Protein 1FLG (pdb70)

CATH classification: 2.140.10.10

Radius of gyration: 34.03 Å; Cα contacts (8 Å, |Δi|>4): 3591; chains: 2; bounding box: 86×88×100 Å

Sequence (1164 aa):
KDVTWEDIANDDKTTGDVLQYGMGTHAQRWSPLKQVNADNVFKLTPAWSYSFGDEKQRGQESQAIVSDGVIYVTASYSRLFALDAKTGKRLWTYNHRLPDDIRPCCDVVNRGAAIYGDKVFFGTLDASVVALNKNTGKVVWKKKFADHGAGYTMTGAPTIVKDGKTGKVLLIHGSSGDEFGVVGRLFARDPDTGEEIWMRPFVEGHMGRLNGKDSTVTGDVKAPSWPDDRNSPTGKVESWSHGGGAPWQSASFDAETNTIIVGAGNPGPWNTWARTAKGGNPHDYDSLYTSGQVGVDPSSGEVKWFYQHTPNDAWDFSGNNELVLFDYKAKDGKIVKATAHADRNGFFYVVDRSNGKLQNAFPFVDNITWASHIDLKTGRPVEREGQRPPLPEPGQKHGKAVEVSPPFLGGKNWNPMAYSQDTGLFYVPANHWKEDYWTEEVSYTKGSAYLGMGFRIKRMYDDHVGSLRAMDPVSGKVVWEHKEHLPLWAGVLATAGNLVFTGTGDGYFKAFDAKSGKELWKFQTGSGIVSPPITWEQDGEQYLGVTVGYGGAVPLWGGDMADLTRPVAQGGSFWVFKLPSWKDVTWEDIANDDKTTGDVLQYGMGTHAQRWSPLKQVNADNVFKLTPAWSYSFGDEKQRGQESQAIVSDGVIYVTASYSRLFALDAKTGKRLWTYNHRLPDDIRPCCDVVNRGAAIYGDKVFFGTLDASVVALNKNTGKVVWKKKFADHGAGYTMTGAPTIVKDGKTGKVLLIHGSSGDEFGVVGRLFARDPDTGEEIWMRPFVEGHMGRLNGKDSTVTGDVKAPSWPDDRNSPTGKVESWSHGGGAPWQSASFDAETNTIIVGAGNPGPWNTWARTAKGGNPHDYDSLYTSGQVGVDPSSGEVKWFYQHTPNDAWDFSGNNELVLFDYKAKDGKIVKATAHADRNGFFYVVDRSNGKLQNAFPFVDNITWASHIDLKTGRPVEREGQRPPLPEPGQKHGKAVEVSPPFLGGKNWNPMAYSQDTGLFYVPANHWKEDYWTEEVSYTKGSAYLGMGFRIKRMYDDHVGSLRAMDPVSGKVVWEHKEHLPLWAGVLATAGNLVFTGTGDGYFKAFDAKSGKELWKFQTGSGIVSPPITWEQDGEQYLGVTVGYGGAVPLWGGDMADLTRPVAQGGSFWVFKLPSW

Structure (mmCIF, N/CA/C/O backbone):
data_1FLG
#
_entry.id   1FLG
#
_cell.length_a   159.400
_cell.length_b   159.400
_cell.length_c   130.950
_cell.angle_alpha   90.00
_cell.angle_beta   90.00
_cell.angle_gamma   120.00
#
_symmetry.space_group_name_H-M   'H 3'
#
loop_
_entity.id
_entity.type
_entity.pdbx_description
1 polymer 'PROTEIN (QUINOPROTEIN ETHANOL DEHYDROGENASE)'
2 non-polymer 'CALCIUM ION'
3 non-polymer 'PYRROLOQUINOLINE QUINONE'
4 water water
#
loop_
_atom_site.group_PDB
_atom_site.id
_atom_site.type_symbol
_atom_site.label_atom_id
_atom_site.label_alt_id
_atom_site.label_comp_id
_atom_site.label_asym_id
_atom_site.label_entity_id
_atom_site.label_seq_id
_atom_site.pdbx_PDB_ins_code
_atom_site.Cartn_x
_atom_site.Cartn_y
_atom_site.Cartn_z
_atom_site.occupancy
_atom_site.B_iso_or_equiv
_atom_site.auth_seq_id
_atom_site.auth_comp_id
_atom_site.auth_asym_id
_atom_site.auth_atom_id
_atom_site.pdbx_PDB_model_num
ATOM 1 N N . LYS A 1 1 ? 37.199 42.322 36.119 1.00 62.63 1 LYS A N 1
ATOM 2 C CA . LYS A 1 1 ? 37.213 43.794 36.343 1.00 62.69 1 LYS A CA 1
ATOM 3 C C . LYS A 1 1 ? 35.884 44.408 35.901 1.00 61.08 1 LYS A C 1
ATOM 4 O O . LYS A 1 1 ? 35.883 45.256 34.978 1.00 62.90 1 LYS A O 1
ATOM 10 N N . ASP A 1 2 ? 34.748 44.015 36.515 1.00 54.55 2 ASP A N 1
ATOM 11 C CA . ASP A 1 2 ? 33.505 44.616 36.069 1.00 46.76 2 ASP A CA 1
ATOM 12 C C . ASP A 1 2 ? 32.988 45.704 36.934 1.00 39.28 2 ASP A C 1
ATOM 13 O O . ASP A 1 2 ? 32.082 45.620 37.760 1.00 41.74 2 ASP A O 1
ATOM 18 N N . VAL A 1 3 ? 33.263 46.936 36.642 1.00 29.79 3 VAL A N 1
ATOM 19 C CA . VAL A 1 3 ? 32.737 48.058 37.406 1.00 20.99 3 VAL A CA 1
ATOM 20 C C . VAL A 1 3 ? 33.454 48.085 38.768 1.00 16.32 3 VAL A C 1
ATOM 21 O O . VAL A 1 3 ? 33.138 47.511 39.802 1.00 14.45 3 VAL A O 1
ATOM 25 N N . THR A 1 4 ? 34.484 48.867 38.706 1.00 10.52 4 THR A N 1
ATOM 26 C CA . THR A 1 4 ? 35.466 49.107 39.721 1.00 10.14 4 THR A CA 1
ATOM 27 C C . THR A 1 4 ? 35.284 50.531 40.254 1.00 10.09 4 THR A C 1
ATOM 28 O O . THR A 1 4 ? 34.582 51.319 39.608 1.00 11.51 4 THR A O 1
ATOM 32 N N . TRP A 1 5 ? 35.908 50.860 41.365 1.00 7.80 5 TRP A N 1
ATOM 33 C CA . TRP A 1 5 ? 35.978 52.250 41.760 1.00 8.31 5 TRP A CA 1
ATOM 34 C C . TRP A 1 5 ? 36.413 53.149 40.575 1.00 8.65 5 TRP A C 1
ATOM 35 O O . TRP A 1 5 ? 35.843 54.256 40.470 1.00 8.37 5 TRP A O 1
ATOM 46 N N . GLU A 1 6 ? 37.361 52.883 39.711 1.00 10.80 6 GLU A N 1
ATOM 47 C CA . GLU A 1 6 ? 37.835 53.740 38.636 1.00 16.50 6 GLU A CA 1
ATOM 48 C C . GLU A 1 6 ? 36.804 53.915 37.515 1.00 12.58 6 GLU A C 1
ATOM 49 O O . GLU A 1 6 ? 36.489 55.072 37.191 1.00 12.41 6 GLU A O 1
ATOM 55 N N . ASP A 1 7 ? 36.009 52.892 37.202 1.00 8.41 7 ASP A N 1
ATOM 56 C CA . ASP A 1 7 ? 34.832 53.126 36.404 1.00 6.95 7 ASP A CA 1
ATOM 57 C C . ASP A 1 7 ? 33.902 54.182 37.022 1.00 8.47 7 ASP A C 1
ATOM 58 O O . ASP A 1 7 ? 33.390 54.996 36.258 1.00 7.49 7 ASP A O 1
ATOM 63 N N . ILE A 1 8 ? 33.598 54.091 38.331 1.00 8.86 8 ILE A N 1
ATOM 64 C CA . ILE A 1 8 ? 32.690 55.026 38.938 1.00 8.80 8 ILE A CA 1
ATOM 65 C C . ILE A 1 8 ? 33.284 56.394 38.992 1.00 8.50 8 ILE A C 1
ATOM 66 O O . ILE A 1 8 ? 32.732 57.415 38.648 1.00 7.31 8 ILE A O 1
ATOM 71 N N . ALA A 1 9 ? 34.486 56.524 39.533 1.00 10.88 9 ALA A N 1
ATOM 72 C CA . ALA A 1 9 ? 35.140 57.840 39.610 1.00 11.30 9 ALA A CA 1
ATOM 73 C C . ALA A 1 9 ? 35.314 58.509 38.240 1.00 10.28 9 ALA A C 1
ATOM 74 O O . ALA A 1 9 ? 35.112 59.748 38.234 1.00 7.06 9 ALA A O 1
ATOM 76 N N . ASN A 1 10 ? 35.536 57.862 37.090 1.00 8.96 10 ASN A N 1
ATOM 77 C CA . ASN A 1 10 ? 35.624 58.661 35.844 1.00 11.55 10 ASN A CA 1
ATOM 78 C C . ASN A 1 10 ? 34.348 58.723 35.010 1.00 12.66 10 ASN A C 1
ATOM 79 O O . ASN A 1 10 ? 34.343 58.887 33.747 1.00 10.63 10 ASN A O 1
ATOM 84 N N . ASP A 1 11 ? 33.239 58.448 35.735 1.00 11.45 11 ASP A N 1
ATOM 85 C CA . ASP A 1 11 ? 31.924 58.220 35.219 1.00 11.44 11 ASP A CA 1
ATOM 86 C C . ASP A 1 11 ? 31.467 59.452 34.408 1.00 11.22 11 ASP A C 1
ATOM 87 O O . ASP A 1 11 ? 31.292 59.286 33.227 1.00 7.97 11 ASP A O 1
ATOM 92 N N . ASP A 1 12 ? 31.659 60.664 34.916 1.00 13.59 12 ASP A N 1
ATOM 93 C CA . ASP A 1 12 ? 31.347 61.794 34.021 1.00 13.04 12 ASP A CA 1
ATOM 94 C C . ASP A 1 12 ? 32.075 61.698 32.684 1.00 14.48 12 ASP A C 1
ATOM 95 O O . ASP A 1 12 ? 31.444 62.163 31.736 1.00 14.28 12 ASP A O 1
ATOM 100 N N . LYS A 1 13 ? 33.270 61.198 32.465 1.00 16.15 13 LYS A N 1
ATOM 101 C CA . LYS A 1 13 ? 33.868 61.221 31.128 1.00 16.71 13 LYS A CA 1
ATOM 102 C C . LYS A 1 13 ? 33.686 60.130 30.056 1.00 12.44 13 LYS A C 1
ATOM 103 O O . LYS A 1 13 ? 34.462 60.247 29.146 1.00 12.56 13 LYS A O 1
ATOM 109 N N . THR A 1 14 ? 33.313 58.948 30.482 1.00 5.90 14 THR A N 1
ATOM 110 C CA . THR A 1 14 ? 33.239 57.734 29.728 1.00 3.33 14 THR A CA 1
ATOM 111 C C . THR A 1 14 ? 31.935 57.898 28.977 1.00 8.11 14 THR A C 1
ATOM 112 O O . THR A 1 14 ? 30.967 57.344 29.340 1.00 5.54 14 THR A O 1
ATOM 116 N N . THR A 1 15 ? 31.675 58.277 27.722 1.00 10.88 15 THR A N 1
ATOM 117 C CA . THR A 1 15 ? 30.383 58.248 27.065 1.00 10.54 15 THR A CA 1
ATOM 118 C C . THR A 1 15 ? 29.679 56.914 26.817 1.00 9.38 15 THR A C 1
ATOM 119 O O . THR A 1 15 ? 28.494 56.685 26.469 1.00 8.32 15 THR A O 1
ATOM 123 N N . GLY A 1 16 ? 30.471 55.900 27.120 1.00 9.41 16 GLY A N 1
ATOM 124 C CA . GLY A 1 16 ? 30.001 54.529 26.936 1.00 4.64 16 GLY A CA 1
ATOM 125 C C . GLY A 1 16 ? 29.050 53.973 27.978 1.00 8.87 16 GLY A C 1
ATOM 126 O O . GLY A 1 16 ? 28.284 53.006 27.729 1.00 5.20 16 GLY A O 1
ATOM 127 N N . ASP A 1 17 ? 29.185 54.289 29.278 1.00 8.77 17 ASP A N 1
ATOM 128 C CA . ASP A 1 17 ? 28.220 53.734 30.244 1.00 12.06 17 ASP A CA 1
ATOM 129 C C . ASP A 1 17 ? 27.459 54.763 31.051 1.00 9.73 17 ASP A C 1
ATOM 130 O O . ASP A 1 17 ? 27.731 55.938 30.868 1.00 8.58 17 ASP A O 1
ATOM 135 N N . VAL A 1 18 ? 26.559 54.502 31.977 1.00 10.97 18 VAL A N 1
ATOM 136 C CA . VAL A 1 18 ? 26.034 55.430 32.990 1.00 10.76 18 VAL A CA 1
ATOM 137 C C . VAL A 1 18 ? 25.985 54.671 34.337 1.00 8.95 18 VAL A C 1
ATOM 138 O O . VAL A 1 18 ? 25.196 53.737 34.422 1.00 8.02 18 VAL A O 1
ATOM 142 N N . LEU A 1 19 ? 26.774 55.016 35.340 1.00 8.17 19 LEU A N 1
ATOM 143 C CA . LEU A 1 19 ? 26.861 54.173 36.538 1.00 8.73 19 LEU A CA 1
ATOM 144 C C . LEU A 1 19 ? 26.183 54.656 37.827 1.00 9.86 19 LEU A C 1
ATOM 145 O O . LEU A 1 19 ? 26.169 54.059 38.913 1.00 6.64 19 LEU A O 1
ATOM 150 N N . GLN A 1 20 ? 25.559 55.847 37.815 1.00 6.58 20 GLN A N 1
ATOM 151 C CA . GLN A 1 20 ? 24.986 56.334 39.038 1.00 5.25 20 GLN A CA 1
ATOM 152 C C . GLN A 1 20 ? 24.092 57.527 38.765 1.00 4.20 20 GLN A C 1
ATOM 153 O O . GLN A 1 20 ? 24.162 58.244 37.764 1.00 6.78 20 GLN A O 1
ATOM 159 N N . TYR A 1 21 ? 23.248 57.797 39.757 1.00 5.92 21 TYR A N 1
ATOM 160 C CA . TYR A 1 21 ? 22.363 58.954 39.726 1.00 5.75 21 TYR A CA 1
ATOM 161 C C . TYR A 1 21 ? 23.207 60.250 39.718 1.00 8.96 21 TYR A C 1
ATOM 162 O O . TYR A 1 21 ? 24.041 60.538 40.597 1.00 3.39 21 TYR A O 1
ATOM 171 N N . GLY A 1 22 ? 23.011 61.040 38.691 1.00 4.92 22 GLY A N 1
ATOM 172 C CA . GLY A 1 22 ? 23.723 62.282 38.450 1.00 7.56 22 GLY A CA 1
ATOM 173 C C . GLY A 1 22 ? 24.788 62.175 37.383 1.00 8.45 22 GLY A C 1
ATOM 174 O O . GLY A 1 22 ? 25.621 63.063 37.280 1.00 7.89 22 GLY A O 1
ATOM 175 N N . MET A 1 23 ? 25.020 61.051 36.760 1.00 9.59 23 MET A N 1
ATOM 176 C CA . MET A 1 23 ? 26.051 60.776 35.769 1.00 10.34 23 MET A CA 1
ATOM 177 C C . MET A 1 23 ? 27.460 61.186 36.124 1.00 9.39 23 MET A C 1
ATOM 178 O O . MET A 1 23 ? 28.301 61.537 35.265 1.00 10.85 23 MET A O 1
ATOM 183 N N . GLY A 1 24 ? 27.849 61.136 37.349 1.00 5.96 24 GLY A N 1
ATOM 184 C CA . GLY A 1 24 ? 29.118 61.403 37.950 1.00 6.91 24 GLY A CA 1
ATOM 185 C C . GLY A 1 24 ? 28.956 61.633 39.445 1.00 6.87 24 GLY A C 1
ATOM 186 O O . GLY A 1 24 ? 27.858 61.845 39.998 1.00 7.42 24 GLY A O 1
ATOM 187 N N . THR A 1 25 ? 30.056 61.597 40.162 1.00 7.05 25 THR A N 1
ATOM 188 C CA . THR A 1 25 ? 30.200 61.821 41.585 1.00 6.12 25 THR A CA 1
ATOM 189 C C . THR A 1 25 ? 29.892 63.282 41.894 1.00 5.07 25 THR A C 1
ATOM 190 O O . THR A 1 25 ? 29.578 63.732 43.003 1.00 4.24 25 THR A O 1
ATOM 194 N N . HIS A 1 26 ? 30.033 64.178 40.902 1.00 6.58 26 HIS A N 1
ATOM 195 C CA . HIS A 1 26 ? 29.682 65.561 41.152 1.00 10.27 26 HIS A CA 1
ATOM 196 C C . HIS A 1 26 ? 28.215 65.868 40.776 1.00 10.01 26 HIS A C 1
ATOM 197 O O . HIS A 1 26 ? 27.764 67.034 40.872 1.00 4.61 26 HIS A O 1
ATOM 204 N N . ALA A 1 27 ? 27.437 64.916 40.277 1.00 6.82 27 ALA A N 1
ATOM 205 C CA . ALA A 1 27 ? 26.044 65.147 39.903 1.00 7.03 27 ALA A CA 1
ATOM 206 C C . ALA A 1 27 ? 25.717 66.197 38.864 1.00 5.35 27 ALA A C 1
ATOM 207 O O . ALA A 1 27 ? 24.619 66.801 38.830 1.00 5.86 27 ALA A O 1
ATOM 209 N N . GLN A 1 28 ? 26.612 66.470 37.918 1.00 7.51 28 GLN A N 1
ATOM 210 C CA . GLN A 1 28 ? 26.397 67.455 36.867 1.00 7.75 28 GLN A CA 1
ATOM 211 C C . GLN A 1 28 ? 25.378 67.186 35.769 1.00 6.19 28 GLN A C 1
ATOM 212 O O . GLN A 1 28 ? 24.850 68.217 35.375 1.00 7.34 28 GLN A O 1
ATOM 218 N N . ARG A 1 29 ? 25.028 66.025 35.347 1.00 5.24 29 ARG A N 1
ATOM 219 C CA . ARG A 1 29 ? 24.038 65.702 34.344 1.00 8.10 29 ARG A CA 1
ATOM 220 C C . ARG A 1 29 ? 24.462 66.328 33.027 1.00 7.49 29 ARG A C 1
ATOM 221 O O . ARG A 1 29 ? 23.752 66.851 32.201 1.00 5.07 29 ARG A O 1
ATOM 229 N N . TRP A 1 30 ? 25.732 66.247 32.764 1.00 7.47 30 TRP A N 1
ATOM 230 C CA . TRP A 1 30 ? 26.505 66.701 31.624 1.00 9.44 30 TRP A CA 1
ATOM 231 C C . TRP A 1 30 ? 27.206 65.565 30.889 1.00 8.50 30 TRP A C 1
ATOM 232 O O . TRP A 1 30 ? 27.841 64.676 31.475 1.00 9.25 30 TRP A O 1
ATOM 243 N N . SER A 1 31 ? 27.014 65.588 29.623 1.00 3.48 31 SER A N 1
ATOM 244 C CA . SER A 1 31 ? 27.593 64.765 28.589 1.00 7.69 31 SER A CA 1
ATOM 245 C C . SER A 1 31 ? 28.329 65.469 27.431 1.00 8.74 31 SER A C 1
ATOM 246 O O . SER A 1 31 ? 27.844 66.354 26.689 1.00 8.06 31 SER A O 1
ATOM 249 N N . PRO A 1 32 ? 29.569 65.086 27.200 1.00 8.95 32 PRO A N 1
ATOM 250 C CA . PRO A 1 32 ? 30.352 65.575 26.081 1.00 9.34 32 PRO A CA 1
ATOM 251 C C . PRO A 1 32 ? 29.924 65.009 24.743 1.00 9.09 32 PRO A C 1
ATOM 252 O O . PRO A 1 32 ? 30.456 65.497 23.774 1.00 4.63 32 PRO A O 1
ATOM 256 N N . LEU A 1 33 ? 28.993 64.064 24.559 1.00 12.92 33 LEU A N 1
ATOM 257 C CA . LEU A 1 33 ? 28.386 63.708 23.269 1.00 10.94 33 LEU A CA 1
ATOM 258 C C . LEU A 1 33 ? 27.778 64.875 22.537 1.00 9.39 33 LEU A C 1
ATOM 259 O O . LEU A 1 33 ? 27.184 65.814 23.045 1.00 7.61 33 LEU A O 1
ATOM 264 N N . LYS A 1 34 ? 27.969 64.819 21.251 1.00 12.49 34 LYS A N 1
ATOM 265 C CA . LYS A 1 34 ? 27.738 65.889 20.259 1.00 15.50 34 LYS A CA 1
ATOM 266 C C . LYS A 1 34 ? 27.204 65.293 18.954 1.00 13.16 34 LYS A C 1
ATOM 267 O O . LYS A 1 34 ? 27.002 65.965 17.946 1.00 11.05 34 LYS A O 1
ATOM 273 N N . GLN A 1 35 ? 26.916 63.976 18.979 1.00 8.40 35 GLN A N 1
ATOM 274 C CA . GLN A 1 35 ? 26.383 63.381 17.759 1.00 10.27 35 GLN A CA 1
ATOM 275 C C . GLN A 1 35 ? 25.026 64.063 17.539 1.00 9.08 35 GLN A C 1
ATOM 276 O O . GLN A 1 35 ? 24.721 64.450 16.431 1.00 8.52 35 GLN A O 1
ATOM 282 N N . VAL A 1 36 ? 24.212 64.154 18.603 1.00 9.98 36 VAL A N 1
ATOM 283 C CA . VAL A 1 36 ? 22.915 64.793 18.490 1.00 9.07 36 VAL A CA 1
ATOM 284 C C . VAL A 1 36 ? 23.207 66.253 18.870 1.00 9.48 36 VAL A C 1
ATOM 285 O O . VAL A 1 36 ? 24.018 66.433 19.823 1.00 9.74 36 VAL A O 1
ATOM 289 N N . ASN A 1 37 ? 22.803 67.192 18.029 1.00 7.20 37 ASN A N 1
ATOM 290 C CA . ASN A 1 37 ? 23.109 68.584 18.300 1.00 7.17 37 ASN A CA 1
ATOM 291 C C . ASN A 1 37 ? 22.014 69.556 17.910 1.00 7.16 37 ASN A C 1
ATOM 292 O O . ASN A 1 37 ? 21.019 69.041 17.455 1.00 6.01 37 ASN A O 1
ATOM 297 N N . ALA A 1 38 ? 22.182 70.867 18.074 1.00 8.32 38 ALA A N 1
ATOM 298 C CA . ALA A 1 38 ? 21.176 71.823 17.699 1.00 11.62 38 ALA A CA 1
ATOM 299 C C . ALA A 1 38 ? 20.859 71.879 16.198 1.00 13.51 38 ALA A C 1
ATOM 300 O O . ALA A 1 38 ? 19.740 72.344 15.925 1.00 11.05 38 ALA A O 1
ATOM 302 N N . ASP A 1 39 ? 21.703 71.450 15.283 1.00 15.75 39 ASP A N 1
ATOM 303 C CA . ASP A 1 39 ? 21.320 71.521 13.871 1.00 21.45 39 ASP A CA 1
ATOM 304 C C . ASP A 1 39 ? 20.563 70.299 13.322 1.00 20.65 39 ASP A C 1
ATOM 305 O O . ASP A 1 39 ? 19.791 70.468 12.382 1.00 17.97 39 ASP A O 1
ATOM 310 N N . ASN A 1 40 ? 20.715 69.125 13.941 1.00 19.31 40 ASN A N 1
ATOM 311 C CA . ASN A 1 40 ? 20.153 67.874 13.458 1.00 17.11 40 ASN A CA 1
ATOM 312 C C . ASN A 1 40 ? 19.099 67.316 14.412 1.00 16.64 40 ASN A C 1
ATOM 313 O O . ASN A 1 40 ? 18.289 66.461 14.073 1.00 14.77 40 ASN A O 1
ATOM 318 N N . VAL A 1 41 ? 18.943 67.909 15.598 1.00 14.78 41 VAL A N 1
ATOM 319 C CA . VAL A 1 41 ? 17.970 67.482 16.579 1.00 11.67 41 VAL A CA 1
ATOM 320 C C . VAL A 1 41 ? 16.554 67.262 16.090 1.00 12.73 41 VAL A C 1
ATOM 321 O O . VAL A 1 41 ? 15.919 66.279 16.516 1.00 15.18 41 VAL A O 1
ATOM 325 N N . PHE A 1 42 ? 15.999 67.939 15.120 1.00 9.84 42 PHE A N 1
ATOM 326 C CA . PHE A 1 42 ? 14.693 67.762 14.604 1.00 8.88 42 PHE A CA 1
ATOM 327 C C . PHE A 1 42 ? 14.520 66.414 13.923 1.00 12.18 42 PHE A C 1
ATOM 328 O O . PHE A 1 42 ? 13.323 66.126 13.644 1.00 12.26 42 PHE A O 1
ATOM 336 N N . LYS A 1 43 ? 15.536 65.553 13.743 1.00 12.28 43 LYS A N 1
ATOM 337 C CA . LYS A 1 43 ? 15.256 64.257 13.149 1.00 12.92 43 LYS A CA 1
ATOM 338 C C . LYS A 1 43 ? 15.183 63.139 14.203 1.00 12.72 43 LYS A C 1
ATOM 339 O O . LYS A 1 43 ? 15.241 61.949 13.835 1.00 10.94 43 LYS A O 1
ATOM 345 N N . LEU A 1 44 ? 15.295 63.523 15.481 1.00 12.17 44 LEU A N 1
ATOM 346 C CA . LEU A 1 44 ? 15.403 62.452 16.492 1.00 10.73 44 LEU A CA 1
ATOM 347 C C . LEU A 1 44 ? 14.094 61.680 16.493 1.00 8.36 44 LEU A C 1
ATOM 348 O O . LEU A 1 44 ? 12.984 62.151 16.337 1.00 8.32 44 LEU A O 1
ATOM 353 N N . THR A 1 45 ? 14.187 60.354 16.636 1.00 7.24 45 THR A N 1
ATOM 354 C CA . THR A 1 45 ? 13.097 59.407 16.569 1.00 7.98 45 THR A CA 1
ATOM 355 C C . THR A 1 45 ? 13.159 58.261 17.541 1.00 5.62 45 THR A C 1
ATOM 356 O O . THR A 1 45 ? 14.212 57.778 17.984 1.00 5.51 45 THR A O 1
ATOM 360 N N . PRO A 1 46 ? 12.015 57.766 17.963 1.00 8.44 46 PRO A N 1
ATOM 361 C CA . PRO A 1 46 ? 11.967 56.629 18.905 1.00 8.41 46 PRO A CA 1
ATOM 362 C C . PRO A 1 46 ? 12.686 55.413 18.354 1.00 11.37 46 PRO A C 1
ATOM 363 O O . PRO A 1 46 ? 12.497 55.146 17.131 1.00 16.17 46 PRO A O 1
ATOM 367 N N . ALA A 1 47 ? 13.422 54.665 19.138 1.00 8.73 47 ALA A N 1
ATOM 368 C CA . ALA A 1 47 ? 14.069 53.454 18.727 1.00 7.89 47 ALA A CA 1
ATOM 369 C C . ALA A 1 47 ? 13.347 52.194 19.204 1.00 7.96 47 ALA A C 1
ATOM 370 O O . ALA A 1 47 ? 13.572 51.141 18.630 1.00 7.69 47 ALA A O 1
ATOM 372 N N . TRP A 1 48 ? 12.618 52.182 20.291 1.00 6.36 48 TRP A N 1
ATOM 373 C CA . TRP A 1 48 ? 11.956 51.059 20.877 1.00 4.04 48 TRP A CA 1
ATOM 374 C C . TRP A 1 48 ? 11.321 51.584 22.195 1.00 6.45 48 TRP A C 1
ATOM 375 O O . TRP A 1 48 ? 11.698 52.632 22.660 1.00 6.26 48 TRP A O 1
ATOM 386 N N . SER A 1 49 ? 10.299 50.863 22.641 1.00 6.15 49 SER A N 1
ATOM 387 C CA . SER A 1 49 ? 9.739 51.078 23.963 1.00 5.14 49 SER A CA 1
ATOM 388 C C . SER A 1 49 ? 9.658 49.753 24.703 1.00 6.92 49 SER A C 1
ATOM 389 O O . SER A 1 49 ? 9.518 48.656 24.118 1.00 6.22 49 SER A O 1
ATOM 392 N N . TYR A 1 50 ? 9.652 49.754 26.024 1.00 6.91 50 TYR A N 1
ATOM 393 C CA . TYR A 1 50 ? 9.352 48.611 26.881 1.00 6.77 50 TYR A CA 1
ATOM 394 C C . TYR A 1 50 ? 8.209 48.931 27.851 1.00 8.74 50 TYR A C 1
ATOM 395 O O . TYR A 1 50 ? 8.270 49.926 28.628 1.00 9.02 50 TYR A O 1
ATOM 404 N N . SER A 1 51 ? 7.177 48.081 27.891 1.00 7.66 51 SER A N 1
ATOM 405 C CA . SER A 1 51 ? 6.121 48.316 28.878 1.00 8.14 51 SER A CA 1
ATOM 406 C C . SER A 1 51 ? 6.356 47.566 30.198 1.00 8.58 51 SER A C 1
ATOM 407 O O . SER A 1 51 ? 6.680 46.356 30.231 1.00 6.92 51 SER A O 1
ATOM 410 N N . PHE A 1 52 ? 6.269 48.333 31.321 1.00 5.43 52 PHE A N 1
ATOM 411 C CA . PHE A 1 52 ? 6.398 47.750 32.658 1.00 7.06 52 PHE A CA 1
ATOM 412 C C . PHE A 1 52 ? 5.216 46.831 32.996 1.00 7.99 52 PHE A C 1
ATOM 413 O O . PHE A 1 52 ? 5.377 45.842 33.721 1.00 7.99 52 PHE A O 1
ATOM 421 N N . GLY A 1 53 ? 4.001 46.973 32.451 1.00 8.71 53 GLY A N 1
ATOM 422 C CA . GLY A 1 53 ? 2.912 46.106 32.817 1.00 9.16 53 GLY A CA 1
ATOM 423 C C . GLY A 1 53 ? 2.685 45.965 34.337 1.00 12.47 53 GLY A C 1
ATOM 424 O O . GLY A 1 53 ? 2.807 46.820 35.222 1.00 5.90 53 GLY A O 1
ATOM 425 N N . ASP A 1 54 ? 2.085 44.791 34.650 1.00 13.36 54 ASP A N 1
ATOM 426 C CA . ASP A 1 54 ? 1.650 44.256 35.918 1.00 13.63 54 ASP A CA 1
ATOM 427 C C . ASP A 1 54 ? 0.395 44.957 36.419 1.00 11.03 54 ASP A C 1
ATOM 428 O O . ASP A 1 54 ? -0.021 44.728 37.549 1.00 9.15 54 ASP A O 1
ATOM 433 N N . GLU A 1 55 ? -0.182 45.894 35.679 1.00 7.85 55 GLU A N 1
ATOM 434 C CA . GLU A 1 55 ? -1.302 46.699 36.124 1.00 8.01 55 GLU A CA 1
ATOM 435 C C . GLU A 1 55 ? -0.812 47.565 37.264 1.00 7.67 55 GLU A C 1
ATOM 436 O O . GLU A 1 55 ? -1.634 48.093 38.034 1.00 10.65 55 GLU A O 1
ATOM 442 N N . LYS A 1 56 ? 0.514 47.809 37.314 1.00 9.38 56 LYS A N 1
ATOM 443 C CA . LYS A 1 56 ? 1.079 48.569 38.439 1.00 9.66 56 LYS A CA 1
ATOM 444 C C . LYS A 1 56 ? 1.636 49.842 37.811 1.00 8.77 56 LYS A C 1
ATOM 445 O O . LYS A 1 56 ? 2.634 49.719 37.125 1.00 6.73 56 LYS A O 1
ATOM 451 N N . GLN A 1 57 ? 0.965 50.992 38.012 1.00 10.11 57 GLN A N 1
ATOM 452 C CA . GLN A 1 57 ? 1.499 52.190 37.343 1.00 11.01 57 GLN A CA 1
ATOM 453 C C . GLN A 1 57 ? 1.958 53.220 38.330 1.00 11.64 57 GLN A C 1
ATOM 454 O O . GLN A 1 57 ? 2.970 52.978 39.006 1.00 10.60 57 GLN A O 1
ATOM 460 N N . ARG A 1 58 ? 1.232 54.334 38.481 1.00 13.47 58 ARG A N 1
ATOM 461 C CA . ARG A 1 58 ? 1.668 55.420 39.356 1.00 14.58 58 ARG A CA 1
ATOM 462 C C . ARG A 1 58 ? 3.027 55.981 38.909 1.00 12.03 58 ARG A C 1
ATOM 463 O O . ARG A 1 58 ? 3.328 55.847 37.718 1.00 7.73 58 ARG A O 1
ATOM 471 N N . GLY A 1 59 ? 3.636 56.878 39.681 1.00 11.66 59 GLY A N 1
ATOM 472 C CA . GLY A 1 59 ? 4.794 57.687 39.280 1.00 7.48 59 GLY A CA 1
ATOM 473 C C . GLY A 1 59 ? 6.062 56.913 38.989 1.00 7.97 59 GLY A C 1
ATOM 474 O O . GLY A 1 59 ? 6.584 56.012 39.681 1.00 4.97 59 GLY A O 1
ATOM 475 N N . GLN A 1 60 ? 6.674 57.274 37.867 1.00 5.71 60 GLN A N 1
ATOM 476 C CA . GLN A 1 60 ? 7.899 56.617 37.426 1.00 6.32 60 GLN A CA 1
ATOM 477 C C . GLN A 1 60 ? 9.018 57.647 37.325 1.00 6.18 60 GLN A C 1
ATOM 478 O O . GLN A 1 60 ? 9.299 58.410 36.417 1.00 4.83 60 GLN A O 1
ATOM 484 N N . GLU A 1 61 ? 9.824 57.628 38.359 1.00 8.55 61 GLU A N 1
ATOM 485 C CA . GLU A 1 61 ? 10.777 58.678 38.697 1.00 10.90 61 GLU A CA 1
ATOM 486 C C . GLU A 1 61 ? 12.195 58.182 38.434 1.00 8.49 61 GLU A C 1
ATOM 487 O O . GLU A 1 61 ? 13.051 59.038 38.570 1.00 9.67 61 GLU A O 1
ATOM 493 N N . SER A 1 62 ? 12.377 56.962 37.979 1.00 7.11 62 SER A N 1
ATOM 494 C CA . SER A 1 62 ? 13.729 56.455 37.936 1.00 7.67 62 SER A CA 1
ATOM 495 C C . SER A 1 62 ? 14.737 56.977 36.904 1.00 9.18 62 SER A C 1
ATOM 496 O O . SER A 1 62 ? 14.514 57.043 35.694 1.00 4.83 62 SER A O 1
ATOM 499 N N . GLN A 1 63 ? 15.952 57.118 37.428 1.00 8.08 63 GLN A N 1
ATOM 500 C CA . GLN A 1 63 ? 17.074 57.327 36.512 1.00 8.29 63 GLN A CA 1
ATOM 501 C C . GLN A 1 63 ? 17.655 55.971 36.134 1.00 6.85 63 GLN A C 1
ATOM 502 O O . GLN A 1 63 ? 18.318 55.346 36.943 1.00 6.66 63 GLN A O 1
ATOM 508 N N . ALA A 1 64 ? 17.509 55.573 34.860 1.00 7.54 64 ALA A N 1
ATOM 509 C CA . ALA A 1 64 ? 18.177 54.356 34.400 1.00 8.05 64 ALA A CA 1
ATOM 510 C C . ALA A 1 64 ? 19.697 54.361 34.591 1.00 7.35 64 ALA A C 1
ATOM 511 O O . ALA A 1 64 ? 20.334 55.401 34.484 1.00 3.60 64 ALA A O 1
ATOM 513 N N . ILE A 1 65 ? 20.377 53.211 34.621 1.00 7.57 65 ILE A N 1
ATOM 514 C CA . ILE A 1 65 ? 21.839 53.195 34.591 1.00 7.13 65 ILE A CA 1
ATOM 515 C C . ILE A 1 65 ? 22.266 52.204 33.482 1.00 7.24 65 ILE A C 1
ATOM 516 O O . ILE A 1 65 ? 21.457 51.442 32.989 1.00 6.74 65 ILE A O 1
ATOM 521 N N . VAL A 1 66 ? 23.405 52.391 32.804 1.00 7.73 66 VAL A N 1
ATOM 522 C CA . VAL A 1 66 ? 23.812 51.536 31.686 1.00 9.22 66 VAL A CA 1
ATOM 523 C C . VAL A 1 66 ? 25.235 50.998 31.812 1.00 6.35 66 VAL A C 1
ATOM 524 O O . VAL A 1 66 ? 26.176 51.725 32.130 1.00 9.81 66 VAL A O 1
ATOM 528 N N . SER A 1 67 ? 25.558 49.799 31.378 1.00 7.67 67 SER A N 1
ATOM 529 C CA . SER A 1 67 ? 26.938 49.280 31.365 1.00 6.06 67 SER A CA 1
ATOM 530 C C . SER A 1 67 ? 26.968 47.958 30.621 1.00 5.61 67 SER A C 1
ATOM 531 O O . SER A 1 67 ? 26.023 47.194 30.928 1.00 6.89 67 SER A O 1
ATOM 534 N N . ASP A 1 68 ? 28.045 47.555 29.954 1.00 5.55 68 ASP A N 1
ATOM 535 C CA . ASP A 1 68 ? 28.111 46.483 28.992 1.00 11.05 68 ASP A CA 1
ATOM 536 C C . ASP A 1 68 ? 26.856 46.584 28.080 1.00 12.65 68 ASP A C 1
ATOM 537 O O . ASP A 1 68 ? 26.472 47.736 27.562 1.00 16.32 68 ASP A O 1
ATOM 542 N N . GLY A 1 69 ? 26.182 45.441 27.795 1.00 5.98 69 GLY A N 1
ATOM 543 C CA . GLY A 1 69 ? 25.070 46.038 26.938 1.00 10.86 69 GLY A CA 1
ATOM 544 C C . GLY A 1 69 ? 23.785 46.344 27.671 1.00 7.37 69 GLY A C 1
ATOM 545 O O . GLY A 1 69 ? 22.792 45.922 27.091 1.00 7.86 69 GLY A O 1
ATOM 546 N N . VAL A 1 70 ? 23.610 46.541 28.950 1.00 7.15 70 VAL A N 1
ATOM 547 C CA . VAL A 1 70 ? 22.353 46.397 29.663 1.00 6.85 70 VAL A CA 1
ATOM 548 C C . VAL A 1 70 ? 21.871 47.629 30.407 1.00 6.18 70 VAL A C 1
ATOM 549 O O . VAL A 1 70 ? 22.707 48.312 30.980 1.00 5.34 70 VAL A O 1
ATOM 553 N N . ILE A 1 71 ? 20.620 47.936 30.292 1.00 8.08 71 ILE A N 1
ATOM 554 C CA . ILE A 1 71 ? 19.931 48.995 30.986 1.00 11.21 71 ILE A CA 1
ATOM 555 C C . ILE A 1 71 ? 19.302 48.433 32.273 1.00 8.89 71 ILE A C 1
ATOM 556 O O . ILE A 1 71 ? 18.650 47.422 32.212 1.00 6.93 71 ILE A O 1
ATOM 561 N N . TYR A 1 72 ? 19.662 48.941 33.432 1.00 8.81 72 TYR A N 1
ATOM 562 C CA . TYR A 1 72 ? 18.960 48.600 34.703 1.00 9.74 72 TYR A CA 1
ATOM 563 C C . TYR A 1 72 ? 18.023 49.758 35.081 1.00 7.59 72 TYR A C 1
ATOM 564 O O . TYR A 1 72 ? 18.545 50.867 35.295 1.00 6.70 72 TYR A O 1
ATOM 573 N N . VAL A 1 73 ? 16.707 49.623 35.087 1.00 7.17 73 VAL A N 1
ATOM 574 C CA . VAL A 1 73 ? 15.729 50.625 35.400 1.00 6.90 73 VAL A CA 1
ATOM 575 C C . VAL A 1 73 ? 14.835 50.185 36.559 1.00 3.91 73 VAL A C 1
ATOM 576 O O . VAL A 1 73 ? 14.243 49.106 36.648 1.00 5.77 73 VAL A O 1
ATOM 580 N N . THR A 1 74 ? 14.358 51.113 37.396 1.00 7.88 74 THR A N 1
ATOM 581 C CA . THR A 1 74 ? 13.567 50.818 38.601 1.00 7.31 74 THR A CA 1
ATOM 582 C C . THR A 1 74 ? 12.105 51.172 38.354 1.00 3.82 74 THR A C 1
ATOM 583 O O . THR A 1 74 ? 11.935 52.106 37.541 1.00 6.42 74 THR A O 1
ATOM 587 N N . ALA A 1 75 ? 11.117 50.487 38.900 1.00 6.75 75 ALA A N 1
ATOM 588 C CA . ALA A 1 75 ? 9.727 50.931 38.626 1.00 4.72 75 ALA A CA 1
ATOM 589 C C . ALA A 1 75 ? 8.957 51.148 39.916 1.00 5.38 75 ALA A C 1
ATOM 590 O O . ALA A 1 75 ? 9.436 50.808 40.995 1.00 6.85 75 ALA A O 1
ATOM 592 N N . SER A 1 76 ? 7.817 51.752 39.774 1.00 7.98 76 SER A N 1
ATOM 593 C CA . SER A 1 76 ? 6.896 51.980 40.895 1.00 8.46 76 SER A CA 1
ATOM 594 C C . SER A 1 76 ? 6.675 50.645 41.538 1.00 7.32 76 SER A C 1
ATOM 595 O O . SER A 1 76 ? 6.775 49.612 40.830 1.00 6.90 76 SER A O 1
ATOM 598 N N . TYR A 1 77 ? 6.224 50.666 42.757 1.00 8.69 77 TYR A N 1
ATOM 599 C CA . TYR A 1 77 ? 5.948 49.497 43.588 1.00 8.10 77 TYR A CA 1
ATOM 600 C C . TYR A 1 77 ? 7.096 48.531 43.783 1.00 10.28 77 TYR A C 1
ATOM 601 O O . TYR A 1 77 ? 6.977 47.303 43.780 1.00 9.25 77 TYR A O 1
ATOM 610 N N . SER A 1 78 ? 8.307 49.062 43.979 1.00 12.09 78 SER A N 1
ATOM 611 C CA . SER A 1 78 ? 9.534 48.281 44.221 1.00 9.52 78 SER A CA 1
ATOM 612 C C . SER A 1 78 ? 9.784 47.218 43.186 1.00 9.23 78 SER A C 1
ATOM 613 O O . SER A 1 78 ? 9.831 46.061 43.653 1.00 11.98 78 SER A O 1
ATOM 616 N N . ARG A 1 79 ? 10.231 47.458 41.972 1.00 7.75 79 ARG A N 1
ATOM 617 C CA . ARG A 1 79 ? 10.485 46.458 40.965 1.00 6.72 79 ARG A CA 1
ATOM 618 C C . ARG A 1 79 ? 11.709 46.912 40.182 1.00 8.53 79 ARG A C 1
ATOM 619 O O . ARG A 1 79 ? 11.902 48.105 40.102 1.00 6.60 79 ARG A O 1
ATOM 627 N N . LEU A 1 80 ? 12.566 45.976 39.735 1.00 10.32 80 LEU A N 1
ATOM 628 C CA . LEU A 1 80 ? 13.750 46.235 38.974 1.00 8.87 80 LEU A CA 1
ATOM 629 C C . LEU A 1 80 ? 13.746 45.406 37.690 1.00 4.95 80 LEU A C 1
ATOM 630 O O . LEU A 1 80 ? 13.626 44.162 37.618 1.00 7.05 80 LEU A O 1
ATOM 635 N N . PHE A 1 81 ? 14.085 46.086 36.605 1.00 8.16 81 PHE A N 1
ATOM 636 C CA . PHE A 1 81 ? 14.081 45.575 35.238 1.00 8.40 81 PHE A CA 1
ATOM 637 C C . PHE A 1 81 ? 15.432 45.750 34.551 1.00 8.65 81 PHE A C 1
ATOM 638 O O . PHE A 1 81 ? 16.067 46.796 34.619 1.00 5.59 81 PHE A O 1
ATOM 646 N N . ALA A 1 82 ? 15.959 44.657 33.982 1.00 8.76 82 ALA A N 1
ATOM 647 C CA . ALA A 1 82 ? 17.154 44.619 33.148 1.00 8.07 82 ALA A CA 1
ATOM 648 C C . ALA A 1 82 ? 16.810 44.196 31.695 1.00 9.31 82 ALA A C 1
ATOM 649 O O . ALA A 1 82 ? 16.082 43.302 31.199 1.00 8.89 82 ALA A O 1
ATOM 651 N N . LEU A 1 83 ? 17.093 45.156 30.849 1.00 8.94 83 LEU A N 1
ATOM 652 C CA . LEU A 1 83 ? 16.735 45.320 29.455 1.00 10.44 83 LEU A CA 1
ATOM 653 C C . LEU A 1 83 ? 17.943 45.390 28.524 1.00 7.13 83 LEU A C 1
ATOM 654 O O . LEU A 1 83 ? 18.953 45.912 28.952 1.00 6.16 83 LEU A O 1
ATOM 659 N N . ASP A 1 84 ? 17.915 44.738 27.398 1.00 8.88 84 ASP A N 1
ATOM 660 C CA . ASP A 1 84 ? 18.977 44.778 26.386 1.00 8.94 84 ASP A CA 1
ATOM 661 C C . ASP A 1 84 ? 18.998 46.159 25.736 1.00 9.59 84 ASP A C 1
ATOM 662 O O . ASP A 1 84 ? 17.964 46.671 25.298 1.00 7.13 84 ASP A O 1
ATOM 667 N N . ALA A 1 85 ? 20.097 46.863 25.812 1.00 9.51 85 ALA A N 1
ATOM 668 C CA . ALA A 1 85 ? 20.142 48.241 25.348 1.00 10.12 85 ALA A CA 1
ATOM 669 C C . ALA A 1 85 ? 19.879 48.434 23.866 1.00 11.37 85 ALA A C 1
ATOM 670 O O . ALA A 1 85 ? 19.344 49.503 23.538 1.00 8.89 85 ALA A O 1
ATOM 672 N N . LYS A 1 86 ? 20.047 47.495 22.956 1.00 16.29 86 LYS A N 1
ATOM 673 C CA . LYS A 1 86 ? 19.892 47.756 21.538 1.00 22.18 86 LYS A CA 1
ATOM 674 C C . LYS A 1 86 ? 18.466 47.455 21.091 1.00 21.55 86 LYS A C 1
ATOM 675 O O . LYS A 1 86 ? 17.757 48.047 20.339 1.00 17.64 86 LYS A O 1
ATOM 681 N N . THR A 1 87 ? 18.067 46.327 21.619 1.00 22.90 87 THR A N 1
ATOM 682 C CA . THR A 1 87 ? 16.753 45.693 21.265 1.00 23.54 87 THR A CA 1
ATOM 683 C C . THR A 1 87 ? 15.831 46.064 22.370 1.00 23.99 87 THR A C 1
ATOM 684 O O . THR A 1 87 ? 16.568 46.201 23.434 1.00 29.29 87 THR A O 1
ATOM 688 N N . GLY A 1 88 ? 14.564 46.247 22.639 1.00 18.36 88 GLY A N 1
ATOM 689 C CA . GLY A 1 88 ? 14.414 46.531 24.146 1.00 12.25 88 GLY A CA 1
ATOM 690 C C . GLY A 1 88 ? 14.168 45.204 24.889 1.00 9.95 88 GLY A C 1
ATOM 691 O O . GLY A 1 88 ? 13.284 45.143 25.749 1.00 8.01 88 GLY A O 1
ATOM 692 N N . LYS A 1 89 ? 14.664 44.018 24.628 1.00 3.98 89 LYS A N 1
ATOM 693 C CA . LYS A 1 89 ? 14.166 42.782 25.167 1.00 13.58 89 LYS A CA 1
ATOM 694 C C . LYS A 1 89 ? 14.488 42.608 26.645 1.00 11.11 89 LYS A C 1
ATOM 695 O O . LYS A 1 89 ? 15.536 42.995 27.156 1.00 9.19 89 LYS A O 1
ATOM 701 N N . ARG A 1 90 ? 13.479 42.105 27.377 1.00 11.91 90 ARG A N 1
ATOM 702 C CA . ARG A 1 90 ? 13.660 41.944 28.813 1.00 11.77 90 ARG A CA 1
ATOM 703 C C . ARG A 1 90 ? 14.627 40.829 29.167 1.00 11.60 90 ARG A C 1
ATOM 704 O O . ARG A 1 90 ? 14.420 39.731 28.695 1.00 12.84 90 ARG A O 1
ATOM 712 N N . LEU A 1 91 ? 15.692 41.071 29.934 1.00 9.92 91 LEU A N 1
ATOM 713 C CA . LEU A 1 91 ? 16.553 39.996 30.399 1.00 8.87 91 LEU A CA 1
ATOM 714 C C . LEU A 1 91 ? 16.030 39.433 31.721 1.00 9.10 91 LEU A C 1
ATOM 715 O O . LEU A 1 91 ? 15.973 38.239 31.832 1.00 8.95 91 LEU A O 1
ATOM 720 N N . TRP A 1 92 ? 15.794 40.163 32.790 1.00 9.92 92 TRP A N 1
ATOM 721 C CA . TRP A 1 92 ? 15.246 39.554 33.995 1.00 7.68 92 TRP A CA 1
ATOM 722 C C . TRP A 1 92 ? 14.469 40.622 34.784 1.00 7.51 92 TRP A C 1
ATOM 723 O O . TRP A 1 92 ? 14.756 41.779 34.466 1.00 6.19 92 TRP A O 1
ATOM 734 N N . THR A 1 93 ? 13.614 40.203 35.681 1.00 5.77 93 THR A N 1
ATOM 735 C CA . THR A 1 93 ? 12.918 41.050 36.587 1.00 8.61 93 THR A CA 1
ATOM 736 C C . THR A 1 93 ? 13.057 40.597 38.043 1.00 9.19 93 THR A C 1
ATOM 737 O O . THR A 1 93 ? 13.176 39.427 38.315 1.00 12.91 93 THR A O 1
ATOM 741 N N . TYR A 1 94 ? 12.938 41.446 39.020 1.00 8.84 94 TYR A N 1
ATOM 742 C CA . TYR A 1 94 ? 12.904 41.292 40.435 1.00 8.54 94 TYR A CA 1
ATOM 743 C C . TYR A 1 94 ? 11.794 42.201 40.963 1.00 9.03 94 TYR A C 1
ATOM 744 O O . TYR A 1 94 ? 11.892 43.431 40.765 1.00 9.46 94 TYR A O 1
ATOM 753 N N . ASN A 1 95 ? 10.787 41.579 41.547 1.00 5.72 95 ASN A N 1
ATOM 754 C CA . ASN A 1 95 ? 9.663 42.160 42.183 1.00 6.61 95 ASN A CA 1
ATOM 755 C C . ASN A 1 95 ? 9.889 41.850 43.658 1.00 6.36 95 ASN A C 1
ATOM 756 O O . ASN A 1 95 ? 9.357 40.848 44.035 1.00 7.15 95 ASN A O 1
ATOM 761 N N . HIS A 1 96 ? 10.059 42.826 44.501 1.00 10.76 96 HIS A N 1
ATOM 762 C CA . HIS A 1 96 ? 10.132 42.684 45.936 1.00 11.72 96 HIS A CA 1
ATOM 763 C C . HIS A 1 96 ? 8.787 42.384 46.554 1.00 13.01 96 HIS A C 1
ATOM 764 O O . HIS A 1 96 ? 7.923 43.174 46.210 1.00 12.40 96 HIS A O 1
ATOM 771 N N . ARG A 1 97 ? 8.623 41.465 47.507 1.00 16.54 97 ARG A N 1
ATOM 772 C CA . ARG A 1 97 ? 7.254 41.341 48.035 1.00 20.30 97 ARG A CA 1
ATOM 773 C C . ARG A 1 97 ? 7.010 42.468 48.994 1.00 18.11 97 ARG A C 1
ATOM 774 O O . ARG A 1 97 ? 7.752 42.609 49.936 1.00 18.82 97 ARG A O 1
ATOM 782 N N . LEU A 1 98 ? 6.022 43.313 48.838 1.00 19.99 98 LEU A N 1
ATOM 783 C CA . LEU A 1 98 ? 5.693 44.412 49.714 1.00 18.82 98 LEU A CA 1
ATOM 784 C C . LEU A 1 98 ? 4.541 43.977 50.632 1.00 20.78 98 LEU A C 1
ATOM 785 O O . LEU A 1 98 ? 3.564 43.431 50.106 1.00 21.07 98 LEU A O 1
ATOM 790 N N . PRO A 1 99 ? 4.590 44.480 51.863 1.00 20.19 99 PRO A N 1
ATOM 791 C CA . PRO A 1 99 ? 3.510 44.375 52.797 1.00 20.78 99 PRO A CA 1
ATOM 792 C C . PRO A 1 99 ? 2.411 45.336 52.464 1.00 22.53 99 PRO A C 1
ATOM 793 O O . PRO A 1 99 ? 2.580 46.350 51.807 1.00 23.36 99 PRO A O 1
ATOM 797 N N . ASP A 1 100 ? 1.228 45.128 53.014 1.00 25.63 100 ASP A N 1
ATOM 798 C CA . ASP A 1 100 ? 0.016 45.891 52.695 1.00 23.10 100 ASP A CA 1
ATOM 799 C C . ASP A 1 100 ? -0.034 47.258 53.319 1.00 20.21 100 ASP A C 1
ATOM 800 O O . ASP A 1 100 ? -0.879 48.077 53.013 1.00 22.07 100 ASP A O 1
ATOM 805 N N . ASP A 1 101 ? 0.769 47.460 54.354 1.00 16.20 101 ASP A N 1
ATOM 806 C CA . ASP A 1 101 ? 0.835 48.615 55.204 1.00 13.99 101 ASP A CA 1
ATOM 807 C C . ASP A 1 101 ? 2.095 49.460 55.201 1.00 11.83 101 ASP A C 1
ATOM 808 O O . ASP A 1 101 ? 2.431 50.105 56.191 1.00 10.28 101 ASP A O 1
ATOM 813 N N . ILE A 1 102 ? 2.767 49.600 54.085 1.00 12.37 102 ILE A N 1
ATOM 814 C CA . ILE A 1 102 ? 3.824 50.601 53.878 1.00 14.15 102 ILE A CA 1
ATOM 815 C C . ILE A 1 102 ? 3.168 51.977 53.801 1.00 12.27 102 ILE A C 1
ATOM 816 O O . ILE A 1 102 ? 2.060 52.011 53.327 1.00 11.21 102 ILE A O 1
ATOM 821 N N . ARG A 1 103 ? 3.811 53.073 54.134 1.00 14.73 103 ARG A N 1
ATOM 822 C CA . ARG A 1 103 ? 3.219 54.393 53.984 1.00 15.48 103 ARG A CA 1
ATOM 823 C C . ARG A 1 103 ? 4.176 55.468 53.463 1.00 11.98 103 ARG A C 1
ATOM 824 O O . ARG A 1 103 ? 4.376 56.514 54.032 1.00 7.37 103 ARG A O 1
ATOM 832 N N . PRO A 1 104 ? 4.568 55.365 52.191 1.00 11.04 104 PRO A N 1
ATOM 833 C CA . PRO A 1 104 ? 5.331 56.457 51.555 1.00 11.11 104 PRO A CA 1
ATOM 834 C C . PRO A 1 104 ? 4.489 57.715 51.537 1.00 9.44 104 PRO A C 1
ATOM 835 O O . PRO A 1 104 ? 3.271 57.683 51.641 1.00 9.60 104 PRO A O 1
ATOM 839 N N . CYS A 1 105 ? 4.989 58.934 51.590 1.00 6.75 105 CYS A N 1
ATOM 840 C CA . CYS A 1 105 ? 4.139 60.096 51.665 1.00 8.14 105 CYS A CA 1
ATOM 841 C C . CYS A 1 105 ? 3.583 60.617 50.346 1.00 7.12 105 CYS A C 1
ATOM 842 O O . CYS A 1 105 ? 2.643 61.303 50.191 1.00 3.83 105 CYS A O 1
ATOM 845 N N . CYS A 1 106 ? 4.371 60.475 49.287 1.00 5.94 106 CYS A N 1
ATOM 846 C CA . CYS A 1 106 ? 4.343 61.115 48.016 1.00 7.63 106 CYS A CA 1
ATOM 847 C C . CYS A 1 106 ? 4.447 60.341 46.730 1.00 10.47 106 CYS A C 1
ATOM 848 O O . CYS A 1 106 ? 5.224 60.682 45.813 1.00 9.65 106 CYS A O 1
ATOM 851 N N . ASP A 1 107 ? 3.795 59.194 46.760 1.00 10.00 107 ASP A N 1
ATOM 852 C CA . ASP A 1 107 ? 3.592 58.198 45.763 1.00 10.60 107 ASP A CA 1
ATOM 853 C C . ASP A 1 107 ? 4.582 57.013 45.886 1.00 10.42 107 ASP A C 1
ATOM 854 O O . ASP A 1 107 ? 5.642 57.133 46.541 1.00 8.19 107 ASP A O 1
ATOM 859 N N . VAL A 1 108 ? 4.214 55.857 45.327 1.00 7.62 108 VAL A N 1
ATOM 860 C CA . VAL A 1 108 ? 5.020 54.667 45.337 1.00 8.31 108 VAL A CA 1
ATOM 861 C C . VAL A 1 108 ? 6.267 54.554 44.442 1.00 10.40 108 VAL A C 1
ATOM 862 O O . VAL A 1 108 ? 6.548 53.561 43.747 1.00 8.34 108 VAL A O 1
ATOM 866 N N . VAL A 1 109 ? 7.197 55.511 44.496 1.00 10.65 109 VAL A N 1
ATOM 867 C CA . VAL A 1 109 ? 8.262 55.763 43.551 1.00 8.99 109 VAL A CA 1
ATOM 868 C C . VAL A 1 109 ? 9.669 55.416 44.013 1.00 7.41 109 VAL A C 1
ATOM 869 O O . VAL A 1 109 ? 10.092 55.240 45.165 1.00 7.55 109 VAL A O 1
ATOM 873 N N . ASN A 1 110 ? 10.521 55.325 43.000 1.00 7.09 110 ASN A N 1
ATOM 874 C CA . ASN A 1 110 ? 11.917 55.052 43.070 1.00 6.24 110 ASN A CA 1
ATOM 875 C C . ASN A 1 110 ? 12.768 55.808 42.106 1.00 6.71 110 ASN A C 1
ATOM 876 O O . ASN A 1 110 ? 12.389 56.041 40.982 1.00 4.70 110 ASN A O 1
ATOM 881 N N . ARG A 1 111 ? 13.922 56.244 42.469 1.00 8.12 111 ARG A N 1
ATOM 882 C CA . ARG A 1 111 ? 14.738 57.163 41.695 1.00 8.74 111 ARG A CA 1
ATOM 883 C C . ARG A 1 111 ? 15.968 56.536 41.055 1.00 6.97 111 ARG A C 1
ATOM 884 O O . ARG A 1 111 ? 16.570 57.199 40.324 1.00 7.04 111 ARG A O 1
ATOM 892 N N . GLY A 1 112 ? 16.261 55.281 41.258 1.00 5.10 112 GLY A N 1
ATOM 893 C CA . GLY A 1 112 ? 17.352 54.515 40.774 1.00 4.62 112 GLY A CA 1
ATOM 894 C C . GLY A 1 112 ? 18.215 53.538 41.634 1.00 6.33 112 GLY A C 1
ATOM 895 O O . GLY A 1 112 ? 18.314 53.713 42.827 1.00 6.62 112 GLY A O 1
ATOM 896 N N . ALA A 1 113 ? 18.928 52.682 40.957 1.00 7.18 113 ALA A N 1
ATOM 897 C CA . ALA A 1 113 ? 19.845 51.721 41.397 1.00 6.07 113 ALA A CA 1
ATOM 898 C C . ALA A 1 113 ? 21.283 52.259 41.344 1.00 7.55 113 ALA A C 1
ATOM 899 O O . ALA A 1 113 ? 21.541 53.365 40.880 1.00 5.02 113 ALA A O 1
ATOM 901 N N . ALA A 1 114 ? 22.196 51.422 41.892 1.00 7.03 114 ALA A N 1
ATOM 902 C CA . ALA A 1 114 ? 23.564 51.800 41.806 1.00 7.12 114 ALA A CA 1
ATOM 903 C C . ALA A 1 114 ? 24.330 50.552 41.319 1.00 7.34 114 ALA A C 1
ATOM 904 O O . ALA A 1 114 ? 23.630 49.515 41.268 1.00 5.63 114 ALA A O 1
ATOM 906 N N . ILE A 1 115 ? 25.593 50.640 41.072 1.00 6.47 115 ILE A N 1
ATOM 907 C CA . ILE A 1 115 ? 26.286 49.461 40.650 1.00 3.67 115 ILE A CA 1
ATOM 908 C C . ILE A 1 115 ? 27.738 49.445 41.068 1.00 7.18 115 ILE A C 1
ATOM 909 O O . ILE A 1 115 ? 28.463 50.424 41.096 1.00 8.04 115 ILE A O 1
ATOM 914 N N . TYR A 1 116 ? 28.110 48.223 41.372 1.00 7.29 116 TYR A N 1
ATOM 915 C CA . TYR A 1 116 ? 29.492 47.957 41.748 1.00 8.50 116 TYR A CA 1
ATOM 916 C C . TYR A 1 116 ? 29.838 46.483 41.616 1.00 8.53 116 TYR A C 1
ATOM 917 O O . TYR A 1 116 ? 28.950 45.641 41.747 1.00 8.14 116 TYR A O 1
ATOM 926 N N . GLY A 1 117 ? 31.039 46.139 41.150 1.00 8.02 117 GLY A N 1
ATOM 927 C CA . GLY A 1 117 ? 31.393 44.765 40.853 1.00 7.39 117 GLY A CA 1
ATOM 928 C C . GLY A 1 117 ? 30.467 43.960 39.968 1.00 5.03 117 GLY A C 1
ATOM 929 O O . GLY A 1 117 ? 30.287 44.153 38.782 1.00 5.79 117 GLY A O 1
ATOM 930 N N . ASP A 1 118 ? 29.904 42.861 40.444 1.00 8.88 118 ASP A N 1
ATOM 931 C CA . ASP A 1 118 ? 28.919 42.050 39.722 1.00 8.66 118 ASP A CA 1
ATOM 932 C C . ASP A 1 118 ? 27.524 42.304 40.279 1.00 8.36 118 ASP A C 1
ATOM 933 O O . ASP A 1 118 ? 26.659 41.415 40.281 1.00 7.54 118 ASP A O 1
ATOM 938 N N . LYS A 1 119 ? 27.376 43.479 40.953 1.00 8.03 119 LYS A N 1
ATOM 939 C CA . LYS A 1 119 ? 26.090 43.716 41.591 1.00 4.85 119 LYS A CA 1
ATOM 940 C C . LYS A 1 119 ? 25.301 44.988 41.362 1.00 6.74 119 LYS A C 1
ATOM 941 O O . LYS A 1 119 ? 25.732 46.122 41.144 1.00 6.85 119 LYS A O 1
ATOM 947 N N . VAL A 1 120 ? 23.964 44.842 41.396 1.00 6.45 120 VAL A N 1
ATOM 948 C CA . VAL A 1 120 ? 23.111 46.025 41.343 1.00 5.41 120 VAL A CA 1
ATOM 949 C C . VAL A 1 120 ? 22.382 46.122 42.739 1.00 4.01 120 VAL A C 1
ATOM 950 O O . VAL A 1 120 ? 21.564 45.392 43.191 1.00 7.23 120 VAL A O 1
ATOM 954 N N . PHE A 1 121 ? 22.128 47.413 42.972 1.00 6.93 121 PHE A N 1
ATOM 955 C CA . PHE A 1 121 ? 21.596 47.822 44.252 1.00 9.29 121 PHE A CA 1
ATOM 956 C C . PHE A 1 121 ? 20.436 48.806 44.192 1.00 8.74 121 PHE A C 1
ATOM 957 O O . PHE A 1 121 ? 20.504 49.768 43.423 1.00 6.80 121 PHE A O 1
ATOM 965 N N . PHE A 1 122 ? 19.403 48.670 45.043 1.00 8.63 122 PHE A N 1
ATOM 966 C CA . PHE A 1 122 ? 18.325 49.687 45.132 1.00 8.44 122 PHE A CA 1
ATOM 967 C C . PHE A 1 122 ? 17.581 49.699 46.455 1.00 6.69 122 PHE A C 1
ATOM 968 O O . PHE A 1 122 ? 17.377 48.712 47.172 1.00 4.28 122 PHE A O 1
ATOM 976 N N . GLY A 1 123 ? 16.950 50.811 46.815 1.00 7.06 123 GLY A N 1
ATOM 977 C CA . GLY A 1 123 ? 16.101 50.871 48.023 1.00 4.95 123 GLY A CA 1
ATOM 978 C C . GLY A 1 123 ? 14.670 50.410 47.670 1.00 8.38 123 GLY A C 1
ATOM 979 O O . GLY A 1 123 ? 14.359 50.463 46.513 1.00 7.76 123 GLY A O 1
ATOM 980 N N . THR A 1 124 ? 13.849 49.851 48.505 1.00 8.53 124 THR A N 1
ATOM 981 C CA . THR A 1 124 ? 12.521 49.439 48.577 1.00 9.66 124 THR A CA 1
ATOM 982 C C . THR A 1 124 ? 11.598 50.189 49.579 1.00 8.78 124 THR A C 1
ATOM 983 O O . THR A 1 124 ? 12.065 50.702 50.595 1.00 7.57 124 THR A O 1
ATOM 987 N N . LEU A 1 125 ? 10.275 50.172 49.296 1.00 7.85 125 LEU A N 1
ATOM 988 C CA . LEU A 1 125 ? 9.325 50.948 50.073 1.00 8.71 125 LEU A CA 1
ATOM 989 C C . LEU A 1 125 ? 8.964 50.516 51.501 1.00 7.33 125 LEU A C 1
ATOM 990 O O . LEU A 1 125 ? 8.208 51.203 52.197 1.00 7.49 125 LEU A O 1
ATOM 995 N N . ASP A 1 126 ? 9.447 49.434 52.024 1.00 7.19 126 ASP A N 1
ATOM 996 C CA . ASP A 1 126 ? 9.213 48.933 53.347 1.00 9.72 126 ASP A CA 1
ATOM 997 C C . ASP A 1 126 ? 10.460 49.122 54.209 1.00 8.67 126 ASP A C 1
ATOM 998 O O . ASP A 1 126 ? 10.844 48.324 55.002 1.00 7.84 126 ASP A O 1
ATOM 1003 N N . ALA A 1 127 ? 11.257 50.081 53.860 1.00 9.04 127 ALA A N 1
ATOM 1004 C CA . ALA A 1 127 ? 12.589 50.439 54.201 1.00 7.76 127 ALA A CA 1
ATOM 1005 C C . ALA A 1 127 ? 13.613 49.315 54.270 1.00 7.98 127 ALA A C 1
ATOM 1006 O O . ALA A 1 127 ? 14.077 48.986 55.381 1.00 7.90 127 ALA A O 1
ATOM 1008 N N . SER A 1 128 ? 13.999 48.829 53.102 1.00 8.37 128 SER A N 1
ATOM 1009 C CA . SER A 1 128 ? 15.047 47.851 52.955 1.00 9.22 128 SER A CA 1
ATOM 1010 C C . SER A 1 128 ? 15.940 48.325 51.797 1.00 8.67 128 SER A C 1
ATOM 1011 O O . SER A 1 128 ? 15.570 49.137 50.966 1.00 5.80 128 SER A O 1
ATOM 1014 N N . VAL A 1 129 ? 17.114 47.741 51.726 1.00 8.41 129 VAL A N 1
ATOM 1015 C CA . VAL A 1 129 ? 18.115 47.812 50.732 1.00 9.09 129 VAL A CA 1
ATOM 1016 C C . VAL A 1 129 ? 18.330 46.360 50.231 1.00 10.58 129 VAL A C 1
ATOM 1017 O O . VAL A 1 129 ? 18.544 45.422 51.022 1.00 8.57 129 VAL A O 1
ATOM 1021 N N . VAL A 1 130 ? 18.362 46.176 48.903 1.00 8.80 130 VAL A N 1
ATOM 1022 C CA . VAL A 1 130 ? 18.521 44.856 48.357 1.00 9.39 130 VAL A CA 1
ATOM 1023 C C . VAL A 1 130 ? 19.726 44.733 47.433 1.00 9.92 130 VAL A C 1
ATOM 1024 O O . VAL A 1 130 ? 19.866 45.668 46.626 1.00 9.02 130 VAL A O 1
ATOM 1028 N N . ALA A 1 131 ? 20.382 43.571 47.460 1.00 7.94 131 ALA A N 1
ATOM 1029 C CA . ALA A 1 131 ? 21.463 43.391 46.488 1.00 9.43 131 ALA A CA 1
ATOM 1030 C C . ALA A 1 131 ? 21.229 42.211 45.535 1.00 8.54 131 ALA A C 1
ATOM 1031 O O . ALA A 1 131 ? 20.782 41.118 45.883 1.00 6.02 131 ALA A O 1
ATOM 1033 N N . LEU A 1 132 ? 21.349 42.559 44.223 1.00 7.85 132 LEU A N 1
ATOM 1034 C CA . LEU A 1 132 ? 21.107 41.570 43.172 1.00 12.42 132 LEU A CA 1
ATOM 1035 C C . LEU A 1 132 ? 22.293 41.186 42.279 1.00 12.65 132 LEU A C 1
ATOM 1036 O O . LEU A 1 132 ? 23.088 42.093 42.023 1.00 10.75 132 LEU A O 1
ATOM 1041 N N . ASN A 1 133 ? 22.455 39.902 41.915 1.00 11.55 133 ASN A N 1
ATOM 1042 C CA . ASN A 1 133 ? 23.538 39.553 41.007 1.00 10.45 133 ASN A CA 1
ATOM 1043 C C . ASN A 1 133 ? 23.346 40.220 39.638 1.00 11.02 133 ASN A C 1
ATOM 1044 O O . ASN A 1 133 ? 22.249 40.152 39.171 1.00 4.51 133 ASN A O 1
ATOM 1049 N N . LYS A 1 134 ? 24.184 40.957 39.008 1.00 12.79 134 LYS A N 1
ATOM 1050 C CA . LYS A 1 134 ? 24.001 41.666 37.768 1.00 16.42 134 LYS A CA 1
ATOM 1051 C C . LYS A 1 134 ? 23.539 40.828 36.559 1.00 17.76 134 LYS A C 1
ATOM 1052 O O . LYS A 1 134 ? 22.802 41.302 35.682 1.00 13.16 134 LYS A O 1
ATOM 1058 N N . ASN A 1 135 ? 24.043 39.584 36.451 1.00 19.59 135 ASN A N 1
ATOM 1059 C CA . ASN A 1 135 ? 23.844 38.747 35.284 1.00 21.20 135 ASN A CA 1
ATOM 1060 C C . ASN A 1 135 ? 22.511 38.042 35.268 1.00 20.81 135 ASN A C 1
ATOM 1061 O O . ASN A 1 135 ? 21.880 37.842 34.249 1.00 24.51 135 ASN A O 1
ATOM 1066 N N . THR A 1 136 ? 22.076 37.672 36.422 1.00 21.47 136 THR A N 1
ATOM 1067 C CA . THR A 1 136 ? 20.707 37.330 36.643 1.00 23.65 136 THR A CA 1
ATOM 1068 C C . THR A 1 136 ? 20.040 38.175 37.732 1.00 24.13 136 THR A C 1
ATOM 1069 O O . THR A 1 136 ? 20.592 39.197 38.177 1.00 28.06 136 THR A O 1
ATOM 1073 N N . GLY A 1 137 ? 18.851 37.853 38.226 1.00 20.28 137 GLY A N 1
ATOM 1074 C CA . GLY A 1 137 ? 18.431 38.881 39.213 1.00 16.11 137 GLY A CA 1
ATOM 1075 C C . GLY A 1 137 ? 18.431 38.174 40.546 1.00 15.23 137 GLY A C 1
ATOM 1076 O O . GLY A 1 137 ? 17.573 38.624 41.308 1.00 14.87 137 GLY A O 1
ATOM 1077 N N . LYS A 1 138 ? 19.289 37.190 40.778 1.00 15.58 138 LYS A N 1
ATOM 1078 C CA . LYS A 1 138 ? 19.067 36.609 42.109 1.00 17.46 138 LYS A CA 1
ATOM 1079 C C . LYS A 1 138 ? 19.500 37.546 43.271 1.00 13.81 138 LYS A C 1
ATOM 1080 O O . LYS A 1 138 ? 20.530 38.192 43.071 1.00 12.06 138 LYS A O 1
ATOM 1086 N N . VAL A 1 139 ? 18.772 37.502 44.349 1.00 7.18 139 VAL A N 1
ATOM 1087 C CA . VAL A 1 139 ? 19.168 38.182 45.549 1.00 8.30 139 VAL A CA 1
ATOM 1088 C C . VAL A 1 139 ? 20.435 37.661 46.220 1.00 7.99 139 VAL A C 1
ATOM 1089 O O . VAL A 1 139 ? 20.541 36.467 46.498 1.00 7.90 139 VAL A O 1
ATOM 1093 N N . VAL A 1 140 ? 21.435 38.489 46.449 1.00 6.50 140 VAL A N 1
ATOM 1094 C CA . VAL A 1 140 ? 22.634 38.161 47.225 1.00 5.40 140 VAL A CA 1
ATOM 1095 C C . VAL A 1 140 ? 22.517 38.402 48.723 1.00 6.06 140 VAL A C 1
ATOM 1096 O O . VAL A 1 140 ? 22.798 37.579 49.558 1.00 5.73 140 VAL A O 1
ATOM 1100 N N . TRP A 1 141 ? 21.970 39.516 49.212 1.00 4.10 141 TRP A N 1
ATOM 1101 C CA . TRP A 1 141 ? 21.715 39.941 50.530 1.00 8.21 141 TRP A CA 1
ATOM 1102 C C . TRP A 1 141 ? 20.548 40.956 50.491 1.00 8.96 141 TRP A C 1
ATOM 1103 O O . TRP A 1 141 ? 20.253 41.492 49.466 1.00 7.06 141 TRP A O 1
ATOM 1114 N N . LYS A 1 142 ? 19.961 41.246 51.675 1.00 11.02 142 LYS A N 1
ATOM 1115 C CA . LYS A 1 142 ? 18.927 42.242 51.787 1.00 11.03 142 LYS A CA 1
ATOM 1116 C C . LYS A 1 142 ? 18.715 42.591 53.226 1.00 4.37 142 LYS A C 1
ATOM 1117 O O . LYS A 1 142 ? 18.937 41.892 54.177 1.00 9.20 142 LYS A O 1
ATOM 1123 N N . LYS A 1 143 ? 18.661 43.867 53.631 1.00 4.94 143 LYS A N 1
ATOM 1124 C CA . LYS A 1 143 ? 18.724 44.425 54.971 1.00 7.96 143 LYS A CA 1
ATOM 1125 C C . LYS A 1 143 ? 17.523 45.308 55.192 1.00 7.86 143 LYS A C 1
ATOM 1126 O O . LYS A 1 143 ? 17.402 46.259 54.452 1.00 10.57 143 LYS A O 1
ATOM 1132 N N . LYS A 1 144 ? 16.608 45.056 56.091 1.00 9.03 144 LYS A N 1
ATOM 1133 C CA . LYS A 1 144 ? 15.412 45.839 56.399 1.00 8.20 144 LYS A CA 1
ATOM 1134 C C . LYS A 1 144 ? 15.994 46.798 57.437 1.00 5.90 144 LYS A C 1
ATOM 1135 O O . LYS A 1 144 ? 16.450 46.195 58.400 1.00 6.50 144 LYS A O 1
ATOM 1141 N N . PHE A 1 145 ? 16.074 48.100 57.232 1.00 7.20 145 PHE A N 1
ATOM 1142 C CA . PHE A 1 145 ? 16.917 48.868 58.155 1.00 6.56 145 PHE A CA 1
ATOM 1143 C C . PHE A 1 145 ? 16.068 49.679 59.106 1.00 4.98 145 PHE A C 1
ATOM 1144 O O . PHE A 1 145 ? 16.619 50.373 59.931 1.00 3.21 145 PHE A O 1
ATOM 1152 N N . ALA A 1 146 ? 14.751 49.607 59.008 1.00 5.54 146 ALA A N 1
ATOM 1153 C CA . ALA A 1 146 ? 13.932 50.414 59.892 1.00 5.77 146 ALA A CA 1
ATOM 1154 C C . ALA A 1 146 ? 12.538 49.831 59.750 1.00 6.46 146 ALA A C 1
ATOM 1155 O O . ALA A 1 146 ? 12.221 49.103 58.843 1.00 5.73 146 ALA A O 1
ATOM 1157 N N . ASP A 1 147 ? 11.635 50.320 60.554 1.00 6.88 147 ASP A N 1
ATOM 1158 C CA . ASP A 1 147 ? 10.250 49.877 60.594 1.00 8.76 147 ASP A CA 1
ATOM 1159 C C . ASP A 1 147 ? 9.264 50.626 59.725 1.00 7.62 147 ASP A C 1
ATOM 1160 O O . ASP A 1 147 ? 8.883 51.752 60.042 1.00 8.92 147 ASP A O 1
ATOM 1165 N N . HIS A 1 148 ? 8.730 50.121 58.634 1.00 8.89 148 HIS A N 1
ATOM 1166 C CA . HIS A 1 148 ? 7.732 50.823 57.835 1.00 10.62 148 HIS A CA 1
ATOM 1167 C C . HIS A 1 148 ? 6.389 51.220 58.501 1.00 9.35 148 HIS A C 1
ATOM 1168 O O . HIS A 1 148 ? 5.670 52.232 58.219 1.00 4.76 148 HIS A O 1
ATOM 1175 N N . GLY A 1 149 ? 6.006 50.424 59.504 1.00 8.59 149 GLY A N 1
ATOM 1176 C CA . GLY A 1 149 ? 4.777 50.676 60.259 1.00 11.74 149 GLY A CA 1
ATOM 1177 C C . GLY A 1 149 ? 4.886 51.988 61.026 1.00 15.36 149 GLY A C 1
ATOM 1178 O O . GLY A 1 149 ? 3.816 52.606 61.258 1.00 18.55 149 GLY A O 1
ATOM 1179 N N . ALA A 1 150 ? 6.115 52.439 61.393 1.00 11.91 150 ALA A N 1
ATOM 1180 C CA . ALA A 1 150 ? 6.230 53.694 62.083 1.00 11.39 150 ALA A CA 1
ATOM 1181 C C . ALA A 1 150 ? 6.470 54.866 61.100 1.00 11.29 150 ALA A C 1
ATOM 1182 O O . ALA A 1 150 ? 6.936 55.939 61.527 1.00 10.79 150 ALA A O 1
ATOM 1184 N N . GLY A 1 151 ? 6.474 54.584 59.812 1.00 8.58 151 GLY A N 1
ATOM 1185 C CA . GLY A 1 151 ? 6.624 55.630 58.852 1.00 8.28 151 GLY A CA 1
ATOM 1186 C C . GLY A 1 151 ? 7.907 55.717 58.126 1.00 7.17 151 GLY A C 1
ATOM 1187 O O . GLY A 1 151 ? 8.053 56.689 57.371 1.00 8.67 151 GLY A O 1
ATOM 1188 N N . TYR A 1 152 ? 8.889 54.876 58.265 1.00 7.71 152 TYR A N 1
ATOM 1189 C CA . TYR A 1 152 ? 10.112 54.954 57.477 1.00 6.14 152 TYR A CA 1
ATOM 1190 C C . TYR A 1 152 ? 9.853 54.321 56.120 1.00 7.21 152 TYR A C 1
ATOM 1191 O O . TYR A 1 152 ? 9.008 53.413 56.149 1.00 7.24 152 TYR A O 1
ATOM 1200 N N . THR A 1 153 ? 10.347 54.828 55.024 1.00 7.80 153 THR A N 1
ATOM 1201 C CA . THR A 1 153 ? 10.493 54.224 53.735 1.00 8.71 153 THR A CA 1
ATOM 1202 C C . THR A 1 153 ? 11.931 54.448 53.157 1.00 7.77 153 THR A C 1
ATOM 1203 O O . THR A 1 153 ? 12.759 55.031 53.800 1.00 7.78 153 THR A O 1
ATOM 1207 N N . MET A 1 154 ? 12.094 54.195 51.869 1.00 6.65 154 MET A N 1
ATOM 1208 C CA . MET A 1 154 ? 13.181 54.582 51.036 1.00 5.72 154 MET A CA 1
ATOM 1209 C C . MET A 1 154 ? 12.715 54.876 49.593 1.00 5.00 154 MET A C 1
ATOM 1210 O O . MET A 1 154 ? 12.142 53.968 48.987 1.00 3.68 154 MET A O 1
ATOM 1215 N N . THR A 1 155 ? 13.168 56.000 48.949 1.00 3.40 155 THR A N 1
ATOM 1216 C CA . THR A 1 155 ? 12.700 56.400 47.626 1.00 7.09 155 THR A CA 1
ATOM 1217 C C . THR A 1 155 ? 13.875 56.782 46.719 1.00 7.36 155 THR A C 1
ATOM 1218 O O . THR A 1 155 ? 13.769 56.688 45.488 1.00 5.39 155 THR A O 1
ATOM 1222 N N . GLY A 1 156 ? 14.976 57.385 47.265 1.00 5.17 156 GLY A N 1
ATOM 1223 C CA . GLY A 1 156 ? 16.182 57.852 46.639 1.00 5.49 156 GLY A CA 1
ATOM 1224 C C . GLY A 1 156 ? 17.172 56.737 46.217 1.00 6.71 156 GLY A C 1
ATOM 1225 O O . GLY A 1 156 ? 17.163 55.551 46.615 1.00 8.03 156 GLY A O 1
ATOM 1226 N N . ALA A 1 157 ? 17.984 57.001 45.178 1.00 4.59 157 ALA A N 1
ATOM 1227 C CA . ALA A 1 157 ? 19.039 56.195 44.575 1.00 3.51 157 ALA A CA 1
ATOM 1228 C C . ALA A 1 157 ? 20.107 56.163 45.680 1.00 2.79 157 ALA A C 1
ATOM 1229 O O . ALA A 1 157 ? 20.765 57.226 45.877 1.00 3.54 157 ALA A O 1
ATOM 1231 N N . PRO A 1 158 ? 20.707 55.007 45.950 1.00 6.42 158 PRO A N 1
ATOM 1232 C CA . PRO A 1 158 ? 21.940 54.857 46.733 1.00 6.75 158 PRO A CA 1
ATOM 1233 C C . PRO A 1 158 ? 23.062 55.314 45.850 1.00 2.66 158 PRO A C 1
ATOM 1234 O O . PRO A 1 158 ? 23.038 55.229 44.615 1.00 5.61 158 PRO A O 1
ATOM 1238 N N . THR A 1 159 ? 24.316 55.341 46.415 1.00 3.86 159 THR A N 1
ATOM 1239 C CA . THR A 1 159 ? 25.520 55.699 45.589 1.00 8.64 159 THR A CA 1
ATOM 1240 C C . THR A 1 159 ? 26.728 54.952 46.082 1.00 9.43 159 THR A C 1
ATOM 1241 O O . THR A 1 159 ? 26.678 54.373 47.180 1.00 10.63 159 THR A O 1
ATOM 1245 N N . ILE A 1 160 ? 27.865 54.832 45.467 1.00 10.08 160 ILE A N 1
ATOM 1246 C CA . ILE A 1 160 ? 29.059 54.126 45.852 1.00 10.85 160 ILE A CA 1
ATOM 1247 C C . ILE A 1 160 ? 30.227 55.082 46.067 1.00 11.45 160 ILE A C 1
ATOM 1248 O O . ILE A 1 160 ? 30.366 56.111 45.399 1.00 10.35 160 ILE A O 1
ATOM 1253 N N . VAL A 1 161 ? 30.962 54.797 47.143 1.00 11.72 161 VAL A N 1
ATOM 1254 C CA . VAL A 1 161 ? 32.066 55.691 47.522 1.00 14.98 161 VAL A CA 1
ATOM 1255 C C . VAL A 1 161 ? 33.316 54.907 47.906 1.00 16.31 161 VAL A C 1
ATOM 1256 O O . VAL A 1 161 ? 33.373 53.713 48.260 1.00 11.73 161 VAL A O 1
ATOM 1260 N N . LYS A 1 162 ? 34.455 55.630 47.739 1.00 18.41 162 LYS A N 1
ATOM 1261 C CA . LYS A 1 162 ? 35.692 55.077 48.234 1.00 20.00 162 LYS A CA 1
ATOM 1262 C C . LYS A 1 162 ? 36.303 55.963 49.286 1.00 17.84 162 LYS A C 1
ATOM 1263 O O . LYS A 1 162 ? 36.676 57.057 48.967 1.00 16.93 162 LYS A O 1
ATOM 1269 N N . ASP A 1 163 ? 36.327 55.522 50.530 1.00 19.57 163 ASP A N 1
ATOM 1270 C CA . ASP A 1 163 ? 37.079 56.261 51.543 1.00 19.35 163 ASP A CA 1
ATOM 1271 C C . ASP A 1 163 ? 38.560 56.168 51.187 1.00 21.80 163 ASP A C 1
ATOM 1272 O O . ASP A 1 163 ? 39.239 55.116 51.178 1.00 19.88 163 ASP A O 1
ATOM 1277 N N . GLY A 1 164 ? 39.109 57.355 51.016 1.00 22.43 164 GLY A N 1
ATOM 1278 C CA . GLY A 1 164 ? 40.509 57.524 50.674 1.00 23.94 164 GLY A CA 1
ATOM 1279 C C . GLY A 1 164 ? 41.549 57.152 51.721 1.00 26.02 164 GLY A C 1
ATOM 1280 O O . GLY A 1 164 ? 42.686 56.778 51.366 1.00 25.44 164 GLY A O 1
ATOM 1281 N N . LYS A 1 165 ? 41.183 57.221 52.977 1.00 24.99 165 LYS A N 1
ATOM 1282 C CA . LYS A 1 165 ? 42.002 56.918 54.106 1.00 26.56 165 LYS A CA 1
ATOM 1283 C C . LYS A 1 165 ? 42.218 55.449 54.427 1.00 26.51 165 LYS A C 1
ATOM 1284 O O . LYS A 1 165 ? 43.245 54.950 54.852 1.00 25.39 165 LYS A O 1
ATOM 1290 N N . THR A 1 166 ? 41.118 54.740 54.435 1.00 26.27 166 THR A N 1
ATOM 1291 C CA . THR A 1 166 ? 40.882 53.360 54.785 1.00 24.04 166 THR A CA 1
ATOM 1292 C C . THR A 1 166 ? 40.976 52.444 53.605 1.00 22.56 166 THR A C 1
ATOM 1293 O O . THR A 1 166 ? 41.201 51.263 53.753 1.00 22.01 166 THR A O 1
ATOM 1297 N N . GLY A 1 167 ? 40.784 52.949 52.384 1.00 23.22 167 GLY A N 1
ATOM 1298 C CA . GLY A 1 167 ? 40.831 52.186 51.149 1.00 19.36 167 GLY A CA 1
ATOM 1299 C C . GLY A 1 167 ? 39.539 51.454 50.823 1.00 17.77 167 GLY A C 1
ATOM 1300 O O . GLY A 1 167 ? 39.431 50.965 49.706 1.00 16.56 167 GLY A O 1
ATOM 1301 N N . LYS A 1 168 ? 38.585 51.354 51.720 1.00 14.31 168 LYS A N 1
ATOM 1302 C CA . LYS A 1 168 ? 37.375 50.640 51.619 1.00 14.60 168 LYS A CA 1
ATOM 1303 C C . LYS A 1 168 ? 36.268 51.254 50.758 1.00 11.57 168 LYS A C 1
ATOM 1304 O O . LYS A 1 168 ? 36.067 52.471 50.742 1.00 6.99 168 LYS A O 1
ATOM 1310 N N . VAL A 1 169 ? 35.563 50.420 50.040 1.00 7.41 169 VAL A N 1
ATOM 1311 C CA . VAL A 1 169 ? 34.488 50.852 49.144 1.00 11.74 169 VAL A CA 1
ATOM 1312 C C . VAL A 1 169 ? 33.156 50.813 49.873 1.00 10.61 169 VAL A C 1
ATOM 1313 O O . VAL A 1 169 ? 32.908 49.797 50.489 1.00 11.01 169 VAL A O 1
ATOM 1317 N N . LEU A 1 170 ? 32.365 51.848 49.932 1.00 9.10 170 LEU A N 1
ATOM 1318 C CA . LEU A 1 170 ? 31.128 51.839 50.707 1.00 12.21 170 LEU A CA 1
ATOM 1319 C C . LEU A 1 170 ? 29.855 52.048 49.891 1.00 13.74 170 LEU A C 1
ATOM 1320 O O . LEU A 1 170 ? 29.810 52.636 48.810 1.00 10.30 170 LEU A O 1
ATOM 1325 N N . LEU A 1 171 ? 28.753 51.453 50.399 1.00 14.84 171 LEU A N 1
ATOM 1326 C CA . LEU A 1 171 ? 27.443 51.739 49.791 1.00 12.48 171 LEU A CA 1
ATOM 1327 C C . LEU A 1 171 ? 26.816 52.724 50.799 1.00 11.06 171 LEU A C 1
ATOM 1328 O O . LEU A 1 171 ? 26.750 52.470 52.019 1.00 7.72 171 LEU A O 1
ATOM 1333 N N . ILE A 1 172 ? 26.477 53.904 50.311 1.00 9.20 172 ILE A N 1
ATOM 1334 C CA . ILE A 1 172 ? 25.788 54.979 50.967 1.00 6.25 172 ILE A CA 1
ATOM 1335 C C . ILE A 1 172 ? 24.310 55.111 50.638 1.00 6.64 172 ILE A C 1
ATOM 1336 O O . ILE A 1 172 ? 23.861 55.086 49.492 1.00 5.48 172 ILE A O 1
ATOM 1341 N N . HIS A 1 173 ? 23.423 55.146 51.640 1.00 7.30 173 HIS A N 1
ATOM 1342 C CA . HIS A 1 173 ? 21.987 55.340 51.433 1.00 4.81 173 HIS A CA 1
ATOM 1343 C C . HIS A 1 173 ? 21.314 56.109 52.547 1.00 5.59 173 HIS A C 1
ATOM 1344 O O . HIS A 1 173 ? 21.734 56.007 53.688 1.00 4.45 173 HIS A O 1
ATOM 1351 N N . GLY A 1 174 ? 20.240 56.870 52.253 1.00 6.22 174 GLY A N 1
ATOM 1352 C CA . GLY A 1 174 ? 19.480 57.612 53.254 1.00 6.69 174 GLY A CA 1
ATOM 1353 C C . GLY A 1 174 ? 18.163 56.902 53.675 1.00 5.78 174 GLY A C 1
ATOM 1354 O O . GLY A 1 174 ? 18.022 55.719 53.659 1.00 6.88 174 GLY A O 1
ATOM 1355 N N . SER A 1 175 ? 17.168 57.624 54.083 1.00 7.18 175 SER A N 1
ATOM 1356 C CA . SER A 1 175 ? 15.896 57.173 54.582 1.00 6.28 175 SER A CA 1
ATOM 1357 C C . SER A 1 175 ? 14.970 58.344 54.249 1.00 6.99 175 SER A C 1
ATOM 1358 O O . SER A 1 175 ? 15.421 59.450 53.941 1.00 3.87 175 SER A O 1
ATOM 1361 N N . SER A 1 176 ? 13.696 58.087 54.407 1.00 4.34 176 SER A N 1
ATOM 1362 C CA . SER A 1 176 ? 12.560 58.918 54.120 1.00 6.43 176 SER A CA 1
ATOM 1363 C C . SER A 1 176 ? 11.509 58.687 55.250 1.00 8.81 176 SER A C 1
ATOM 1364 O O . SER A 1 176 ? 11.491 57.673 55.937 1.00 3.93 176 SER A O 1
ATOM 1367 N N . GLY A 1 177 ? 10.734 59.766 55.456 1.00 9.53 177 GLY A N 1
ATOM 1368 C CA . GLY A 1 177 ? 9.692 59.763 56.448 1.00 9.51 177 GLY A CA 1
ATOM 1369 C C . GLY A 1 177 ? 9.587 61.009 57.297 1.00 8.03 177 GLY A C 1
ATOM 1370 O O . GLY A 1 177 ? 8.851 60.893 58.276 1.00 6.03 177 GLY A O 1
ATOM 1371 N N . ASP A 1 178 ? 9.903 62.228 56.844 1.00 10.12 178 ASP A N 1
ATOM 1372 C CA . ASP A 1 178 ? 9.723 63.334 57.790 1.00 9.73 178 ASP A CA 1
ATOM 1373 C C . ASP A 1 178 ? 8.276 63.647 58.164 1.00 9.70 178 ASP A C 1
ATOM 1374 O O . ASP A 1 178 ? 8.057 64.005 59.345 1.00 5.76 178 ASP A O 1
ATOM 1379 N N . GLU A 1 179 ? 7.271 63.409 57.310 1.00 8.79 179 GLU A N 1
ATOM 1380 C CA . GLU A 1 179 ? 5.892 63.696 57.589 1.00 8.38 179 GLU A CA 1
ATOM 1381 C C . GLU A 1 179 ? 5.243 62.732 58.572 1.00 10.98 179 GLU A C 1
ATOM 1382 O O . GLU A 1 179 ? 4.054 62.853 58.964 1.00 11.06 179 GLU A O 1
ATOM 1388 N N . PHE A 1 180 ? 5.993 61.728 59.010 1.00 9.77 180 PHE A N 1
ATOM 1389 C CA . PHE A 1 180 ? 5.442 60.748 59.939 1.00 12.89 180 PHE A CA 1
ATOM 1390 C C . PHE A 1 180 ? 6.177 60.787 61.267 1.00 12.13 180 PHE A C 1
ATOM 1391 O O . PHE A 1 180 ? 6.093 59.824 62.045 1.00 13.10 180 PHE A O 1
ATOM 1399 N N . GLY A 1 181 ? 7.030 61.766 61.494 1.00 10.81 181 GLY A N 1
ATOM 1400 C CA . GLY A 1 181 ? 7.708 61.794 62.769 1.00 12.10 181 GLY A CA 1
ATOM 1401 C C . GLY A 1 181 ? 8.860 60.820 62.878 1.00 14.04 181 GLY A C 1
ATOM 1402 O O . GLY A 1 181 ? 8.968 60.035 63.822 1.00 17.24 181 GLY A O 1
ATOM 1403 N N . VAL A 1 182 ? 9.876 60.890 62.070 1.00 13.12 182 VAL A N 1
ATOM 1404 C CA . VAL A 1 182 ? 11.018 59.937 62.175 1.00 12.87 182 VAL A CA 1
ATOM 1405 C C . VAL A 1 182 ? 12.315 60.603 62.555 1.00 9.27 182 VAL A C 1
ATOM 1406 O O . VAL A 1 182 ? 12.416 61.818 62.569 1.00 7.64 182 VAL A O 1
ATOM 1410 N N . VAL A 1 183 ? 13.384 59.913 62.874 1.00 9.04 183 VAL A N 1
ATOM 1411 C CA . VAL A 1 183 ? 14.708 60.441 63.094 1.00 9.39 183 VAL A CA 1
ATOM 1412 C C . VAL A 1 183 ? 15.434 60.144 61.760 1.00 7.67 183 VAL A C 1
ATOM 1413 O O . VAL A 1 183 ? 15.578 58.952 61.566 1.00 5.44 183 VAL A O 1
ATOM 1417 N N . GLY A 1 184 ? 15.625 61.195 60.988 1.00 4.37 184 GLY A N 1
ATOM 1418 C CA . GLY A 1 184 ? 16.336 60.988 59.710 1.00 4.62 184 GLY A CA 1
ATOM 1419 C C . GLY A 1 184 ? 17.704 60.313 59.752 1.00 6.82 184 GLY A C 1
ATOM 1420 O O . GLY A 1 184 ? 18.601 60.839 60.420 1.00 5.83 184 GLY A O 1
ATOM 1421 N N . ARG A 1 185 ? 18.024 59.190 59.096 1.00 7.83 185 ARG A N 1
ATOM 1422 C CA . ARG A 1 185 ? 19.361 58.604 59.264 1.00 10.06 185 ARG A CA 1
ATOM 1423 C C . ARG A 1 185 ? 20.208 58.336 58.045 1.00 5.97 185 ARG A C 1
ATOM 1424 O O . ARG A 1 185 ? 19.509 58.053 57.097 1.00 6.21 185 ARG A O 1
ATOM 1432 N N . LEU A 1 186 ? 21.507 58.512 58.000 1.00 8.49 186 LEU A N 1
ATOM 1433 C CA . LEU A 1 186 ? 22.329 58.163 56.830 1.00 6.73 186 LEU A CA 1
ATOM 1434 C C . LEU A 1 186 ? 23.093 56.892 57.178 1.00 8.34 186 LEU A C 1
ATOM 1435 O O . LEU A 1 186 ? 23.404 56.678 58.375 1.00 7.68 186 LEU A O 1
ATOM 1440 N N . PHE A 1 187 ? 23.332 55.966 56.251 1.00 6.44 187 PHE A N 1
ATOM 1441 C CA . PHE A 1 187 ? 23.990 54.686 56.509 1.00 3.95 187 PHE A CA 1
ATOM 1442 C C . PHE A 1 187 ? 25.076 54.406 55.442 1.00 7.86 187 PHE A C 1
ATOM 1443 O O . PHE A 1 187 ? 24.955 54.785 54.222 1.00 5.46 187 PHE A O 1
ATOM 1451 N N . ALA A 1 188 ? 26.154 53.714 55.923 1.00 4.99 188 ALA A N 1
ATOM 1452 C CA . ALA A 1 188 ? 27.235 53.232 55.041 1.00 5.19 188 ALA A CA 1
ATOM 1453 C C . ALA A 1 188 ? 27.279 51.693 55.251 1.00 7.68 188 ALA A C 1
ATOM 1454 O O . ALA A 1 188 ? 26.957 51.205 56.361 1.00 6.06 188 ALA A O 1
ATOM 1456 N N . ARG A 1 189 ? 27.360 50.944 54.174 1.00 8.40 189 ARG A N 1
ATOM 1457 C CA . ARG A 1 189 ? 27.304 49.511 54.228 1.00 8.03 189 ARG A CA 1
ATOM 1458 C C . ARG A 1 189 ? 28.380 48.898 53.318 1.00 7.98 189 ARG A C 1
ATOM 1459 O O . ARG A 1 189 ? 28.756 49.583 52.349 1.00 8.92 189 ARG A O 1
ATOM 1467 N N . ASP A 1 190 ? 28.864 47.717 53.705 1.00 5.81 190 ASP A N 1
ATOM 1468 C CA . ASP A 1 190 ? 29.704 46.928 52.835 1.00 7.36 190 ASP A CA 1
ATOM 1469 C C . ASP A 1 190 ? 28.848 46.434 51.678 1.00 8.45 190 ASP A C 1
ATOM 1470 O O . ASP A 1 190 ? 27.800 45.730 51.686 1.00 6.63 190 ASP A O 1
ATOM 1475 N N . PRO A 1 191 ? 29.507 46.638 50.557 1.00 8.70 191 PRO A N 1
ATOM 1476 C CA . PRO A 1 191 ? 28.848 46.264 49.279 1.00 10.90 191 PRO A CA 1
ATOM 1477 C C . PRO A 1 191 ? 28.634 44.787 49.108 1.00 10.10 191 PRO A C 1
ATOM 1478 O O . PRO A 1 191 ? 27.542 44.403 48.654 1.00 11.53 191 PRO A O 1
ATOM 1482 N N . ASP A 1 192 ? 29.512 43.892 49.490 1.00 8.75 192 ASP A N 1
ATOM 1483 C CA . ASP A 1 192 ? 29.332 42.468 49.371 1.00 11.71 192 ASP A CA 1
ATOM 1484 C C . ASP A 1 192 ? 28.528 41.902 50.521 1.00 13.13 192 ASP A C 1
ATOM 1485 O O . ASP A 1 192 ? 27.940 40.855 50.268 1.00 14.72 192 ASP A O 1
ATOM 1490 N N . THR A 1 193 ? 28.546 42.380 51.759 1.00 13.39 193 THR A N 1
ATOM 1491 C CA . THR A 1 193 ? 27.707 41.684 52.753 1.00 14.11 193 THR A CA 1
ATOM 1492 C C . THR A 1 193 ? 26.426 42.406 53.110 1.00 10.82 193 THR A C 1
ATOM 1493 O O . THR A 1 193 ? 25.515 41.753 53.562 1.00 8.26 193 THR A O 1
ATOM 1497 N N . GLY A 1 194 ? 26.321 43.712 53.004 1.00 12.71 194 GLY A N 1
ATOM 1498 C CA . GLY A 1 194 ? 25.132 44.471 53.372 1.00 13.28 194 GLY A CA 1
ATOM 1499 C C . GLY A 1 194 ? 25.243 45.077 54.764 1.00 13.62 194 GLY A C 1
ATOM 1500 O O . GLY A 1 194 ? 24.482 45.932 55.194 1.00 13.00 194 GLY A O 1
ATOM 1501 N N . GLU A 1 195 ? 26.259 44.661 55.503 1.00 14.59 195 GLU A N 1
ATOM 1502 C CA . GLU A 1 195 ? 26.613 44.969 56.866 1.00 14.25 195 GLU A CA 1
ATOM 1503 C C . GLU A 1 195 ? 26.768 46.441 57.244 1.00 13.49 195 GLU A C 1
ATOM 1504 O O . GLU A 1 195 ? 27.572 47.191 56.646 1.00 10.80 195 GLU A O 1
ATOM 1510 N N . GLU A 1 196 ? 25.957 46.937 58.179 1.00 11.20 196 GLU A N 1
ATOM 1511 C CA . GLU A 1 196 ? 26.182 48.309 58.606 1.00 10.39 196 GLU A CA 1
ATOM 1512 C C . GLU A 1 196 ? 27.624 48.650 58.977 1.00 9.01 196 GLU A C 1
ATOM 1513 O O . GLU A 1 196 ? 28.119 48.405 60.069 1.00 9.22 196 GLU A O 1
ATOM 1519 N N . ILE A 1 197 ? 28.360 49.495 58.269 1.00 6.19 197 ILE A N 1
ATOM 1520 C CA . ILE A 1 197 ? 29.606 50.075 58.742 1.00 7.43 197 ILE A CA 1
ATOM 1521 C C . ILE A 1 197 ? 29.374 51.202 59.727 1.00 5.37 197 ILE A C 1
ATOM 1522 O O . ILE A 1 197 ? 30.023 51.366 60.758 1.00 7.94 197 ILE A O 1
ATOM 1527 N N . TRP A 1 198 ? 28.453 52.136 59.471 1.00 8.40 198 TRP A N 1
ATOM 1528 C CA . TRP A 1 198 ? 28.142 53.272 60.336 1.00 10.19 198 TRP A CA 1
ATOM 1529 C C . TRP A 1 198 ? 26.686 53.761 60.139 1.00 10.82 198 TRP A C 1
ATOM 1530 O O . TRP A 1 198 ? 26.059 53.449 59.124 1.00 12.46 198 TRP A O 1
ATOM 1541 N N . MET A 1 199 ? 26.056 54.488 61.013 1.00 8.95 199 MET A N 1
ATOM 1542 C CA . MET A 1 199 ? 24.754 55.080 60.963 1.00 8.26 199 MET A CA 1
ATOM 1543 C C . MET A 1 199 ? 24.875 56.418 61.714 1.00 8.88 199 MET A C 1
ATOM 1544 O O . MET A 1 199 ? 25.311 56.334 62.863 1.00 10.21 199 MET A O 1
ATOM 1549 N N . ARG A 1 200 ? 24.516 57.501 61.097 1.00 8.10 200 ARG A N 1
ATOM 1550 C CA . ARG A 1 200 ? 24.482 58.844 61.629 1.00 9.03 200 ARG A CA 1
ATOM 1551 C C . ARG A 1 200 ? 23.136 59.530 61.618 1.00 7.43 200 ARG A C 1
ATOM 1552 O O . ARG A 1 200 ? 22.528 59.639 60.585 1.00 7.59 200 ARG A O 1
ATOM 1560 N N . PRO A 1 201 ? 22.640 59.996 62.712 1.00 8.52 201 PRO A N 1
ATOM 1561 C CA . PRO A 1 201 ? 21.333 60.703 62.808 1.00 9.58 201 PRO A CA 1
ATOM 1562 C C . PRO A 1 201 ? 21.530 62.188 62.541 1.00 10.59 201 PRO A C 1
ATOM 1563 O O . PRO A 1 201 ? 22.611 62.794 62.739 1.00 7.56 201 PRO A O 1
ATOM 1567 N N . PHE A 1 202 ? 20.536 62.819 61.860 1.00 11.03 202 PHE A N 1
ATOM 1568 C CA . PHE A 1 202 ? 20.696 64.213 61.461 1.00 9.72 202 PHE A CA 1
ATOM 1569 C C . PHE A 1 202 ? 19.936 65.208 62.350 1.00 10.70 202 PHE A C 1
ATOM 1570 O O . PHE A 1 202 ? 19.836 66.396 62.036 1.00 7.81 202 PHE A O 1
ATOM 1578 N N . VAL A 1 203 ? 19.291 64.660 63.396 1.00 8.27 203 VAL A N 1
ATOM 1579 C CA . VAL A 1 203 ? 18.754 65.465 64.459 1.00 11.81 203 VAL A CA 1
ATOM 1580 C C . VAL A 1 203 ? 19.750 65.617 65.621 1.00 10.71 203 VAL A C 1
ATOM 1581 O O . VAL A 1 203 ? 20.017 64.603 66.236 1.00 12.98 203 VAL A O 1
ATOM 1585 N N . GLU A 1 204 ? 20.035 66.825 66.105 1.00 7.64 204 GLU A N 1
ATOM 1586 C CA . GLU A 1 204 ? 21.007 67.121 67.107 1.00 8.15 204 GLU A CA 1
ATOM 1587 C C . GLU A 1 204 ? 20.838 66.378 68.457 1.00 6.80 204 GLU A C 1
ATOM 1588 O O . GLU A 1 204 ? 19.760 66.537 69.026 1.00 5.87 204 GLU A O 1
ATOM 1594 N N . GLY A 1 205 ? 21.878 65.720 68.985 1.00 4.64 205 GLY A N 1
ATOM 1595 C CA . GLY A 1 205 ? 21.842 65.078 70.238 1.00 7.94 205 GLY A CA 1
ATOM 1596 C C . GLY A 1 205 ? 21.468 63.590 70.177 1.00 10.74 205 GLY A C 1
ATOM 1597 O O . GLY A 1 205 ? 21.518 62.968 71.227 1.00 9.67 205 GLY A O 1
ATOM 1598 N N . HIS A 1 206 ? 21.240 63.011 68.982 1.00 11.03 206 HIS A N 1
ATOM 1599 C CA . HIS A 1 206 ? 20.924 61.620 68.836 1.00 10.67 206 HIS A CA 1
ATOM 1600 C C . HIS A 1 206 ? 22.208 60.834 68.662 1.00 11.45 206 HIS A C 1
ATOM 1601 O O . HIS A 1 206 ? 23.232 61.290 68.177 1.00 11.91 206 HIS A O 1
ATOM 1608 N N . MET A 1 207 ? 22.188 59.584 69.130 1.00 12.26 207 MET A N 1
ATOM 1609 C CA . MET A 1 207 ? 23.406 58.759 69.072 1.00 10.17 207 MET A CA 1
ATOM 1610 C C . MET A 1 207 ? 23.744 58.100 67.749 1.00 5.98 207 MET A C 1
ATOM 1611 O O . MET A 1 207 ? 22.951 57.300 67.161 1.00 7.21 207 MET A O 1
ATOM 1616 N N . GLY A 1 208 ? 25.025 58.129 67.368 1.00 7.68 208 GLY A N 1
ATOM 1617 C CA . GLY A 1 208 ? 25.442 57.410 66.149 1.00 10.51 208 GLY A CA 1
ATOM 1618 C C . GLY A 1 208 ? 25.851 55.963 66.418 1.00 12.05 208 GLY A C 1
ATOM 1619 O O . GLY A 1 208 ? 25.780 55.450 67.531 1.00 11.66 208 GLY A O 1
ATOM 1620 N N . ARG A 1 209 ? 26.303 55.235 65.413 1.00 11.30 209 ARG A N 1
ATOM 1621 C CA . ARG A 1 209 ? 26.862 53.898 65.500 1.00 10.89 209 ARG A CA 1
ATOM 1622 C C . ARG A 1 209 ? 28.068 53.789 64.548 1.00 10.18 209 ARG A C 1
ATOM 1623 O O . ARG A 1 209 ? 28.121 54.412 63.481 1.00 6.40 209 ARG A O 1
ATOM 1631 N N . LEU A 1 210 ? 29.026 52.975 64.893 1.00 10.53 210 LEU A N 1
ATOM 1632 C CA . LEU A 1 210 ? 30.234 52.746 64.099 1.00 13.11 210 LEU A CA 1
ATOM 1633 C C . LEU A 1 210 ? 30.613 51.280 64.254 1.00 14.24 210 LEU A C 1
ATOM 1634 O O . LEU A 1 210 ? 30.591 50.903 65.435 1.00 18.87 210 LEU A O 1
ATOM 1639 N N . ASN A 1 211 ? 30.618 50.335 63.348 1.00 15.66 211 ASN A N 1
ATOM 1640 C CA . ASN A 1 211 ? 30.926 48.922 63.567 1.00 17.73 211 ASN A CA 1
ATOM 1641 C C . ASN A 1 211 ? 30.009 48.174 64.514 1.00 20.30 211 ASN A C 1
ATOM 1642 O O . ASN A 1 211 ? 30.300 47.296 65.326 1.00 23.36 211 ASN A O 1
ATOM 1647 N N . GLY A 1 212 ? 28.715 48.403 64.519 1.00 19.90 212 GLY A N 1
ATOM 1648 C CA . GLY A 1 212 ? 27.655 47.878 65.254 1.00 21.87 212 GLY A CA 1
ATOM 1649 C C . GLY A 1 212 ? 27.469 48.317 66.684 1.00 25.01 212 GLY A C 1
ATOM 1650 O O . GLY A 1 212 ? 26.841 47.632 67.508 1.00 24.75 212 GLY A O 1
ATOM 1651 N N . LYS A 1 213 ? 28.311 49.268 67.099 1.00 25.20 213 LYS A N 1
ATOM 1652 C CA . LYS A 1 213 ? 28.196 49.616 68.534 1.00 26.26 213 LYS A CA 1
ATOM 1653 C C . LYS A 1 213 ? 27.867 51.095 68.537 1.00 22.98 213 LYS A C 1
ATOM 1654 O O . LYS A 1 213 ? 28.208 51.733 67.535 1.00 22.70 213 LYS A O 1
ATOM 1660 N N . ASP A 1 214 ? 27.207 51.627 69.524 1.00 18.75 214 ASP A N 1
ATOM 1661 C CA . ASP A 1 214 ? 27.097 53.074 69.713 1.00 18.47 214 ASP A CA 1
ATOM 1662 C C . ASP A 1 214 ? 28.387 53.847 69.592 1.00 13.35 214 ASP A C 1
ATOM 1663 O O . ASP A 1 214 ? 29.393 53.429 70.133 1.00 12.01 214 ASP A O 1
ATOM 1668 N N . SER A 1 215 ? 28.455 54.938 68.893 1.00 12.39 215 SER A N 1
ATOM 1669 C CA . SER A 1 215 ? 29.722 55.663 68.667 1.00 12.90 215 SER A CA 1
ATOM 1670 C C . SER A 1 215 ? 29.676 57.022 69.323 1.00 12.31 215 SER A C 1
ATOM 1671 O O . SER A 1 215 ? 29.933 57.194 70.512 1.00 10.59 215 SER A O 1
ATOM 1674 N N . THR A 1 216 ? 29.419 58.056 68.515 1.00 14.35 216 THR A N 1
ATOM 1675 C CA . THR A 1 216 ? 29.287 59.422 69.010 1.00 13.94 216 THR A CA 1
ATOM 1676 C C . THR A 1 216 ? 27.942 60.059 68.801 1.00 13.83 216 THR A C 1
ATOM 1677 O O . THR A 1 216 ? 27.046 59.565 68.161 1.00 13.84 216 THR A O 1
ATOM 1681 N N . VAL A 1 217 ? 27.741 61.222 69.419 1.00 15.86 217 VAL A N 1
ATOM 1682 C CA . VAL A 1 217 ? 26.481 61.980 69.356 1.00 12.92 217 VAL A CA 1
ATOM 1683 C C . VAL A 1 217 ? 26.592 63.048 68.277 1.00 12.24 217 VAL A C 1
ATOM 1684 O O . VAL A 1 217 ? 27.625 63.700 68.063 1.00 8.39 217 VAL A O 1
ATOM 1688 N N . THR A 1 218 ? 25.447 63.278 67.588 1.00 9.45 218 THR A N 1
ATOM 1689 C CA . THR A 1 218 ? 25.524 64.341 66.619 1.00 8.86 218 THR A CA 1
ATOM 1690 C C . THR A 1 218 ? 25.505 65.688 67.358 1.00 8.10 218 THR A C 1
ATOM 1691 O O . THR A 1 218 ? 24.530 66.173 67.936 1.00 7.32 218 THR A O 1
ATOM 1695 N N . GLY A 1 219 ? 26.595 66.378 67.104 1.00 4.16 219 GLY A N 1
ATOM 1696 C CA . GLY A 1 219 ? 26.637 67.737 67.756 1.00 5.54 219 GLY A CA 1
ATOM 1697 C C . GLY A 1 219 ? 26.620 67.616 69.280 1.00 8.35 219 GLY A C 1
ATOM 1698 O O . GLY A 1 219 ? 26.935 66.562 69.848 1.00 9.02 219 GLY A O 1
ATOM 1699 N N . ASP A 1 220 ? 26.198 68.628 69.993 1.00 9.78 220 ASP A N 1
ATOM 1700 C CA . ASP A 1 220 ? 26.017 68.702 71.412 1.00 12.88 220 ASP A CA 1
ATOM 1701 C C . ASP A 1 220 ? 24.955 67.774 71.967 1.00 13.79 220 ASP A C 1
ATOM 1702 O O . ASP A 1 220 ? 23.827 67.974 71.632 1.00 13.99 220 ASP A O 1
ATOM 1707 N N . VAL A 1 221 ? 25.187 67.039 73.026 1.00 18.98 221 VAL A N 1
ATOM 1708 C CA . VAL A 1 221 ? 24.347 66.131 73.725 1.00 21.78 221 VAL A CA 1
ATOM 1709 C C . VAL A 1 221 ? 23.066 66.788 74.234 1.00 21.62 221 VAL A C 1
ATOM 1710 O O . VAL A 1 221 ? 22.145 66.008 74.409 1.00 24.52 221 VAL A O 1
ATOM 1714 N N . LYS A 1 222 ? 23.108 68.002 74.694 1.00 21.05 222 LYS A N 1
ATOM 1715 C CA . LYS A 1 222 ? 21.965 68.691 75.266 1.00 20.82 222 LYS A CA 1
ATOM 1716 C C . LYS A 1 222 ? 20.975 69.256 74.259 1.00 18.11 222 LYS A C 1
ATOM 1717 O O . LYS A 1 222 ? 19.908 69.690 74.659 1.00 11.61 222 LYS A O 1
ATOM 1723 N N . ALA A 1 223 ? 21.374 69.224 72.974 1.00 16.75 223 ALA A N 1
ATOM 1724 C CA . ALA A 1 223 ? 20.638 69.705 71.837 1.00 14.60 223 ALA A CA 1
ATOM 1725 C C . ALA A 1 223 ? 19.985 71.059 72.144 1.00 13.07 223 ALA A C 1
ATOM 1726 O O . ALA A 1 223 ? 18.776 71.168 72.170 1.00 12.66 223 ALA A O 1
ATOM 1728 N N . PRO A 1 224 ? 20.765 72.094 72.382 1.00 11.53 224 PRO A N 1
ATOM 1729 C CA . PRO A 1 224 ? 20.256 73.417 72.719 1.00 11.48 224 PRO A CA 1
ATOM 1730 C C . PRO A 1 224 ? 19.390 74.068 71.668 1.00 10.26 224 PRO A C 1
ATOM 1731 O O . PRO A 1 224 ? 18.638 74.941 72.005 1.00 10.17 224 PRO A O 1
ATOM 1735 N N . SER A 1 225 ? 19.432 73.713 70.418 1.00 10.69 225 SER A N 1
ATOM 1736 C CA . SER A 1 225 ? 18.615 74.275 69.374 1.00 11.38 225 SER A CA 1
ATOM 1737 C C . SER A 1 225 ? 17.205 73.701 69.387 1.00 10.42 225 SER A C 1
ATOM 1738 O O . SER A 1 225 ? 16.394 74.122 68.556 1.00 10.88 225 SER A O 1
ATOM 1741 N N . TRP A 1 226 ? 16.862 72.706 70.167 1.00 8.87 226 TRP A N 1
ATOM 1742 C CA . TRP A 1 226 ? 15.555 72.104 70.379 1.00 10.25 226 TRP A CA 1
ATOM 1743 C C . TRP A 1 226 ? 15.073 72.449 71.779 1.00 12.22 226 TRP A C 1
ATOM 1744 O O . TRP A 1 226 ? 15.799 72.421 72.788 1.00 12.50 226 TRP A O 1
ATOM 1755 N N . PRO A 1 227 ? 13.811 72.816 71.920 1.00 14.54 227 PRO A N 1
ATOM 1756 C CA . PRO A 1 227 ? 13.335 73.238 73.262 1.00 16.34 227 PRO A CA 1
ATOM 1757 C C . PRO A 1 227 ? 13.387 72.154 74.318 1.00 17.49 227 PRO A C 1
ATOM 1758 O O . PRO A 1 227 ? 13.062 70.975 74.134 1.00 15.44 227 PRO A O 1
ATOM 1762 N N . ASP A 1 228 ? 13.776 72.584 75.531 1.00 21.48 228 ASP A N 1
ATOM 1763 C CA . ASP A 1 228 ? 13.798 71.770 76.740 1.00 23.98 228 ASP A CA 1
ATOM 1764 C C . ASP A 1 228 ? 12.453 71.460 77.380 1.00 24.13 228 ASP A C 1
ATOM 1765 O O . ASP A 1 228 ? 11.532 72.251 77.298 1.00 21.75 228 ASP A O 1
ATOM 1770 N N . ASP A 1 229 ? 12.458 70.326 78.077 1.00 27.55 229 ASP A N 1
ATOM 1771 C CA . ASP A 1 229 ? 11.203 70.052 78.789 1.00 33.76 229 ASP A CA 1
ATOM 1772 C C . ASP A 1 229 ? 11.436 69.212 80.029 1.00 38.48 229 ASP A C 1
ATOM 1773 O O . ASP A 1 229 ? 11.250 68.012 79.941 1.00 38.18 229 ASP A O 1
ATOM 1778 N N . ARG A 1 230 ? 11.651 69.882 81.158 1.00 45.12 230 ARG A N 1
ATOM 1779 C CA . ARG A 1 230 ? 11.629 69.209 82.478 1.00 50.18 230 ARG A CA 1
ATOM 1780 C C . ARG A 1 230 ? 10.272 68.564 82.551 1.00 50.52 230 ARG A C 1
ATOM 1781 O O . ARG A 1 230 ? 9.386 69.182 81.924 1.00 51.39 230 ARG A O 1
ATOM 1789 N N . ASN A 1 231 ? 9.965 67.434 83.113 1.00 51.26 231 ASN A N 1
ATOM 1790 C CA . ASN A 1 231 ? 8.627 66.847 83.106 1.00 52.26 231 ASN A CA 1
ATOM 1791 C C . ASN A 1 231 ? 8.470 65.881 81.916 1.00 50.44 231 ASN A C 1
ATOM 1792 O O . ASN A 1 231 ? 7.442 65.215 81.842 1.00 50.96 231 ASN A O 1
ATOM 1797 N N . SER A 1 232 ? 9.417 65.865 80.998 1.00 47.14 232 SER A N 1
ATOM 1798 C CA . SER A 1 232 ? 9.452 64.886 79.917 1.00 41.57 232 SER A CA 1
ATOM 1799 C C . SER A 1 232 ? 10.588 63.925 80.261 1.00 37.69 232 SER A C 1
ATOM 1800 O O . SER A 1 232 ? 11.597 64.367 80.795 1.00 36.08 232 SER A O 1
ATOM 1803 N N . PRO A 1 233 ? 10.475 62.668 79.893 1.00 34.44 233 PRO A N 1
ATOM 1804 C CA . PRO A 1 233 ? 11.461 61.648 80.135 1.00 32.08 233 PRO A CA 1
ATOM 1805 C C . PRO A 1 233 ? 12.792 61.765 79.434 1.00 29.86 233 PRO A C 1
ATOM 1806 O O . PRO A 1 233 ? 13.818 61.195 79.841 1.00 30.43 233 PRO A O 1
ATOM 1810 N N . THR A 1 234 ? 12.872 62.451 78.314 1.00 26.93 234 THR A N 1
ATOM 1811 C CA . THR A 1 234 ? 14.060 62.667 77.533 1.00 22.45 234 THR A CA 1
ATOM 1812 C C . THR A 1 234 ? 14.724 63.943 77.969 1.00 21.36 234 THR A C 1
ATOM 1813 O O . THR A 1 234 ? 15.664 64.314 77.303 1.00 23.26 234 THR A O 1
ATOM 1817 N N . GLY A 1 235 ? 14.066 64.841 78.689 1.00 22.23 235 GLY A N 1
ATOM 1818 C CA . GLY A 1 235 ? 14.597 66.183 78.949 1.00 20.92 235 GLY A CA 1
ATOM 1819 C C . GLY A 1 235 ? 14.247 67.227 77.892 1.00 20.30 235 GLY A C 1
ATOM 1820 O O . GLY A 1 235 ? 14.605 68.423 77.993 1.00 17.03 235 GLY A O 1
ATOM 1821 N N . LYS A 1 236 ? 13.543 66.763 76.819 1.00 17.75 236 LYS A N 1
ATOM 1822 C CA . LYS A 1 236 ? 13.262 67.631 75.706 1.00 13.71 236 LYS A CA 1
ATOM 1823 C C . LYS A 1 236 ? 11.792 67.579 75.328 1.00 12.19 236 LYS A C 1
ATOM 1824 O O . LYS A 1 236 ? 11.067 66.706 75.732 1.00 7.36 236 LYS A O 1
ATOM 1830 N N . VAL A 1 237 ? 11.357 68.594 74.620 1.00 11.24 237 VAL A N 1
ATOM 1831 C CA . VAL A 1 237 ? 10.005 68.693 74.035 1.00 12.93 237 VAL A CA 1
ATOM 1832 C C . VAL A 1 237 ? 9.818 67.495 73.154 1.00 13.70 237 VAL A C 1
ATOM 1833 O O . VAL A 1 237 ? 10.788 66.808 72.784 1.00 14.62 237 VAL A O 1
ATOM 1837 N N . GLU A 1 238 ? 8.658 66.941 72.960 1.00 13.59 238 GLU A N 1
ATOM 1838 C CA . GLU A 1 238 ? 8.268 65.766 72.249 1.00 13.05 238 GLU A CA 1
ATOM 1839 C C . GLU A 1 238 ? 8.816 65.647 70.824 1.00 11.96 238 GLU A C 1
ATOM 1840 O O . GLU A 1 238 ? 9.141 64.552 70.330 1.00 6.86 238 GLU A O 1
ATOM 1846 N N . SER A 1 239 ? 8.843 66.766 70.104 1.00 9.96 239 SER A N 1
ATOM 1847 C CA . SER A 1 239 ? 9.242 66.812 68.732 1.00 11.14 239 SER A CA 1
ATOM 1848 C C . SER A 1 239 ? 10.712 66.443 68.504 1.00 12.11 239 SER A C 1
ATOM 1849 O O . SER A 1 239 ? 10.981 66.041 67.372 1.00 9.30 239 SER A O 1
ATOM 1852 N N . TRP A 1 240 ? 11.604 66.476 69.488 1.00 10.72 240 TRP A N 1
ATOM 1853 C CA . TRP A 1 240 ? 12.983 66.086 69.394 1.00 11.19 240 TRP A CA 1
ATOM 1854 C C . TRP A 1 240 ? 13.226 64.566 69.199 1.00 11.89 240 TRP A C 1
ATOM 1855 O O . TRP A 1 240 ? 14.144 64.046 68.521 1.00 8.38 240 TRP A O 1
ATOM 1866 N N . SER A 1 241 ? 12.262 63.795 69.643 1.00 9.52 241 SER A N 1
ATOM 1867 C CA . SER A 1 241 ? 12.193 62.394 69.411 1.00 11.64 241 SER A CA 1
ATOM 1868 C C . SER A 1 241 ? 11.639 62.134 68.027 1.00 9.82 241 SER A C 1
ATOM 1869 O O . SER A 1 241 ? 11.632 60.959 67.718 1.00 7.95 241 SER A O 1
ATOM 1872 N N . HIS A 1 242 ? 10.954 63.047 67.383 1.00 9.56 242 HIS A N 1
ATOM 1873 C CA . HIS A 1 242 ? 10.369 62.792 66.056 1.00 10.79 242 HIS A CA 1
ATOM 1874 C C . HIS A 1 242 ? 10.800 63.838 65.024 1.00 10.99 242 HIS A C 1
ATOM 1875 O O . HIS A 1 242 ? 10.122 64.477 64.192 1.00 7.34 242 HIS A O 1
ATOM 1882 N N . GLY A 1 243 ? 12.079 64.248 65.169 1.00 8.83 243 GLY A N 1
ATOM 1883 C CA . GLY A 1 243 ? 12.441 65.499 64.569 1.00 9.59 243 GLY A CA 1
ATOM 1884 C C . GLY A 1 243 ? 12.742 65.633 63.117 1.00 7.59 243 GLY A C 1
ATOM 1885 O O . GLY A 1 243 ? 12.970 66.811 62.761 1.00 4.51 243 GLY A O 1
ATOM 1886 N N . GLY A 1 244 ? 12.929 64.489 62.454 1.00 6.60 244 GLY A N 1
ATOM 1887 C CA . GLY A 1 244 ? 13.158 64.542 61.030 1.00 5.13 244 GLY A CA 1
ATOM 1888 C C . GLY A 1 244 ? 14.542 64.746 60.477 1.00 6.34 244 GLY A C 1
ATOM 1889 O O . GLY A 1 244 ? 15.516 64.153 60.918 1.00 6.29 244 GLY A O 1
ATOM 1890 N N . GLY A 1 245 ? 14.628 65.530 59.404 1.00 6.05 245 GLY A N 1
ATOM 1891 C CA . GLY A 1 245 ? 15.869 65.903 58.732 1.00 4.97 245 GLY A CA 1
ATOM 1892 C C . GLY A 1 245 ? 16.398 64.673 57.991 1.00 6.51 245 GLY A C 1
ATOM 1893 O O . GLY A 1 245 ? 17.588 64.363 57.874 1.00 6.90 245 GLY A O 1
ATOM 1894 N N . ALA A 1 246 ? 15.475 63.869 57.454 1.00 6.19 246 ALA A N 1
ATOM 1895 C CA . ALA A 1 246 ? 15.821 62.665 56.681 1.00 7.33 246 ALA A CA 1
ATOM 1896 C C . ALA A 1 246 ? 16.482 63.068 55.332 1.00 2.75 246 ALA A C 1
ATOM 1897 O O . ALA A 1 246 ? 15.912 63.823 54.586 1.00 7.49 246 ALA A O 1
ATOM 1899 N N . PRO A 1 247 ? 17.509 62.297 55.018 1.00 7.55 247 PRO A N 1
ATOM 1900 C CA . PRO A 1 247 ? 18.229 62.439 53.772 1.00 7.04 247 PRO A CA 1
ATOM 1901 C C . PRO A 1 247 ? 17.603 61.533 52.719 1.00 6.96 247 PRO A C 1
ATOM 1902 O O . PRO A 1 247 ? 17.975 60.446 52.393 1.00 5.10 247 PRO A O 1
ATOM 1906 N N . TRP A 1 248 ? 16.479 61.918 52.190 1.00 2.98 248 TRP A N 1
ATOM 1907 C CA . TRP A 1 248 ? 15.629 61.209 51.231 1.00 6.51 248 TRP A CA 1
ATOM 1908 C C . TRP A 1 248 ? 16.064 61.224 49.759 1.00 4.11 248 TRP A C 1
ATOM 1909 O O . TRP A 1 248 ? 15.258 60.751 48.984 1.00 6.41 248 TRP A O 1
ATOM 1920 N N . GLN A 1 249 ? 17.012 62.005 49.302 1.00 7.20 249 GLN A N 1
ATOM 1921 C CA . GLN A 1 249 ? 17.522 62.083 47.945 1.00 6.11 249 GLN A CA 1
ATOM 1922 C C . GLN A 1 249 ? 18.871 61.459 47.872 1.00 7.59 249 GLN A C 1
ATOM 1923 O O . GLN A 1 249 ? 19.029 60.396 48.531 1.00 7.85 249 GLN A O 1
ATOM 1929 N N . SER A 1 250 ? 19.861 62.023 47.222 1.00 5.34 250 SER A N 1
ATOM 1930 C CA . SER A 1 250 ? 21.154 61.296 47.180 1.00 3.15 250 SER A CA 1
ATOM 1931 C C . SER A 1 250 ? 22.416 62.086 47.480 1.00 5.40 250 SER A C 1
ATOM 1932 O O . SER A 1 250 ? 22.447 63.296 47.080 1.00 4.98 250 SER A O 1
ATOM 1935 N N . ALA A 1 251 ? 23.472 61.386 47.870 1.00 4.91 251 ALA A N 1
ATOM 1936 C CA . ALA A 1 251 ? 24.773 62.006 48.073 1.00 3.67 251 ALA A CA 1
ATOM 1937 C C . ALA A 1 251 ? 25.507 62.377 46.794 1.00 5.32 251 ALA A C 1
ATOM 1938 O O . ALA A 1 251 ? 25.543 61.668 45.798 1.00 3.38 251 ALA A O 1
ATOM 1940 N N . SER A 1 252 ? 26.492 63.275 46.881 1.00 3.53 252 SER A N 1
ATOM 1941 C CA . SER A 1 252 ? 27.525 63.655 45.993 1.00 7.65 252 SER A CA 1
ATOM 1942 C C . SER A 1 252 ? 28.839 63.361 46.755 1.00 10.44 252 SER A C 1
ATOM 1943 O O . SER A 1 252 ? 28.971 63.248 47.977 1.00 13.55 252 SER A O 1
ATOM 1946 N N . PHE A 1 253 ? 29.946 63.129 46.074 1.00 11.25 253 PHE A N 1
ATOM 1947 C CA . PHE A 1 253 ? 31.194 62.741 46.689 1.00 10.44 253 PHE A CA 1
ATOM 1948 C C . PHE A 1 253 ? 32.416 63.410 46.114 1.00 11.91 253 PHE A C 1
ATOM 1949 O O . PHE A 1 253 ? 32.583 63.423 44.912 1.00 13.34 253 PHE A O 1
ATOM 1957 N N . ASP A 1 254 ? 33.210 64.031 46.947 1.00 14.51 254 ASP A N 1
ATOM 1958 C CA . ASP A 1 254 ? 34.440 64.724 46.552 1.00 15.27 254 ASP A CA 1
ATOM 1959 C C . ASP A 1 254 ? 35.620 63.939 47.118 1.00 13.91 254 ASP A C 1
ATOM 1960 O O . ASP A 1 254 ? 35.882 63.893 48.307 1.00 13.72 254 ASP A O 1
ATOM 1965 N N . ALA A 1 255 ? 36.354 63.302 46.254 1.00 15.11 255 ALA A N 1
ATOM 1966 C CA . ALA A 1 255 ? 37.533 62.487 46.479 1.00 17.04 255 ALA A CA 1
ATOM 1967 C C . ALA A 1 255 ? 38.758 63.326 46.885 1.00 19.10 255 ALA A C 1
ATOM 1968 O O . ALA A 1 255 ? 39.476 62.765 47.697 1.00 19.26 255 ALA A O 1
ATOM 1970 N N . GLU A 1 256 ? 38.928 64.557 46.419 1.00 21.75 256 GLU A N 1
ATOM 1971 C CA . GLU A 1 256 ? 40.016 65.380 46.857 1.00 23.93 256 GLU A CA 1
ATOM 1972 C C . GLU A 1 256 ? 39.934 65.598 48.377 1.00 21.08 256 GLU A C 1
ATOM 1973 O O . GLU A 1 256 ? 41.010 65.568 48.948 1.00 20.33 256 GLU A O 1
ATOM 1979 N N . THR A 1 257 ? 38.782 65.846 48.965 1.00 17.82 257 THR A N 1
ATOM 1980 C CA . THR A 1 257 ? 38.888 66.074 50.414 1.00 14.48 257 THR A CA 1
ATOM 1981 C C . THR A 1 257 ? 38.381 64.895 51.223 1.00 12.15 257 THR A C 1
ATOM 1982 O O . THR A 1 257 ? 38.180 65.133 52.399 1.00 7.37 257 THR A O 1
ATOM 1986 N N . ASN A 1 258 ? 37.934 63.830 50.563 1.00 9.75 258 ASN A N 1
ATOM 1987 C CA . ASN A 1 258 ? 37.331 62.721 51.262 1.00 10.12 258 ASN A CA 1
ATOM 1988 C C . ASN A 1 258 ? 36.017 63.084 51.955 1.00 10.16 258 ASN A C 1
ATOM 1989 O O . ASN A 1 258 ? 35.832 62.731 53.167 1.00 11.59 258 ASN A O 1
ATOM 1994 N N . THR A 1 259 ? 35.147 63.839 51.299 1.00 7.75 259 THR A N 1
ATOM 1995 C CA . THR A 1 259 ? 33.891 64.201 52.030 1.00 7.79 259 THR A CA 1
ATOM 1996 C C . THR A 1 259 ? 32.644 63.733 51.281 1.00 6.65 259 THR A C 1
ATOM 1997 O O . THR A 1 259 ? 32.616 63.882 50.054 1.00 3.74 259 THR A O 1
ATOM 2001 N N . ILE A 1 260 ? 31.643 63.196 51.899 1.00 4.11 260 ILE A N 1
ATOM 2002 C CA . ILE A 1 260 ? 30.346 62.725 51.485 1.00 3.15 260 ILE A CA 1
ATOM 2003 C C . ILE A 1 260 ? 29.479 63.987 51.700 1.00 6.90 260 ILE A C 1
ATOM 2004 O O . ILE A 1 260 ? 29.525 64.557 52.809 1.00 7.01 260 ILE A O 1
ATOM 2009 N N . ILE A 1 261 ? 28.886 64.521 50.624 1.00 7.95 261 ILE A N 1
ATOM 2010 C CA . ILE A 1 261 ? 28.125 65.752 50.722 1.00 8.86 261 ILE A CA 1
ATOM 2011 C C . ILE A 1 261 ? 26.675 65.464 50.389 1.00 8.71 261 ILE A C 1
ATOM 2012 O O . ILE A 1 261 ? 26.366 65.008 49.294 1.00 9.79 261 ILE A O 1
ATOM 2017 N N . VAL A 1 262 ? 25.760 65.598 51.325 1.00 8.57 262 VAL A N 1
ATOM 2018 C CA . VAL A 1 262 ? 24.381 65.337 51.221 1.00 5.54 262 VAL A CA 1
ATOM 2019 C C . VAL A 1 262 ? 23.510 66.396 51.951 1.00 7.05 262 VAL A C 1
ATOM 2020 O O . VAL A 1 262 ? 23.741 67.084 52.969 1.00 5.54 262 VAL A O 1
ATOM 2024 N N . GLY A 1 263 ? 22.260 66.276 51.545 1.00 3.32 263 GLY A N 1
ATOM 2025 C CA . GLY A 1 263 ? 21.180 67.141 52.009 1.00 7.93 263 GLY A CA 1
ATOM 2026 C C . GLY A 1 263 ? 20.448 66.413 53.152 1.00 11.04 263 GLY A C 1
ATOM 2027 O O . GLY A 1 263 ? 20.338 65.186 52.965 1.00 10.22 263 GLY A O 1
ATOM 2028 N N . ALA A 1 264 ? 19.925 67.238 54.103 1.00 9.34 264 ALA A N 1
ATOM 2029 C CA . ALA A 1 264 ? 19.067 66.635 55.147 1.00 7.88 264 ALA A CA 1
ATOM 2030 C C . ALA A 1 264 ? 17.652 67.159 55.015 1.00 7.13 264 ALA A C 1
ATOM 2031 O O . ALA A 1 264 ? 17.544 68.370 54.692 1.00 5.97 264 ALA A O 1
ATOM 2033 N N . GLY A 1 265 ? 16.591 66.360 55.201 1.00 4.71 265 GLY A N 1
ATOM 2034 C CA . GLY A 1 265 ? 15.242 66.919 55.007 1.00 5.09 265 GLY A CA 1
ATOM 2035 C C . GLY A 1 265 ? 14.683 67.856 56.075 1.00 7.17 265 GLY A C 1
ATOM 2036 O O . GLY A 1 265 ? 15.360 68.344 57.014 1.00 6.77 265 GLY A O 1
ATOM 2037 N N . ASN A 1 266 ? 13.425 68.212 56.039 1.00 4.68 266 ASN A N 1
ATOM 2038 C CA . ASN A 1 266 ? 12.732 69.107 56.918 1.00 6.21 266 ASN A CA 1
ATOM 2039 C C . ASN A 1 266 ? 12.547 68.467 58.291 1.00 6.71 266 ASN A C 1
ATOM 2040 O O . ASN A 1 266 ? 12.639 67.292 58.535 1.00 6.86 266 ASN A O 1
ATOM 2045 N N . PRO A 1 267 ? 12.379 69.360 59.258 1.00 7.97 267 PRO A N 1
ATOM 2046 C CA . PRO A 1 267 ? 12.226 68.965 60.669 1.00 7.70 267 PRO A CA 1
ATOM 2047 C C . PRO A 1 267 ? 10.789 68.476 60.857 1.00 6.82 267 PRO A C 1
ATOM 2048 O O . PRO A 1 267 ? 9.960 68.946 60.057 1.00 4.85 267 PRO A O 1
ATOM 2052 N N . GLY A 1 268 ? 10.505 67.596 61.794 1.00 3.74 268 GLY A N 1
ATOM 2053 C CA . GLY A 1 268 ? 9.080 67.312 61.997 1.00 4.45 268 GLY A CA 1
ATOM 2054 C C . GLY A 1 268 ? 8.456 67.999 63.153 1.00 8.52 268 GLY A C 1
ATOM 2055 O O . GLY A 1 268 ? 9.234 67.774 64.114 1.00 11.40 268 GLY A O 1
ATOM 2056 N N . PRO A 1 269 ? 7.202 68.256 63.417 1.00 8.85 269 PRO A N 1
ATOM 2057 C CA . PRO A 1 269 ? 6.131 68.592 62.527 1.00 7.65 269 PRO A CA 1
ATOM 2058 C C . PRO A 1 269 ? 6.357 69.913 61.817 1.00 7.32 269 PRO A C 1
ATOM 2059 O O . PRO A 1 269 ? 7.361 70.578 61.995 1.00 4.96 269 PRO A O 1
ATOM 2063 N N . TRP A 1 270 ? 5.521 70.178 60.834 1.00 8.40 270 TRP A N 1
ATOM 2064 C CA . TRP A 1 270 ? 5.697 71.373 59.995 1.00 9.16 270 TRP A CA 1
ATOM 2065 C C . TRP A 1 270 ? 5.572 72.591 60.941 1.00 8.04 270 TRP A C 1
ATOM 2066 O O . TRP A 1 270 ? 6.361 73.511 60.705 1.00 6.47 270 TRP A O 1
ATOM 2077 N N . ASN A 1 271 ? 4.694 72.437 61.949 1.00 6.76 271 ASN A N 1
ATOM 2078 C CA . ASN A 1 271 ? 4.373 73.496 62.879 1.00 7.55 271 ASN A CA 1
ATOM 2079 C C . ASN A 1 271 ? 5.533 74.007 63.736 1.00 8.55 271 ASN A C 1
ATOM 2080 O O . ASN A 1 271 ? 6.030 73.408 64.692 1.00 7.46 271 ASN A O 1
ATOM 2085 N N . THR A 1 272 ? 6.046 75.185 63.393 1.00 7.51 272 THR A N 1
ATOM 2086 C CA . THR A 1 272 ? 7.141 75.877 64.010 1.00 7.03 272 THR A CA 1
ATOM 2087 C C . THR A 1 272 ? 6.961 75.969 65.526 1.00 9.21 272 THR A C 1
ATOM 2088 O O . THR A 1 272 ? 7.933 75.789 66.249 1.00 6.90 272 THR A O 1
ATOM 2092 N N . TRP A 1 273 ? 5.766 76.119 66.087 1.00 8.78 273 TRP A N 1
ATOM 2093 C CA . TRP A 1 273 ? 5.393 76.211 67.449 1.00 10.59 273 TRP A CA 1
ATOM 2094 C C . TRP A 1 273 ? 5.576 74.968 68.293 1.00 9.66 273 TRP A C 1
ATOM 2095 O O . TRP A 1 273 ? 5.876 75.111 69.473 1.00 7.67 273 TRP A O 1
ATOM 2106 N N . ALA A 1 274 ? 5.638 73.795 67.632 1.00 10.49 274 ALA A N 1
ATOM 2107 C CA . ALA A 1 274 ? 5.979 72.575 68.399 1.00 7.95 274 ALA A CA 1
ATOM 2108 C C . ALA A 1 274 ? 7.483 72.455 68.525 1.00 8.24 274 ALA A C 1
ATOM 2109 O O . ALA A 1 274 ? 8.022 71.620 69.239 1.00 6.85 274 ALA A O 1
ATOM 2111 N N . ARG A 1 275 ? 8.247 73.350 67.899 1.00 9.88 275 ARG A N 1
ATOM 2112 C CA . ARG A 1 275 ? 9.723 73.308 68.012 1.00 9.52 275 ARG A CA 1
ATOM 2113 C C . ARG A 1 275 ? 10.204 74.639 68.565 1.00 10.22 275 ARG A C 1
ATOM 2114 O O . ARG A 1 275 ? 11.330 75.128 68.321 1.00 10.46 275 ARG A O 1
ATOM 2122 N N . THR A 1 276 ? 9.331 75.372 69.255 1.00 8.31 276 THR A N 1
ATOM 2123 C CA . THR A 1 276 ? 9.736 76.639 69.886 1.00 12.12 276 THR A CA 1
ATOM 2124 C C . THR A 1 276 ? 9.368 76.611 71.338 1.00 13.00 276 THR A C 1
ATOM 2125 O O . THR A 1 276 ? 8.382 75.962 71.715 1.00 18.04 276 THR A O 1
ATOM 2129 N N . ALA A 1 277 ? 10.117 77.077 72.273 1.00 15.57 277 ALA A N 1
ATOM 2130 C CA . ALA A 1 277 ? 9.643 77.126 73.670 1.00 17.91 277 ALA A CA 1
ATOM 2131 C C . ALA A 1 277 ? 8.329 77.866 73.785 1.00 21.10 277 ALA A C 1
ATOM 2132 O O . ALA A 1 277 ? 8.186 78.902 73.115 1.00 20.42 277 ALA A O 1
ATOM 2134 N N . LYS A 1 278 ? 7.380 77.408 74.605 1.00 25.34 278 LYS A N 1
ATOM 2135 C CA . LYS A 1 278 ? 6.150 78.113 74.850 1.00 30.69 278 LYS A CA 1
ATOM 2136 C C . LYS A 1 278 ? 6.487 79.602 75.096 1.00 32.58 278 LYS A C 1
ATOM 2137 O O . LYS A 1 278 ? 7.381 79.920 75.902 1.00 34.45 278 LYS A O 1
ATOM 2143 N N . GLY A 1 279 ? 5.928 80.469 74.280 1.00 31.34 279 GLY A N 1
ATOM 2144 C CA . GLY A 1 279 ? 6.069 81.887 74.415 1.00 31.55 279 GLY A CA 1
ATOM 2145 C C . GLY A 1 279 ? 7.435 82.430 74.086 1.00 32.06 279 GLY A C 1
ATOM 2146 O O . GLY A 1 279 ? 7.764 83.499 74.594 1.00 31.53 279 GLY A O 1
ATOM 2147 N N . GLY A 1 280 ? 8.242 81.694 73.318 1.00 31.23 280 GLY A N 1
ATOM 2148 C CA . GLY A 1 280 ? 9.599 82.159 73.015 1.00 27.46 280 GLY A CA 1
ATOM 2149 C C . GLY A 1 280 ? 9.606 82.545 71.522 1.00 26.99 280 GLY A C 1
ATOM 2150 O O . GLY A 1 280 ? 8.591 82.613 70.822 1.00 26.78 280 GLY A O 1
ATOM 2151 N N . ASN A 1 281 ? 10.805 82.635 71.029 1.00 24.42 281 ASN A N 1
ATOM 2152 C CA . ASN A 1 281 ? 11.008 83.049 69.657 1.00 24.60 281 ASN A CA 1
ATOM 2153 C C . ASN A 1 281 ? 11.649 81.981 68.767 1.00 19.86 281 ASN A C 1
ATOM 2154 O O . ASN A 1 281 ? 12.739 81.448 68.971 1.00 10.40 281 ASN A O 1
ATOM 2159 N N . PRO A 1 282 ? 10.912 81.696 67.678 1.00 16.64 282 PRO A N 1
ATOM 2160 C CA . PRO A 1 282 ? 11.362 80.724 66.664 1.00 17.61 282 PRO A CA 1
ATOM 2161 C C . PRO A 1 282 ? 12.808 80.990 66.283 1.00 16.38 282 PRO A C 1
ATOM 2162 O O . PRO A 1 282 ? 13.489 79.978 66.157 1.00 11.20 282 PRO A O 1
ATOM 2166 N N . HIS A 1 283 ? 13.207 82.251 66.182 1.00 18.85 283 HIS A N 1
ATOM 2167 C CA . HIS A 1 283 ? 14.602 82.604 65.974 1.00 24.99 283 HIS A CA 1
ATOM 2168 C C . HIS A 1 283 ? 15.394 82.124 67.182 1.00 27.07 283 HIS A C 1
ATOM 2169 O O . HIS A 1 283 ? 15.333 82.084 68.451 1.00 26.22 283 HIS A O 1
ATOM 2176 N N . ASP A 1 284 ? 16.454 81.470 66.767 1.00 28.89 284 ASP A N 1
ATOM 2177 C CA . ASP A 1 284 ? 17.431 80.760 67.559 1.00 31.31 284 ASP A CA 1
ATOM 2178 C C . ASP A 1 284 ? 16.943 79.812 68.727 1.00 25.63 284 ASP A C 1
ATOM 2179 O O . ASP A 1 284 ? 17.545 79.347 69.650 1.00 21.53 284 ASP A O 1
ATOM 2184 N N . TYR A 1 285 ? 16.167 78.894 68.110 1.00 19.71 285 TYR A N 1
ATOM 2185 C CA . TYR A 1 285 ? 15.820 77.542 68.146 1.00 16.32 285 TYR A CA 1
ATOM 2186 C C . TYR A 1 285 ? 15.769 77.076 66.654 1.00 15.40 285 TYR A C 1
ATOM 2187 O O . TYR A 1 285 ? 14.734 76.977 66.037 1.00 12.10 285 TYR A O 1
ATOM 2196 N N . ASP A 1 286 ? 16.913 76.687 66.125 1.00 13.19 286 ASP A N 1
ATOM 2197 C CA . ASP A 1 286 ? 17.264 76.310 64.813 1.00 11.68 286 ASP A CA 1
ATOM 2198 C C . ASP A 1 286 ? 16.883 74.941 64.292 1.00 11.18 286 ASP A C 1
ATOM 2199 O O . ASP A 1 286 ? 17.137 74.779 63.097 1.00 8.72 286 ASP A O 1
ATOM 2204 N N . SER A 1 287 ? 16.621 73.980 65.165 1.00 10.60 287 SER A N 1
ATOM 2205 C CA . SER A 1 287 ? 16.220 72.657 64.684 1.00 8.50 287 SER A CA 1
ATOM 2206 C C . SER A 1 287 ? 17.406 72.012 63.971 1.00 10.37 287 SER A C 1
ATOM 2207 O O . SER A 1 287 ? 17.297 71.431 62.877 1.00 9.57 287 SER A O 1
ATOM 2210 N N . LEU A 1 288 ? 18.573 72.071 64.634 1.00 11.14 288 LEU A N 1
ATOM 2211 C CA . LEU A 1 288 ? 19.747 71.473 64.072 1.00 12.94 288 LEU A CA 1
ATOM 2212 C C . LEU A 1 288 ? 19.552 69.958 63.753 1.00 14.14 288 LEU A C 1
ATOM 2213 O O . LEU A 1 288 ? 19.167 68.929 64.224 1.00 11.33 288 LEU A O 1
ATOM 2218 N N . TYR A 1 289 ? 20.063 69.653 62.592 1.00 13.68 289 TYR A N 1
ATOM 2219 C CA . TYR A 1 289 ? 20.653 69.388 61.396 1.00 12.24 289 TYR A CA 1
ATOM 2220 C C . TYR A 1 289 ? 19.757 69.236 60.205 1.00 10.04 289 TYR A C 1
ATOM 2221 O O . TYR A 1 289 ? 20.136 68.643 59.224 1.00 12.06 289 TYR A O 1
ATOM 2230 N N . THR A 1 290 ? 18.615 69.891 60.301 1.00 5.49 290 THR A N 1
ATOM 2231 C CA . THR A 1 290 ? 17.608 69.902 59.278 1.00 6.69 290 THR A CA 1
ATOM 2232 C C . THR A 1 290 ? 17.674 71.017 58.257 1.00 4.84 290 THR A C 1
ATOM 2233 O O . THR A 1 290 ? 17.983 72.182 58.490 1.00 6.95 290 THR A O 1
ATOM 2237 N N . SER A 1 291 ? 17.130 70.607 57.074 1.00 7.82 291 SER A N 1
ATOM 2238 C CA . SER A 1 291 ? 16.984 71.443 55.886 1.00 7.27 291 SER A CA 1
ATOM 2239 C C . SER A 1 291 ? 18.246 72.177 55.486 1.00 8.41 291 SER A C 1
ATOM 2240 O O . SER A 1 291 ? 18.295 73.413 55.570 1.00 12.89 291 SER A O 1
ATOM 2243 N N . GLY A 1 292 ? 19.335 71.464 55.326 1.00 9.46 292 GLY A N 1
ATOM 2244 C CA . GLY A 1 292 ? 20.618 72.025 54.927 1.00 8.96 292 GLY A CA 1
ATOM 2245 C C . GLY A 1 292 ? 21.408 70.961 54.145 1.00 7.29 292 GLY A C 1
ATOM 2246 O O . GLY A 1 292 ? 20.908 69.846 53.974 1.00 7.21 292 GLY A O 1
ATOM 2247 N N . GLN A 1 293 ? 22.641 71.262 53.847 1.00 5.35 293 GLN A N 1
ATOM 2248 C CA . GLN A 1 293 ? 23.680 70.454 53.229 1.00 6.48 293 GLN A CA 1
ATOM 2249 C C . GLN A 1 293 ? 24.786 70.167 54.282 1.00 6.67 293 GLN A C 1
ATOM 2250 O O . GLN A 1 293 ? 25.257 71.007 55.072 1.00 4.55 293 GLN A O 1
ATOM 2256 N N . VAL A 1 294 ? 25.054 68.893 54.452 1.00 3.50 294 VAL A N 1
ATOM 2257 C CA . VAL A 1 294 ? 26.002 68.290 55.359 1.00 5.41 294 VAL A CA 1
ATOM 2258 C C . VAL A 1 294 ? 27.269 67.747 54.741 1.00 7.26 294 VAL A C 1
ATOM 2259 O O . VAL A 1 294 ? 27.069 67.007 53.799 1.00 11.23 294 VAL A O 1
ATOM 2263 N N . GLY A 1 295 ? 28.466 67.996 55.238 1.00 6.54 295 GLY A N 1
ATOM 2264 C CA . GLY A 1 295 ? 29.714 67.405 54.722 1.00 4.13 295 GLY A CA 1
ATOM 2265 C C . GLY A 1 295 ? 30.028 66.241 55.735 1.00 4.72 295 GLY A C 1
ATOM 2266 O O . GLY A 1 295 ? 30.141 66.406 56.947 1.00 6.26 295 GLY A O 1
ATOM 2267 N N . VAL A 1 296 ? 30.109 64.989 55.227 1.00 5.73 296 VAL A N 1
ATOM 2268 C CA . VAL A 1 296 ? 30.369 63.921 56.169 1.00 7.85 296 VAL A CA 1
ATOM 2269 C C . VAL A 1 296 ? 31.595 63.077 55.830 1.00 10.40 296 VAL A C 1
ATOM 2270 O O . VAL A 1 296 ? 31.957 62.820 54.705 1.00 10.25 296 VAL A O 1
ATOM 2274 N N . ASP A 1 297 ? 32.253 62.619 56.895 1.00 11.15 297 ASP A N 1
ATOM 2275 C CA . ASP A 1 297 ? 33.427 61.785 56.904 1.00 10.46 297 ASP A CA 1
ATOM 2276 C C . ASP A 1 297 ? 33.081 60.321 56.700 1.00 8.47 297 ASP A C 1
ATOM 2277 O O . ASP A 1 297 ? 32.487 59.639 57.544 1.00 8.49 297 ASP A O 1
ATOM 2282 N N . PRO A 1 298 ? 33.609 59.760 55.626 1.00 8.84 298 PRO A N 1
ATOM 2283 C CA . PRO A 1 298 ? 33.300 58.409 55.207 1.00 9.43 298 PRO A CA 1
ATOM 2284 C C . PRO A 1 298 ? 33.845 57.304 56.115 1.00 10.34 298 PRO A C 1
ATOM 2285 O O . PRO A 1 298 ? 33.416 56.162 56.128 1.00 6.37 298 PRO A O 1
ATOM 2289 N N . SER A 1 299 ? 34.869 57.659 56.884 1.00 11.05 299 SER A N 1
ATOM 2290 C CA . SER A 1 299 ? 35.579 56.808 57.786 1.00 12.12 299 SER A CA 1
ATOM 2291 C C . SER A 1 299 ? 34.730 56.524 59.038 1.00 13.40 299 SER A C 1
ATOM 2292 O O . SER A 1 299 ? 34.825 55.401 59.530 1.00 15.67 299 SER A O 1
ATOM 2295 N N . SER A 1 300 ? 34.113 57.554 59.614 1.00 8.00 300 SER A N 1
ATOM 2296 C CA . SER A 1 300 ? 33.376 57.347 60.830 1.00 9.18 300 SER A CA 1
ATOM 2297 C C . SER A 1 300 ? 31.901 57.710 60.746 1.00 8.14 300 SER A C 1
ATOM 2298 O O . SER A 1 300 ? 31.291 57.513 61.802 1.00 7.83 300 SER A O 1
ATOM 2301 N N . GLY A 1 301 ? 31.374 58.326 59.686 1.00 4.08 301 GLY A N 1
ATOM 2302 C CA . GLY A 1 301 ? 30.017 58.787 59.723 1.00 8.82 301 GLY A CA 1
ATOM 2303 C C . GLY A 1 301 ? 29.893 60.126 60.477 1.00 6.44 301 GLY A C 1
ATOM 2304 O O . GLY A 1 301 ? 28.776 60.512 60.820 1.00 7.88 301 GLY A O 1
ATOM 2305 N N . GLU A 1 302 ? 30.935 60.793 60.866 1.00 8.61 302 GLU A N 1
ATOM 2306 C CA . GLU A 1 302 ? 30.833 62.067 61.550 1.00 10.69 302 GLU A CA 1
ATOM 2307 C C . GLU A 1 302 ? 30.695 63.283 60.651 1.00 8.56 302 GLU A C 1
ATOM 2308 O O . GLU A 1 302 ? 31.150 63.291 59.492 1.00 8.72 302 GLU A O 1
ATOM 2314 N N . VAL A 1 303 ? 30.032 64.288 61.209 1.00 6.89 303 VAL A N 1
ATOM 2315 C CA . VAL A 1 303 ? 29.668 65.502 60.470 1.00 8.55 303 VAL A CA 1
ATOM 2316 C C . VAL A 1 303 ? 30.906 66.384 60.368 1.00 8.63 303 VAL A C 1
ATOM 2317 O O . VAL A 1 303 ? 31.408 66.636 61.436 1.00 8.73 303 VAL A O 1
ATOM 2321 N N . LYS A 1 304 ? 31.469 66.773 59.272 1.00 9.64 304 LYS A N 1
ATOM 2322 C CA . LYS A 1 304 ? 32.610 67.676 59.150 1.00 10.64 304 LYS A CA 1
ATOM 2323 C C . LYS A 1 304 ? 32.091 69.117 59.109 1.00 10.00 304 LYS A C 1
ATOM 2324 O O . LYS A 1 304 ? 32.633 69.842 59.919 1.00 6.47 304 LYS A O 1
ATOM 2330 N N . TRP A 1 305 ? 31.136 69.482 58.207 1.00 8.90 305 TRP A N 1
ATOM 2331 C CA . TRP A 1 305 ? 30.533 70.804 58.233 1.00 8.33 305 TRP A CA 1
ATOM 2332 C C . TRP A 1 305 ? 29.030 70.719 57.959 1.00 9.05 305 TRP A C 1
ATOM 2333 O O . TRP A 1 305 ? 28.488 69.750 57.419 1.00 5.82 305 TRP A O 1
ATOM 2344 N N . PHE A 1 306 ? 28.294 71.780 58.142 1.00 11.27 306 PHE A N 1
ATOM 2345 C CA . PHE A 1 306 ? 26.875 72.011 57.886 1.00 11.59 306 PHE A CA 1
ATOM 2346 C C . PHE A 1 306 ? 26.538 73.443 57.433 1.00 12.21 306 PHE A C 1
ATOM 2347 O O . PHE A 1 306 ? 27.244 74.373 57.759 1.00 11.04 306 PHE A O 1
ATOM 2355 N N . TYR A 1 307 ? 25.677 73.739 56.495 1.00 11.57 307 TYR A N 1
ATOM 2356 C CA . TYR A 1 307 ? 25.233 75.021 55.980 1.00 9.11 307 TYR A CA 1
ATOM 2357 C C . TYR A 1 307 ? 23.704 74.818 56.053 1.00 8.11 307 TYR A C 1
ATOM 2358 O O . TYR A 1 307 ? 23.280 73.792 55.523 1.00 7.29 307 TYR A O 1
ATOM 2367 N N . GLN A 1 308 ? 22.947 75.640 56.794 1.00 7.13 308 GLN A N 1
ATOM 2368 C CA . GLN A 1 308 ? 21.513 75.510 56.969 1.00 7.98 308 GLN A CA 1
ATOM 2369 C C . GLN A 1 308 ? 20.783 76.275 55.814 1.00 8.52 308 GLN A C 1
ATOM 2370 O O . GLN A 1 308 ? 21.121 77.444 55.675 1.00 8.27 308 GLN A O 1
ATOM 2376 N N . HIS A 1 309 ? 19.717 75.735 55.207 1.00 6.49 309 HIS A N 1
ATOM 2377 C CA . HIS A 1 309 ? 19.079 76.582 54.177 1.00 8.10 309 HIS A CA 1
ATOM 2378 C C . HIS A 1 309 ? 18.028 77.453 54.812 1.00 6.91 309 HIS A C 1
ATOM 2379 O O . HIS A 1 309 ? 18.002 78.656 54.617 1.00 4.91 309 HIS A O 1
ATOM 2386 N N . THR A 1 310 ? 17.097 76.833 55.512 1.00 4.00 310 THR A N 1
ATOM 2387 C CA . THR A 1 310 ? 16.098 77.423 56.333 1.00 7.33 310 THR A CA 1
ATOM 2388 C C . THR A 1 310 ? 16.153 77.031 57.802 1.00 7.12 310 THR A C 1
ATOM 2389 O O . THR A 1 310 ? 15.475 76.091 58.218 1.00 6.44 310 THR A O 1
ATOM 2393 N N . PRO A 1 311 ? 16.687 77.914 58.664 1.00 9.77 311 PRO A N 1
ATOM 2394 C CA . PRO A 1 311 ? 16.731 77.711 60.092 1.00 11.34 311 PRO A CA 1
ATOM 2395 C C . PRO A 1 311 ? 15.473 77.388 60.784 1.00 12.80 311 PRO A C 1
ATOM 2396 O O . PRO A 1 311 ? 15.604 76.352 61.556 1.00 17.74 311 PRO A O 1
ATOM 2400 N N . ASN A 1 312 ? 14.275 77.814 60.855 1.00 13.58 312 ASN A N 1
ATOM 2401 C CA . ASN A 1 312 ? 13.399 76.882 61.785 1.00 14.35 312 ASN A CA 1
ATOM 2402 C C . ASN A 1 312 ? 12.332 76.591 60.731 1.00 12.83 312 ASN A C 1
ATOM 2403 O O . ASN A 1 312 ? 11.467 77.465 60.574 1.00 9.58 312 ASN A O 1
ATOM 2408 N N . ASP A 1 313 ? 12.601 75.565 59.917 1.00 9.90 313 ASP A N 1
ATOM 2409 C CA . ASP A 1 313 ? 11.703 75.395 58.802 1.00 7.58 313 ASP A CA 1
ATOM 2410 C C . ASP A 1 313 ? 10.281 75.109 59.189 1.00 9.16 313 ASP A C 1
ATOM 2411 O O . ASP A 1 313 ? 9.816 74.053 59.666 1.00 7.23 313 ASP A O 1
ATOM 2416 N N . ALA A 1 314 ? 9.521 76.214 59.039 1.00 10.62 314 ALA A N 1
ATOM 2417 C CA . ALA A 1 314 ? 8.092 76.304 59.336 1.00 9.19 314 ALA A CA 1
ATOM 2418 C C . ALA A 1 314 ? 7.204 75.942 58.161 1.00 6.65 314 ALA A C 1
ATOM 2419 O O . ALA A 1 314 ? 6.001 76.017 58.269 1.00 6.37 314 ALA A O 1
ATOM 2421 N N . TRP A 1 315 ? 7.732 75.664 57.004 1.00 8.09 315 TRP A N 1
ATOM 2422 C CA . TRP A 1 315 ? 6.987 75.635 55.735 1.00 8.94 315 TRP A CA 1
ATOM 2423 C C . TRP A 1 315 ? 7.143 74.309 55.029 1.00 8.63 315 TRP A C 1
ATOM 2424 O O . TRP A 1 315 ? 6.587 74.105 53.996 1.00 9.12 315 TRP A O 1
ATOM 2435 N N . ASP A 1 316 ? 7.878 73.378 55.585 1.00 8.66 316 ASP A N 1
ATOM 2436 C CA . ASP A 1 316 ? 8.275 72.142 54.952 1.00 7.78 316 ASP A CA 1
ATOM 2437 C C . ASP A 1 316 ? 8.991 72.546 53.663 1.00 6.33 316 ASP A C 1
ATOM 2438 O O . ASP A 1 316 ? 9.070 71.828 52.627 1.00 4.10 316 ASP A O 1
ATOM 2443 N N . PHE A 1 317 ? 10.006 73.472 53.804 1.00 6.67 317 PHE A N 1
ATOM 2444 C CA . PHE A 1 317 ? 10.902 73.742 52.680 1.00 7.73 317 PHE A CA 1
ATOM 2445 C C . PHE A 1 317 ? 12.022 72.713 52.686 1.00 6.38 317 PHE A C 1
ATOM 2446 O O . PHE A 1 317 ? 13.133 73.194 52.674 1.00 8.38 317 PHE A O 1
ATOM 2454 N N . SER A 1 318 ? 11.828 71.417 52.632 1.00 7.83 318 SER A N 1
ATOM 2455 C CA . SER A 1 318 ? 12.754 70.313 52.734 1.00 8.64 318 SER A CA 1
ATOM 2456 C C . SER A 1 318 ? 14.019 70.626 51.924 1.00 9.78 318 SER A C 1
ATOM 2457 O O . SER A 1 318 ? 14.133 70.719 50.675 1.00 12.28 318 SER A O 1
ATOM 2460 N N . GLY A 1 319 ? 15.055 70.747 52.742 1.00 6.62 319 GLY A N 1
ATOM 2461 C CA . GLY A 1 319 ? 16.255 71.409 52.292 1.00 4.40 319 GLY A CA 1
ATOM 2462 C C . GLY A 1 319 ? 17.349 70.557 51.695 1.00 6.65 319 GLY A C 1
ATOM 2463 O O . GLY A 1 319 ? 18.496 70.985 51.780 1.00 5.14 319 GLY A O 1
ATOM 2464 N N . ASN A 1 320 ? 16.955 69.409 51.174 1.00 7.49 320 ASN A N 1
ATOM 2465 C CA . ASN A 1 320 ? 17.869 68.373 50.718 1.00 8.00 320 ASN A CA 1
ATOM 2466 C C . ASN A 1 320 ? 17.941 68.207 49.190 1.00 6.75 320 ASN A C 1
ATOM 2467 O O . ASN A 1 320 ? 18.457 67.220 48.742 1.00 4.54 320 ASN A O 1
ATOM 2472 N N . ASN A 1 321 ? 17.490 69.132 48.375 1.00 4.65 321 ASN A N 1
ATOM 2473 C CA . ASN A 1 321 ? 17.662 69.014 46.923 1.00 7.35 321 ASN A CA 1
ATOM 2474 C C . ASN A 1 321 ? 19.140 68.755 46.657 1.00 6.76 321 ASN A C 1
ATOM 2475 O O . ASN A 1 321 ? 20.103 68.940 47.442 1.00 5.25 321 ASN A O 1
ATOM 2480 N N . GLU A 1 322 ? 19.462 68.274 45.509 1.00 5.37 322 GLU A N 1
ATOM 2481 C CA . GLU A 1 322 ? 20.800 67.836 45.061 1.00 8.95 322 GLU A CA 1
ATOM 2482 C C . GLU A 1 322 ? 21.855 68.938 45.215 1.00 7.37 322 GLU A C 1
ATOM 2483 O O . GLU A 1 322 ? 21.706 70.143 45.157 1.00 5.22 322 GLU A O 1
ATOM 2489 N N . LEU A 1 323 ? 23.078 68.432 45.328 1.00 7.06 323 LEU A N 1
ATOM 2490 C CA . LEU A 1 323 ? 24.227 69.336 45.410 1.00 10.07 323 LEU A CA 1
ATOM 2491 C C . LEU A 1 323 ? 25.173 69.172 44.234 1.00 11.27 323 LEU A C 1
ATOM 2492 O O . LEU A 1 323 ? 25.812 68.097 44.271 1.00 10.17 323 LEU A O 1
ATOM 2497 N N . VAL A 1 324 ? 25.203 70.179 43.311 1.00 9.50 324 VAL A N 1
ATOM 2498 C CA . VAL A 1 324 ? 26.201 69.880 42.298 1.00 9.84 324 VAL A CA 1
ATOM 2499 C C . VAL A 1 324 ? 27.550 70.457 42.563 1.00 7.35 324 VAL A C 1
ATOM 2500 O O . VAL A 1 324 ? 27.684 71.556 42.986 1.00 5.39 324 VAL A O 1
ATOM 2504 N N . LEU A 1 325 ? 28.607 69.668 42.254 1.00 7.36 325 LEU A N 1
ATOM 2505 C CA . LEU A 1 325 ? 29.972 70.162 42.477 1.00 8.40 325 LEU A CA 1
ATOM 2506 C C . LEU A 1 325 ? 30.575 70.841 41.260 1.00 8.56 325 LEU A C 1
ATOM 2507 O O . LEU A 1 325 ? 30.552 70.276 40.149 1.00 8.50 325 LEU A O 1
ATOM 2512 N N . PHE A 1 326 ? 31.055 72.069 41.385 1.00 8.00 326 PHE A N 1
ATOM 2513 C CA . PHE A 1 326 ? 31.631 72.775 40.191 1.00 7.94 326 PHE A CA 1
ATOM 2514 C C . PHE A 1 326 ? 32.721 73.787 40.504 1.00 9.22 326 PHE A C 1
ATOM 2515 O O . PHE A 1 326 ? 32.866 74.103 41.696 1.00 6.66 326 PHE A O 1
ATOM 2523 N N . ASP A 1 327 ? 33.314 74.541 39.570 1.00 9.67 327 ASP A N 1
ATOM 2524 C CA . ASP A 1 327 ? 34.325 75.497 39.961 1.00 12.45 327 ASP A CA 1
ATOM 2525 C C . ASP A 1 327 ? 33.736 76.918 39.874 1.00 15.66 327 ASP A C 1
ATOM 2526 O O . ASP A 1 327 ? 33.509 77.375 38.728 1.00 12.25 327 ASP A O 1
ATOM 2531 N N . TYR A 1 328 ? 33.623 77.552 41.076 1.00 16.81 328 TYR A N 1
ATOM 2532 C CA . TYR A 1 328 ? 33.024 78.907 40.980 1.00 19.94 328 TYR A CA 1
ATOM 2533 C C . TYR A 1 328 ? 34.041 80.035 40.821 1.00 22.07 328 TYR A C 1
ATOM 2534 O O . TYR A 1 328 ? 35.068 80.015 41.503 1.00 17.83 328 TYR A O 1
ATOM 2543 N N . LYS A 1 329 ? 34.020 80.717 39.681 1.00 29.80 329 LYS A N 1
ATOM 2544 C CA . LYS A 1 329 ? 34.980 81.787 39.397 1.00 39.57 329 LYS A CA 1
ATOM 2545 C C . LYS A 1 329 ? 34.281 83.040 39.941 1.00 43.63 329 LYS A C 1
ATOM 2546 O O . LYS A 1 329 ? 33.486 83.626 39.267 1.00 41.43 329 LYS A O 1
ATOM 2552 N N . ALA A 1 330 ? 34.622 83.354 41.172 1.00 50.73 330 ALA A N 1
ATOM 2553 C CA . ALA A 1 330 ? 34.134 84.203 42.173 1.00 56.83 330 ALA A CA 1
ATOM 2554 C C . ALA A 1 330 ? 33.204 85.200 41.526 1.00 61.89 330 ALA A C 1
ATOM 2555 O O . ALA A 1 330 ? 32.166 84.643 41.183 1.00 63.24 330 ALA A O 1
ATOM 2557 N N . LYS A 1 331 ? 33.545 86.463 41.562 1.00 66.91 331 LYS A N 1
ATOM 2558 C CA . LYS A 1 331 ? 32.634 87.440 40.907 1.00 71.33 331 LYS A CA 1
ATOM 2559 C C . LYS A 1 331 ? 33.721 88.067 40.013 1.00 72.27 331 LYS A C 1
ATOM 2560 O O . LYS A 1 331 ? 33.765 87.673 38.849 1.00 72.99 331 LYS A O 1
ATOM 2566 N N . ASP A 1 332 ? 34.750 88.545 40.749 1.00 72.34 332 ASP A N 1
ATOM 2567 C CA . ASP A 1 332 ? 35.974 88.789 39.985 1.00 71.08 332 ASP A CA 1
ATOM 2568 C C . ASP A 1 332 ? 37.156 88.340 40.830 1.00 68.69 332 ASP A C 1
ATOM 2569 O O . ASP A 1 332 ? 37.281 88.652 42.007 1.00 68.89 332 ASP A O 1
ATOM 2574 N N . GLY A 1 333 ? 37.974 87.524 40.175 1.00 65.34 333 GLY A N 1
ATOM 2575 C CA . GLY A 1 333 ? 39.141 86.947 40.826 1.00 60.30 333 GLY A CA 1
ATOM 2576 C C . GLY A 1 333 ? 38.999 85.419 40.933 1.00 55.55 333 GLY A C 1
ATOM 2577 O O . GLY A 1 333 ? 39.226 84.660 40.018 1.00 54.16 333 GLY A O 1
ATOM 2578 N N . LYS A 1 334 ? 38.723 84.965 42.136 1.00 52.42 334 LYS A N 1
ATOM 2579 C CA . LYS A 1 334 ? 38.895 83.645 42.697 1.00 48.64 334 LYS A CA 1
ATOM 2580 C C . LYS A 1 334 ? 38.212 82.435 42.058 1.00 42.59 334 LYS A C 1
ATOM 2581 O O . LYS A 1 334 ? 37.101 82.613 41.576 1.00 38.44 334 LYS A O 1
ATOM 2587 N N . ILE A 1 335 ? 38.929 81.294 42.105 1.00 36.73 335 ILE A N 1
ATOM 2588 C CA . ILE A 1 335 ? 38.176 80.107 41.641 1.00 31.90 335 ILE A CA 1
ATOM 2589 C C . ILE A 1 335 ? 37.901 79.273 42.882 1.00 29.63 335 ILE A C 1
ATOM 2590 O O . ILE A 1 335 ? 38.803 78.834 43.556 1.00 29.10 335 ILE A O 1
ATOM 2595 N N . VAL A 1 336 ? 36.658 79.205 43.363 1.00 26.33 336 VAL A N 1
ATOM 2596 C CA . VAL A 1 336 ? 36.287 78.466 44.556 1.00 23.80 336 VAL A CA 1
ATOM 2597 C C . VAL A 1 336 ? 35.755 77.096 44.114 1.00 22.96 336 VAL A C 1
ATOM 2598 O O . VAL A 1 336 ? 35.026 77.065 43.101 1.00 24.25 336 VAL A O 1
ATOM 2602 N N . LYS A 1 337 ? 36.138 76.011 44.721 1.00 19.90 337 LYS A N 1
ATOM 2603 C CA . LYS A 1 337 ? 35.632 74.670 44.508 1.00 18.48 337 LYS A CA 1
ATOM 2604 C C . LYS A 1 337 ? 34.364 74.693 45.342 1.00 15.18 337 LYS A C 1
ATOM 2605 O O . LYS A 1 337 ? 34.350 74.966 46.525 1.00 10.72 337 LYS A O 1
ATOM 2611 N N . ALA A 1 338 ? 33.238 74.554 44.639 1.00 13.53 338 ALA A N 1
ATOM 2612 C CA . ALA A 1 338 ? 31.973 74.842 45.325 1.00 11.86 338 ALA A CA 1
ATOM 2613 C C . ALA A 1 338 ? 30.935 73.763 45.338 1.00 10.75 338 ALA A C 1
ATOM 2614 O O . ALA A 1 338 ? 30.897 72.882 44.498 1.00 12.28 338 ALA A O 1
ATOM 2616 N N . THR A 1 339 ? 29.822 74.086 45.980 1.00 9.61 339 THR A N 1
ATOM 2617 C CA . THR A 1 339 ? 28.556 73.324 45.880 1.00 8.40 339 THR A CA 1
ATOM 2618 C C . THR A 1 339 ? 27.520 74.142 45.089 1.00 7.97 339 THR A C 1
ATOM 2619 O O . THR A 1 339 ? 27.594 75.385 45.196 1.00 4.48 339 THR A O 1
ATOM 2623 N N . ALA A 1 340 ? 26.624 73.633 44.257 1.00 6.33 340 ALA A N 1
ATOM 2624 C CA . ALA A 1 340 ? 25.575 74.417 43.679 1.00 5.96 340 ALA A CA 1
ATOM 2625 C C . ALA A 1 340 ? 24.241 73.828 44.109 1.00 6.82 340 ALA A C 1
ATOM 2626 O O . ALA A 1 340 ? 24.216 72.634 44.013 1.00 7.67 340 ALA A O 1
ATOM 2628 N N . HIS A 1 341 ? 23.266 74.613 44.546 1.00 5.90 341 HIS A N 1
ATOM 2629 C CA . HIS A 1 341 ? 21.981 74.116 44.953 1.00 5.88 341 HIS A CA 1
ATOM 2630 C C . HIS A 1 341 ? 20.776 75.020 44.677 1.00 6.87 341 HIS A C 1
ATOM 2631 O O . HIS A 1 341 ? 20.771 76.181 45.060 1.00 7.38 341 HIS A O 1
ATOM 2638 N N . ALA A 1 342 ? 19.662 74.469 44.228 1.00 5.64 342 ALA A N 1
ATOM 2639 C CA . ALA A 1 342 ? 18.430 75.249 44.038 1.00 7.88 342 ALA A CA 1
ATOM 2640 C C . ALA A 1 342 ? 17.419 74.704 45.055 1.00 3.55 342 ALA A C 1
ATOM 2641 O O . ALA A 1 342 ? 16.927 73.611 44.925 1.00 7.63 342 ALA A O 1
ATOM 2643 N N . ASP A 1 343 ? 17.306 75.314 46.222 1.00 6.92 343 ASP A N 1
ATOM 2644 C CA . ASP A 1 343 ? 16.470 74.984 47.328 1.00 5.24 343 ASP A CA 1
ATOM 2645 C C . ASP A 1 343 ? 14.961 75.094 47.047 1.00 7.46 343 ASP A C 1
ATOM 2646 O O . ASP A 1 343 ? 14.437 75.961 46.381 1.00 6.17 343 ASP A O 1
ATOM 2651 N N . ARG A 1 344 ? 14.216 74.246 47.727 1.00 8.12 344 ARG A N 1
ATOM 2652 C CA . ARG A 1 344 ? 12.781 74.292 47.834 1.00 8.14 344 ARG A CA 1
ATOM 2653 C C . ARG A 1 344 ? 12.305 75.691 48.276 1.00 8.69 344 ARG A C 1
ATOM 2654 O O . ARG A 1 344 ? 11.247 76.151 47.837 1.00 8.58 344 ARG A O 1
ATOM 2662 N N . ASN A 1 345 ? 13.033 76.421 49.075 1.00 7.23 345 ASN A N 1
ATOM 2663 C CA . ASN A 1 345 ? 12.653 77.711 49.599 1.00 5.84 345 ASN A CA 1
ATOM 2664 C C . ASN A 1 345 ? 12.711 78.863 48.605 1.00 6.84 345 ASN A C 1
ATOM 2665 O O . ASN A 1 345 ? 12.333 80.012 48.892 1.00 5.95 345 ASN A O 1
ATOM 2670 N N . GLY A 1 346 ? 13.243 78.566 47.414 1.00 6.56 346 GLY A N 1
ATOM 2671 C CA . GLY A 1 346 ? 13.344 79.438 46.298 1.00 7.35 346 GLY A CA 1
ATOM 2672 C C . GLY A 1 346 ? 14.601 80.256 46.165 1.00 8.29 346 GLY A C 1
ATOM 2673 O O . GLY A 1 346 ? 14.722 81.179 45.370 1.00 6.24 346 GLY A O 1
ATOM 2674 N N . PHE A 1 347 ? 15.649 79.892 46.921 1.00 8.47 347 PHE A N 1
ATOM 2675 C CA . PHE A 1 347 ? 16.917 80.639 46.837 1.00 7.80 347 PHE A CA 1
ATOM 2676 C C . PHE A 1 347 ? 17.923 79.666 46.290 1.00 4.23 347 PHE A C 1
ATOM 2677 O O . PHE A 1 347 ? 17.704 78.467 46.436 1.00 5.55 347 PHE A O 1
ATOM 2685 N N . PHE A 1 348 ? 18.759 80.009 45.257 1.00 3.30 348 PHE A N 1
ATOM 2686 C CA . PHE A 1 348 ? 19.893 79.308 44.802 1.00 8.01 348 PHE A CA 1
ATOM 2687 C C . PHE A 1 348 ? 21.114 79.603 45.705 1.00 6.88 348 PHE A C 1
ATOM 2688 O O . PHE A 1 348 ? 21.561 80.749 45.824 1.00 5.09 348 PHE A O 1
ATOM 2696 N N . TYR A 1 349 ? 21.764 78.577 46.231 1.00 7.93 349 TYR A N 1
ATOM 2697 C CA . TYR A 1 349 ? 23.023 78.733 46.913 1.00 9.07 349 TYR A CA 1
ATOM 2698 C C . TYR A 1 349 ? 24.250 78.153 46.209 1.00 9.90 349 TYR A C 1
ATOM 2699 O O . TYR A 1 349 ? 24.252 77.082 45.626 1.00 8.27 349 TYR A O 1
ATOM 2708 N N . VAL A 1 350 ? 25.341 78.833 46.531 1.00 10.91 350 VAL A N 1
ATOM 2709 C CA . VAL A 1 350 ? 26.695 78.583 46.107 1.00 11.81 350 VAL A CA 1
ATOM 2710 C C . VAL A 1 350 ? 27.563 78.595 47.366 1.00 11.30 350 VAL A C 1
ATOM 2711 O O . VAL A 1 350 ? 27.595 79.636 48.002 1.00 11.00 350 VAL A O 1
ATOM 2715 N N . VAL A 1 351 ? 28.118 77.468 47.781 1.00 12.02 351 VAL A N 1
ATOM 2716 C CA . VAL A 1 351 ? 28.865 77.290 49.012 1.00 10.74 351 VAL A CA 1
ATOM 2717 C C . VAL A 1 351 ? 30.199 76.631 48.807 1.00 9.44 351 VAL A C 1
ATOM 2718 O O . VAL A 1 351 ? 30.356 75.775 47.975 1.00 7.53 351 VAL A O 1
ATOM 2722 N N . ASP A 1 352 ? 31.164 76.973 49.646 1.00 13.86 352 ASP A N 1
ATOM 2723 C CA . ASP A 1 352 ? 32.530 76.426 49.610 1.00 13.17 352 ASP A CA 1
ATOM 2724 C C . ASP A 1 352 ? 32.536 75.030 50.180 1.00 12.49 352 ASP A C 1
ATOM 2725 O O . ASP A 1 352 ? 32.200 74.747 51.324 1.00 11.81 352 ASP A O 1
ATOM 2730 N N . ARG A 1 353 ? 32.727 74.066 49.303 1.00 14.71 353 ARG A N 1
ATOM 2731 C CA . ARG A 1 353 ? 32.789 72.646 49.638 1.00 13.42 353 ARG A CA 1
ATOM 2732 C C . ARG A 1 353 ? 34.012 72.282 50.489 1.00 13.22 353 ARG A C 1
ATOM 2733 O O . ARG A 1 353 ? 33.819 71.212 51.071 1.00 14.82 353 ARG A O 1
ATOM 2741 N N . SER A 1 354 ? 34.935 73.093 50.891 1.00 12.95 354 SER A N 1
ATOM 2742 C CA . SER A 1 354 ? 35.923 72.646 51.846 1.00 16.15 354 SER A CA 1
ATOM 2743 C C . SER A 1 354 ? 35.405 72.945 53.243 1.00 16.07 354 SER A C 1
ATOM 2744 O O . SER A 1 354 ? 35.633 72.210 54.193 1.00 16.97 354 SER A O 1
ATOM 2747 N N . ASN A 1 355 ? 34.693 74.030 53.449 1.00 16.28 355 ASN A N 1
ATOM 2748 C CA . ASN A 1 355 ? 34.345 74.389 54.816 1.00 17.66 355 ASN A CA 1
ATOM 2749 C C . ASN A 1 355 ? 32.904 74.733 55.060 1.00 18.23 355 ASN A C 1
ATOM 2750 O O . ASN A 1 355 ? 32.721 75.170 56.219 1.00 20.39 355 ASN A O 1
ATOM 2755 N N . GLY A 1 356 ? 32.023 74.619 54.078 1.00 15.17 356 GLY A N 1
ATOM 2756 C CA . GLY A 1 356 ? 30.623 74.958 54.332 1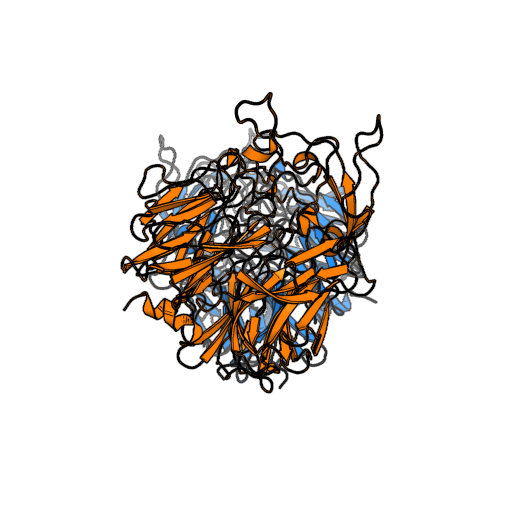.00 11.78 356 GLY A CA 1
ATOM 2757 C C . GLY A 1 356 ? 30.398 76.438 54.392 1.00 10.49 356 GLY A C 1
ATOM 2758 O O . GLY A 1 356 ? 29.377 76.718 54.993 1.00 8.60 356 GLY A O 1
ATOM 2759 N N . LYS A 1 357 ? 31.199 77.330 53.796 1.00 9.79 357 LYS A N 1
ATOM 2760 C CA . LYS A 1 357 ? 30.866 78.761 53.947 1.00 11.91 357 LYS A CA 1
ATOM 2761 C C . LYS A 1 357 ? 30.122 79.373 52.749 1.00 10.08 357 LYS A C 1
ATOM 2762 O O . LYS A 1 357 ? 30.475 79.026 51.583 1.00 6.48 357 LYS A O 1
ATOM 2768 N N . LEU A 1 358 ? 29.156 80.275 53.027 1.00 4.24 358 LEU A N 1
ATOM 2769 C CA . LEU A 1 358 ? 28.347 80.857 51.983 1.00 7.62 358 LEU A CA 1
ATOM 2770 C C . LEU A 1 358 ? 29.084 81.852 51.139 1.00 8.98 358 LEU A C 1
ATOM 2771 O O . LEU A 1 358 ? 29.657 82.833 51.586 1.00 14.43 358 LEU A O 1
ATOM 2776 N N . GLN A 1 359 ? 29.198 81.646 49.849 1.00 10.43 359 GLN A N 1
ATOM 2777 C CA . GLN A 1 359 ? 29.798 82.495 48.856 1.00 11.19 359 GLN A CA 1
ATOM 2778 C C . GLN A 1 359 ? 28.789 83.413 48.176 1.00 11.46 359 GLN A C 1
ATOM 2779 O O . GLN A 1 359 ? 29.091 84.561 47.840 1.00 11.15 359 GLN A O 1
ATOM 2785 N N . ASN A 1 360 ? 27.563 82.941 47.965 1.00 12.40 360 ASN A N 1
ATOM 2786 C CA . ASN A 1 360 ? 26.573 83.774 47.250 1.00 10.59 360 ASN A CA 1
ATOM 2787 C C . ASN A 1 360 ? 25.224 83.064 47.321 1.00 9.04 360 ASN A C 1
ATOM 2788 O O . ASN A 1 360 ? 25.178 81.836 47.416 1.00 9.11 360 ASN A O 1
ATOM 2793 N N . ALA A 1 361 ? 24.183 83.834 47.261 1.00 7.28 361 ALA A N 1
ATOM 2794 C CA . ALA A 1 361 ? 22.802 83.444 47.261 1.00 7.99 361 ALA A CA 1
ATOM 2795 C C . ALA A 1 361 ? 21.897 84.472 46.544 1.00 9.54 361 ALA A C 1
ATOM 2796 O O . ALA A 1 361 ? 21.994 85.681 46.778 1.00 7.50 361 ALA A O 1
ATOM 2798 N N . PHE A 1 362 ? 20.979 84.057 45.689 1.00 9.42 362 PHE A N 1
ATOM 2799 C CA . PHE A 1 362 ? 20.014 84.892 44.956 1.00 10.32 362 PHE A CA 1
ATOM 2800 C C . PHE A 1 362 ? 18.752 84.052 44.668 1.00 10.58 362 PHE A C 1
ATOM 2801 O O . PHE A 1 362 ? 18.738 82.821 44.655 1.00 9.18 362 PHE A O 1
ATOM 2809 N N . PRO A 1 363 ? 17.581 84.637 44.461 1.00 11.01 363 PRO A N 1
ATOM 2810 C CA . PRO A 1 363 ? 16.348 83.914 44.149 1.00 9.67 363 PRO A CA 1
ATOM 2811 C C . PRO A 1 363 ? 16.234 83.407 42.721 1.00 8.71 363 PRO A C 1
ATOM 2812 O O . PRO A 1 363 ? 17.044 84.024 42.005 1.00 5.75 363 PRO A O 1
ATOM 2816 N N . PHE A 1 364 ? 15.941 82.169 42.346 1.00 8.34 364 PHE A N 1
ATOM 2817 C CA . PHE A 1 364 ? 15.650 81.697 41.063 1.00 8.55 364 PHE A CA 1
ATOM 2818 C C . PHE A 1 364 ? 14.153 81.660 40.783 1.00 10.08 364 PHE A C 1
ATOM 2819 O O . PHE A 1 364 ? 13.742 81.338 39.628 1.00 11.96 364 PHE A O 1
ATOM 2827 N N . VAL A 1 365 ? 13.186 81.985 41.636 1.00 5.28 365 VAL A N 1
ATOM 2828 C CA . VAL A 1 365 ? 11.747 81.998 41.330 1.00 5.05 365 VAL A CA 1
ATOM 2829 C C . VAL A 1 365 ? 11.231 83.420 41.597 1.00 6.80 365 VAL A C 1
ATOM 2830 O O . VAL A 1 365 ? 11.875 84.038 42.461 1.00 4.56 365 VAL A O 1
ATOM 2834 N N . ASP A 1 366 ? 10.179 83.878 40.967 1.00 8.83 366 ASP A N 1
ATOM 2835 C CA . ASP A 1 366 ? 9.858 85.269 41.179 1.00 13.20 366 ASP A CA 1
ATOM 2836 C C . ASP A 1 366 ? 9.078 85.840 42.237 1.00 14.80 366 ASP A C 1
ATOM 2837 O O . ASP A 1 366 ? 8.659 87.013 42.690 1.00 20.27 366 ASP A O 1
ATOM 2842 N N . ASN A 1 367 ? 8.277 85.071 42.947 1.00 4.89 367 ASN A N 1
ATOM 2843 C CA . ASN A 1 367 ? 7.455 86.089 44.022 1.00 8.87 367 ASN A CA 1
ATOM 2844 C C . ASN A 1 367 ? 7.519 85.731 45.511 1.00 9.76 367 ASN A C 1
ATOM 2845 O O . ASN A 1 367 ? 6.518 85.501 46.182 1.00 10.69 367 ASN A O 1
ATOM 2850 N N . ILE A 1 368 ? 8.724 85.579 46.081 1.00 7.35 368 ILE A N 1
ATOM 2851 C CA . ILE A 1 368 ? 9.008 85.040 47.356 1.00 9.28 368 ILE A CA 1
ATOM 2852 C C . ILE A 1 368 ? 8.505 85.919 48.487 1.00 9.03 368 ILE A C 1
ATOM 2853 O O . ILE A 1 368 ? 8.964 87.049 48.500 1.00 7.96 368 ILE A O 1
ATOM 2858 N N . THR A 1 369 ? 7.693 85.228 49.368 1.00 7.17 369 THR A N 1
ATOM 2859 C CA . THR A 1 369 ? 7.108 86.130 50.305 1.00 6.97 369 THR A CA 1
ATOM 2860 C C . THR A 1 369 ? 7.678 85.934 51.672 1.00 10.25 369 THR A C 1
ATOM 2861 O O . THR A 1 369 ? 7.568 86.880 52.455 1.00 7.88 369 THR A O 1
ATOM 2865 N N . TRP A 1 370 ? 8.358 84.845 52.040 1.00 11.45 370 TRP A N 1
ATOM 2866 C CA . TRP A 1 370 ? 8.700 84.537 53.413 1.00 10.04 370 TRP A CA 1
ATOM 2867 C C . TRP A 1 370 ? 9.987 85.264 53.802 1.00 10.20 370 TRP A C 1
ATOM 2868 O O . TRP A 1 370 ? 10.276 85.505 54.979 1.00 5.73 370 TRP A O 1
ATOM 2879 N N . ALA A 1 371 ? 10.814 85.561 52.764 1.00 9.38 371 ALA A N 1
ATOM 2880 C CA . ALA A 1 371 ? 12.061 86.223 53.156 1.00 9.95 371 ALA A CA 1
ATOM 2881 C C . ALA A 1 371 ? 12.533 87.258 52.148 1.00 10.90 371 ALA A C 1
ATOM 2882 O O . ALA A 1 371 ? 12.281 87.154 50.933 1.00 10.76 371 ALA A O 1
ATOM 2884 N N . SER A 1 372 ? 13.141 88.311 52.701 1.00 7.82 372 SER A N 1
ATOM 2885 C CA . SER A 1 372 ? 13.519 89.336 51.747 1.00 5.76 372 SER A CA 1
ATOM 2886 C C . SER A 1 372 ? 14.761 88.997 50.948 1.00 4.54 372 SER A C 1
ATOM 2887 O O . SER A 1 372 ? 14.769 89.192 49.743 1.00 5.48 372 SER A O 1
ATOM 2890 N N . HIS A 1 373 ? 15.806 88.476 51.561 1.00 6.10 373 HIS A N 1
ATOM 2891 C CA . HIS A 1 373 ? 17.032 88.104 50.911 1.00 6.43 373 HIS A CA 1
ATOM 2892 C C . HIS A 1 373 ? 17.865 87.237 51.857 1.00 7.84 373 HIS A C 1
ATOM 2893 O O . HIS A 1 373 ? 17.379 86.984 52.961 1.00 8.72 373 HIS A O 1
ATOM 2900 N N . ILE A 1 374 ? 19.028 86.815 51.405 1.00 6.95 374 ILE A N 1
ATOM 2901 C CA . ILE A 1 374 ? 19.892 86.061 52.307 1.00 4.45 374 ILE A CA 1
ATOM 2902 C C . ILE A 1 374 ? 21.089 86.956 52.647 1.00 7.30 374 ILE A C 1
ATOM 2903 O O . ILE A 1 374 ? 21.677 87.583 51.762 1.00 7.00 374 ILE A O 1
ATOM 2908 N N . ASP A 1 375 ? 21.231 87.211 53.925 1.00 6.67 375 ASP A N 1
ATOM 2909 C CA . ASP A 1 375 ? 22.286 88.070 54.394 1.00 9.75 375 ASP A CA 1
ATOM 2910 C C . ASP A 1 375 ? 23.608 87.335 54.275 1.00 9.59 375 ASP A C 1
ATOM 2911 O O . ASP A 1 375 ? 23.846 86.317 54.912 1.00 7.21 375 ASP A O 1
ATOM 2916 N N . LEU A 1 376 ? 24.438 87.844 53.375 1.00 11.48 376 LEU A N 1
ATOM 2917 C CA . LEU A 1 376 ? 25.745 87.317 53.042 1.00 16.11 376 LEU A CA 1
ATOM 2918 C C . LEU A 1 376 ? 26.753 87.393 54.179 1.00 19.95 376 LEU A C 1
ATOM 2919 O O . LEU A 1 376 ? 27.528 86.437 54.095 1.00 20.66 376 LEU A O 1
ATOM 2924 N N . LYS A 1 377 ? 26.744 88.259 55.187 1.00 24.75 377 LYS A N 1
ATOM 2925 C CA . LYS A 1 377 ? 27.793 88.099 56.204 1.00 28.50 377 LYS A CA 1
ATOM 2926 C C . LYS A 1 377 ? 27.355 87.120 57.300 1.00 25.13 377 LYS A C 1
ATOM 2927 O O . LYS A 1 377 ? 28.075 86.334 57.880 1.00 22.86 377 LYS A O 1
ATOM 2933 N N . THR A 1 378 ? 26.081 87.153 57.583 1.00 22.30 378 THR A N 1
ATOM 2934 C CA . THR A 1 378 ? 25.490 86.300 58.589 1.00 22.14 378 THR A CA 1
ATOM 2935 C C . THR A 1 378 ? 25.241 84.912 58.028 1.00 19.85 378 THR A C 1
ATOM 2936 O O . THR A 1 378 ? 25.322 84.007 58.851 1.00 19.89 378 THR A O 1
ATOM 2940 N N . GLY A 1 379 ? 24.914 84.706 56.757 1.00 16.22 379 GLY A N 1
ATOM 2941 C CA . GLY A 1 379 ? 24.458 83.408 56.340 1.00 12.98 379 GLY A CA 1
ATOM 2942 C C . GLY A 1 379 ? 22.952 83.185 56.578 1.00 11.11 379 GLY A C 1
ATOM 2943 O O . GLY A 1 379 ? 22.407 82.329 55.896 1.00 7.70 379 GLY A O 1
ATOM 2944 N N . ARG A 1 380 ? 22.205 84.021 57.258 1.00 10.07 380 ARG A N 1
ATOM 2945 C CA . ARG A 1 380 ? 20.811 83.889 57.516 1.00 11.90 380 ARG A CA 1
ATOM 2946 C C . ARG A 1 380 ? 19.789 84.596 56.684 1.00 10.39 380 ARG A C 1
ATOM 2947 O O . ARG A 1 380 ? 19.932 85.642 56.143 1.00 11.20 380 ARG A O 1
ATOM 2955 N N . PRO A 1 381 ? 18.641 83.981 56.461 1.00 11.32 381 PRO A N 1
ATOM 2956 C CA . PRO A 1 381 ? 17.517 84.717 55.867 1.00 11.04 381 PRO A CA 1
ATOM 2957 C C . PRO A 1 381 ? 17.112 85.928 56.720 1.00 9.06 381 PRO A C 1
ATOM 2958 O O . PRO A 1 381 ? 17.108 85.895 57.960 1.00 7.51 381 PRO A O 1
ATOM 2962 N N . VAL A 1 382 ? 16.566 86.947 56.092 1.00 8.19 382 VAL A N 1
ATOM 2963 C CA . VAL A 1 382 ? 15.968 88.129 56.631 1.00 6.80 382 VAL A CA 1
ATOM 2964 C C . VAL A 1 382 ? 14.499 87.961 56.293 1.00 7.70 382 VAL A C 1
ATOM 2965 O O . VAL A 1 382 ? 13.982 88.245 55.255 1.00 6.55 382 VAL A O 1
ATOM 2969 N N . GLU A 1 383 ? 13.845 87.438 57.279 1.00 7.41 383 GLU A N 1
ATOM 2970 C CA . GLU A 1 383 ? 12.431 87.079 57.207 1.00 7.97 383 GLU A CA 1
ATOM 2971 C C . GLU A 1 383 ? 11.575 88.337 57.351 1.00 6.73 383 GLU A C 1
ATOM 2972 O O . GLU A 1 383 ? 11.912 89.403 57.886 1.00 6.99 383 GLU A O 1
ATOM 2978 N N . ARG A 1 384 ? 10.405 88.200 56.768 1.00 3.46 384 ARG A N 1
ATOM 2979 C CA . ARG A 1 384 ? 9.338 89.143 56.750 1.00 6.45 384 ARG A CA 1
ATOM 2980 C C . ARG A 1 384 ? 8.377 88.848 57.897 1.00 6.48 384 ARG A C 1
ATOM 2981 O O . ARG A 1 384 ? 8.057 87.790 58.286 1.00 4.55 384 ARG A O 1
ATOM 2989 N N . GLU A 1 385 ? 7.762 89.857 58.290 1.00 6.03 385 GLU A N 1
ATOM 2990 C CA . GLU A 1 385 ? 6.786 90.169 59.225 1.00 11.09 385 GLU A CA 1
ATOM 2991 C C . GLU A 1 385 ? 5.667 89.220 59.178 1.00 11.22 385 GLU A C 1
ATOM 2992 O O . GLU A 1 385 ? 5.850 88.471 60.245 1.00 20.81 385 GLU A O 1
ATOM 2998 N N . GLY A 1 386 ? 4.533 88.863 58.694 1.00 9.88 386 GLY A N 1
ATOM 2999 C CA . GLY A 1 386 ? 3.928 87.751 59.627 1.00 3.48 386 GLY A CA 1
ATOM 3000 C C . GLY A 1 386 ? 4.024 86.410 58.886 1.00 4.79 386 GLY A C 1
ATOM 3001 O O . GLY A 1 386 ? 2.943 85.856 58.660 1.00 7.41 386 GLY A O 1
ATOM 3002 N N . GLN A 1 387 ? 5.067 85.951 58.232 1.00 6.02 387 GLN A N 1
ATOM 3003 C CA . GLN A 1 387 ? 5.137 84.776 57.387 1.00 5.43 387 GLN A CA 1
ATOM 3004 C C . GLN A 1 387 ? 5.276 83.380 58.032 1.00 10.01 387 GLN A C 1
ATOM 3005 O O . GLN A 1 387 ? 5.125 82.367 57.335 1.00 8.99 387 GLN A O 1
ATOM 3011 N N . ARG A 1 388 ? 5.483 83.273 59.361 1.00 8.33 388 ARG A N 1
ATOM 3012 C CA . ARG A 1 388 ? 5.261 82.129 60.184 1.00 10.39 388 ARG A CA 1
ATOM 3013 C C . ARG A 1 388 ? 3.831 82.220 60.735 1.00 11.38 388 ARG A C 1
ATOM 3014 O O . ARG A 1 388 ? 3.579 82.991 61.631 1.00 10.59 388 ARG A O 1
ATOM 3022 N N . PRO A 1 389 ? 2.899 81.382 60.346 1.00 10.40 389 PRO A N 1
ATOM 3023 C CA . PRO A 1 389 ? 1.516 81.603 60.698 1.00 12.67 389 PRO A CA 1
ATOM 3024 C C . PRO A 1 389 ? 1.245 81.522 62.176 1.00 12.08 389 PRO A C 1
ATOM 3025 O O . PRO A 1 389 ? 1.799 80.628 62.754 1.00 11.76 389 PRO A O 1
ATOM 3029 N N . PRO A 1 390 ? 0.352 82.331 62.686 1.00 12.09 390 PRO A N 1
ATOM 3030 C CA . PRO A 1 390 ? -0.056 82.309 64.084 1.00 14.37 390 PRO A CA 1
ATOM 3031 C C . PRO A 1 390 ? -0.968 81.213 64.604 1.00 11.87 390 PRO A C 1
ATOM 3032 O O . PRO A 1 390 ? -1.776 80.547 63.970 1.00 10.85 390 PRO A O 1
ATOM 3036 N N . LEU A 1 391 ? -0.763 80.859 65.843 1.00 13.88 391 LEU A N 1
ATOM 3037 C CA . LEU A 1 391 ? -1.642 79.946 66.583 1.00 16.75 391 LEU A CA 1
ATOM 3038 C C . LEU A 1 391 ? -3.117 80.362 66.638 1.00 17.94 391 LEU A C 1
ATOM 3039 O O . LEU A 1 391 ? -3.511 81.518 66.620 1.00 19.55 391 LEU A O 1
ATOM 3044 N N . PRO A 1 392 ? -3.943 79.355 66.769 1.00 18.41 392 PRO A N 1
ATOM 3045 C CA . PRO A 1 392 ? -5.362 79.482 66.960 1.00 20.56 392 PRO A CA 1
ATOM 3046 C C . PRO A 1 392 ? -5.738 80.337 68.150 1.00 23.87 392 PRO A C 1
ATOM 3047 O O . PRO A 1 392 ? -5.244 80.111 69.250 1.00 22.91 392 PRO A O 1
ATOM 3051 N N . GLU A 1 393 ? -6.583 81.359 67.950 1.00 28.86 393 GLU A N 1
ATOM 3052 C CA . GLU A 1 393 ? -6.953 82.107 69.159 1.00 33.29 393 GLU A CA 1
ATOM 3053 C C . GLU A 1 393 ? -7.750 81.119 70.051 1.00 34.68 393 GLU A C 1
ATOM 3054 O O . GLU A 1 393 ? -8.441 80.146 69.694 1.00 32.20 393 GLU A O 1
ATOM 3060 N N . PRO A 1 394 ? -7.502 81.256 71.354 1.00 35.67 394 PRO A N 1
ATOM 3061 C CA . PRO A 1 394 ? -8.137 80.475 72.384 1.00 36.64 394 PRO A CA 1
ATOM 3062 C C . PRO A 1 394 ? -9.584 80.146 72.078 1.00 37.12 394 PRO A C 1
ATOM 3063 O O . PRO A 1 394 ? -10.395 81.051 71.895 1.00 37.13 394 PRO A O 1
ATOM 3067 N N . GLY A 1 395 ? -9.909 78.871 71.992 1.00 37.56 395 GLY A N 1
ATOM 3068 C CA . GLY A 1 395 ? -11.219 78.390 71.625 1.00 39.23 395 GLY A CA 1
ATOM 3069 C C . GLY A 1 395 ? -11.288 77.882 70.196 1.00 40.97 395 GLY A C 1
ATOM 3070 O O . GLY A 1 395 ? -12.150 77.072 69.847 1.00 40.81 395 GLY A O 1
ATOM 3071 N N . GLN A 1 396 ? -10.343 78.307 69.349 1.00 43.12 396 GLN A N 1
ATOM 3072 C CA . GLN A 1 396 ? -10.340 77.837 67.956 1.00 43.41 396 GLN A CA 1
ATOM 3073 C C . GLN A 1 396 ? -9.616 76.532 67.712 1.00 43.00 396 GLN A C 1
ATOM 3074 O O . GLN A 1 396 ? -8.776 76.020 68.454 1.00 42.09 396 GLN A O 1
ATOM 3080 N N . LYS A 1 397 ? -9.998 75.833 66.642 1.00 42.74 397 LYS A N 1
ATOM 3081 C CA . LYS A 1 397 ? -9.436 74.557 66.239 1.00 41.32 397 LYS A CA 1
ATOM 3082 C C . LYS A 1 397 ? -8.666 74.728 64.921 1.00 39.91 397 LYS A C 1
ATOM 3083 O O . LYS A 1 397 ? -8.683 73.853 64.025 1.00 41.95 397 LYS A O 1
ATOM 3089 N N . HIS A 1 398 ? -8.309 75.977 64.615 1.00 32.77 398 HIS A N 1
ATOM 3090 C CA . HIS A 1 398 ? -7.387 76.238 63.523 1.00 26.51 398 HIS A CA 1
ATOM 3091 C C . HIS A 1 398 ? -7.053 77.738 63.612 1.00 21.46 398 HIS A C 1
ATOM 3092 O O . HIS A 1 398 ? -7.991 78.434 63.963 1.00 17.58 398 HIS A O 1
ATOM 3099 N N . GLY A 1 399 ? -5.829 78.097 63.314 1.00 14.78 399 GLY A N 1
ATOM 3100 C CA . GLY A 1 399 ? -5.407 79.474 63.269 1.00 11.49 399 GLY A CA 1
ATOM 3101 C C . GLY A 1 399 ? -5.690 80.199 61.956 1.00 9.51 399 GLY A C 1
ATOM 3102 O O . GLY A 1 399 ? -6.291 79.694 61.003 1.00 9.89 399 GLY A O 1
ATOM 3103 N N . LYS A 1 400 ? -5.582 81.507 61.936 1.00 9.93 400 LYS A N 1
ATOM 3104 C CA . LYS A 1 400 ? -5.894 82.289 60.719 1.00 13.86 400 LYS A CA 1
ATOM 3105 C C . LYS A 1 400 ? -5.048 82.096 59.489 1.00 9.98 400 LYS A C 1
ATOM 3106 O O . LYS A 1 400 ? -3.831 82.006 59.736 1.00 11.38 400 LYS A O 1
ATOM 3112 N N . ALA A 1 401 ? -5.438 82.194 58.247 1.00 8.95 401 ALA A N 1
ATOM 3113 C CA . ALA A 1 401 ? -4.530 81.953 57.115 1.00 9.08 401 ALA A CA 1
ATOM 3114 C C . ALA A 1 401 ? -3.708 83.112 56.548 1.00 9.51 401 ALA A C 1
ATOM 3115 O O . ALA A 1 401 ? -4.084 84.275 56.455 1.00 8.09 401 ALA A O 1
ATOM 3117 N N . VAL A 1 402 ? -2.482 82.826 56.135 1.00 8.43 402 VAL A N 1
ATOM 3118 C CA . VAL A 1 402 ? -1.500 83.703 55.574 1.00 10.50 402 VAL A CA 1
ATOM 3119 C C . VAL A 1 402 ? -1.098 83.182 54.166 1.00 9.68 402 VAL A C 1
ATOM 3120 O O . VAL A 1 402 ? -1.214 81.966 53.920 1.00 8.99 402 VAL A O 1
ATOM 3124 N N . GLU A 1 403 ? -0.760 84.095 53.281 1.00 6.41 403 GLU A N 1
ATOM 3125 C CA . GLU A 1 403 ? -0.373 83.728 51.966 1.00 8.84 403 GLU A CA 1
ATOM 3126 C C . GLU A 1 403 ? 1.151 83.584 51.922 1.00 7.80 403 GLU A C 1
ATOM 3127 O O . GLU A 1 403 ? 1.789 84.537 52.343 1.00 4.76 403 GLU A O 1
ATOM 3133 N N . VAL A 1 404 ? 1.621 82.420 51.505 1.00 7.83 404 VAL A N 1
ATOM 3134 C CA . VAL A 1 404 ? 3.006 82.095 51.365 1.00 8.77 404 VAL A CA 1
ATOM 3135 C C . VAL A 1 404 ? 3.352 81.704 49.917 1.00 8.71 404 VAL A C 1
ATOM 3136 O O . VAL A 1 404 ? 2.639 81.040 49.184 1.00 8.01 404 VAL A O 1
ATOM 3140 N N . SER A 1 405 ? 4.563 82.061 49.503 1.00 7.55 405 SER A N 1
ATOM 3141 C CA . SER A 1 405 ? 5.272 81.573 48.381 1.00 7.52 405 SER A CA 1
ATOM 3142 C C . SER A 1 405 ? 6.785 81.601 48.547 1.00 7.54 405 SER A C 1
ATOM 3143 O O . SER A 1 405 ? 7.452 82.533 48.976 1.00 7.39 405 SER A O 1
ATOM 3146 N N . PRO A 1 406 ? 7.434 80.551 48.006 1.00 8.69 406 PRO A N 1
ATOM 3147 C CA . PRO A 1 406 ? 6.766 79.401 47.410 1.00 6.58 406 PRO A CA 1
ATOM 3148 C C . PRO A 1 406 ? 6.012 78.580 48.466 1.00 7.89 406 PRO A C 1
ATOM 3149 O O . PRO A 1 406 ? 6.070 78.851 49.644 1.00 6.19 406 PRO A O 1
ATOM 3153 N N . PRO A 1 407 ? 5.251 77.610 47.974 1.00 7.83 407 PRO A N 1
ATOM 3154 C CA . PRO A 1 407 ? 4.492 76.723 48.849 1.00 7.55 407 PRO A CA 1
ATOM 3155 C C . PRO A 1 407 ? 5.340 75.517 49.249 1.00 8.87 407 PRO A C 1
ATOM 3156 O O . PRO A 1 407 ? 6.459 75.435 48.722 1.00 4.75 407 PRO A O 1
ATOM 3160 N N . PHE A 1 408 ? 4.841 74.595 50.129 1.00 4.45 408 PHE A N 1
ATOM 3161 C CA . PHE A 1 408 ? 5.667 73.474 50.546 1.00 6.61 408 PHE A CA 1
ATOM 3162 C C . PHE A 1 408 ? 6.161 72.724 49.316 1.00 7.21 408 PHE A C 1
ATOM 3163 O O . PHE A 1 408 ? 7.351 72.372 49.451 1.00 6.23 408 PHE A O 1
ATOM 3171 N N . LEU A 1 409 ? 5.416 72.543 48.221 1.00 5.42 409 LEU A N 1
ATOM 3172 C CA . LEU A 1 409 ? 6.010 71.851 47.071 1.00 5.52 409 LEU A CA 1
ATOM 3173 C C . LEU A 1 409 ? 7.282 72.503 46.532 1.00 6.21 409 LEU A C 1
ATOM 3174 O O . LEU A 1 409 ? 8.096 71.758 45.977 1.00 5.97 409 LEU A O 1
ATOM 3179 N N . GLY A 1 410 ? 7.596 73.801 46.729 1.00 5.66 410 GLY A N 1
ATOM 3180 C CA . GLY A 1 410 ? 8.831 74.383 46.521 1.00 4.97 410 GLY A CA 1
ATOM 3181 C C . GLY A 1 410 ? 8.969 75.314 45.320 1.00 7.79 410 GLY A C 1
ATOM 3182 O O . GLY A 1 410 ? 8.137 75.316 44.418 1.00 6.00 410 GLY A O 1
ATOM 3183 N N . GLY A 1 411 ? 10.163 75.925 45.182 1.00 9.41 411 GLY A N 1
ATOM 3184 C CA . GLY A 1 411 ? 10.458 76.631 43.902 1.00 10.77 411 GLY A CA 1
ATOM 3185 C C . GLY A 1 411 ? 11.011 75.589 42.927 1.00 8.87 411 GLY A C 1
ATOM 3186 O O . GLY A 1 411 ? 10.868 75.641 41.763 1.00 7.39 411 GLY A O 1
ATOM 3187 N N . LYS A 1 412 ? 11.627 74.549 43.538 1.00 11.21 412 LYS A N 1
ATOM 3188 C CA . LYS A 1 412 ? 12.222 73.367 42.934 1.00 7.17 412 LYS A CA 1
ATOM 3189 C C . LYS A 1 412 ? 12.017 72.135 43.780 1.00 7.10 412 LYS A C 1
ATOM 3190 O O . LYS A 1 412 ? 12.395 72.276 44.941 1.00 7.69 412 LYS A O 1
ATOM 3196 N N . ASN A 1 413 ? 11.443 71.051 43.328 1.00 6.07 413 ASN A N 1
ATOM 3197 C CA . ASN A 1 413 ? 11.308 69.856 44.210 1.00 3.69 413 ASN A CA 1
ATOM 3198 C C . ASN A 1 413 ? 12.534 68.959 44.088 1.00 3.62 413 ASN A C 1
ATOM 3199 O O . ASN A 1 413 ? 13.563 69.536 43.620 1.00 3.82 413 ASN A O 1
ATOM 3204 N N . TRP A 1 414 ? 12.486 67.628 43.996 1.00 3.99 414 TRP A N 1
ATOM 3205 C CA . TRP A 1 414 ? 13.614 66.711 43.867 1.00 5.73 414 TRP A CA 1
ATOM 3206 C C . TRP A 1 414 ? 14.194 66.701 42.441 1.00 6.01 414 TRP A C 1
ATOM 3207 O O . TRP A 1 414 ? 15.230 66.269 42.167 1.00 3.81 414 TRP A O 1
ATOM 3218 N N . ASN A 1 415 ? 13.373 66.844 41.440 1.00 6.12 415 ASN A N 1
ATOM 3219 C CA . ASN A 1 415 ? 13.618 66.782 39.975 1.00 7.53 415 ASN A CA 1
ATOM 3220 C C . ASN A 1 415 ? 14.810 67.670 39.680 1.00 7.23 415 ASN A C 1
ATOM 3221 O O . ASN A 1 415 ? 14.779 68.871 39.841 1.00 7.17 415 ASN A O 1
ATOM 3226 N N . PRO A 1 416 ? 15.999 67.090 39.471 1.00 7.33 416 PRO A N 1
ATOM 3227 C CA . PRO A 1 416 ? 17.268 67.796 39.515 1.00 6.52 416 PRO A CA 1
ATOM 3228 C C . PRO A 1 416 ? 17.636 68.694 38.342 1.00 6.48 416 PRO A C 1
ATOM 3229 O O . PRO A 1 416 ? 17.210 68.387 37.205 1.00 3.54 416 PRO A O 1
ATOM 3233 N N . MET A 1 417 ? 18.498 69.679 38.653 1.00 3.66 417 MET A N 1
ATOM 3234 C CA . MET A 1 417 ? 18.983 70.554 37.602 1.00 7.69 417 MET A CA 1
ATOM 3235 C C . MET A 1 417 ? 20.273 69.968 37.003 1.00 7.64 417 MET A C 1
ATOM 3236 O O . MET A 1 417 ? 20.770 68.979 37.566 1.00 4.88 417 MET A O 1
ATOM 3241 N N . ALA A 1 418 ? 20.722 70.623 35.957 1.00 8.31 418 ALA A N 1
ATOM 3242 C CA . ALA A 1 418 ? 21.940 70.286 35.247 1.00 9.20 418 ALA A CA 1
ATOM 3243 C C . ALA A 1 418 ? 22.789 71.522 34.938 1.00 7.42 418 ALA A C 1
ATOM 3244 O O . ALA A 1 418 ? 22.277 72.618 34.910 1.00 5.58 418 ALA A O 1
ATOM 3246 N N . TYR A 1 419 ? 24.070 71.304 34.687 1.00 8.57 419 TYR A N 1
ATOM 3247 C CA . TYR A 1 419 ? 25.118 72.250 34.428 1.00 8.81 419 TYR A CA 1
ATOM 3248 C C . TYR A 1 419 ? 25.790 71.989 33.073 1.00 9.27 419 TYR A C 1
ATOM 3249 O O . TYR A 1 419 ? 26.129 70.853 32.672 1.00 10.83 419 TYR A O 1
ATOM 3258 N N . SER A 1 420 ? 26.062 73.054 32.378 1.00 7.78 420 SER A N 1
ATOM 3259 C CA . SER A 1 420 ? 26.791 73.014 31.120 1.00 8.04 420 SER A CA 1
ATOM 3260 C C . SER A 1 420 ? 28.235 73.555 31.306 1.00 5.13 420 SER A C 1
ATOM 3261 O O . SER A 1 420 ? 28.478 74.696 31.703 1.00 5.87 420 SER A O 1
ATOM 3264 N N . GLN A 1 421 ? 29.124 72.613 31.013 1.00 9.20 421 GLN A N 1
ATOM 3265 C CA . GLN A 1 421 ? 30.545 72.960 31.070 1.00 14.17 421 GLN A CA 1
ATOM 3266 C C . GLN A 1 421 ? 30.816 73.910 29.902 1.00 15.41 421 GLN A C 1
ATOM 3267 O O . GLN A 1 421 ? 31.746 74.670 29.976 1.00 14.33 421 GLN A O 1
ATOM 3273 N N . ASP A 1 422 ? 30.061 73.924 28.781 1.00 18.31 422 ASP A N 1
ATOM 3274 C CA . ASP A 1 422 ? 30.334 74.866 27.731 1.00 19.16 422 ASP A CA 1
ATOM 3275 C C . ASP A 1 422 ? 29.788 76.220 28.136 1.00 19.47 422 ASP A C 1
ATOM 3276 O O . ASP A 1 422 ? 30.571 77.175 28.170 1.00 23.57 422 ASP A O 1
ATOM 3281 N N . THR A 1 423 ? 28.508 76.371 28.365 1.00 16.63 423 THR A N 1
ATOM 3282 C CA . THR A 1 423 ? 27.960 77.670 28.687 1.00 14.84 423 THR A CA 1
ATOM 3283 C C . THR A 1 423 ? 28.230 78.124 30.089 1.00 15.66 423 THR A C 1
ATOM 3284 O O . THR A 1 423 ? 27.923 79.296 30.260 1.00 17.76 423 THR A O 1
ATOM 3288 N N . GLY A 1 424 ? 28.452 77.368 31.165 1.00 15.93 424 GLY A N 1
ATOM 3289 C CA . GLY A 1 424 ? 28.595 77.916 32.513 1.00 10.97 424 GLY A CA 1
ATOM 3290 C C . GLY A 1 424 ? 27.314 78.090 33.283 1.00 10.47 424 GLY A C 1
ATOM 3291 O O . GLY A 1 424 ? 27.249 78.545 34.429 1.00 10.33 424 GLY A O 1
ATOM 3292 N N . LEU A 1 425 ? 26.181 77.691 32.695 1.00 9.93 425 LEU A N 1
ATOM 3293 C CA . LEU A 1 425 ? 24.885 77.937 33.292 1.00 10.27 425 LEU A CA 1
ATOM 3294 C C . LEU A 1 425 ? 24.283 76.738 33.999 1.00 11.12 425 LEU A C 1
ATOM 3295 O O . LEU A 1 425 ? 24.590 75.597 33.665 1.00 9.79 425 LEU A O 1
ATOM 3300 N N . PHE A 1 426 ? 23.440 76.934 35.004 1.00 7.84 426 PHE A N 1
ATOM 3301 C CA . PHE A 1 426 ? 22.543 76.042 35.650 1.00 4.93 426 PHE A CA 1
ATOM 3302 C C . PHE A 1 426 ? 21.177 76.038 34.949 1.00 8.19 426 PHE A C 1
ATOM 3303 O O . PHE A 1 426 ? 20.601 77.125 34.740 1.00 6.74 426 PHE A O 1
ATOM 3311 N N . TYR A 1 427 ? 20.577 74.880 34.618 1.00 8.05 427 TYR A N 1
ATOM 3312 C CA . TYR A 1 427 ? 19.266 74.737 34.022 1.00 7.15 427 TYR A CA 1
ATOM 3313 C C . TYR A 1 427 ? 18.339 74.148 35.049 1.00 8.21 427 TYR A C 1
ATOM 3314 O O . TYR A 1 427 ? 18.327 72.945 35.292 1.00 10.88 427 TYR A O 1
ATOM 3323 N N . VAL A 1 428 ? 17.501 74.900 35.711 1.00 5.98 428 VAL A N 1
ATOM 3324 C CA . VAL A 1 428 ? 16.594 74.531 36.780 1.00 9.35 428 VAL A CA 1
ATOM 3325 C C . VAL A 1 428 ? 15.137 74.348 36.358 1.00 6.74 428 VAL A C 1
ATOM 3326 O O . VAL A 1 428 ? 14.461 75.269 35.917 1.00 6.90 428 VAL A O 1
ATOM 3330 N N . PRO A 1 429 ? 14.543 73.249 36.714 1.00 8.87 429 PRO A N 1
ATOM 3331 C CA . PRO A 1 429 ? 13.146 72.926 36.477 1.00 10.29 429 PRO A CA 1
ATOM 3332 C C . PRO A 1 429 ? 12.267 73.422 37.620 1.00 10.41 429 PRO A C 1
ATOM 3333 O O . PRO A 1 429 ? 11.793 72.756 38.546 1.00 10.33 429 PRO A O 1
ATOM 3337 N N . ALA A 1 430 ? 12.027 74.716 37.543 1.00 8.86 430 ALA A N 1
ATOM 3338 C CA . ALA A 1 430 ? 11.234 75.451 38.507 1.00 8.95 430 ALA A CA 1
ATOM 3339 C C . ALA A 1 430 ? 9.737 75.570 38.164 1.00 6.48 430 ALA A C 1
ATOM 3340 O O . ALA A 1 430 ? 9.216 75.228 37.147 1.00 6.27 430 ALA A O 1
ATOM 3342 N N . ASN A 1 431 ? 9.021 76.046 39.156 1.00 8.09 431 ASN A N 1
ATOM 3343 C CA . ASN A 1 431 ? 7.619 76.325 39.220 1.00 10.70 431 ASN A CA 1
ATOM 3344 C C . ASN A 1 431 ? 7.237 77.608 39.984 1.00 7.49 431 ASN A C 1
ATOM 3345 O O . ASN A 1 431 ? 7.755 77.887 41.053 1.00 7.71 431 ASN A O 1
ATOM 3350 N N . HIS A 1 432 ? 6.265 78.351 39.508 1.00 6.30 432 HIS A N 1
ATOM 3351 C CA . HIS A 1 432 ? 5.616 79.500 40.093 1.00 6.66 432 HIS A CA 1
ATOM 3352 C C . HIS A 1 432 ? 4.220 79.075 40.595 1.00 7.29 432 HIS A C 1
ATOM 3353 O O . HIS A 1 432 ? 3.422 78.679 39.726 1.00 10.28 432 HIS A O 1
ATOM 3360 N N . TRP A 1 433 ? 3.940 79.254 41.872 1.00 8.77 433 TRP A N 1
ATOM 3361 C CA . TRP A 1 433 ? 2.707 78.846 42.499 1.00 9.11 433 TRP A CA 1
ATOM 3362 C C . TRP A 1 433 ? 2.737 79.467 43.912 1.00 10.91 433 TRP A C 1
ATOM 3363 O O . TRP A 1 433 ? 3.769 79.994 44.346 1.00 8.59 433 TRP A O 1
ATOM 3374 N N . LYS A 1 434 ? 1.786 79.177 44.774 1.00 12.34 434 LYS A N 1
ATOM 3375 C CA . LYS A 1 434 ? 1.745 79.653 46.136 1.00 12.33 434 LYS A CA 1
ATOM 3376 C C . LYS A 1 434 ? 0.630 78.950 46.949 1.00 11.09 434 LYS A C 1
ATOM 3377 O O . LYS A 1 434 ? 0.074 77.962 46.512 1.00 7.06 434 LYS A O 1
ATOM 3383 N N . GLU A 1 435 ? 0.428 79.356 48.214 1.00 10.03 435 GLU A N 1
ATOM 3384 C CA . GLU A 1 435 ? -0.592 78.749 49.030 1.00 9.32 435 GLU A CA 1
ATOM 3385 C C . GLU A 1 435 ? -1.172 79.620 50.128 1.00 7.89 435 GLU A C 1
ATOM 3386 O O . GLU A 1 435 ? -0.625 80.626 50.537 1.00 10.85 435 GLU A O 1
ATOM 3392 N N . ASP A 1 436 ? -2.241 79.202 50.750 1.00 7.74 436 ASP A N 1
ATOM 3393 C CA . ASP A 1 436 ? -2.822 79.612 51.982 1.00 8.81 436 ASP A CA 1
ATOM 3394 C C . ASP A 1 436 ? -2.333 78.571 53.002 1.00 7.52 436 ASP A C 1
ATOM 3395 O O . ASP A 1 436 ? -2.305 77.407 52.643 1.00 7.38 436 ASP A O 1
ATOM 3400 N N . TYR A 1 437 ? -1.852 79.036 54.134 1.00 6.82 437 TYR A N 1
ATOM 3401 C CA . TYR A 1 437 ? -1.285 78.203 55.159 1.00 5.53 437 TYR A CA 1
ATOM 3402 C C . TYR A 1 437 ? -1.879 78.571 56.527 1.00 6.78 437 TYR A C 1
ATOM 3403 O O . TYR A 1 437 ? -1.866 79.741 56.930 1.00 6.61 437 TYR A O 1
ATOM 3412 N N . TRP A 1 438 ? -2.198 77.560 57.346 1.00 6.67 438 TRP A N 1
ATOM 3413 C CA . TRP A 1 438 ? -2.602 77.898 58.687 1.00 8.59 438 TRP A CA 1
ATOM 3414 C C . TRP A 1 438 ? -2.274 76.752 59.613 1.00 8.41 438 TRP A C 1
ATOM 3415 O O . TRP A 1 438 ? -2.143 75.599 59.221 1.00 6.88 438 TRP A O 1
ATOM 3426 N N . THR A 1 439 ? -2.275 77.014 60.878 1.00 11.29 439 THR A N 1
ATOM 3427 C CA . THR A 1 439 ? -2.069 76.203 62.058 1.00 17.14 439 THR A CA 1
ATOM 3428 C C . THR A 1 439 ? -3.245 75.348 62.479 1.00 18.05 439 THR A C 1
ATOM 3429 O O . THR A 1 439 ? -4.435 75.673 62.426 1.00 17.16 439 THR A O 1
ATOM 3433 N N . GLU A 1 440 ? -2.943 74.153 62.934 1.00 21.66 440 GLU A N 1
ATOM 3434 C CA . GLU A 1 440 ? -3.898 73.178 63.486 1.00 25.61 440 GLU A CA 1
ATOM 3435 C C . GLU A 1 440 ? -3.350 72.672 64.806 1.00 26.70 440 GLU A C 1
ATOM 3436 O O . GLU A 1 440 ? -2.304 73.183 65.257 1.00 28.91 440 GLU A O 1
ATOM 3442 N N . GLU A 1 441 ? -3.908 71.726 65.511 1.00 28.09 441 GLU A N 1
ATOM 3443 C CA . GLU A 1 441 ? -3.349 71.077 66.679 1.00 28.59 441 GLU A CA 1
ATOM 3444 C C . GLU A 1 441 ? -2.272 70.061 66.329 1.00 25.42 441 GLU A C 1
ATOM 3445 O O . GLU A 1 441 ? -2.342 69.419 65.292 1.00 24.07 441 GLU A O 1
ATOM 3451 N N . VAL A 1 442 ? -1.251 69.861 67.122 1.00 25.60 442 VAL A N 1
ATOM 3452 C CA . VAL A 1 442 ? -0.240 68.860 66.846 1.00 29.33 442 VAL A CA 1
ATOM 3453 C C . VAL A 1 442 ? -0.155 67.807 67.958 1.00 29.61 442 VAL A C 1
ATOM 3454 O O . VAL A 1 442 ? -0.218 68.120 69.141 1.00 28.37 442 VAL A O 1
ATOM 3458 N N . SER A 1 443 ? -0.129 66.541 67.573 1.00 29.88 443 SER A N 1
ATOM 3459 C CA . SER A 1 443 ? -0.035 65.428 68.467 1.00 31.00 443 SER A CA 1
ATOM 3460 C C . SER A 1 443 ? 0.645 64.331 67.698 1.00 29.98 443 SER A C 1
ATOM 3461 O O . SER A 1 443 ? 0.280 64.165 66.554 1.00 32.24 443 SER A O 1
ATOM 3464 N N . TYR A 1 444 ? 1.539 63.574 68.261 1.00 30.23 444 TYR A N 1
ATOM 3465 C CA . TYR A 1 444 ? 2.136 62.430 67.592 1.00 27.93 444 TYR A CA 1
ATOM 3466 C C . TYR A 1 444 ? 1.307 61.172 67.815 1.00 28.52 444 TYR A C 1
ATOM 3467 O O . TYR A 1 444 ? 0.813 60.820 68.878 1.00 29.49 444 TYR A O 1
ATOM 3476 N N . THR A 1 445 ? 1.125 60.292 66.874 1.00 29.40 445 THR A N 1
ATOM 3477 C CA . THR A 1 445 ? 0.412 59.055 66.862 1.00 28.63 445 THR A CA 1
ATOM 3478 C C . THR A 1 445 ? 1.132 58.166 65.817 1.00 25.32 445 THR A C 1
ATOM 3479 O O . THR A 1 445 ? 1.025 58.398 64.647 1.00 20.00 445 THR A O 1
ATOM 3483 N N . LYS A 1 446 ? 1.788 57.153 66.340 1.00 25.52 446 LYS A N 1
ATOM 3484 C CA . LYS A 1 446 ? 2.574 56.203 65.578 1.00 24.93 446 LYS A CA 1
ATOM 3485 C C . LYS A 1 446 ? 1.811 55.677 64.378 1.00 22.56 446 LYS A C 1
ATOM 3486 O O . LYS A 1 446 ? 0.650 55.289 64.426 1.00 22.97 446 LYS A O 1
ATOM 3492 N N . GLY A 1 447 ? 2.400 55.801 63.198 1.00 18.56 447 GLY A N 1
ATOM 3493 C CA . GLY A 1 447 ? 1.937 55.390 61.911 1.00 13.77 447 GLY A CA 1
ATOM 3494 C C . GLY A 1 447 ? 0.986 56.374 61.270 1.00 11.97 447 GLY A C 1
ATOM 3495 O O . GLY A 1 447 ? 0.368 56.126 60.227 1.00 9.74 447 GLY A O 1
ATOM 3496 N N . SER A 1 448 ? 0.886 57.548 61.904 1.00 12.83 448 SER A N 1
ATOM 3497 C CA . SER A 1 448 ? -0.009 58.566 61.274 1.00 14.44 448 SER A CA 1
ATOM 3498 C C . SER A 1 448 ? 0.657 59.933 61.153 1.00 11.60 448 SER A C 1
ATOM 3499 O O . SER A 1 448 ? 1.592 60.227 61.899 1.00 11.56 448 SER A O 1
ATOM 3502 N N . ALA A 1 449 ? 0.369 60.659 60.084 1.00 9.19 449 ALA A N 1
ATOM 3503 C CA . ALA A 1 449 ? 0.982 61.925 59.696 1.00 9.13 449 ALA A CA 1
ATOM 3504 C C . ALA A 1 449 ? 1.114 62.941 60.831 1.00 8.67 449 ALA A C 1
ATOM 3505 O O . ALA A 1 449 ? 0.286 62.996 61.719 1.00 10.77 449 ALA A O 1
ATOM 3507 N N . TYR A 1 450 ? 2.142 63.722 60.871 1.00 6.05 450 TYR A N 1
ATOM 3508 C CA . TYR A 1 450 ? 2.570 64.617 61.907 1.00 6.50 450 TYR A CA 1
ATOM 3509 C C . TYR A 1 450 ? 2.861 65.971 61.289 1.00 9.45 450 TYR A C 1
ATOM 3510 O O . TYR A 1 450 ? 4.030 66.340 61.166 1.00 10.33 450 TYR A O 1
ATOM 3519 N N . LEU A 1 451 ? 1.838 66.713 60.831 1.00 9.74 451 LEU A N 1
ATOM 3520 C CA . LEU A 1 451 ? 1.940 68.031 60.278 1.00 9.92 451 LEU A CA 1
ATOM 3521 C C . LEU A 1 451 ? 1.739 69.184 61.271 1.00 12.22 451 LEU A C 1
ATOM 3522 O O . LEU A 1 451 ? 2.622 70.073 61.484 1.00 11.45 451 LEU A O 1
ATOM 3527 N N . GLY A 1 452 ? 0.551 69.234 61.898 1.00 10.19 452 GLY A N 1
ATOM 3528 C CA . GLY A 1 452 ? 0.083 70.321 62.701 1.00 5.46 452 GLY A CA 1
ATOM 3529 C C . GLY A 1 452 ? -0.234 71.551 61.835 1.00 9.85 452 GLY A C 1
ATOM 3530 O O . GLY A 1 452 ? -0.134 72.612 62.502 1.00 8.55 452 GLY A O 1
ATOM 3531 N N . MET A 1 453 ? -0.520 71.410 60.502 1.00 5.90 453 MET A N 1
ATOM 3532 C CA . MET A 1 453 ? -0.893 72.603 59.744 1.00 8.81 453 MET A CA 1
ATOM 3533 C C . MET A 1 453 ? -1.884 72.283 58.629 1.00 11.20 453 MET A C 1
ATOM 3534 O O . MET A 1 453 ? -2.000 71.097 58.320 1.00 14.69 453 MET A O 1
ATOM 3539 N N . GLY A 1 454 ? -2.722 73.174 58.139 1.00 10.35 454 GLY A N 1
ATOM 3540 C CA . GLY A 1 454 ? -3.601 73.129 57.032 1.00 9.29 454 GLY A CA 1
ATOM 3541 C C . GLY A 1 454 ? -3.016 73.969 55.866 1.00 11.05 454 GLY A C 1
ATOM 3542 O O . GLY A 1 454 ? -2.202 74.904 56.053 1.00 11.05 454 GLY A O 1
ATOM 3543 N N . PHE A 1 455 ? -3.387 73.713 54.620 1.00 10.60 455 PHE A N 1
ATOM 3544 C CA . PHE A 1 455 ? -2.741 74.280 53.466 1.00 13.05 455 PHE A CA 1
ATOM 3545 C C . PHE A 1 455 ? -3.619 74.191 52.211 1.00 14.06 455 PHE A C 1
ATOM 3546 O O . PHE A 1 455 ? -4.542 73.385 52.206 1.00 11.04 455 PHE A O 1
ATOM 3554 N N . ARG A 1 456 ? -3.393 75.093 51.245 1.00 14.67 456 ARG A N 1
ATOM 3555 C CA . ARG A 1 456 ? -4.126 74.957 49.977 1.00 17.97 456 ARG A CA 1
ATOM 3556 C C . ARG A 1 456 ? -3.325 75.541 48.837 1.00 14.07 456 ARG A C 1
ATOM 3557 O O . ARG A 1 456 ? -3.174 76.748 48.883 1.00 13.25 456 ARG A O 1
ATOM 3565 N N . ILE A 1 457 ? -2.737 74.785 47.945 1.00 10.56 457 ILE A N 1
ATOM 3566 C CA . ILE A 1 457 ? -1.868 75.236 46.874 1.00 9.17 457 ILE A CA 1
ATOM 3567 C C . ILE A 1 457 ? -2.683 75.856 45.760 1.00 8.67 457 ILE A C 1
ATOM 3568 O O . ILE A 1 457 ? -3.738 75.380 45.392 1.00 5.72 457 ILE A O 1
ATOM 3573 N N . LYS A 1 458 ? -2.235 76.991 45.265 1.00 9.87 458 LYS A N 1
ATOM 3574 C CA . LYS A 1 458 ? -2.916 77.834 44.304 1.00 10.35 458 LYS A CA 1
ATOM 3575 C C . LYS A 1 458 ? -1.990 78.451 43.264 1.00 10.38 458 LYS A C 1
ATOM 3576 O O . LYS A 1 458 ? -0.778 78.704 43.534 1.00 9.21 458 LYS A O 1
ATOM 3582 N N . ARG A 1 459 ? -2.489 78.693 42.046 1.00 10.26 459 ARG A N 1
ATOM 3583 C CA . ARG A 1 459 ? -1.505 79.243 41.051 1.00 11.39 459 ARG A CA 1
ATOM 3584 C C . ARG A 1 459 ? -0.936 80.616 41.299 1.00 8.03 459 ARG A C 1
ATOM 3585 O O . ARG A 1 459 ? -1.504 81.396 42.032 1.00 7.56 459 ARG A O 1
ATOM 3593 N N . MET A 1 460 ? 0.172 81.085 40.761 1.00 8.24 460 MET A N 1
ATOM 3594 C CA . MET A 1 460 ? 0.522 82.517 40.914 1.00 7.23 460 MET A CA 1
ATOM 3595 C C . MET A 1 460 ? 0.065 83.252 39.659 1.00 10.10 460 MET A C 1
ATOM 3596 O O . MET A 1 460 ? -0.387 84.367 39.726 1.00 12.23 460 MET A O 1
ATOM 3601 N N . TYR A 1 461 ? 0.255 82.681 38.490 1.00 11.76 461 TYR A N 1
ATOM 3602 C CA . TYR A 1 461 ? 0.036 83.317 37.231 1.00 15.09 461 TYR A CA 1
ATOM 3603 C C . TYR A 1 461 ? -1.044 82.580 36.435 1.00 17.85 461 TYR A C 1
ATOM 3604 O O . TYR A 1 461 ? -1.151 81.372 36.650 1.00 20.05 461 TYR A O 1
ATOM 3613 N N . ASP A 1 462 ? -1.745 83.269 35.563 1.00 20.68 462 ASP A N 1
ATOM 3614 C CA . ASP A 1 462 ? -2.792 82.640 34.789 1.00 26.15 462 ASP A CA 1
ATOM 3615 C C . ASP A 1 462 ? -2.212 81.910 33.585 1.00 24.39 462 ASP A C 1
ATOM 3616 O O . ASP A 1 462 ? -2.826 80.913 33.212 1.00 22.50 462 ASP A O 1
ATOM 3621 N N .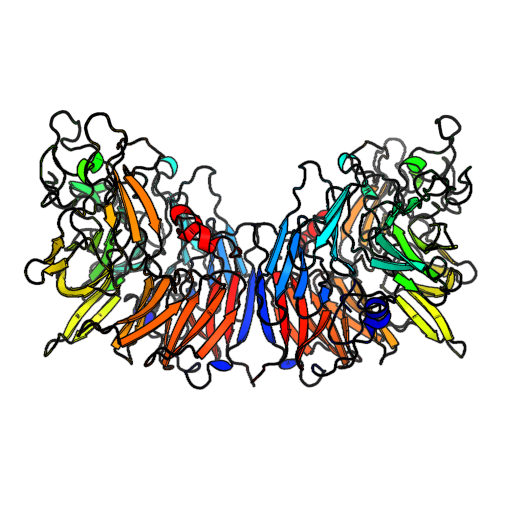 ASP A 1 463 ? -1.040 82.276 33.088 1.00 21.79 463 ASP A N 1
ATOM 3622 C CA . ASP A 1 463 ? -0.629 81.650 31.841 1.00 19.80 463 ASP A CA 1
ATOM 3623 C C . ASP A 1 463 ? 0.330 80.481 31.930 1.00 18.75 463 ASP A C 1
ATOM 3624 O O . ASP A 1 463 ? 0.665 80.014 30.804 1.00 20.27 463 ASP A O 1
ATOM 3629 N N . HIS A 1 464 ? 0.803 80.069 33.088 1.00 13.93 464 HIS A N 1
ATOM 3630 C CA . HIS A 1 464 ? 1.850 79.051 33.173 1.00 10.13 464 HIS A CA 1
ATOM 3631 C C . HIS A 1 464 ? 2.060 78.692 34.642 1.00 8.33 464 HIS A C 1
ATOM 3632 O O . HIS A 1 464 ? 1.660 79.380 35.561 1.00 5.19 464 HIS A O 1
ATOM 3639 N N . VAL A 1 465 ? 2.589 77.478 34.840 1.00 4.93 465 VAL A N 1
ATOM 3640 C CA . VAL A 1 465 ? 2.941 77.049 36.207 1.00 5.24 465 VAL A CA 1
ATOM 3641 C C . VAL A 1 465 ? 4.445 76.786 36.190 1.00 5.66 465 VAL A C 1
ATOM 3642 O O . VAL A 1 465 ? 5.233 77.380 36.911 1.00 8.11 465 VAL A O 1
ATOM 3646 N N . GLY A 1 466 ? 4.831 75.853 35.343 1.00 7.05 466 GLY A N 1
ATOM 3647 C CA . GLY A 1 466 ? 6.216 75.436 35.189 1.00 4.70 466 GLY A CA 1
ATOM 3648 C C . GLY A 1 466 ? 7.118 76.432 34.503 1.00 6.59 466 GLY A C 1
ATOM 3649 O O . GLY A 1 466 ? 6.846 77.051 33.506 1.00 3.78 466 GLY A O 1
ATOM 3650 N N . SER A 1 467 ? 8.366 76.546 34.932 1.00 5.68 467 SER A N 1
ATOM 3651 C CA . SER A 1 467 ? 9.254 77.577 34.486 1.00 5.89 467 SER A CA 1
ATOM 3652 C C . SER A 1 467 ? 10.660 77.070 34.349 1.00 6.65 467 SER A C 1
ATOM 3653 O O . SER A 1 467 ? 11.394 77.033 35.340 1.00 10.25 467 SER A O 1
ATOM 3656 N N . LEU A 1 468 ? 11.114 76.708 33.191 1.00 6.71 468 LEU A N 1
ATOM 3657 C CA . LEU A 1 468 ? 12.418 76.143 32.896 1.00 5.78 468 LEU A CA 1
ATOM 3658 C C . LEU A 1 468 ? 13.367 77.299 32.647 1.00 9.09 468 LEU A C 1
ATOM 3659 O O . LEU A 1 468 ? 13.131 78.075 31.682 1.00 10.20 468 LEU A O 1
ATOM 3664 N N . ARG A 1 469 ? 14.251 77.540 33.602 1.00 4.95 469 ARG A N 1
ATOM 3665 C CA . ARG A 1 469 ? 15.173 78.651 33.582 1.00 7.50 469 ARG A CA 1
ATOM 3666 C C . ARG A 1 469 ? 16.676 78.419 33.570 1.00 8.82 469 ARG A C 1
ATOM 3667 O O . ARG A 1 469 ? 17.183 77.667 34.398 1.00 9.85 469 ARG A O 1
ATOM 3675 N N . ALA A 1 470 ? 17.381 79.161 32.715 1.00 9.77 470 ALA A N 1
ATOM 3676 C CA . ALA A 1 470 ? 18.847 79.090 32.692 1.00 9.23 470 ALA A CA 1
ATOM 3677 C C . ALA A 1 470 ? 19.448 80.155 33.626 1.00 11.08 470 ALA A C 1
ATOM 3678 O O . ALA A 1 470 ? 19.361 81.350 33.385 1.00 14.35 470 ALA A O 1
ATOM 3680 N N . MET A 1 471 ? 20.062 79.782 34.742 1.00 9.34 471 MET A N 1
ATOM 3681 C CA . MET A 1 471 ? 20.638 80.601 35.756 1.00 6.32 471 MET A CA 1
ATOM 3682 C C . MET A 1 471 ? 22.153 80.815 35.659 1.00 7.58 471 MET A C 1
ATOM 3683 O O . MET A 1 471 ? 22.909 79.861 35.698 1.00 7.51 471 MET A O 1
ATOM 3688 N N . ASP A 1 472 ? 22.579 82.071 35.728 1.00 7.71 472 ASP A N 1
ATOM 3689 C CA . ASP A 1 472 ? 23.971 82.415 35.829 1.00 8.97 472 ASP A CA 1
ATOM 3690 C C . ASP A 1 472 ? 24.359 82.496 37.321 1.00 7.73 472 ASP A C 1
ATOM 3691 O O . ASP A 1 472 ? 23.897 83.284 38.148 1.00 7.34 472 ASP A O 1
ATOM 3696 N N . PRO A 1 473 ? 25.226 81.596 37.730 1.00 5.76 473 PRO A N 1
ATOM 3697 C CA . PRO A 1 473 ? 25.703 81.489 39.082 1.00 8.83 473 PRO A CA 1
ATOM 3698 C C . PRO A 1 473 ? 26.648 82.548 39.620 1.00 10.89 473 PRO A C 1
ATOM 3699 O O . PRO A 1 473 ? 26.567 82.804 40.825 1.00 11.72 473 PRO A O 1
ATOM 3703 N N . VAL A 1 474 ? 27.322 83.383 38.846 1.00 13.44 474 VAL A N 1
ATOM 3704 C CA . VAL A 1 474 ? 28.171 84.477 39.210 1.00 16.75 474 VAL A CA 1
ATOM 3705 C C . VAL A 1 474 ? 27.382 85.776 39.273 1.00 17.59 474 VAL A C 1
ATOM 3706 O O . VAL A 1 474 ? 27.659 86.592 40.141 1.00 20.58 474 VAL A O 1
ATOM 3710 N N . SER A 1 475 ? 26.412 86.008 38.409 1.00 18.09 475 SER A N 1
ATOM 3711 C CA . SER A 1 475 ? 25.674 87.259 38.584 1.00 17.51 475 SER A CA 1
ATOM 3712 C C . SER A 1 475 ? 24.277 87.055 39.162 1.00 15.94 475 SER A C 1
ATOM 3713 O O . SER A 1 475 ? 23.760 88.110 39.531 1.00 15.50 475 SER A O 1
ATOM 3716 N N . GLY A 1 476 ? 23.690 85.867 39.248 1.00 13.06 476 GLY A N 1
ATOM 3717 C CA . GLY A 1 476 ? 22.323 85.742 39.681 1.00 11.40 476 GLY A CA 1
ATOM 3718 C C . GLY A 1 476 ? 21.253 85.999 38.659 1.00 11.93 476 GLY A C 1
ATOM 3719 O O . GLY A 1 476 ? 20.082 86.066 39.019 1.00 11.18 476 GLY A O 1
ATOM 3720 N N . LYS A 1 477 ? 21.493 86.168 37.360 1.00 14.06 477 LYS A N 1
ATOM 3721 C CA . LYS A 1 477 ? 20.490 86.490 36.379 1.00 16.92 477 LYS A CA 1
ATOM 3722 C C . LYS A 1 477 ? 19.821 85.319 35.687 1.00 14.62 477 LYS A C 1
ATOM 3723 O O . LYS A 1 477 ? 20.416 84.256 35.507 1.00 13.81 477 LYS A O 1
ATOM 3729 N N . VAL A 1 478 ? 18.563 85.526 35.306 1.00 11.32 478 VAL A N 1
ATOM 3730 C CA . VAL A 1 478 ? 17.867 84.491 34.543 1.00 11.80 478 VAL A CA 1
ATOM 3731 C C . VAL A 1 478 ? 18.239 84.819 33.109 1.00 12.97 478 VAL A C 1
ATOM 3732 O O . VAL A 1 478 ? 18.326 86.029 32.806 1.00 16.38 478 VAL A O 1
ATOM 3736 N N . VAL A 1 479 ? 19.012 83.973 32.472 1.00 11.09 479 VAL A N 1
ATOM 3737 C CA . VAL A 1 479 ? 19.560 84.338 31.155 1.00 11.18 479 VAL A CA 1
ATOM 3738 C C . VAL A 1 479 ? 18.543 84.024 30.085 1.00 14.57 479 VAL A C 1
ATOM 3739 O O . VAL A 1 479 ? 18.397 84.767 29.115 1.00 17.99 479 VAL A O 1
ATOM 3743 N N . TRP A 1 480 ? 17.623 83.073 30.279 1.00 13.12 480 TRP A N 1
ATOM 3744 C CA . TRP A 1 480 ? 16.575 82.629 29.390 1.00 9.29 480 TRP A CA 1
ATOM 3745 C C . TRP A 1 480 ? 15.542 81.907 30.264 1.00 7.65 480 TRP A C 1
ATOM 3746 O O . TRP A 1 480 ? 15.952 81.263 31.202 1.00 7.07 480 TRP A O 1
ATOM 3757 N N . GLU A 1 481 ? 14.297 81.917 29.912 1.00 6.83 481 GLU A N 1
ATOM 3758 C CA . GLU A 1 481 ? 13.169 81.190 30.414 1.00 10.96 481 GLU A CA 1
ATOM 3759 C C . GLU A 1 481 ? 12.285 80.467 29.366 1.00 11.87 481 GLU A C 1
ATOM 3760 O O . GLU A 1 481 ? 11.740 81.099 28.403 1.00 13.75 481 GLU A O 1
ATOM 3766 N N . HIS A 1 482 ? 11.793 79.238 29.614 1.00 6.68 482 HIS A N 1
ATOM 3767 C CA . HIS A 1 482 ? 10.807 78.596 28.790 1.00 8.54 482 HIS A CA 1
ATOM 3768 C C . HIS A 1 482 ? 9.573 78.293 29.706 1.00 7.37 482 HIS A C 1
ATOM 3769 O O . HIS A 1 482 ? 9.680 77.635 30.738 1.00 5.97 482 HIS A O 1
ATOM 3776 N N . LYS A 1 483 ? 8.357 78.624 29.297 1.00 10.52 483 LYS A N 1
ATOM 3777 C CA . LYS A 1 483 ? 7.184 78.457 30.157 1.00 13.83 483 LYS A CA 1
ATOM 3778 C C . LYS A 1 483 ? 6.231 77.345 29.792 1.00 11.75 483 LYS A C 1
ATOM 3779 O O . LYS A 1 483 ? 6.189 76.928 28.594 1.00 6.92 483 LYS A O 1
ATOM 3785 N N . GLU A 1 484 ? 5.740 76.636 30.837 1.00 9.62 484 GLU A N 1
ATOM 3786 C CA . GLU A 1 484 ? 4.882 75.463 30.498 1.00 9.42 484 GLU A CA 1
ATOM 3787 C C . GLU A 1 484 ? 3.597 75.597 31.272 1.00 7.27 484 GLU A C 1
ATOM 3788 O O . GLU A 1 484 ? 3.499 76.199 32.347 1.00 7.14 484 GLU A O 1
ATOM 3794 N N . HIS A 1 485 ? 2.467 75.131 30.783 1.00 12.96 485 HIS A N 1
ATOM 3795 C CA . HIS A 1 485 ? 1.113 75.171 31.334 1.00 12.48 485 HIS A CA 1
ATOM 3796 C C . HIS A 1 485 ? 1.020 74.363 32.609 1.00 10.15 485 HIS A C 1
ATOM 3797 O O . HIS A 1 485 ? 0.330 74.818 33.492 1.00 10.74 485 HIS A O 1
ATOM 3804 N N . LEU A 1 486 ? 1.610 73.203 32.716 1.00 5.24 486 LEU A N 1
ATOM 3805 C CA . LEU A 1 486 ? 1.494 72.389 33.929 1.00 8.52 486 LEU A CA 1
ATOM 3806 C C . LEU A 1 486 ? 2.775 72.434 34.743 1.00 9.48 486 LEU A C 1
ATOM 3807 O O . LEU A 1 486 ? 3.829 72.815 34.202 1.00 9.21 486 LEU A O 1
ATOM 3812 N N . PRO A 1 487 ? 2.736 71.954 35.969 1.00 9.47 487 PRO A N 1
ATOM 3813 C CA . PRO A 1 487 ? 3.993 71.869 36.748 1.00 10.98 487 PRO A CA 1
ATOM 3814 C C . PRO A 1 487 ? 5.141 71.190 35.986 1.00 7.77 487 PRO A C 1
ATOM 3815 O O . PRO A 1 487 ? 4.863 70.284 35.242 1.00 7.04 487 PRO A O 1
ATOM 3819 N N . LEU A 1 488 ? 6.367 71.470 36.302 1.00 7.17 488 LEU A N 1
ATOM 3820 C CA . LEU A 1 488 ? 7.591 70.881 35.775 1.00 10.21 488 LEU A CA 1
ATOM 3821 C C . LEU A 1 488 ? 8.131 69.913 36.833 1.00 9.80 488 LEU A C 1
ATOM 3822 O O . LEU A 1 488 ? 8.160 70.330 37.980 1.00 12.48 488 LEU A O 1
ATOM 3827 N N . TRP A 1 489 ? 8.401 68.670 36.639 1.00 8.22 489 TRP A N 1
ATOM 3828 C CA . TRP A 1 489 ? 8.553 67.643 37.636 1.00 7.32 489 TRP A CA 1
ATOM 3829 C C . TRP A 1 489 ? 9.464 66.535 37.106 1.00 7.11 489 TRP A C 1
ATOM 3830 O O . TRP A 1 489 ? 9.525 65.442 37.607 1.00 3.94 489 TRP A O 1
ATOM 3841 N N . ALA A 1 490 ? 10.302 66.875 36.143 1.00 3.69 490 ALA A N 1
ATOM 3842 C CA . ALA A 1 490 ? 11.342 66.046 35.641 1.00 5.21 490 ALA A CA 1
ATOM 3843 C C . ALA A 1 490 ? 12.745 66.686 35.757 1.00 3.47 490 ALA A C 1
ATOM 3844 O O . ALA A 1 490 ? 12.951 67.805 36.258 1.00 5.18 490 ALA A O 1
ATOM 3846 N N . GLY A 1 491 ? 13.646 65.680 35.580 1.00 3.32 491 GLY A N 1
ATOM 3847 C CA . GLY A 1 491 ? 15.043 66.082 35.502 1.00 5.63 491 GLY A CA 1
ATOM 3848 C C . GLY A 1 491 ? 15.365 66.685 34.130 1.00 4.79 491 GLY A C 1
ATOM 3849 O O . GLY A 1 491 ? 14.718 66.442 33.112 1.00 6.71 491 GLY A O 1
ATOM 3850 N N . VAL A 1 492 ? 16.534 67.328 34.131 1.00 10.05 492 VAL A N 1
ATOM 3851 C CA . VAL A 1 492 ? 17.255 67.975 33.052 1.00 9.87 492 VAL A CA 1
ATOM 3852 C C . VAL A 1 492 ? 18.603 67.332 32.761 1.00 9.90 492 VAL A C 1
ATOM 3853 O O . VAL A 1 492 ? 19.298 66.959 33.693 1.00 6.92 492 VAL A O 1
ATOM 3857 N N . LEU A 1 493 ? 18.977 67.143 31.469 1.00 9.35 493 LEU A N 1
ATOM 3858 C CA . LEU A 1 493 ? 20.181 66.532 30.953 1.00 9.70 493 LEU A CA 1
ATOM 3859 C C . LEU A 1 493 ? 20.893 67.597 30.123 1.00 11.83 493 LEU A C 1
ATOM 3860 O O . LEU A 1 493 ? 20.135 68.234 29.342 1.00 11.75 493 LEU A O 1
ATOM 3865 N N . ALA A 1 494 ? 22.208 67.798 30.238 1.00 8.77 494 ALA A N 1
ATOM 3866 C CA . ALA A 1 494 ? 22.823 68.861 29.426 1.00 10.15 494 ALA A CA 1
ATOM 3867 C C . ALA A 1 494 ? 23.946 68.308 28.549 1.00 8.39 494 ALA A C 1
ATOM 3868 O O . ALA A 1 494 ? 24.688 67.417 29.000 1.00 8.30 494 ALA A O 1
ATOM 3870 N N . THR A 1 495 ? 24.050 68.708 27.293 1.00 7.56 495 THR A N 1
ATOM 3871 C CA . THR A 1 495 ? 25.069 68.073 26.412 1.00 9.62 495 THR A 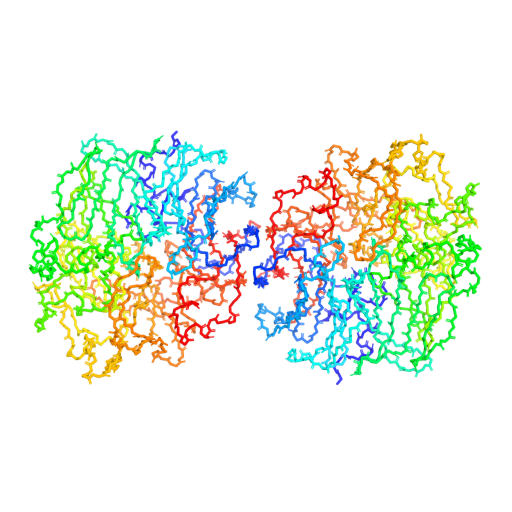CA 1
ATOM 3872 C C . THR A 1 495 ? 25.970 68.995 25.614 1.00 9.99 495 THR A C 1
ATOM 3873 O O . THR A 1 495 ? 25.688 70.172 25.389 1.00 12.56 495 THR A O 1
ATOM 3877 N N . ALA A 1 496 ? 27.015 68.509 25.002 1.00 10.20 496 ALA A N 1
ATOM 3878 C CA . ALA A 1 496 ? 28.002 69.309 24.256 1.00 8.54 496 ALA A CA 1
ATOM 3879 C C . ALA A 1 496 ? 27.536 69.581 22.862 1.00 8.20 496 ALA A C 1
ATOM 3880 O O . ALA A 1 496 ? 28.138 70.359 22.119 1.00 9.85 496 ALA A O 1
ATOM 3882 N N . GLY A 1 497 ? 26.387 69.089 22.484 1.00 4.91 497 GLY A N 1
ATOM 3883 C CA . GLY A 1 497 ? 25.669 69.424 21.272 1.00 6.39 497 GLY A CA 1
ATOM 3884 C C . GLY A 1 497 ? 24.915 70.715 21.426 1.00 6.02 497 GLY A C 1
ATOM 3885 O O . GLY A 1 497 ? 24.076 70.804 20.526 1.00 7.03 497 GLY A O 1
ATOM 3886 N N . ASN A 1 498 ? 25.045 71.579 22.447 1.00 5.10 498 ASN A N 1
ATOM 3887 C CA . ASN A 1 498 ? 24.283 72.801 22.486 1.00 7.26 498 ASN A CA 1
ATOM 3888 C C . ASN A 1 498 ? 22.831 72.622 22.868 1.00 6.74 498 ASN A C 1
ATOM 3889 O O . ASN A 1 498 ? 21.874 73.256 22.412 1.00 9.87 498 ASN A O 1
ATOM 3894 N N . LEU A 1 499 ? 22.545 71.556 23.572 1.00 7.55 499 LEU A N 1
ATOM 3895 C CA . LEU A 1 499 ? 21.219 71.113 23.943 1.00 6.60 499 LEU A CA 1
ATOM 3896 C C . LEU A 1 499 ? 21.003 70.807 25.423 1.00 7.98 499 LEU A C 1
ATOM 3897 O O . LEU A 1 499 ? 21.910 70.399 26.153 1.00 6.25 499 LEU A O 1
ATOM 3902 N N . VAL A 1 500 ? 19.749 71.077 25.844 1.00 7.30 500 VAL A N 1
ATOM 3903 C CA . VAL A 1 500 ? 19.231 70.700 27.133 1.00 5.86 500 VAL A CA 1
ATOM 3904 C C . VAL A 1 500 ? 17.944 69.898 26.913 1.00 5.21 500 VAL A C 1
ATOM 3905 O O . VAL A 1 500 ? 17.172 70.206 25.999 1.00 6.56 500 VAL A O 1
ATOM 3909 N N . PHE A 1 501 ? 17.800 68.830 27.709 1.00 6.12 501 PHE A N 1
ATOM 3910 C CA . PHE A 1 501 ? 16.581 68.038 27.544 1.00 7.40 501 PHE A CA 1
ATOM 3911 C C . PHE A 1 501 ? 15.714 67.867 28.805 1.00 7.22 501 PHE A C 1
ATOM 3912 O O . PHE A 1 501 ? 16.293 67.797 29.876 1.00 5.36 501 PHE A O 1
ATOM 3920 N N . THR A 1 502 ? 14.350 67.830 28.602 1.00 6.56 502 THR A N 1
ATOM 3921 C CA . THR A 1 502 ? 13.503 67.616 29.790 1.00 4.34 502 THR A CA 1
ATOM 3922 C C . THR A 1 502 ? 12.176 67.018 29.406 1.00 6.57 502 THR A C 1
ATOM 3923 O O . THR A 1 502 ? 11.975 67.133 28.193 1.00 9.21 502 THR A O 1
ATOM 3927 N N . GLY A 1 503 ? 11.290 66.695 30.318 1.00 5.72 503 GLY A N 1
ATOM 3928 C CA . GLY A 1 503 ? 9.966 66.158 29.993 1.00 7.46 503 GLY A CA 1
ATOM 3929 C C . GLY A 1 503 ? 8.861 67.009 30.591 1.00 7.29 503 GLY A C 1
ATOM 3930 O O . GLY A 1 503 ? 9.135 67.690 31.566 1.00 3.97 503 GLY A O 1
ATOM 3931 N N . THR A 1 504 ? 7.668 67.102 30.028 1.00 7.85 504 THR A N 1
ATOM 3932 C CA . THR A 1 504 ? 6.571 67.925 30.580 1.00 7.43 504 THR A CA 1
ATOM 3933 C C . THR A 1 504 ? 5.463 67.039 31.185 1.00 4.64 504 THR A C 1
ATOM 3934 O O . THR A 1 504 ? 5.366 65.794 30.934 1.00 6.32 504 THR A O 1
ATOM 3938 N N . GLY A 1 505 ? 4.562 67.636 31.997 1.00 5.69 505 GLY A N 1
ATOM 3939 C CA . GLY A 1 505 ? 3.403 66.916 32.505 1.00 7.35 505 GLY A CA 1
ATOM 3940 C C . GLY A 1 505 ? 2.284 66.464 31.570 1.00 7.93 505 GLY A C 1
ATOM 3941 O O . GLY A 1 505 ? 1.542 65.524 31.822 1.00 6.32 505 GLY A O 1
ATOM 3942 N N . ASP A 1 506 ? 2.203 66.997 30.354 1.00 7.03 506 ASP A N 1
ATOM 3943 C CA . ASP A 1 506 ? 1.309 66.593 29.299 1.00 9.73 506 ASP A CA 1
ATOM 3944 C C . ASP A 1 506 ? 1.891 65.556 28.374 1.00 10.38 506 ASP A C 1
ATOM 3945 O O . ASP A 1 506 ? 1.310 65.144 27.358 1.00 11.76 506 ASP A O 1
ATOM 3950 N N . GLY A 1 507 ? 3.031 64.926 28.661 1.00 12.49 507 GLY A N 1
ATOM 3951 C CA . GLY A 1 507 ? 3.656 63.848 27.968 1.00 10.13 507 GLY A CA 1
ATOM 3952 C C . GLY A 1 507 ? 4.725 64.052 26.935 1.00 12.51 507 GLY A C 1
ATOM 3953 O O . GLY A 1 507 ? 5.237 63.029 26.451 1.00 11.24 507 GLY A O 1
ATOM 3954 N N . TYR A 1 508 ? 5.178 65.300 26.711 1.00 14.48 508 TYR A N 1
ATOM 3955 C CA . TYR A 1 508 ? 6.281 65.537 25.806 1.00 13.92 508 TYR A CA 1
ATOM 3956 C C . TYR A 1 508 ? 7.725 65.436 26.283 1.00 12.27 508 TYR A C 1
ATOM 3957 O O . TYR A 1 508 ? 8.194 66.184 27.153 1.00 12.15 508 TYR A O 1
ATOM 3966 N N . PHE A 1 509 ? 8.559 64.636 25.604 1.00 8.56 509 PHE A N 1
ATOM 3967 C CA . PHE A 1 509 ? 9.989 64.675 25.817 1.00 4.02 509 PHE A CA 1
ATOM 3968 C C . PHE A 1 509 ? 10.465 65.768 24.843 1.00 5.99 509 PHE A C 1
ATOM 3969 O O . PHE A 1 509 ? 10.047 65.793 23.708 1.00 6.53 509 PHE A O 1
ATOM 3977 N N . LYS A 1 510 ? 11.118 66.836 25.262 1.00 7.61 510 LYS A N 1
ATOM 3978 C CA . LYS A 1 510 ? 11.576 67.995 24.571 1.00 8.12 510 LYS A CA 1
ATOM 3979 C C . LYS A 1 510 ? 13.095 68.300 24.571 1.00 7.85 510 LYS A C 1
ATOM 3980 O O . LYS A 1 510 ? 13.827 68.086 25.499 1.00 4.06 510 LYS A O 1
ATOM 3986 N N . ALA A 1 511 ? 13.468 69.034 23.508 1.00 8.03 511 ALA A N 1
ATOM 3987 C CA . ALA A 1 511 ? 14.826 69.544 23.340 1.00 8.92 511 ALA A CA 1
ATOM 3988 C C . ALA A 1 511 ? 14.787 71.073 23.200 1.00 6.63 511 ALA A C 1
ATOM 3989 O O . ALA A 1 511 ? 14.086 71.546 22.318 1.00 11.19 511 ALA A O 1
ATOM 3991 N N . PHE A 1 512 ? 15.520 71.862 23.911 1.00 5.95 512 PHE A N 1
ATOM 3992 C CA . PHE A 1 512 ? 15.808 73.244 23.877 1.00 6.10 512 PHE A CA 1
ATOM 3993 C C . PHE A 1 512 ? 17.302 73.525 23.517 1.00 5.12 512 PHE A C 1
ATOM 3994 O O . PHE A 1 512 ? 18.225 72.809 23.922 1.00 5.95 512 PHE A O 1
ATOM 4002 N N . ASP A 1 513 ? 17.502 74.670 22.835 1.00 4.22 513 ASP A N 1
ATOM 4003 C CA . ASP A 1 513 ? 18.856 75.172 22.635 1.00 6.54 513 ASP A CA 1
ATOM 4004 C C . ASP A 1 513 ? 19.442 75.704 23.947 1.00 9.26 513 ASP A C 1
ATOM 4005 O O . ASP A 1 513 ? 18.888 76.623 24.662 1.00 7.32 513 ASP A O 1
ATOM 4010 N N . ALA A 1 514 ? 20.640 75.258 24.349 1.00 9.29 514 ALA A N 1
ATOM 4011 C CA . ALA A 1 514 ? 21.199 75.744 25.605 1.00 11.71 514 ALA A CA 1
ATOM 4012 C C . ALA A 1 514 ? 21.600 77.188 25.731 1.00 13.30 514 ALA A C 1
ATOM 4013 O O . ALA A 1 514 ? 21.771 77.617 26.847 1.00 13.51 514 ALA A O 1
ATOM 4015 N N . LYS A 1 515 ? 21.812 77.948 24.662 1.00 16.22 515 LYS A N 1
ATOM 4016 C CA . LYS A 1 515 ? 22.332 79.298 24.757 1.00 15.66 515 LYS A CA 1
ATOM 4017 C C . LYS A 1 515 ? 21.152 80.242 24.666 1.00 13.82 515 LYS A C 1
ATOM 4018 O O . LYS A 1 515 ? 21.061 81.290 25.279 1.00 11.17 515 LYS A O 1
ATOM 4024 N N . SER A 1 516 ? 20.091 79.805 23.984 1.00 13.40 516 SER A N 1
ATOM 4025 C CA . SER A 1 516 ? 18.977 80.772 23.895 1.00 13.14 516 SER A CA 1
ATOM 4026 C C . SER A 1 516 ? 17.627 80.383 24.456 1.00 13.40 516 SER A C 1
ATOM 4027 O O . SER A 1 516 ? 16.747 81.275 24.397 1.00 14.70 516 SER A O 1
ATOM 4030 N N . GLY A 1 517 ? 17.453 79.106 24.847 1.00 10.51 517 GLY A N 1
ATOM 4031 C CA . GLY A 1 517 ? 16.171 78.670 25.256 1.00 11.26 517 GLY A CA 1
ATOM 4032 C C . GLY A 1 517 ? 15.073 78.259 24.322 1.00 11.98 517 GLY A C 1
ATOM 4033 O O . GLY A 1 517 ? 14.006 77.783 24.774 1.00 13.12 517 GLY A O 1
ATOM 4034 N N . LYS A 1 518 ? 15.259 78.333 23.031 1.00 12.81 518 LYS A N 1
ATOM 4035 C CA . LYS A 1 518 ? 14.264 77.953 22.034 1.00 12.67 518 LYS A CA 1
ATOM 4036 C C . LYS A 1 518 ? 13.929 76.471 21.983 1.00 10.18 518 LYS A C 1
ATOM 4037 O O . LYS A 1 518 ? 14.795 75.594 21.855 1.00 7.63 518 LYS A O 1
ATOM 4043 N N . GLU A 1 519 ? 12.645 76.110 21.971 1.00 8.46 519 GLU A N 1
ATOM 4044 C CA . GLU A 1 519 ? 12.240 74.717 21.816 1.00 10.12 519 GLU A CA 1
ATOM 4045 C C . GLU A 1 519 ? 12.567 74.251 20.383 1.00 10.69 519 GLU A C 1
ATOM 4046 O O . GLU A 1 519 ? 12.101 74.847 19.420 1.00 8.16 519 GLU A O 1
ATOM 4052 N N . LEU A 1 520 ? 13.380 73.209 20.215 1.00 10.97 520 LEU A N 1
ATOM 4053 C CA . LEU A 1 520 ? 13.777 72.691 18.943 1.00 11.22 520 LEU A CA 1
ATOM 4054 C C . LEU A 1 520 ? 13.090 71.398 18.489 1.00 12.99 520 LEU A C 1
ATOM 4055 O O . LEU A 1 520 ? 13.173 71.108 17.273 1.00 13.72 520 LEU A O 1
ATOM 4060 N N . TRP A 1 521 ? 12.631 70.564 19.406 1.00 12.21 521 TRP A N 1
ATOM 4061 C CA . TRP A 1 521 ? 12.103 69.241 19.119 1.00 11.17 521 TRP A CA 1
ATOM 4062 C C . TRP A 1 521 ? 11.180 68.759 20.234 1.00 12.22 521 TRP A C 1
ATOM 4063 O O . TRP A 1 521 ? 11.404 69.020 21.459 1.00 14.97 521 TRP A O 1
ATOM 4074 N N . LYS A 1 522 ? 10.165 67.984 19.906 1.00 9.69 522 LYS A N 1
ATOM 4075 C CA . LYS A 1 522 ? 9.284 67.399 20.917 1.00 8.81 522 LYS A CA 1
ATOM 4076 C C . LYS A 1 522 ? 8.664 66.104 20.430 1.00 7.28 522 LYS A C 1
ATOM 4077 O O . LYS A 1 522 ? 8.447 65.939 19.254 1.00 7.25 522 LYS A O 1
ATOM 4083 N N . PHE A 1 523 ? 8.471 65.108 21.288 1.00 7.56 523 PHE A N 1
ATOM 4084 C CA . PHE A 1 523 ? 7.805 63.862 20.962 1.00 4.53 523 PHE A CA 1
ATOM 4085 C C . PHE A 1 523 ? 6.767 63.593 22.065 1.00 7.29 523 PHE A C 1
ATOM 4086 O O . PHE A 1 523 ? 7.191 63.511 23.218 1.00 5.80 523 PHE A O 1
ATOM 4094 N N . GLN A 1 524 ? 5.528 63.262 21.705 1.00 7.08 524 GLN A N 1
ATOM 4095 C CA . GLN A 1 524 ? 4.512 62.824 22.642 1.00 7.01 524 GLN A CA 1
ATOM 4096 C C . GLN A 1 524 ? 4.560 61.330 23.043 1.00 4.47 524 GLN A C 1
ATOM 4097 O O . GLN A 1 524 ? 4.233 60.449 22.262 1.00 8.16 524 GLN A O 1
ATOM 4103 N N . THR A 1 525 ? 4.849 61.077 24.251 1.00 5.48 525 THR A N 1
ATOM 4104 C CA . THR A 1 525 ? 5.073 59.745 24.767 1.00 7.00 525 THR A CA 1
ATOM 4105 C C . THR A 1 525 ? 3.779 59.135 25.316 1.00 7.61 525 THR A C 1
ATOM 4106 O O . THR A 1 525 ? 3.664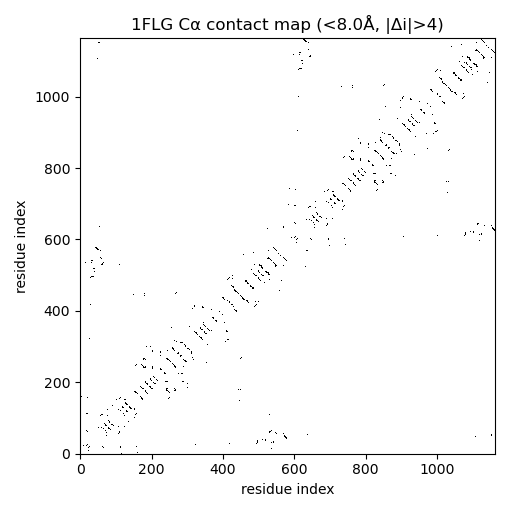 57.901 25.273 1.00 7.61 525 THR A O 1
ATOM 4110 N N . GLY A 1 526 ? 2.771 59.853 25.784 1.00 6.16 526 GLY A N 1
ATOM 4111 C CA . GLY A 1 526 ? 1.569 59.134 26.182 1.00 4.59 526 GLY A CA 1
ATOM 4112 C C . GLY A 1 526 ? 1.125 59.445 27.595 1.00 6.69 526 GLY A C 1
ATOM 4113 O O . GLY A 1 526 ? -0.027 59.192 27.907 1.00 7.33 526 GLY A O 1
ATOM 4114 N N . SER A 1 527 ? 2.059 59.869 28.423 1.00 5.45 527 SER A N 1
ATOM 4115 C CA . SER A 1 527 ? 1.774 60.187 29.816 1.00 4.03 527 SER A CA 1
ATOM 4116 C C . SER A 1 527 ? 2.822 61.187 30.285 1.00 9.80 527 SER A C 1
ATOM 4117 O O . SER A 1 527 ? 3.942 61.204 29.676 1.00 8.30 527 SER A O 1
ATOM 4120 N N . GLY A 1 528 ? 2.438 61.888 31.379 1.00 6.74 528 GLY A N 1
ATOM 4121 C CA . GLY A 1 528 ? 3.410 62.836 31.950 1.00 6.88 528 GLY A CA 1
ATOM 4122 C C . GLY A 1 528 ? 4.746 62.375 32.421 1.00 5.71 528 GLY A C 1
ATOM 4123 O O . GLY A 1 528 ? 5.007 61.243 32.764 1.00 5.33 528 GLY A O 1
ATOM 4124 N N . ILE A 1 529 ? 5.809 63.105 32.110 1.00 6.69 529 ILE A N 1
ATOM 4125 C CA . ILE A 1 529 ? 7.177 62.708 32.392 1.00 6.84 529 ILE A CA 1
ATOM 4126 C C . ILE A 1 529 ? 7.733 63.287 33.678 1.00 8.03 529 ILE A C 1
ATOM 4127 O O . ILE A 1 529 ? 7.529 64.487 33.992 1.00 7.11 529 ILE A O 1
ATOM 4132 N N . VAL A 1 530 ? 8.197 62.373 34.542 1.00 7.70 530 VAL A N 1
ATOM 4133 C CA . VAL A 1 530 ? 8.701 62.819 35.839 1.00 6.72 530 VAL A CA 1
ATOM 4134 C C . VAL A 1 530 ? 9.996 62.180 36.248 1.00 6.48 530 VAL A C 1
ATOM 4135 O O . VAL A 1 530 ? 10.238 61.826 37.366 1.00 6.22 530 VAL A O 1
ATOM 4139 N N . SER A 1 531 ? 10.930 61.906 35.397 1.00 4.32 531 SER A N 1
ATOM 4140 C CA . SER A 1 531 ? 12.236 61.277 35.552 1.00 7.86 531 SER A CA 1
ATOM 4141 C C . SER A 1 531 ? 13.383 62.025 34.888 1.00 6.87 531 SER A C 1
ATOM 4142 O O . SER A 1 531 ? 13.176 62.917 34.085 1.00 6.02 531 SER A O 1
ATOM 4145 N N . PRO A 1 532 ? 14.621 61.809 35.327 1.00 8.18 532 PRO A N 1
ATOM 4146 C CA . PRO A 1 532 ? 15.805 62.421 34.749 1.00 7.52 532 PRO A CA 1
ATOM 4147 C C . PRO A 1 532 ? 16.367 61.595 33.591 1.00 6.62 532 PRO A C 1
ATOM 4148 O O . PRO A 1 532 ? 16.612 60.385 33.669 1.00 5.03 532 PRO A O 1
ATOM 4152 N N . PRO A 1 533 ? 16.383 62.133 32.382 1.00 7.24 533 PRO A N 1
ATOM 4153 C CA . PRO A 1 533 ? 16.919 61.500 31.213 1.00 7.06 533 PRO A CA 1
ATOM 4154 C C . PRO A 1 533 ? 18.403 61.279 31.145 1.00 6.38 533 PRO A C 1
ATOM 4155 O O . PRO A 1 533 ? 19.242 62.073 31.611 1.00 6.64 533 PRO A O 1
ATOM 4159 N N . ILE A 1 534 ? 18.855 60.247 30.480 1.00 5.25 534 ILE A N 1
ATOM 4160 C CA . ILE A 1 534 ? 20.300 59.995 30.263 1.00 7.04 534 ILE A CA 1
ATOM 4161 C C . ILE A 1 534 ? 20.597 59.837 28.771 1.00 7.30 534 ILE A C 1
ATOM 4162 O O . ILE A 1 534 ? 19.847 59.919 27.788 1.00 5.81 534 ILE A O 1
ATOM 4167 N N . THR A 1 535 ? 21.892 59.632 28.499 1.00 8.51 535 THR A N 1
ATOM 4168 C CA . THR A 1 535 ? 22.505 59.453 27.190 1.00 9.91 535 THR A CA 1
ATOM 4169 C C . THR A 1 535 ? 23.785 58.659 27.260 1.00 9.94 535 THR A C 1
ATOM 4170 O O . THR A 1 535 ? 24.560 58.639 28.207 1.00 11.45 535 THR A O 1
ATOM 4174 N N . TRP A 1 536 ? 24.125 57.928 26.233 1.00 9.30 536 TRP A N 1
ATOM 4175 C CA . TRP A 1 536 ? 25.279 57.057 26.130 1.00 8.69 536 TRP A CA 1
ATOM 4176 C C . TRP A 1 536 ? 25.472 56.703 24.658 1.00 9.61 536 TRP A C 1
ATOM 4177 O O . TRP A 1 536 ? 24.627 56.815 23.796 1.00 7.13 536 TRP A O 1
ATOM 4188 N N . GLU A 1 537 ? 26.670 56.325 24.284 1.00 13.39 537 GLU A N 1
ATOM 4189 C CA . GLU A 1 537 ? 27.057 55.959 22.956 1.00 17.87 537 GLU A CA 1
ATOM 4190 C C . GLU A 1 537 ? 27.301 54.461 22.853 1.00 17.50 537 GLU A C 1
ATOM 4191 O O . GLU A 1 537 ? 28.109 54.016 23.644 1.00 15.68 537 GLU A O 1
ATOM 4197 N N . GLN A 1 538 ? 26.857 53.847 21.768 1.00 18.26 538 GLN A N 1
ATOM 4198 C CA . GLN A 1 538 ? 27.130 52.411 21.598 1.00 16.07 538 GLN A CA 1
ATOM 4199 C C . GLN A 1 538 ? 27.320 52.142 20.146 1.00 12.32 538 GLN A C 1
ATOM 4200 O O . GLN A 1 538 ? 26.497 52.678 19.429 1.00 10.69 538 GLN A O 1
ATOM 4206 N N . ASP A 1 539 ? 28.265 51.382 19.654 1.00 10.56 539 ASP A N 1
ATOM 4207 C CA . ASP A 1 539 ? 28.471 51.066 18.249 1.00 8.40 539 ASP A CA 1
ATOM 4208 C C . ASP A 1 539 ? 28.305 52.223 17.302 1.00 7.33 539 ASP A C 1
ATOM 4209 O O . ASP A 1 539 ? 27.790 52.270 16.145 1.00 7.63 539 ASP A O 1
ATOM 4214 N N . GLY A 1 540 ? 28.913 53.342 17.611 1.00 5.04 540 GLY A N 1
ATOM 4215 C CA . GLY A 1 540 ? 29.006 54.649 17.012 1.00 6.32 540 GLY A CA 1
ATOM 4216 C C . GLY A 1 540 ? 27.774 55.555 16.983 1.00 10.18 540 GLY A C 1
ATOM 4217 O O . GLY A 1 540 ? 27.609 56.581 16.293 1.00 10.21 540 GLY A O 1
ATOM 4218 N N . GLU A 1 541 ? 26.765 55.145 17.755 1.00 12.04 541 GLU A N 1
ATOM 4219 C CA . GLU A 1 541 ? 25.492 55.761 17.920 1.00 13.90 541 GLU A CA 1
ATOM 4220 C C . GLU A 1 541 ? 25.171 56.303 19.301 1.00 10.72 541 GLU A C 1
ATOM 4221 O O . GLU A 1 541 ? 25.517 55.692 20.282 1.00 9.34 541 GLU A O 1
ATOM 4227 N N . GLN A 1 542 ? 24.531 57.462 19.276 1.00 9.45 542 GLN A N 1
ATOM 4228 C CA . GLN A 1 542 ? 24.129 58.187 20.445 1.00 7.82 542 GLN A CA 1
ATOM 4229 C C . GLN A 1 542 ? 22.671 57.910 20.723 1.00 8.07 542 GLN A C 1
ATOM 4230 O O . GLN A 1 542 ? 21.831 58.276 19.918 1.00 7.84 542 GLN A O 1
ATOM 4236 N N . TYR A 1 543 ? 22.440 57.348 21.871 1.00 5.19 543 TYR A N 1
ATOM 4237 C CA . TYR A 1 543 ? 21.119 57.015 22.365 1.00 8.84 543 TYR A CA 1
ATOM 4238 C C . TYR A 1 543 ? 20.719 57.997 23.475 1.00 9.98 543 TYR A C 1
ATOM 4239 O O . TYR A 1 543 ? 21.482 58.524 24.290 1.00 9.46 543 TYR A O 1
ATOM 4248 N N . LEU A 1 544 ? 19.429 58.304 23.449 1.00 8.80 544 LEU A N 1
ATOM 4249 C CA . LEU A 1 544 ? 18.825 59.043 24.533 1.00 10.16 544 LEU A CA 1
ATOM 4250 C C . LEU A 1 544 ? 17.762 58.117 25.152 1.00 9.14 544 LEU A C 1
ATOM 4251 O O . LEU A 1 544 ? 17.085 57.279 24.539 1.00 8.61 544 LEU A O 1
ATOM 4256 N N . GLY A 1 545 ? 17.745 58.106 26.501 1.00 9.80 545 GLY A N 1
ATOM 4257 C CA . GLY A 1 545 ? 16.622 57.461 27.157 1.00 2.96 545 GLY A CA 1
ATOM 4258 C C . GLY A 1 545 ? 16.019 58.174 28.347 1.00 5.94 545 GLY A C 1
ATOM 4259 O O . GLY A 1 545 ? 16.429 59.076 29.076 1.00 9.68 545 GLY A O 1
ATOM 4260 N N . VAL A 1 546 ? 14.751 57.779 28.586 1.00 9.46 546 VAL A N 1
ATOM 4261 C CA . VAL A 1 546 ? 13.835 58.408 29.515 1.00 9.04 546 VAL A CA 1
ATOM 4262 C C . VAL A 1 546 ? 12.762 57.457 29.995 1.00 9.06 546 VAL A C 1
ATOM 4263 O O . VAL A 1 546 ? 12.206 56.685 29.215 1.00 6.23 546 VAL A O 1
ATOM 4267 N N . THR A 1 547 ? 12.448 57.530 31.302 1.00 8.45 547 THR A N 1
ATOM 4268 C CA . THR A 1 547 ? 11.400 56.820 31.994 1.00 5.45 547 THR A CA 1
ATOM 4269 C C . THR A 1 547 ? 10.115 57.656 32.010 1.00 4.37 547 THR A C 1
ATOM 4270 O O . THR A 1 547 ? 10.072 58.851 32.259 1.00 5.18 547 THR A O 1
ATOM 4274 N N . VAL A 1 548 ? 9.007 57.077 31.646 1.00 7.07 548 VAL A N 1
ATOM 4275 C CA . VAL A 1 548 ? 7.718 57.596 31.464 1.00 7.94 548 VAL A CA 1
ATOM 4276 C C . VAL A 1 548 ? 6.677 56.896 32.339 1.00 7.56 548 VAL A C 1
ATOM 4277 O O . VAL A 1 548 ? 6.504 55.680 32.314 1.00 7.33 548 VAL A O 1
ATOM 4281 N N . GLY A 1 549 ? 5.778 57.701 32.866 1.00 3.75 549 GLY A N 1
ATOM 4282 C CA . GLY A 1 549 ? 4.640 57.310 33.726 1.00 6.77 549 GLY A CA 1
ATOM 4283 C C . GLY A 1 549 ? 4.382 58.345 34.833 1.00 4.57 549 GLY A C 1
ATOM 4284 O O . GLY A 1 549 ? 5.039 58.471 35.858 1.00 6.34 549 GLY A O 1
ATOM 4285 N N . TYR A 1 550 ? 3.362 59.190 34.609 1.00 6.45 550 TYR A N 1
ATOM 4286 C CA . TYR A 1 550 ? 3.046 60.296 35.490 1.00 5.91 550 TYR A CA 1
ATOM 4287 C C . TYR A 1 550 ? 2.720 59.887 36.910 1.00 8.20 550 TYR A C 1
ATOM 4288 O O . TYR A 1 550 ? 1.991 58.925 37.164 1.00 6.31 550 TYR A O 1
ATOM 4297 N N . GLY A 1 551 ? 3.163 60.742 37.848 1.00 9.83 551 GLY A N 1
ATOM 4298 C CA . GLY A 1 551 ? 2.865 60.605 39.258 1.00 9.38 551 GLY A CA 1
ATOM 4299 C C . GLY A 1 551 ? 3.597 61.482 40.244 1.00 8.16 551 GLY A C 1
ATOM 4300 O O . GLY A 1 551 ? 3.831 62.587 39.772 1.00 6.69 551 GLY A O 1
ATOM 4301 N N . GLY A 1 552 ? 4.033 60.986 41.432 1.00 7.01 552 GLY A N 1
ATOM 4302 C CA . GLY A 1 552 ? 4.753 61.797 42.362 1.00 6.12 552 GLY A CA 1
ATOM 4303 C C . GLY A 1 552 ? 3.843 62.586 43.391 1.00 9.37 552 GLY A C 1
ATOM 4304 O O . GLY A 1 552 ? 2.670 62.249 43.584 1.00 7.15 552 GLY A O 1
ATOM 4305 N N . ALA A 1 553 ? 4.208 63.782 43.912 1.00 8.07 553 ALA A N 1
ATOM 4306 C CA . ALA A 1 553 ? 3.436 64.466 44.922 1.00 6.90 553 ALA A CA 1
ATOM 4307 C C . ALA A 1 553 ? 2.267 65.311 44.458 1.00 8.94 553 ALA A C 1
ATOM 4308 O O . ALA A 1 553 ? 1.233 65.560 45.109 1.00 7.53 553 ALA A O 1
ATOM 4310 N N . VAL A 1 554 ? 2.331 65.830 43.244 1.00 12.48 554 VAL A N 1
ATOM 4311 C CA . VAL A 1 554 ? 1.268 66.732 42.776 1.00 12.31 554 VAL A CA 1
ATOM 4312 C C . VAL A 1 554 ? -0.121 66.163 42.801 1.00 13.11 554 VAL A C 1
ATOM 4313 O O . VAL A 1 554 ? -0.993 66.849 43.348 1.00 12.97 554 VAL A O 1
ATOM 4317 N N . PRO A 1 555 ? -0.425 65.029 42.210 1.00 13.40 555 PRO A N 1
ATOM 4318 C CA . PRO A 1 555 ? -1.771 64.450 42.173 1.00 12.98 555 PRO A CA 1
ATOM 4319 C C . PRO A 1 555 ? -2.207 64.167 43.578 1.00 12.91 555 PRO A C 1
ATOM 4320 O O . PRO A 1 555 ? -3.386 64.314 43.652 1.00 12.98 555 PRO A O 1
ATOM 4324 N N . LEU A 1 556 ? -1.419 63.993 44.639 1.00 13.35 556 LEU A N 1
ATOM 4325 C CA . LEU A 1 556 ? -1.915 63.870 45.977 1.00 14.91 556 LEU A CA 1
ATOM 4326 C C . LEU A 1 556 ? -1.893 65.095 46.867 1.00 12.14 556 LEU A C 1
ATOM 4327 O O . LEU A 1 556 ? -2.586 65.101 47.882 1.00 11.09 556 LEU A O 1
ATOM 4332 N N . TRP A 1 557 ? -1.061 66.076 46.844 1.00 12.13 557 TRP A N 1
ATOM 4333 C CA . TRP A 1 557 ? -0.971 67.174 47.780 1.00 10.13 557 TRP A CA 1
ATOM 4334 C C . TRP A 1 557 ? -1.198 68.522 47.067 1.00 10.07 557 TRP A C 1
ATOM 4335 O O . TRP A 1 557 ? -1.286 69.569 47.712 1.00 5.91 557 TRP A O 1
ATOM 4346 N N . GLY A 1 558 ? -1.291 68.415 45.715 1.00 5.34 558 GLY A N 1
ATOM 4347 C CA . GLY A 1 558 ? -1.354 69.577 44.927 1.00 8.36 558 GLY A CA 1
ATOM 4348 C C . GLY A 1 558 ? -2.450 70.585 44.957 1.00 11.39 558 GLY A C 1
ATOM 4349 O O . GLY A 1 558 ? -2.190 71.726 44.553 1.00 12.15 558 GLY A O 1
ATOM 4350 N N . GLY A 1 559 ? -3.641 70.262 45.426 1.00 14.29 559 GLY A N 1
ATOM 4351 C CA . GLY A 1 559 ? -4.771 71.167 45.582 1.00 14.62 559 GLY A CA 1
ATOM 4352 C C . GLY A 1 559 ? -5.364 71.618 44.248 1.00 15.84 559 GLY A C 1
ATOM 4353 O O . GLY A 1 559 ? -5.561 70.749 43.405 1.00 13.14 559 GLY A O 1
ATOM 4354 N N . ASP A 1 560 ? -5.212 72.936 43.970 1.00 15.07 560 ASP A N 1
ATOM 4355 C CA . ASP A 1 560 ? -5.663 73.395 42.672 1.00 16.62 560 ASP A CA 1
ATOM 4356 C C . ASP A 1 560 ? -4.828 72.767 41.531 1.00 14.90 560 ASP A C 1
ATOM 4357 O O . ASP A 1 560 ? -5.421 72.594 40.449 1.00 12.70 560 ASP A O 1
ATOM 4362 N N . MET A 1 561 ? -3.623 72.473 41.790 1.00 13.35 561 MET A N 1
ATOM 4363 C CA . MET A 1 561 ? -2.701 71.871 40.891 1.00 17.78 561 MET A CA 1
ATOM 4364 C C . MET A 1 561 ? -2.898 70.335 40.805 1.00 17.66 561 MET A C 1
ATOM 4365 O O . MET A 1 561 ? -2.554 69.742 39.785 1.00 15.19 561 MET A O 1
ATOM 4370 N N . ALA A 1 562 ? -3.557 69.672 41.745 1.00 16.59 562 ALA A N 1
ATOM 4371 C CA . ALA A 1 562 ? -4.071 68.337 41.713 1.00 18.23 562 ALA A CA 1
ATOM 4372 C C . ALA A 1 562 ? -5.286 68.239 40.723 1.00 22.41 562 ALA A C 1
ATOM 4373 O O . ALA A 1 562 ? -5.463 67.297 39.904 1.00 21.85 562 ALA A O 1
ATOM 4375 N N . ASP A 1 563 ? -6.067 69.279 40.709 1.00 25.38 563 ASP A N 1
ATOM 4376 C CA . ASP A 1 563 ? -7.185 69.343 39.786 1.00 30.71 563 ASP A CA 1
ATOM 4377 C C . ASP A 1 563 ? -6.715 69.762 38.402 1.00 29.63 563 ASP A C 1
ATOM 4378 O O . ASP A 1 563 ? -7.153 69.111 37.430 1.00 29.48 563 ASP A O 1
ATOM 4383 N N . LEU A 1 564 ? -5.622 70.501 38.196 1.00 24.82 564 LEU A N 1
ATOM 4384 C CA . LEU A 1 564 ? -5.256 70.938 36.861 1.00 23.96 564 LEU A CA 1
ATOM 4385 C C . LEU A 1 564 ? -4.818 69.723 36.037 1.00 24.14 564 LEU A C 1
ATOM 4386 O O . LEU A 1 564 ? -5.062 69.537 34.871 1.00 21.27 564 LEU A O 1
ATOM 4391 N N . THR A 1 565 ? -4.123 68.849 36.735 1.00 23.27 565 THR A N 1
ATOM 4392 C CA . THR A 1 565 ? -3.445 67.635 36.404 1.00 21.81 565 THR A CA 1
ATOM 4393 C C . THR A 1 565 ? -4.294 66.400 36.333 1.00 22.05 565 THR A C 1
ATOM 4394 O O . THR A 1 565 ? -3.852 65.409 35.735 1.00 20.38 565 THR A O 1
ATOM 4398 N N . ARG A 1 566 ? -5.579 66.444 36.670 1.00 22.41 566 ARG A N 1
ATOM 4399 C CA . ARG A 1 566 ? -6.438 65.288 36.703 1.00 25.90 566 ARG A CA 1
ATOM 4400 C C . ARG A 1 566 ? -6.546 64.491 35.427 1.00 24.07 566 ARG A C 1
ATOM 4401 O O . ARG A 1 566 ? -6.530 63.256 35.482 1.00 23.01 566 ARG A O 1
ATOM 4409 N N . PRO A 1 567 ? -6.639 65.103 34.273 1.00 22.89 567 PRO A N 1
ATOM 4410 C CA . PRO A 1 567 ? -6.771 64.349 33.041 1.00 23.18 567 PRO A CA 1
ATOM 4411 C C . PRO A 1 567 ? -5.454 63.897 32.465 1.00 21.73 567 PRO A C 1
ATOM 4412 O O . PRO A 1 567 ? -5.461 63.701 31.248 1.00 23.68 567 PRO A O 1
ATOM 4416 N N . VAL A 1 568 ? -4.355 63.823 33.212 1.00 17.25 568 VAL A N 1
ATOM 4417 C CA . VAL A 1 568 ? -3.141 63.308 32.568 1.00 11.93 568 VAL A CA 1
ATOM 4418 C C . VAL A 1 568 ? -3.099 61.821 32.866 1.00 9.60 568 VAL A C 1
ATOM 4419 O O . VAL A 1 568 ? -2.982 61.457 34.016 1.00 10.76 568 VAL A O 1
ATOM 4423 N N . ALA A 1 569 ? -3.228 60.875 31.983 1.00 8.62 569 ALA A N 1
ATOM 4424 C CA . ALA A 1 569 ? -3.024 59.494 31.969 1.00 5.42 569 ALA A CA 1
ATOM 4425 C C . ALA A 1 569 ? -1.795 58.878 32.674 1.00 9.19 569 ALA A C 1
ATOM 4426 O O . ALA A 1 569 ? -0.679 59.305 32.432 1.00 8.24 569 ALA A O 1
ATOM 4428 N N . GLN A 1 570 ? -2.028 57.822 33.431 1.00 9.91 570 GLN A N 1
ATOM 4429 C CA . GLN A 1 570 ? -0.974 57.040 34.018 1.00 11.84 570 GLN A CA 1
ATOM 4430 C C . GLN A 1 570 ? -0.398 56.242 32.832 1.00 10.35 570 GLN A C 1
ATOM 4431 O O . GLN A 1 570 ? -0.948 56.155 31.743 1.00 9.33 570 GLN A O 1
ATOM 4437 N N . GLY A 1 571 ? 0.719 55.642 33.017 1.00 9.04 571 GLY A N 1
ATOM 4438 C CA . GLY A 1 571 ? 1.539 54.829 32.209 1.00 8.14 571 GLY A CA 1
ATOM 4439 C C . GLY A 1 571 ? 2.673 54.233 33.025 1.00 7.52 571 GLY A C 1
ATOM 4440 O O . GLY A 1 571 ? 2.727 54.350 34.229 1.00 5.91 571 GLY A O 1
ATOM 4441 N N . GLY A 1 572 ? 3.634 53.612 32.430 1.00 7.60 572 GLY A N 1
ATOM 4442 C CA . GLY A 1 572 ? 4.784 52.978 32.992 1.00 6.90 572 GLY A CA 1
ATOM 4443 C C . GLY A 1 572 ? 5.498 52.284 31.828 1.00 6.89 572 GLY A C 1
ATOM 4444 O O . GLY A 1 572 ? 5.260 51.153 31.416 1.00 5.17 572 GLY A O 1
ATOM 4445 N N . SER A 1 573 ? 6.654 52.858 31.499 1.00 7.53 573 SER A N 1
ATOM 4446 C CA . SER A 1 573 ? 7.424 52.372 30.380 1.00 7.27 573 SER A CA 1
ATOM 4447 C C . SER A 1 573 ? 8.707 53.153 30.171 1.00 8.36 573 SER A C 1
ATOM 4448 O O . SER A 1 573 ? 8.928 54.290 30.523 1.00 5.24 573 SER A O 1
ATOM 4451 N N . PHE A 1 574 ? 9.637 52.420 29.502 1.00 9.96 574 PHE A N 1
ATOM 4452 C CA . PHE A 1 574 ? 10.904 53.083 29.135 1.00 9.03 574 PHE A CA 1
ATOM 4453 C C . PHE A 1 574 ? 11.011 53.262 27.642 1.00 4.32 574 PHE A C 1
ATOM 4454 O O . PHE A 1 574 ? 10.876 52.373 26.820 1.00 9.81 574 PHE A O 1
ATOM 4462 N N . TRP A 1 575 ? 11.578 54.354 27.198 1.00 7.43 575 TRP A N 1
ATOM 4463 C CA . TRP A 1 575 ? 11.786 54.797 25.854 1.00 7.06 575 TRP A CA 1
ATOM 4464 C C . TRP A 1 575 ? 13.225 55.229 25.561 1.00 8.33 575 TRP A C 1
ATOM 4465 O O . TRP A 1 575 ? 13.942 55.962 26.276 1.00 5.74 575 TRP A O 1
ATOM 4476 N N . VAL A 1 576 ? 13.742 54.765 24.416 1.00 8.72 576 VAL A N 1
ATOM 4477 C CA . VAL A 1 576 ? 15.054 55.087 23.888 1.00 7.52 576 VAL A CA 1
ATOM 4478 C C . VAL A 1 576 ? 14.821 55.697 22.541 1.00 6.10 576 VAL A C 1
ATOM 4479 O O . VAL A 1 576 ? 13.975 55.325 21.797 1.00 5.60 576 VAL A O 1
ATOM 4483 N N . PHE A 1 577 ? 15.572 56.660 22.150 1.00 7.17 577 PHE A N 1
ATOM 4484 C CA . PHE A 1 577 ? 15.530 57.509 21.012 1.00 7.90 577 PHE A CA 1
ATOM 4485 C C . PHE A 1 577 ? 16.868 57.558 20.268 1.00 7.29 577 PHE A C 1
ATOM 4486 O O . PHE A 1 577 ? 17.870 57.558 20.959 1.00 6.17 577 PHE A O 1
ATOM 4494 N N . LYS A 1 578 ? 16.839 57.712 18.942 1.00 7.90 578 LYS A N 1
ATOM 4495 C CA . LYS A 1 578 ? 18.090 57.948 18.213 1.00 12.18 578 LYS A CA 1
ATOM 4496 C C . LYS A 1 578 ? 17.980 58.673 16.857 1.00 11.37 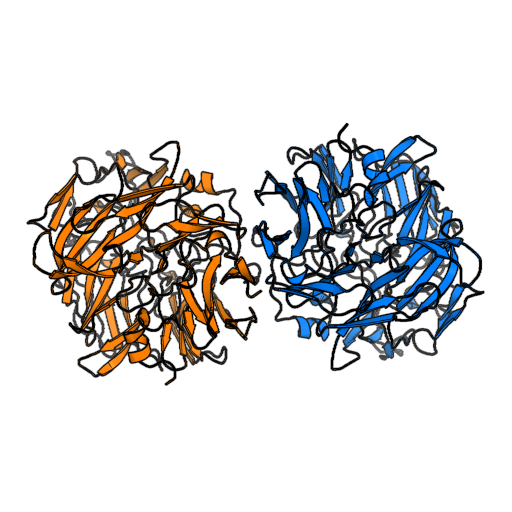578 LYS A C 1
ATOM 4497 O O . LYS A 1 578 ? 16.867 58.986 16.450 1.00 8.51 578 LYS A O 1
ATOM 4503 N N . LEU A 1 579 ? 19.141 58.980 16.257 1.00 12.54 579 LEU A N 1
ATOM 4504 C CA . LEU A 1 579 ? 19.098 59.561 14.898 1.00 15.16 579 LEU A CA 1
ATOM 4505 C C . LEU A 1 579 ? 18.773 58.455 13.920 1.00 15.27 579 LEU A C 1
ATOM 4506 O O . LEU A 1 579 ? 19.036 57.306 14.190 1.00 10.73 579 LEU A O 1
ATOM 4511 N N . PRO A 1 580 ? 18.118 58.725 12.813 1.00 21.25 580 PRO A N 1
ATOM 4512 C CA . PRO A 1 580 ? 17.797 57.728 11.775 1.00 24.07 580 PRO A CA 1
ATOM 4513 C C . PRO A 1 580 ? 19.059 57.295 11.076 1.00 27.42 580 PRO A C 1
ATOM 4514 O O . PRO A 1 580 ? 19.996 58.094 11.006 1.00 26.53 580 PRO A O 1
ATOM 4518 N N . SER A 1 581 ? 19.171 56.007 10.764 1.00 32.45 581 SER A N 1
ATOM 4519 C CA . SER A 1 581 ? 20.414 55.482 10.199 1.00 36.10 581 SER A CA 1
ATOM 4520 C C . SER A 1 581 ? 20.898 56.094 8.878 1.00 37.22 581 SER A C 1
ATOM 4521 O O . SER A 1 581 ? 22.098 56.307 8.644 1.00 36.52 581 SER A O 1
ATOM 4524 N N . TRP A 1 582 ? 20.001 56.415 7.984 1.00 38.45 582 TRP A N 1
ATOM 4525 C CA . TRP A 1 582 ? 20.153 56.962 6.663 1.00 40.39 582 TRP A CA 1
ATOM 4526 C C . TRP A 1 582 ? 20.452 58.440 6.508 1.00 39.55 582 TRP A C 1
ATOM 4527 O O . TRP A 1 582 ? 20.651 59.172 7.494 1.00 39.59 582 TRP A O 1
ATOM 4538 N N . LYS B 1 1 ? -23.095 66.941 6.532 1.00 79.74 1 LYS B N 1
ATOM 4539 C CA . LYS B 1 1 ? -23.089 65.497 6.125 1.00 79.74 1 LYS B CA 1
ATOM 4540 C C . LYS B 1 1 ? -22.357 64.627 7.152 1.00 79.74 1 LYS B C 1
ATOM 4541 O O . LYS B 1 1 ? -21.579 63.717 6.835 1.00 79.74 1 LYS B O 1
ATOM 4547 N N . ASP B 1 2 ? -22.648 64.904 8.436 1.00 78.56 2 ASP B N 1
ATOM 4548 C CA . ASP B 1 2 ? -21.988 64.190 9.518 1.00 74.95 2 ASP B CA 1
ATOM 4549 C C . ASP B 1 2 ? -22.495 62.781 9.705 1.00 69.31 2 ASP B C 1
ATOM 4550 O O . ASP B 1 2 ? -23.382 62.462 10.456 1.00 69.42 2 ASP B O 1
ATOM 4555 N N . VAL B 1 3 ? -21.752 61.888 9.091 1.00 63.04 3 VAL B N 1
ATOM 4556 C CA . VAL B 1 3 ? -21.929 60.458 9.134 1.00 56.54 3 VAL B CA 1
ATOM 4557 C C . VAL B 1 3 ? -23.349 60.109 8.711 1.00 51.15 3 VAL B C 1
ATOM 4558 O O . VAL B 1 3 ? -24.275 60.050 9.495 1.00 49.50 3 VAL B O 1
ATOM 4562 N N . THR B 1 4 ? -23.434 59.859 7.417 1.00 46.31 4 THR B N 1
ATOM 4563 C CA . THR B 1 4 ? -24.654 59.441 6.745 1.00 42.31 4 THR B CA 1
ATOM 4564 C C . THR B 1 4 ? -24.541 57.986 6.308 1.00 41.67 4 THR B C 1
ATOM 4565 O O . THR B 1 4 ? -23.431 57.464 6.389 1.00 39.56 4 THR B O 1
ATOM 4569 N N . TRP B 1 5 ? -25.605 57.411 5.736 1.00 42.09 5 TRP B N 1
ATOM 4570 C CA . TRP B 1 5 ? -25.553 56.035 5.274 1.00 40.42 5 TRP B CA 1
ATOM 4571 C C . TRP B 1 5 ? -24.548 55.877 4.147 1.00 38.56 5 TRP B C 1
ATOM 4572 O O . TRP B 1 5 ? -23.823 54.875 4.059 1.00 38.25 5 TRP B O 1
ATOM 4583 N N . GLU B 1 6 ? -24.430 56.861 3.270 1.00 37.77 6 GLU B N 1
ATOM 4584 C CA . GLU B 1 6 ? -23.567 56.676 2.097 1.00 35.55 6 GLU B CA 1
ATOM 4585 C C . GLU B 1 6 ? -22.089 56.794 2.303 1.00 29.58 6 GLU B C 1
ATOM 4586 O O . GLU B 1 6 ? -21.235 56.200 1.659 1.00 26.21 6 GLU B O 1
ATOM 4592 N N . ASP B 1 7 ? -21.758 57.527 3.348 1.00 28.56 7 ASP B N 1
ATOM 4593 C CA . ASP B 1 7 ? -20.398 57.679 3.862 1.00 27.89 7 ASP B CA 1
ATOM 4594 C C . ASP B 1 7 ? -20.001 56.246 4.288 1.00 27.99 7 ASP B C 1
ATOM 4595 O O . ASP B 1 7 ? -19.013 55.674 3.802 1.00 25.60 7 ASP B O 1
ATOM 4600 N N . ILE B 1 8 ? -20.932 55.629 5.073 1.00 24.84 8 ILE B N 1
ATOM 4601 C CA . ILE B 1 8 ? -20.705 54.253 5.482 1.00 23.21 8 ILE B CA 1
ATOM 4602 C C . ILE B 1 8 ? -20.579 53.299 4.319 1.00 22.96 8 ILE B C 1
ATOM 4603 O O . ILE B 1 8 ? -19.690 52.459 4.299 1.00 21.04 8 ILE B O 1
ATOM 4608 N N . ALA B 1 9 ? -21.501 53.403 3.384 1.00 25.43 9 ALA B N 1
ATOM 4609 C CA . ALA B 1 9 ? -21.610 52.603 2.145 1.00 24.60 9 ALA B CA 1
ATOM 4610 C C . ALA B 1 9 ? -20.380 52.815 1.304 1.00 25.48 9 ALA B C 1
ATOM 4611 O O . ALA B 1 9 ? -19.749 51.890 0.795 1.00 26.12 9 ALA B O 1
ATOM 4613 N N . ASN B 1 10 ? -19.898 54.059 1.232 1.00 28.53 10 ASN B N 1
ATOM 4614 C CA . ASN B 1 10 ? -18.707 54.263 0.423 1.00 31.26 10 ASN B CA 1
ATOM 4615 C C . ASN B 1 10 ? -17.429 54.004 1.166 1.00 29.52 10 ASN B C 1
ATOM 4616 O O . ASN B 1 10 ? -16.412 54.321 0.603 1.00 27.52 10 ASN B O 1
ATOM 4621 N N . ASP B 1 11 ? -17.429 53.785 2.471 1.00 30.38 11 ASP B N 1
ATOM 4622 C CA . ASP B 1 11 ? -16.278 53.626 3.344 1.00 30.12 11 ASP B CA 1
ATOM 4623 C C . ASP B 1 11 ? -15.167 52.797 2.771 1.00 29.56 11 ASP B C 1
ATOM 4624 O O . ASP B 1 11 ? -14.065 53.317 2.816 1.00 28.66 11 ASP B O 1
ATOM 4629 N N . ASP B 1 12 ? -15.161 51.658 2.118 1.00 29.74 12 ASP B N 1
ATOM 4630 C CA . ASP B 1 12 ? -13.880 51.221 1.525 1.00 29.74 12 ASP B CA 1
ATOM 4631 C C . ASP B 1 12 ? -13.322 52.191 0.477 1.00 28.37 12 ASP B C 1
ATOM 4632 O O . ASP B 1 12 ? -12.153 52.069 0.123 1.00 28.18 12 ASP B O 1
ATOM 4637 N N . LYS B 1 13 ? -14.058 53.132 -0.097 1.00 28.82 13 LYS B N 1
ATOM 4638 C CA . LYS B 1 13 ? -13.425 53.972 -1.147 1.00 31.03 13 LYS B CA 1
ATOM 4639 C C . LYS B 1 13 ? -12.757 55.267 -0.698 1.00 27.04 13 LYS B C 1
ATOM 4640 O O . LYS B 1 13 ? -11.812 55.738 -1.327 1.00 24.59 13 LYS B O 1
ATOM 4646 N N . THR B 1 14 ? -13.125 55.811 0.456 1.00 24.16 14 THR B N 1
ATOM 4647 C CA . THR B 1 14 ? -12.698 57.171 0.810 1.00 23.53 14 THR B CA 1
ATOM 4648 C C . THR B 1 14 ? -11.461 57.099 1.658 1.00 24.14 14 THR B C 1
ATOM 4649 O O . THR B 1 14 ? -11.702 56.932 2.845 1.00 24.02 14 THR B O 1
ATOM 4653 N N . THR B 1 15 ? -10.177 57.076 1.336 1.00 20.62 15 THR B N 1
ATOM 4654 C CA . THR B 1 15 ? -9.011 57.041 2.126 1.00 20.45 15 THR B CA 1
ATOM 4655 C C . THR B 1 15 ? -8.899 57.933 3.353 1.00 22.10 15 THR B C 1
ATOM 4656 O O . THR B 1 15 ? -8.066 57.574 4.190 1.00 21.65 15 THR B O 1
ATOM 4660 N N . GLY B 1 16 ? -9.595 59.030 3.581 1.00 23.08 16 GLY B N 1
ATOM 4661 C CA . GLY B 1 16 ? -9.521 59.884 4.729 1.00 21.66 16 GLY B CA 1
ATOM 4662 C C . GLY B 1 16 ? -10.414 59.604 5.916 1.00 20.77 16 GLY B C 1
ATOM 4663 O O . GLY B 1 16 ? -10.481 60.395 6.869 1.00 19.52 16 GLY B O 1
ATOM 4664 N N . ASP B 1 17 ? -11.122 58.469 5.950 1.00 20.73 17 ASP B N 1
ATOM 4665 C CA . ASP B 1 17 ? -11.768 58.082 7.222 1.00 19.26 17 ASP B CA 1
ATOM 4666 C C . ASP B 1 17 ? -11.768 56.579 7.428 1.00 18.53 17 ASP B C 1
ATOM 4667 O O . ASP B 1 17 ? -11.205 55.850 6.570 1.00 15.04 17 ASP B O 1
ATOM 4672 N N . VAL B 1 18 ? -12.248 56.076 8.567 1.00 16.58 18 VAL B N 1
ATOM 4673 C CA . VAL B 1 18 ? -12.358 54.627 8.758 1.00 15.14 18 VAL B CA 1
ATOM 4674 C C . VAL B 1 18 ? -13.644 54.528 9.562 1.00 18.35 18 VAL B C 1
ATOM 4675 O O . VAL B 1 18 ? -13.573 55.001 10.714 1.00 21.22 18 VAL B O 1
ATOM 4679 N N . LEU B 1 19 ? -14.785 54.047 9.061 1.00 19.26 19 LEU B N 1
ATOM 4680 C CA . LEU B 1 19 ? -15.994 54.112 9.875 1.00 21.56 19 LEU B CA 1
ATOM 4681 C C . LEU B 1 19 ? -16.544 52.822 10.478 1.00 22.10 19 LEU B C 1
ATOM 4682 O O . LEU B 1 19 ? -17.486 52.933 11.277 1.00 21.63 19 LEU B O 1
ATOM 4687 N N . GLN B 1 20 ? -15.924 51.648 10.289 1.00 20.10 20 GLN B N 1
ATOM 4688 C CA . GLN B 1 20 ? -16.525 50.483 10.914 1.00 17.67 20 GLN B CA 1
ATOM 4689 C C . GLN B 1 20 ? -15.508 49.353 10.990 1.00 15.86 20 GLN B C 1
ATOM 4690 O O . GLN B 1 20 ? -14.487 49.455 10.349 1.00 8.82 20 GLN B O 1
ATOM 4696 N N . TYR B 1 21 ? -15.848 48.336 11.778 1.00 16.74 21 TYR B N 1
ATOM 4697 C CA . TYR B 1 21 ? -14.995 47.138 11.889 1.00 18.16 21 TYR B CA 1
ATOM 4698 C C . TYR B 1 21 ? -14.844 46.570 10.464 1.00 18.81 21 TYR B C 1
ATOM 4699 O O . TYR B 1 21 ? -15.891 46.323 9.829 1.00 13.76 21 TYR B O 1
ATOM 4708 N N . GLY B 1 22 ? -13.672 46.578 9.842 1.00 17.35 22 GLY B N 1
ATOM 4709 C CA . GLY B 1 22 ? -13.520 46.001 8.531 1.00 20.42 22 GLY B CA 1
ATOM 4710 C C . GLY B 1 22 ? -13.165 46.883 7.349 1.00 22.53 22 GLY B C 1
ATOM 4711 O O . GLY B 1 22 ? -12.873 46.409 6.220 1.00 18.94 22 GLY B O 1
ATOM 4712 N N . MET B 1 23 ? -13.214 48.216 7.605 1.00 23.02 23 MET B N 1
ATOM 4713 C CA . MET B 1 23 ? -12.888 49.171 6.535 1.00 24.43 23 MET B CA 1
ATOM 4714 C C . MET B 1 23 ? -13.770 49.087 5.293 1.00 26.85 23 MET B C 1
ATOM 4715 O O . MET B 1 23 ? -13.407 49.417 4.177 1.00 27.35 23 MET B O 1
ATOM 4720 N N . GLY B 1 24 ? -15.032 48.719 5.448 1.00 27.76 24 GLY B N 1
ATOM 4721 C CA . GLY B 1 24 ? -16.029 48.561 4.448 1.00 28.42 24 GLY B CA 1
ATOM 4722 C C . GLY B 1 24 ? -17.071 47.538 4.896 1.00 29.65 24 GLY B C 1
ATOM 4723 O O . GLY B 1 24 ? -16.822 46.702 5.768 1.00 29.53 24 GLY B O 1
ATOM 4724 N N . THR B 1 25 ? -18.208 47.580 4.209 1.00 28.79 25 THR B N 1
ATOM 4725 C CA . THR B 1 25 ? -19.380 46.752 4.364 1.00 25.32 25 THR B CA 1
ATOM 4726 C C . THR B 1 25 ? -19.030 45.315 3.985 1.00 23.59 25 THR B C 1
ATOM 4727 O O . THR B 1 25 ? -19.559 44.402 4.579 1.00 20.18 25 THR B O 1
ATOM 4731 N N . HIS B 1 26 ? -18.060 45.153 3.098 1.00 23.94 26 HIS B N 1
ATOM 4732 C CA . HIS B 1 26 ? -17.582 43.863 2.616 1.00 24.30 26 HIS B CA 1
ATOM 4733 C C . HIS B 1 26 ? -16.501 43.260 3.503 1.00 20.45 26 HIS B C 1
ATOM 4734 O O . HIS B 1 26 ? -16.068 42.120 3.378 1.00 16.81 26 HIS B O 1
ATOM 4741 N N . ALA B 1 27 ? -16.010 44.091 4.406 1.00 17.80 27 ALA B N 1
ATOM 4742 C CA . ALA B 1 27 ? -15.022 43.840 5.424 1.00 15.97 27 ALA B CA 1
ATOM 4743 C C . ALA B 1 27 ? -13.742 43.335 4.805 1.00 13.04 27 ALA B C 1
ATOM 4744 O O . ALA B 1 27 ? -13.188 42.388 5.327 1.00 12.32 27 ALA B O 1
ATOM 4746 N N . GLN B 1 28 ? -13.298 43.961 3.739 1.00 11.97 28 GLN B N 1
ATOM 4747 C CA . GLN B 1 28 ? -12.098 43.527 3.039 1.00 12.19 28 GLN B CA 1
ATOM 4748 C C . GLN B 1 28 ? -10.795 43.862 3.665 1.00 11.74 28 GLN B C 1
ATOM 4749 O O . GLN B 1 28 ? -9.847 43.193 3.371 1.00 11.76 28 GLN B O 1
ATOM 4755 N N . ARG B 1 29 ? -10.684 44.808 4.564 1.00 14.96 29 ARG B N 1
ATOM 4756 C CA . ARG B 1 29 ? -9.523 45.278 5.291 1.00 15.25 29 ARG B CA 1
ATOM 4757 C C . ARG B 1 29 ? -8.436 45.730 4.297 1.00 14.84 29 ARG B C 1
ATOM 4758 O O . ARG B 1 29 ? -7.220 45.505 4.431 1.00 12.34 29 ARG B O 1
ATOM 4766 N N . TRP B 1 30 ? -8.877 46.434 3.256 1.00 15.60 30 TRP B N 1
ATOM 4767 C CA . TRP B 1 30 ? -8.139 46.960 2.122 1.00 18.29 30 TRP B CA 1
ATOM 4768 C C . TRP B 1 30 ? -8.169 48.473 2.008 1.00 17.61 30 TRP B C 1
ATOM 4769 O O . TRP B 1 30 ? -9.109 49.209 2.307 1.00 17.57 30 TRP B O 1
ATOM 4780 N N . SER B 1 31 ? -7.081 49.025 1.510 1.00 17.44 31 SER B N 1
ATOM 4781 C CA . SER B 1 31 ? -6.879 50.420 1.187 1.00 17.98 31 SER B CA 1
ATOM 4782 C C . SER B 1 31 ? -5.982 50.676 -0.023 1.00 19.54 31 SER B C 1
ATOM 4783 O O . SER B 1 31 ? -4.914 50.148 -0.306 1.00 17.11 31 SER B O 1
ATOM 4786 N N . PRO B 1 32 ? -6.496 51.622 -0.799 1.00 22.07 32 PRO B N 1
ATOM 4787 C CA . PRO B 1 32 ? -5.782 52.091 -1.989 1.00 24.73 32 PRO B CA 1
ATOM 4788 C C . PRO B 1 32 ? -4.589 53.036 -1.797 1.00 24.45 32 PRO B C 1
ATOM 4789 O O . PRO B 1 32 ? -3.884 53.392 -2.767 1.00 24.88 32 PRO B O 1
ATOM 4793 N N . LEU B 1 33 ? -4.219 53.475 -0.617 1.00 23.39 33 LEU B N 1
ATOM 4794 C CA . LEU B 1 33 ? -3.108 54.282 -0.183 1.00 22.05 33 LEU B CA 1
ATOM 4795 C C . LEU B 1 33 ? -1.756 53.684 -0.553 1.00 22.42 33 LEU B C 1
ATOM 4796 O O . LEU B 1 33 ? -1.501 52.491 -0.420 1.00 22.05 33 LEU B O 1
ATOM 4801 N N . LYS B 1 34 ? -0.871 54.532 -1.054 1.00 23.93 34 LYS B N 1
ATOM 4802 C CA . LYS B 1 34 ? 0.401 54.142 -1.629 1.00 26.00 34 LYS B CA 1
ATOM 4803 C C . LYS B 1 34 ? 1.539 55.093 -1.314 1.00 23.65 34 LYS B C 1
ATOM 4804 O O . LYS B 1 34 ? 2.615 54.824 -1.835 1.00 19.47 34 LYS B O 1
ATOM 4810 N N . GLN B 1 35 ? 1.320 55.987 -0.346 1.00 23.81 35 GLN B N 1
ATOM 4811 C CA . GLN B 1 35 ? 2.380 56.939 0.068 1.00 24.23 35 GLN B CA 1
ATOM 4812 C C . GLN B 1 35 ? 3.435 56.106 0.759 1.00 21.48 35 GLN B C 1
ATOM 4813 O O . GLN B 1 35 ? 4.670 56.138 0.627 1.00 20.28 35 GLN B O 1
ATOM 4819 N N . VAL B 1 36 ? 2.852 55.218 1.561 1.00 22.16 36 VAL B N 1
ATOM 4820 C CA . VAL B 1 36 ? 3.705 54.184 2.169 1.00 20.52 36 VAL B CA 1
ATOM 4821 C C . VAL B 1 36 ? 3.745 52.983 1.240 1.00 19.72 36 VAL B C 1
ATOM 4822 O O . VAL B 1 36 ? 2.679 52.380 1.047 1.00 18.24 36 VAL B O 1
ATOM 4826 N N . ASN B 1 37 ? 4.908 52.587 0.746 1.00 19.83 37 ASN B N 1
ATOM 4827 C CA . ASN B 1 37 ? 5.018 51.438 -0.098 1.00 22.54 37 ASN B CA 1
ATOM 4828 C C . ASN B 1 37 ? 6.278 50.610 0.174 1.00 25.24 37 ASN B C 1
ATOM 4829 O O . ASN B 1 37 ? 7.060 51.031 1.035 1.00 26.85 37 ASN B O 1
ATOM 4834 N N . ALA B 1 38 ? 6.497 49.566 -0.624 1.00 25.98 38 ALA B N 1
ATOM 4835 C CA . ALA B 1 38 ? 7.641 48.699 -0.489 1.00 27.84 38 ALA B CA 1
ATOM 4836 C C . ALA B 1 38 ? 9.035 49.278 -0.672 1.00 28.85 38 ALA B C 1
ATOM 4837 O O . ALA B 1 38 ? 9.977 48.599 -0.217 1.00 28.33 38 ALA B O 1
ATOM 4839 N N . ASP B 1 39 ? 9.231 50.448 -1.234 1.00 31.26 39 ASP B N 1
ATOM 4840 C CA . ASP B 1 39 ? 10.579 50.990 -1.297 1.00 36.21 39 ASP B CA 1
ATOM 4841 C C . ASP B 1 39 ? 10.762 52.017 -0.187 1.00 37.57 39 ASP B C 1
ATOM 4842 O O . ASP B 1 39 ? 11.939 52.249 0.130 1.00 39.75 39 ASP B O 1
ATOM 4847 N N . ASN B 1 40 ? 9.735 52.514 0.509 1.00 37.00 40 ASN B N 1
ATOM 4848 C CA . ASN B 1 40 ? 10.042 53.501 1.539 1.00 35.21 40 ASN B CA 1
ATOM 4849 C C . ASN B 1 40 ? 9.696 53.135 2.967 1.00 35.45 40 ASN B C 1
ATOM 4850 O O . ASN B 1 40 ? 10.281 53.739 3.875 1.00 33.53 40 ASN B O 1
ATOM 4855 N N . VAL B 1 41 ? 9.133 51.947 3.175 1.00 35.65 41 VAL B N 1
ATOM 4856 C CA . VAL B 1 41 ? 8.720 51.374 4.452 1.00 32.81 41 VAL B CA 1
ATOM 4857 C C . VAL B 1 41 ? 9.783 51.434 5.535 1.00 31.84 41 VAL B C 1
ATOM 4858 O O . VAL B 1 41 ? 9.537 51.679 6.725 1.00 29.88 41 VAL B O 1
ATOM 4862 N N . PHE B 1 42 ? 11.029 51.264 5.115 1.00 31.93 42 PHE B N 1
ATOM 4863 C CA . PHE B 1 42 ? 12.207 51.268 5.950 1.00 32.27 42 PHE B CA 1
ATOM 4864 C C . PHE B 1 42 ? 12.273 52.531 6.785 1.00 30.57 42 PHE B C 1
ATOM 4865 O O . PHE B 1 42 ? 12.751 52.509 7.907 1.00 30.46 42 PHE B O 1
ATOM 4873 N N . LYS B 1 43 ? 11.818 53.662 6.331 1.00 28.65 43 LYS B N 1
ATOM 4874 C CA . LYS B 1 43 ? 11.626 54.893 7.025 1.00 26.78 43 LYS B CA 1
ATOM 4875 C C . LYS B 1 43 ? 10.386 55.053 7.886 1.00 23.60 43 LYS B C 1
ATOM 4876 O O . LYS B 1 43 ? 10.295 56.129 8.510 1.00 21.36 43 LYS B O 1
ATOM 4882 N N . LEU B 1 44 ? 9.399 54.167 7.967 1.00 21.36 44 LEU B N 1
ATOM 4883 C CA . LEU B 1 44 ? 8.227 54.452 8.805 1.00 21.10 44 LEU B CA 1
ATOM 4884 C C . LEU B 1 44 ? 8.588 54.828 10.242 1.00 21.56 44 LEU B C 1
ATOM 4885 O O . LEU B 1 44 ? 9.534 54.328 10.871 1.00 21.47 44 LEU B O 1
ATOM 4890 N N . THR B 1 45 ? 7.830 55.761 10.827 1.00 20.86 45 THR B N 1
ATOM 4891 C CA . THR B 1 45 ? 8.182 56.146 12.188 1.00 20.66 45 THR B CA 1
ATOM 4892 C C . THR B 1 45 ? 7.015 56.531 13.033 1.00 19.34 45 THR B C 1
ATOM 4893 O O . THR B 1 45 ? 6.003 57.064 12.579 1.00 19.23 45 THR B O 1
ATOM 4897 N N . PRO B 1 46 ? 7.131 56.207 14.321 1.00 18.42 46 PRO B N 1
ATOM 4898 C CA . PRO B 1 46 ? 6.062 56.511 15.278 1.00 15.53 46 PRO B CA 1
ATOM 4899 C C . PRO B 1 46 ? 5.870 58.017 15.241 1.00 12.14 46 PRO B C 1
ATOM 4900 O O . PRO B 1 46 ? 6.896 58.652 15.199 1.00 8.24 46 PRO B O 1
ATOM 4904 N N . ALA B 1 47 ? 4.643 58.490 15.297 1.00 10.54 47 ALA B N 1
ATOM 4905 C CA . ALA B 1 47 ? 4.360 59.902 15.364 1.00 9.83 47 ALA B CA 1
ATOM 4906 C C . ALA B 1 47 ? 3.984 60.342 16.762 1.00 10.96 47 ALA B C 1
ATOM 4907 O O . ALA B 1 47 ? 4.163 61.468 17.206 1.00 10.96 47 ALA B O 1
ATOM 4909 N N . TRP B 1 48 ? 3.411 59.441 17.547 1.00 12.96 48 TRP B N 1
ATOM 4910 C CA . TRP B 1 48 ? 2.928 59.707 18.880 1.00 14.34 48 TRP B CA 1
ATOM 4911 C C . TRP B 1 48 ? 2.260 58.432 19.428 1.00 13.29 48 TRP B C 1
ATOM 4912 O O . TRP B 1 48 ? 1.877 57.488 18.748 1.00 11.03 48 TRP B O 1
ATOM 4923 N N . SER B 1 49 ? 2.184 58.503 20.759 1.00 12.58 49 SER B N 1
ATOM 4924 C CA . SER B 1 49 ? 1.637 57.365 21.498 1.00 11.48 49 SER B CA 1
ATOM 4925 C C . SER B 1 49 ? 0.833 57.964 22.617 1.00 9.91 49 SER B C 1
ATOM 4926 O O . SER B 1 49 ? 1.107 59.139 22.831 1.00 9.60 49 SER B O 1
ATOM 4929 N N . TYR B 1 50 ? -0.294 57.400 22.903 1.00 9.87 50 TYR B N 1
ATOM 4930 C CA . TYR B 1 50 ? -1.262 57.616 23.933 1.00 7.73 50 TYR B CA 1
ATOM 4931 C C . TYR B 1 50 ? -1.374 56.403 24.873 1.00 8.58 50 TYR B C 1
ATOM 4932 O O . TYR B 1 50 ? -1.827 55.312 24.405 1.00 7.94 50 TYR B O 1
ATOM 4941 N N . SER B 1 51 ? -1.241 56.581 26.187 1.00 6.18 51 SER B N 1
ATOM 4942 C CA . SER B 1 51 ? -1.396 55.452 27.115 1.00 7.46 51 SER B CA 1
ATOM 4943 C C . SER B 1 51 ? -2.793 55.461 27.743 1.00 10.96 51 SER B C 1
ATOM 4944 O O . SER B 1 51 ? -3.252 56.583 28.089 1.00 12.39 51 SER B O 1
ATOM 4947 N N . PHE B 1 52 ? -3.424 54.282 27.917 1.00 9.85 52 PHE B N 1
ATOM 4948 C CA . PHE B 1 52 ? -4.787 54.248 28.427 1.00 9.81 52 PHE B CA 1
ATOM 4949 C C . PHE B 1 52 ? -4.882 54.429 29.938 1.00 8.84 52 PHE B C 1
ATOM 4950 O O . PHE B 1 52 ? -5.942 54.778 30.459 1.00 6.56 52 PHE B O 1
ATOM 4958 N N . GLY B 1 53 ? -3.835 54.182 30.704 1.00 8.69 53 GLY B N 1
ATOM 4959 C CA . GLY B 1 53 ? -3.715 54.231 32.084 1.00 5.63 53 GLY B CA 1
ATOM 4960 C C . GLY B 1 53 ? -4.823 53.598 32.861 1.00 9.37 53 GLY B C 1
ATOM 4961 O O . GLY B 1 53 ? -5.307 52.473 32.636 1.00 9.57 53 GLY B O 1
ATOM 4962 N N . ASP B 1 54 ? -5.065 54.150 34.041 1.00 11.89 54 ASP B N 1
ATOM 4963 C CA . ASP B 1 54 ? -6.062 53.750 35.013 1.00 14.54 54 ASP B CA 1
ATOM 4964 C C . ASP B 1 54 ? -5.634 52.512 35.756 1.00 12.22 54 ASP B C 1
ATOM 4965 O O . ASP B 1 54 ? -6.430 51.922 36.466 1.00 10.67 54 ASP B O 1
ATOM 4970 N N . GLU B 1 55 ? -4.415 52.051 35.521 1.00 12.99 55 GLU B N 1
ATOM 4971 C CA . GLU B 1 55 ? -4.036 50.794 36.135 1.00 15.03 55 GLU B CA 1
ATOM 4972 C C . GLU B 1 55 ? -4.947 49.686 35.589 1.00 14.73 55 GLU B C 1
ATOM 4973 O O . GLU B 1 55 ? -5.170 48.639 36.202 1.00 14.56 55 GLU B O 1
ATOM 4979 N N . LYS B 1 56 ? -5.412 49.819 34.342 1.00 14.83 56 LYS B N 1
ATOM 4980 C CA . LYS B 1 56 ? -6.296 48.783 33.764 1.00 13.41 56 LYS B CA 1
ATOM 4981 C C . LYS B 1 56 ? -5.780 48.263 32.442 1.00 12.36 56 LYS B C 1
ATOM 4982 O O . LYS B 1 56 ? -5.677 48.992 31.439 1.00 6.98 56 LYS B O 1
ATOM 4988 N N . GLN B 1 57 ? -5.195 47.039 32.526 1.00 10.70 57 GLN B N 1
ATOM 4989 C CA . GLN B 1 57 ? -4.521 46.562 31.301 1.00 11.30 57 GLN B CA 1
ATOM 4990 C C . GLN B 1 57 ? -5.150 45.308 30.775 1.00 12.16 57 GLN B C 1
ATOM 4991 O O . GLN B 1 57 ? -6.336 45.373 30.440 1.00 11.60 57 GLN B O 1
ATOM 4997 N N . ARG B 1 58 ? -4.527 44.149 30.635 1.00 15.86 58 ARG B N 1
ATOM 4998 C CA . ARG B 1 58 ? -5.234 43.014 29.984 1.00 17.75 58 ARG B CA 1
ATOM 4999 C C . ARG B 1 58 ? -5.388 43.262 28.501 1.00 15.09 58 ARG B C 1
ATOM 5000 O O . ARG B 1 58 ? -4.792 44.176 27.931 1.00 9.89 58 ARG B O 1
ATOM 5008 N N . GLY B 1 59 ? -5.918 42.284 27.770 1.00 16.64 59 GLY B N 1
ATOM 5009 C CA . GLY B 1 59 ? -5.916 42.295 26.309 1.00 17.04 59 GLY B CA 1
ATOM 5010 C C . GLY B 1 59 ? -6.597 43.488 25.670 1.00 18.15 59 GLY B C 1
ATOM 5011 O O . GLY B 1 59 ? -7.662 43.942 26.067 1.00 18.84 59 GLY B O 1
ATOM 5012 N N . GLN B 1 60 ? -5.981 44.073 24.676 1.00 16.57 60 GLN B N 1
ATOM 5013 C CA . GLN B 1 60 ? -6.395 45.203 23.899 1.00 16.19 60 GLN B CA 1
ATOM 5014 C C . GLN B 1 60 ? -6.740 44.845 22.436 1.00 14.06 60 GLN B C 1
ATOM 5015 O O . GLN B 1 60 ? -6.045 45.026 21.418 1.00 10.54 60 GLN B O 1
ATOM 5021 N N . GLU B 1 61 ? -7.959 44.331 22.217 1.00 12.64 61 GLU B N 1
ATOM 5022 C CA . GLU B 1 61 ? -8.312 43.930 20.854 1.00 11.83 61 GLU B CA 1
ATOM 5023 C C . GLU B 1 61 ? -8.925 44.945 19.908 1.00 10.56 61 GLU B C 1
ATOM 5024 O O . GLU B 1 61 ? -9.013 44.659 18.675 1.00 10.27 61 GLU B O 1
ATOM 5030 N N . SER B 1 62 ? -9.113 46.205 20.272 1.00 6.32 62 SER B N 1
ATOM 5031 C CA . SER B 1 62 ? -9.894 47.141 19.514 1.00 9.25 62 SER B CA 1
ATOM 5032 C C . SER B 1 62 ? -9.475 47.664 18.146 1.00 10.53 62 SER B C 1
ATOM 5033 O O . SER B 1 62 ? -8.350 48.086 17.964 1.00 10.16 62 SER B O 1
ATOM 5036 N N . GLN B 1 63 ? -10.384 47.686 17.171 1.00 11.67 63 GLN B N 1
ATOM 5037 C CA . GLN B 1 63 ? -10.020 48.321 15.899 1.00 13.14 63 GLN B CA 1
ATOM 5038 C C . GLN B 1 63 ? -10.601 49.734 15.999 1.00 12.93 63 GLN B C 1
ATOM 5039 O O . GLN B 1 63 ? -11.651 49.971 16.573 1.00 13.06 63 GLN B O 1
ATOM 5045 N N . ALA B 1 64 ? -9.714 50.672 15.743 1.00 13.73 64 ALA B N 1
ATOM 5046 C CA . ALA B 1 64 ? -10.018 52.101 15.901 1.00 12.28 64 ALA B CA 1
ATOM 5047 C C . ALA B 1 64 ? -10.870 52.584 14.715 1.00 11.97 64 ALA B C 1
ATOM 5048 O O . ALA B 1 64 ? -10.852 52.078 13.610 1.00 8.47 64 ALA B O 1
ATOM 5050 N N . ILE B 1 65 ? -11.609 53.621 14.949 1.00 14.96 65 ILE B N 1
ATOM 5051 C CA . ILE B 1 65 ? -12.499 54.331 14.060 1.00 21.07 65 ILE B CA 1
ATOM 5052 C C . ILE B 1 65 ? -12.111 55.801 13.952 1.00 21.43 65 ILE B C 1
ATOM 5053 O O . ILE B 1 65 ? -11.758 56.434 14.958 1.00 21.82 65 ILE B O 1
ATOM 5058 N N . VAL B 1 66 ? -11.671 56.255 12.786 1.00 21.50 66 VAL B N 1
ATOM 5059 C CA . VAL B 1 66 ? -11.384 57.652 12.552 1.00 22.67 66 VAL B CA 1
ATOM 5060 C C . VAL B 1 66 ? -12.419 58.390 11.686 1.00 23.11 66 VAL B C 1
ATOM 5061 O O . VAL B 1 66 ? -12.760 58.027 10.551 1.00 22.87 66 VAL B O 1
ATOM 5065 N N . SER B 1 67 ? -12.893 59.517 12.212 1.00 23.65 67 SER B N 1
ATOM 5066 C CA . SER B 1 67 ? -13.785 60.397 11.436 1.00 22.23 67 SER B CA 1
ATOM 5067 C C . SER B 1 67 ? -13.480 61.875 11.659 1.00 21.32 67 SER B C 1
ATOM 5068 O O . SER B 1 67 ? -13.599 62.359 12.795 1.00 22.52 67 SER B O 1
ATOM 5071 N N . ASP B 1 68 ? -13.169 62.673 10.681 1.00 21.53 68 ASP B N 1
ATOM 5072 C CA . ASP B 1 68 ? -12.837 64.082 10.706 1.00 25.05 68 ASP B CA 1
ATOM 5073 C C . ASP B 1 68 ? -11.838 64.462 11.809 1.00 23.27 68 ASP B C 1
ATOM 5074 O O . ASP B 1 68 ? -11.974 65.228 12.785 1.00 19.47 68 ASP B O 1
ATOM 5079 N N . GLY B 1 69 ? -10.702 63.764 11.685 1.00 19.43 69 GLY B N 1
ATOM 5080 C CA . GLY B 1 69 ? -9.597 63.897 12.582 1.00 18.42 69 GLY B CA 1
ATOM 5081 C C . GLY B 1 69 ? -9.814 63.556 14.026 1.00 18.33 69 GLY B C 1
ATOM 5082 O O . GLY B 1 69 ? -9.054 64.056 14.865 1.00 17.04 69 GLY B O 1
ATOM 5083 N N . VAL B 1 70 ? -10.782 62.720 14.394 1.00 18.03 70 VAL B N 1
ATOM 5084 C CA . VAL B 1 70 ? -10.890 62.169 15.725 1.00 15.74 70 VAL B CA 1
ATOM 5085 C C . VAL B 1 70 ? -10.815 60.638 15.735 1.00 18.60 70 VAL B C 1
ATOM 5086 O O . VAL B 1 70 ? -11.760 59.946 15.334 1.00 20.06 70 VAL B O 1
ATOM 5090 N N . ILE B 1 71 ? -9.783 60.043 16.345 1.00 18.67 71 ILE B N 1
ATOM 5091 C CA . ILE B 1 71 ? -9.759 58.579 16.455 1.00 16.91 71 ILE B CA 1
ATOM 5092 C C . ILE B 1 71 ? -10.733 58.254 17.574 1.00 17.63 71 ILE B C 1
ATOM 5093 O O . ILE B 1 71 ? -10.820 59.027 18.552 1.00 16.84 71 ILE B O 1
ATOM 5098 N N . TYR B 1 72 ? -11.623 57.262 17.376 1.00 14.92 72 TYR B N 1
ATOM 5099 C CA . TYR B 1 72 ? -12.497 56.822 18.458 1.00 12.38 72 TYR B CA 1
ATOM 5100 C C . TYR B 1 72 ? -11.956 55.456 18.847 1.00 12.23 72 TYR B C 1
ATOM 5101 O O . TYR B 1 72 ? -11.893 54.681 17.885 1.00 14.71 72 TYR B O 1
ATOM 5110 N N . VAL B 1 73 ? -11.533 55.110 20.045 1.00 11.07 73 VAL B N 1
ATOM 5111 C CA . VAL B 1 73 ? -10.922 53.821 20.350 1.00 9.21 73 VAL B CA 1
ATOM 5112 C C . VAL B 1 73 ? -11.464 53.237 21.631 1.00 8.25 73 VAL B C 1
ATOM 5113 O O . VAL B 1 73 ? -11.757 53.897 22.633 1.00 8.60 73 VAL B O 1
ATOM 5117 N N . THR B 1 74 ? -11.553 51.927 21.668 1.00 10.62 74 THR B N 1
ATOM 5118 C CA . THR B 1 74 ? -12.047 51.198 22.867 1.00 9.04 74 THR B CA 1
ATOM 5119 C C . THR B 1 74 ? -10.933 50.516 23.613 1.00 11.78 74 THR B C 1
ATOM 5120 O O . THR B 1 74 ? -9.898 50.093 23.041 1.00 14.31 74 THR B O 1
ATOM 5124 N N . ALA B 1 75 ? -11.062 50.394 24.925 1.00 12.26 75 ALA B N 1
ATOM 5125 C CA . ALA B 1 75 ? -10.007 49.739 25.706 1.00 10.86 75 ALA B CA 1
ATOM 5126 C C . ALA B 1 75 ? -10.524 48.648 26.570 1.00 10.04 75 ALA B C 1
ATOM 5127 O O . ALA B 1 75 ? -11.735 48.643 26.800 1.00 14.05 75 ALA B O 1
ATOM 5129 N N . SER B 1 76 ? -9.753 47.820 27.199 1.00 8.96 76 SER B N 1
ATOM 5130 C CA . SER B 1 76 ? -10.206 46.805 28.159 1.00 8.33 76 SER B CA 1
ATOM 5131 C C . SER B 1 76 ? -11.031 47.470 29.252 1.00 7.62 76 SER B C 1
ATOM 5132 O O . SER B 1 76 ? -10.982 48.678 29.508 1.00 6.63 76 SER B O 1
ATOM 5135 N N . TYR B 1 77 ? -11.757 46.656 30.005 1.00 8.67 77 TYR B N 1
ATOM 5136 C CA . TYR B 1 77 ? -12.685 46.977 31.029 1.00 10.45 77 TYR B CA 1
ATOM 5137 C C . TYR B 1 77 ? -13.744 48.000 30.610 1.00 13.94 77 TYR B C 1
ATOM 5138 O O . TYR B 1 77 ? -14.165 48.829 31.431 1.00 16.11 77 TYR B O 1
ATOM 5147 N N . SER B 1 78 ? -14.284 47.960 29.425 1.00 14.81 78 SER B N 1
ATOM 5148 C CA . SER B 1 78 ? -15.314 48.792 28.856 1.00 14.58 78 SER B CA 1
ATOM 5149 C C . SER B 1 78 ? -15.080 50.282 28.954 1.00 14.04 78 SER B C 1
ATOM 5150 O O . SER B 1 78 ? -15.807 50.979 29.625 1.00 14.22 78 SER B O 1
ATOM 5153 N N . ARG B 1 79 ? -14.076 50.808 28.261 1.00 15.96 79 ARG B N 1
ATOM 5154 C CA . ARG B 1 79 ? -13.802 52.228 28.177 1.00 16.70 79 ARG B CA 1
ATOM 5155 C C . ARG B 1 79 ? -13.798 52.727 26.720 1.00 15.22 79 ARG B C 1
ATOM 5156 O O . ARG B 1 79 ? -13.521 51.924 25.824 1.00 12.62 79 ARG B O 1
ATOM 5164 N N . LEU B 1 80 ? -14.041 54.026 26.515 1.00 12.64 80 LEU B N 1
ATOM 5165 C CA . LEU B 1 80 ? -13.949 54.539 25.155 1.00 16.12 80 LEU B CA 1
ATOM 5166 C C . LEU B 1 80 ? -13.212 55.865 25.151 1.00 15.55 80 LEU B C 1
ATOM 5167 O O . LEU B 1 80 ? -13.637 56.767 25.818 1.00 15.04 80 LEU B O 1
ATOM 5172 N N . PHE B 1 81 ? -12.131 56.012 24.443 1.00 16.48 81 PHE B N 1
ATOM 5173 C CA . PHE B 1 81 ? -11.323 57.192 24.318 1.00 17.42 81 PHE B CA 1
ATOM 5174 C C . PHE B 1 81 ? -11.475 57.807 22.926 1.00 17.03 81 PHE B C 1
ATOM 5175 O O . PHE B 1 81 ? -11.656 57.173 21.882 1.00 15.00 81 PHE B O 1
ATOM 5183 N N . ALA B 1 82 ? -11.618 59.118 22.879 1.00 16.56 82 ALA B N 1
ATOM 5184 C CA . ALA B 1 82 ? -11.693 59.992 21.722 1.00 14.97 82 ALA B CA 1
ATOM 5185 C C . ALA B 1 82 ? -10.481 60.932 21.650 1.00 16.14 82 ALA B C 1
ATOM 5186 O O . ALA B 1 82 ? -10.271 61.765 22.531 1.00 17.62 82 ALA B O 1
ATOM 5188 N N . LEU B 1 83 ? -9.624 60.847 20.675 1.00 15.17 83 LEU B N 1
ATOM 5189 C CA . LEU B 1 83 ? -8.347 61.414 20.434 1.00 17.53 83 LEU B CA 1
ATOM 5190 C C . LEU B 1 83 ? -8.174 62.209 19.129 1.00 19.99 83 LEU B C 1
ATOM 5191 O O . LEU B 1 83 ? -8.504 61.820 17.997 1.00 17.88 83 LEU B O 1
ATOM 5196 N N . ASP B 1 84 ? -7.310 63.217 19.261 1.00 21.04 84 ASP B N 1
ATOM 5197 C CA . ASP B 1 84 ? -6.990 64.086 18.143 1.00 20.69 84 ASP B CA 1
ATOM 5198 C C . ASP B 1 84 ? -6.145 63.310 17.167 1.00 19.84 84 ASP B C 1
ATOM 5199 O O . ASP B 1 84 ? -5.084 62.856 17.501 1.00 19.33 84 ASP B O 1
ATOM 5204 N N . ALA B 1 85 ? -6.532 63.137 15.927 1.00 21.56 85 ALA B N 1
ATOM 5205 C CA . ALA B 1 85 ? -5.758 62.378 14.965 1.00 24.05 85 ALA B CA 1
ATOM 5206 C C . ALA B 1 85 ? -4.326 62.838 14.837 1.00 25.06 85 ALA B C 1
ATOM 5207 O O . ALA B 1 85 ? -3.471 61.996 14.705 1.00 23.65 85 ALA B O 1
ATOM 5209 N N . LYS B 1 86 ? -4.074 64.125 14.795 1.00 28.60 86 LYS B N 1
ATOM 5210 C CA . LYS B 1 86 ? -2.769 64.674 14.510 1.00 31.89 86 LYS B CA 1
ATOM 5211 C C . LYS B 1 86 ? -1.852 64.739 15.717 1.00 29.12 86 LYS B C 1
ATOM 5212 O O . LYS B 1 86 ? -0.721 64.357 15.570 1.00 28.06 86 LYS B O 1
ATOM 5218 N N . THR B 1 87 ? -2.296 65.255 16.833 1.00 26.62 87 THR B N 1
ATOM 5219 C CA . THR B 1 87 ? -1.410 65.355 18.018 1.00 26.69 87 THR B CA 1
ATOM 5220 C C . THR B 1 87 ? -1.728 64.118 18.790 1.00 27.36 87 THR B C 1
ATOM 5221 O O . THR B 1 87 ? -2.402 63.355 18.059 1.00 30.34 87 THR B O 1
ATOM 5225 N N . GLY B 1 88 ? -1.503 63.667 19.969 1.00 27.61 88 GLY B N 1
ATOM 5226 C CA . GLY B 1 88 ? -2.392 62.513 20.404 1.00 26.59 88 GLY B CA 1
ATOM 5227 C C . GLY B 1 88 ? -3.303 63.017 21.526 1.00 27.15 88 GLY B C 1
ATOM 5228 O O . GLY B 1 88 ? -3.591 62.306 22.486 1.00 25.66 88 GLY B O 1
ATOM 5229 N N . LYS B 1 89 ? -3.706 64.278 21.490 1.00 27.42 89 LYS B N 1
ATOM 5230 C CA . LYS B 1 89 ? -4.454 64.880 22.543 1.00 31.19 89 LYS B CA 1
ATOM 5231 C C . LYS B 1 89 ? -5.736 64.119 22.843 1.00 30.32 89 LYS B C 1
ATOM 5232 O O . LYS B 1 89 ? -6.436 63.719 21.931 1.00 29.60 89 LYS B O 1
ATOM 5238 N N . ARG B 1 90 ? -6.072 64.034 24.119 1.00 29.25 90 ARG B N 1
ATOM 5239 C CA . ARG B 1 90 ? -7.300 63.397 24.516 1.00 29.00 90 ARG B CA 1
ATOM 5240 C C . ARG B 1 90 ? -8.421 64.434 24.520 1.00 27.24 90 ARG B C 1
ATOM 5241 O O . ARG B 1 90 ? -8.264 65.484 25.160 1.00 26.42 90 ARG B O 1
ATOM 5249 N N . LEU B 1 91 ? -9.515 64.033 23.868 1.00 23.14 91 LEU B N 1
ATOM 5250 C CA . LEU B 1 91 ? -10.697 64.896 23.867 1.00 21.65 91 LEU B CA 1
ATOM 5251 C C . LEU B 1 91 ? -11.701 64.596 24.971 1.00 19.37 91 LEU B C 1
ATOM 5252 O O . LEU B 1 91 ? -11.952 65.486 25.785 1.00 17.32 91 LEU B O 1
ATOM 5257 N N . TRP B 1 92 ? -12.044 63.326 25.189 1.00 18.16 92 TRP B N 1
ATOM 5258 C CA . TRP B 1 92 ? -12.944 62.900 26.240 1.00 17.13 92 TRP B CA 1
ATOM 5259 C C . TRP B 1 92 ? -12.811 61.401 26.474 1.00 17.70 92 TRP B C 1
ATOM 5260 O O . TRP B 1 92 ? -12.196 60.693 25.685 1.00 16.20 92 TRP B O 1
ATOM 5271 N N . THR B 1 93 ? -13.372 60.830 27.533 1.00 17.87 93 THR B N 1
ATOM 5272 C CA . THR B 1 93 ? -13.383 59.396 27.691 1.00 21.42 93 THR B CA 1
ATOM 5273 C C . THR B 1 93 ? -14.697 59.006 28.406 1.00 20.53 93 THR B C 1
ATOM 5274 O O . THR B 1 93 ? -15.243 59.730 29.246 1.00 18.06 93 THR B O 1
ATOM 5278 N N . TYR B 1 94 ? -15.084 57.757 28.211 1.00 19.05 94 TYR B N 1
ATOM 5279 C CA . TYR B 1 94 ? -16.200 57.231 28.981 1.00 21.61 94 TYR B CA 1
ATOM 5280 C C . TYR B 1 94 ? -15.762 55.968 29.705 1.00 21.69 94 TYR B C 1
ATOM 5281 O O . TYR B 1 94 ? -15.112 55.128 29.089 1.00 21.91 94 TYR B O 1
ATOM 5290 N N . ASN B 1 95 ? -16.102 55.783 30.975 1.00 22.55 95 ASN B N 1
ATOM 5291 C CA . ASN B 1 95 ? -15.829 54.616 31.762 1.00 24.34 95 ASN B CA 1
ATOM 5292 C C . ASN B 1 95 ? -17.100 53.889 32.150 1.00 24.19 95 ASN B C 1
ATOM 5293 O O . ASN B 1 95 ? -17.815 54.404 33.011 1.00 26.71 95 ASN B O 1
ATOM 5298 N N . HIS B 1 96 ? -17.318 52.645 31.800 1.00 25.11 96 HIS B N 1
ATOM 5299 C CA . HIS B 1 96 ? -18.597 52.040 32.219 1.00 24.84 96 HIS B CA 1
ATOM 5300 C C . HIS B 1 96 ? -18.555 51.488 33.605 1.00 26.54 96 HIS B C 1
ATOM 5301 O O . HIS B 1 96 ? -17.629 50.741 33.940 1.00 27.14 96 HIS B O 1
ATOM 5308 N N . ARG B 1 97 ? -19.504 51.746 34.513 1.00 30.36 97 ARG B N 1
ATOM 5309 C CA . ARG B 1 97 ? -19.299 51.084 35.823 1.00 33.36 97 ARG B CA 1
ATOM 5310 C C . ARG B 1 97 ? -19.600 49.616 35.560 1.00 31.37 97 ARG B C 1
ATOM 5311 O O . ARG B 1 97 ? -20.534 49.371 34.818 1.00 29.53 97 ARG B O 1
ATOM 5319 N N . LEU B 1 98 ? -18.730 48.702 35.930 1.00 30.58 98 LEU B N 1
ATOM 5320 C CA . LEU B 1 98 ? -18.842 47.271 35.756 1.00 28.03 98 LEU B CA 1
ATOM 5321 C C . LEU B 1 98 ? -19.191 46.602 37.105 1.00 28.44 98 LEU B C 1
ATOM 5322 O O . LEU B 1 98 ? -18.447 46.633 38.081 1.00 29.53 98 LEU B O 1
ATOM 5327 N N . PRO B 1 99 ? -20.336 45.931 37.189 1.00 26.95 99 PRO B N 1
ATOM 5328 C CA . PRO B 1 99 ? -20.667 45.149 38.357 1.00 25.99 99 PRO B CA 1
ATOM 5329 C C . PRO B 1 99 ? -19.496 44.222 38.656 1.00 26.51 99 PRO B C 1
ATOM 5330 O O . PRO B 1 99 ? -18.550 44.015 37.892 1.00 24.34 99 PRO B O 1
ATOM 5334 N N . ASP B 1 100 ? -19.586 43.589 39.813 1.00 26.28 100 ASP B N 1
ATOM 5335 C CA . ASP B 1 100 ? -18.559 42.699 40.281 1.00 28.02 100 ASP B CA 1
ATOM 5336 C C . ASP B 1 100 ? -18.704 41.257 39.906 1.00 28.70 100 ASP B C 1
ATOM 5337 O O . ASP B 1 100 ? -17.825 40.469 40.264 1.00 29.43 100 ASP B O 1
ATOM 5342 N N . ASP B 1 101 ? -19.807 40.860 39.291 1.00 28.81 101 ASP B N 1
ATOM 5343 C CA . ASP B 1 101 ? -20.180 39.525 38.911 1.00 26.78 101 ASP B CA 1
ATOM 5344 C C . ASP B 1 101 ? -20.325 39.339 37.407 1.00 26.72 101 ASP B C 1
ATOM 5345 O O . ASP B 1 101 ? -21.063 38.493 36.875 1.00 27.26 101 ASP B O 1
ATOM 5350 N N . ILE B 1 102 ? -19.493 39.993 36.653 1.00 25.42 102 ILE B N 1
ATOM 5351 C CA . ILE B 1 102 ? -19.222 39.816 35.215 1.00 26.25 102 ILE B CA 1
ATOM 5352 C C . ILE B 1 102 ? -18.500 38.522 34.946 1.00 24.73 102 ILE B C 1
ATOM 5353 O O . ILE B 1 102 ? -17.768 38.007 35.797 1.00 25.35 102 ILE B O 1
ATOM 5358 N N . ARG B 1 103 ? -18.657 37.828 33.877 1.00 24.19 103 ARG B N 1
ATOM 5359 C CA . ARG B 1 103 ? -17.988 36.600 33.480 1.00 23.83 103 ARG B CA 1
ATOM 5360 C C . ARG B 1 103 ? -17.821 36.434 31.926 1.00 22.28 103 ARG B C 1
ATOM 5361 O O . ARG B 1 103 ? -17.984 35.314 31.427 1.00 21.64 103 ARG B O 1
ATOM 5369 N N . PRO B 1 104 ? -17.006 37.286 31.332 1.00 19.72 104 PRO B N 1
ATOM 5370 C CA . PRO B 1 104 ? -16.488 37.100 29.982 1.00 18.90 104 PRO B CA 1
ATOM 5371 C C . PRO B 1 104 ? -15.619 35.869 29.938 1.00 15.29 104 PRO B C 1
ATOM 5372 O O . PRO B 1 104 ? -14.818 35.698 30.896 1.00 19.55 104 PRO B O 1
ATOM 5376 N N . CYS B 1 105 ? -15.642 35.006 28.975 1.00 9.87 105 CYS B N 1
ATOM 5377 C CA . CYS B 1 105 ? -14.914 33.775 28.956 1.00 8.13 105 CYS B CA 1
ATOM 5378 C C . CYS B 1 105 ? -13.427 33.935 28.744 1.00 8.08 105 CYS B C 1
ATOM 5379 O O . CYS B 1 105 ? -12.705 33.060 29.165 1.00 5.51 105 CYS B O 1
ATOM 5382 N N . CYS B 1 106 ? -13.044 34.908 27.910 1.00 8.49 106 CYS B N 1
ATOM 5383 C CA . CYS B 1 106 ? -11.723 34.913 27.350 1.00 9.95 106 CYS B CA 1
ATOM 5384 C C . CYS B 1 106 ? -10.997 36.240 27.402 1.00 11.79 106 CYS B C 1
ATOM 5385 O O . CYS B 1 106 ? -10.328 36.662 26.457 1.00 6.18 106 CYS B O 1
ATOM 5388 N N . ASP B 1 107 ? -11.275 36.971 28.523 1.00 13.71 107 ASP B N 1
ATOM 5389 C CA . ASP B 1 107 ? -10.619 38.201 28.962 1.00 11.00 107 ASP B CA 1
ATOM 5390 C C . ASP B 1 107 ? -11.506 39.428 28.741 1.00 12.19 107 ASP B C 1
ATOM 5391 O O . ASP B 1 107 ? -12.408 39.510 27.873 1.00 10.36 107 ASP B O 1
ATOM 5396 N N . VAL B 1 108 ? -11.244 40.479 29.489 1.00 11.60 108 VAL B N 1
ATOM 5397 C CA . VAL B 1 108 ? -12.058 41.693 29.403 1.00 13.48 108 VAL B CA 1
ATOM 5398 C C . VAL B 1 108 ? -11.811 42.551 28.173 1.00 13.62 108 VAL B C 1
ATOM 5399 O O . VAL B 1 108 ? -11.816 43.773 28.175 1.00 11.15 108 VAL B O 1
ATOM 5403 N N . VAL B 1 109 ? -11.867 42.023 26.954 1.00 14.93 109 VAL B N 1
ATOM 5404 C CA . VAL B 1 109 ? -11.696 42.706 25.695 1.00 10.86 109 VAL B CA 1
ATOM 5405 C C . VAL B 1 109 ? -12.980 43.206 25.064 1.00 9.39 109 VAL B C 1
ATOM 5406 O O . VAL B 1 109 ? -14.134 42.887 25.351 1.00 9.79 109 VAL B O 1
ATOM 5410 N N . ASN B 1 110 ? -12.880 44.088 24.118 1.00 5.16 110 ASN B N 1
ATOM 5411 C CA . ASN B 1 110 ? -13.710 44.881 23.309 1.00 7.16 110 ASN B CA 1
ATOM 5412 C C . ASN B 1 110 ? -13.056 45.080 21.924 1.00 10.27 110 ASN B C 1
ATOM 5413 O O . ASN B 1 110 ? -11.840 45.255 21.846 1.00 6.78 110 ASN B O 1
ATOM 5418 N N . ARG B 1 111 ? -13.864 44.951 20.854 1.00 12.62 111 ARG B N 1
ATOM 5419 C CA . ARG B 1 111 ? -13.312 44.862 19.505 1.00 13.50 111 ARG B CA 1
ATOM 5420 C C . ARG B 1 111 ? -13.532 46.050 18.601 1.00 13.78 111 ARG B C 1
ATOM 5421 O O . ARG B 1 111 ? -12.951 46.224 17.546 1.00 10.55 111 ARG B O 1
ATOM 5429 N N . GLY B 1 112 ? -14.361 47.004 19.043 1.00 16.99 112 GLY B N 1
ATOM 5430 C CA . GLY B 1 112 ? -14.668 48.230 18.368 1.00 17.15 112 GLY B CA 1
ATOM 5431 C C . GLY B 1 112 ? -16.007 48.861 18.605 1.00 18.50 112 GLY B C 1
ATOM 5432 O O . GLY B 1 112 ? -16.942 48.397 19.229 1.00 19.29 112 GLY B O 1
ATOM 5433 N N . ALA B 1 113 ? -16.163 50.034 18.005 1.00 21.79 113 ALA B N 1
ATOM 5434 C CA . ALA B 1 113 ? -17.330 50.888 18.011 1.00 21.16 113 ALA B CA 1
ATOM 5435 C C . ALA B 1 113 ? -17.851 51.098 16.594 1.00 19.26 113 ALA B C 1
ATOM 5436 O O . ALA B 1 113 ? -17.252 50.708 15.629 1.00 17.39 113 ALA B O 1
ATOM 5438 N N . ALA B 1 114 ? -18.946 51.825 16.441 1.00 19.99 114 ALA B N 1
ATOM 5439 C CA . ALA B 1 114 ? -19.501 52.201 15.151 1.00 19.53 114 ALA B CA 1
ATOM 5440 C C . ALA B 1 114 ? -19.860 53.676 15.271 1.00 20.68 114 ALA B C 1
ATOM 5441 O O . ALA B 1 114 ? -19.936 54.211 16.361 1.00 21.96 114 ALA B O 1
ATOM 5443 N N . ILE B 1 115 ? -19.896 54.502 14.265 1.00 21.83 115 ILE B N 1
ATOM 5444 C CA . ILE B 1 115 ? -20.279 55.881 14.153 1.00 19.83 115 ILE B CA 1
ATOM 5445 C C . ILE B 1 115 ? -21.456 55.980 13.172 1.00 22.26 115 ILE B C 1
ATOM 5446 O O . ILE B 1 115 ? -21.406 55.350 12.131 1.00 21.30 115 ILE B O 1
ATOM 5451 N N . TYR B 1 116 ? -22.516 56.700 13.454 1.00 23.58 116 TYR B N 1
ATOM 5452 C CA . TYR B 1 116 ? -23.661 56.985 12.674 1.00 25.45 116 TYR B CA 1
ATOM 5453 C C . TYR B 1 116 ? -24.218 58.365 13.099 1.00 26.77 116 TYR B C 1
ATOM 5454 O O . TYR B 1 116 ? -24.652 58.481 14.250 1.00 24.93 116 TYR B O 1
ATOM 5463 N N . GLY B 1 117 ? -24.317 59.311 12.143 1.00 26.67 117 GLY B N 1
ATOM 5464 C CA . GLY B 1 117 ? -24.851 60.616 12.542 1.00 26.54 117 GLY B CA 1
ATOM 5465 C C . GLY B 1 117 ? -23.882 61.300 13.502 1.00 27.27 117 GLY B C 1
ATOM 5466 O O . GLY B 1 117 ? -22.705 61.471 13.170 1.00 25.76 117 GLY B O 1
ATOM 5467 N N . ASP B 1 118 ? -24.366 61.681 14.670 1.00 28.23 118 ASP B N 1
ATOM 5468 C CA . ASP B 1 118 ? -23.519 62.361 15.654 1.00 29.70 118 ASP B CA 1
ATOM 5469 C C . ASP B 1 118 ? -23.282 61.511 16.903 1.00 28.94 118 ASP B C 1
ATOM 5470 O O . ASP B 1 118 ? -23.023 61.979 18.005 1.00 27.53 118 ASP B O 1
ATOM 5475 N N . LYS B 1 119 ? -23.423 60.200 16.767 1.00 27.55 119 LYS B N 1
ATOM 5476 C CA . LYS B 1 119 ? -23.324 59.300 17.890 1.00 27.31 119 LYS B CA 1
ATOM 5477 C C . LYS B 1 119 ? -22.266 58.198 17.649 1.00 26.07 119 LYS B C 1
ATOM 5478 O O . LYS B 1 119 ? -21.930 57.762 16.549 1.00 24.94 119 LYS B O 1
ATOM 5484 N N . VAL B 1 120 ? -21.706 57.756 18.768 1.00 22.55 120 VAL B N 1
ATOM 5485 C CA . VAL B 1 120 ? -20.716 56.688 18.818 1.00 21.23 120 VAL B CA 1
ATOM 5486 C C . VAL B 1 120 ? -21.319 55.539 19.590 1.00 18.58 120 VAL B C 1
ATOM 5487 O O . VAL B 1 120 ? -22.223 55.738 20.429 1.00 17.13 120 VAL B O 1
ATOM 5491 N N . PHE B 1 121 ? -20.997 54.309 19.212 1.00 18.12 121 PHE B N 1
ATOM 5492 C CA . PHE B 1 121 ? -21.694 53.156 19.761 1.00 19.14 121 PHE B CA 1
ATOM 5493 C C . PHE B 1 121 ? -20.772 52.044 20.188 1.00 16.13 121 PHE B C 1
ATOM 5494 O O . PHE B 1 121 ? -19.913 51.849 19.323 1.00 16.36 121 PHE B O 1
ATOM 5502 N N . PHE B 1 122 ? -21.036 51.316 21.260 1.00 13.66 122 PHE B N 1
ATOM 5503 C CA . PHE B 1 122 ? -20.218 50.152 21.518 1.00 13.47 122 PHE B CA 1
ATOM 5504 C C . PHE B 1 122 ? -20.884 49.275 22.578 1.00 14.57 122 PHE B C 1
ATOM 5505 O O . PHE B 1 122 ? -21.725 49.767 23.278 1.00 13.90 122 PHE B O 1
ATOM 5513 N N . GLY B 1 123 ? -20.505 48.007 22.661 1.00 15.77 123 GLY B N 1
ATOM 5514 C CA . GLY B 1 123 ? -21.039 47.068 23.614 1.00 18.07 123 GLY B CA 1
ATOM 5515 C C . GLY B 1 123 ? -20.166 46.918 24.845 1.00 19.11 123 GLY B C 1
ATOM 5516 O O . GLY B 1 123 ? -18.996 47.301 24.846 1.00 16.53 123 GLY B O 1
ATOM 5517 N N . THR B 1 124 ? -20.800 46.514 25.969 1.00 19.30 124 THR B N 1
ATOM 5518 C CA . THR B 1 124 ? -20.124 46.531 27.255 1.00 16.32 124 THR B CA 1
ATOM 5519 C C . THR B 1 124 ? -20.128 45.192 27.976 1.00 16.26 124 THR B C 1
ATOM 5520 O O . THR B 1 124 ? -20.981 44.388 27.660 1.00 12.37 124 THR B O 1
ATOM 5524 N N . LEU B 1 125 ? -19.170 45.002 28.917 1.00 16.99 125 LEU B N 1
ATOM 5525 C CA . LEU B 1 125 ? -19.057 43.642 29.437 1.00 18.45 125 LEU B CA 1
ATOM 5526 C C . LEU B 1 125 ? -20.227 43.191 30.277 1.00 16.91 125 LEU B C 1
ATOM 5527 O O . LEU B 1 125 ? -20.236 42.018 30.619 1.00 15.76 125 LEU B O 1
ATOM 5532 N N . ASP B 1 126 ? -21.166 43.864 30.814 1.00 16.79 126 ASP B N 1
ATOM 5533 C CA . ASP B 1 126 ? -22.262 43.520 31.710 1.00 19.14 126 ASP B CA 1
ATOM 5534 C C . ASP B 1 126 ? -23.500 43.291 30.830 1.00 19.77 126 ASP B C 1
ATOM 5535 O O . ASP B 1 126 ? -24.647 43.520 31.177 1.00 18.13 126 ASP B O 1
ATOM 5540 N N . ALA B 1 127 ? -23.325 42.985 29.575 1.00 19.95 127 ALA B N 1
ATOM 5541 C CA . ALA B 1 127 ? -24.222 42.896 28.485 1.00 20.79 127 ALA B CA 1
ATOM 5542 C C . ALA B 1 127 ? -25.120 44.127 28.341 1.00 20.82 127 ALA B C 1
ATOM 5543 O O . ALA B 1 127 ? -26.343 43.995 28.460 1.00 22.87 127 ALA B O 1
ATOM 5545 N N . SER B 1 128 ? -24.624 45.293 27.977 1.00 17.50 128 SER B N 1
ATOM 5546 C CA . SER B 1 128 ? -25.349 46.471 27.604 1.00 15.36 128 SER B CA 1
ATOM 5547 C C . SER B 1 128 ? -24.860 47.042 26.240 1.00 17.85 128 SER B C 1
ATOM 5548 O O . SER B 1 128 ? -23.921 46.541 25.634 1.00 15.63 128 SER B O 1
ATOM 5551 N N . VAL B 1 129 ? -25.563 48.046 25.721 1.00 18.96 129 VAL B N 1
ATOM 5552 C CA . VAL B 1 129 ? -25.115 48.750 24.556 1.00 21.51 129 VAL B CA 1
ATOM 5553 C C . VAL B 1 129 ? -25.378 50.208 24.965 1.00 23.23 129 VAL B C 1
ATOM 5554 O O . VAL B 1 129 ? -26.455 50.486 25.482 1.00 20.95 129 VAL B O 1
ATOM 5558 N N . VAL B 1 130 ? -24.362 51.028 24.790 1.00 23.74 130 VAL B N 1
ATOM 5559 C CA . VAL B 1 130 ? -24.327 52.426 25.151 1.00 23.75 130 VAL B CA 1
ATOM 5560 C C . VAL B 1 130 ? -24.181 53.297 23.917 1.00 23.21 130 VAL B C 1
ATOM 5561 O O . VAL B 1 130 ? -23.410 52.962 23.030 1.00 22.89 130 VAL B O 1
ATOM 5565 N N . ALA B 1 131 ? -24.858 54.432 23.915 1.00 23.72 131 ALA B N 1
ATOM 5566 C CA . ALA B 1 131 ? -24.724 55.395 22.830 1.00 27.57 131 ALA B CA 1
ATOM 5567 C C . ALA B 1 131 ? -24.165 56.704 23.386 1.00 28.50 131 ALA B C 1
ATOM 5568 O O . ALA B 1 131 ? -24.696 57.194 24.374 1.00 28.62 131 ALA B O 1
ATOM 5570 N N . LEU B 1 132 ? -23.177 57.289 22.735 1.00 31.24 132 LEU B N 1
ATOM 5571 C CA . LEU B 1 132 ? -22.601 58.552 23.206 1.00 31.59 132 LEU B CA 1
ATOM 5572 C C . LEU B 1 132 ? -22.601 59.587 22.093 1.00 28.37 132 LEU B C 1
ATOM 5573 O O . LEU B 1 132 ? -22.459 59.145 20.974 1.00 22.19 132 LEU B O 1
ATOM 5578 N N . ASN B 1 133 ? -22.612 60.862 22.465 1.00 30.25 133 ASN B N 1
ATOM 5579 C CA . ASN B 1 133 ? -22.524 61.928 21.436 1.00 30.44 133 ASN B CA 1
ATOM 5580 C C . ASN B 1 133 ? -21.057 61.995 21.061 1.00 2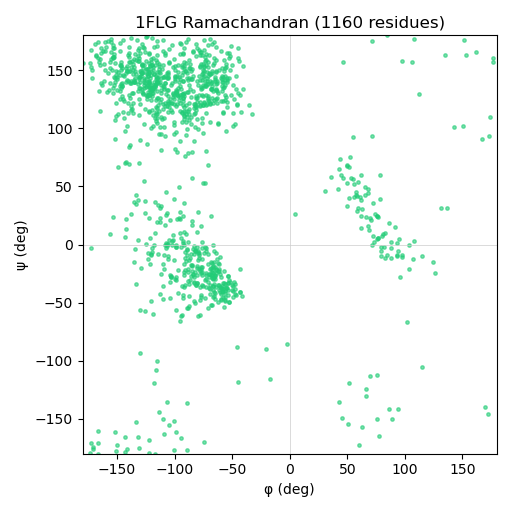8.21 133 ASN B C 1
ATOM 5581 O O . ASN B 1 133 ? -20.182 62.157 21.895 1.00 25.79 133 ASN B O 1
ATOM 5586 N N . LYS B 1 134 ? -20.734 61.937 19.806 1.00 28.09 134 LYS B N 1
ATOM 5587 C CA . LYS B 1 134 ? -19.414 61.920 19.259 1.00 29.02 134 LYS B CA 1
ATOM 5588 C C . LYS B 1 134 ? -18.612 63.170 19.600 1.00 29.64 134 LYS B C 1
ATOM 5589 O O . LYS B 1 134 ? -17.438 63.170 19.216 1.00 28.06 134 LYS B O 1
ATOM 5595 N N . ASN B 1 135 ? -19.195 64.221 20.148 1.00 31.03 135 ASN B N 1
ATOM 5596 C CA . ASN B 1 135 ? -18.518 65.476 20.394 1.00 33.08 135 ASN B CA 1
ATOM 5597 C C . ASN B 1 135 ? -18.287 65.738 21.874 1.00 33.48 135 ASN B C 1
ATOM 5598 O O . ASN B 1 135 ? -17.266 66.278 22.268 1.00 30.92 135 ASN B O 1
ATOM 5603 N N . THR B 1 136 ? -19.263 65.302 22.632 1.00 35.15 136 THR B N 1
ATOM 5604 C CA . THR B 1 136 ? -19.224 65.439 24.102 1.00 37.97 136 THR B CA 1
ATOM 5605 C C . THR B 1 136 ? -18.798 64.104 24.660 1.00 36.65 136 THR B C 1
ATOM 5606 O O . THR B 1 136 ? -18.575 63.190 23.858 1.00 37.46 136 THR B O 1
ATOM 5610 N N . GLY B 1 137 ? -18.702 63.800 25.927 1.00 37.05 137 GLY B N 1
ATOM 5611 C CA . GLY B 1 137 ? -18.621 62.322 26.236 1.00 39.00 137 GLY B CA 1
ATOM 5612 C C . GLY B 1 137 ? -20.001 61.834 26.716 1.00 36.90 137 GLY B C 1
ATOM 5613 O O . GLY B 1 137 ? -20.164 60.778 27.274 1.00 33.92 137 GLY B O 1
ATOM 5614 N N . LYS B 1 138 ? -21.020 62.657 26.628 1.00 38.03 138 LYS B N 1
ATOM 5615 C CA . LYS B 1 138 ? -22.356 62.496 27.106 1.00 40.58 138 LYS B CA 1
ATOM 5616 C C . LYS B 1 138 ? -23.103 61.300 26.524 1.00 39.22 138 LYS B C 1
ATOM 5617 O O . LYS B 1 138 ? -23.153 60.927 25.353 1.00 38.26 138 LYS B O 1
ATOM 5623 N N . VAL B 1 139 ? -23.543 60.485 27.474 1.00 36.62 139 VAL B N 1
ATOM 5624 C CA . VAL B 1 139 ? -24.415 59.363 27.239 1.00 35.63 139 VAL B CA 1
ATOM 5625 C C . VAL B 1 139 ? -25.776 59.828 26.725 1.00 34.80 139 VAL B C 1
ATOM 5626 O O . VAL B 1 139 ? -26.506 60.661 27.273 1.00 33.81 139 VAL B O 1
ATOM 5630 N N . VAL B 1 140 ? -26.168 59.278 25.584 1.00 31.57 140 VAL B N 1
ATOM 5631 C CA . VAL B 1 140 ? -27.473 59.589 24.990 1.00 30.65 140 VAL B CA 1
ATOM 5632 C C . VAL B 1 140 ? -28.465 58.474 25.344 1.00 30.03 140 VAL B C 1
ATOM 5633 O O . VAL B 1 140 ? -29.501 58.810 25.940 1.00 29.45 140 VAL B O 1
ATOM 5637 N N . TRP B 1 141 ? -28.205 57.195 25.038 1.00 26.44 141 TRP B N 1
ATOM 5638 C CA . TRP B 1 141 ? -29.070 56.171 25.564 1.00 27.09 141 TRP B CA 1
ATOM 5639 C C . TRP B 1 141 ? -28.242 54.945 26.049 1.00 29.41 141 TRP B C 1
ATOM 5640 O O . TRP B 1 141 ? -27.305 54.578 25.331 1.00 31.50 141 TRP B O 1
ATOM 5651 N N . LYS B 1 142 ? -28.750 54.260 27.050 1.00 29.17 142 LYS B N 1
ATOM 5652 C CA . LYS B 1 142 ? -28.258 52.959 27.363 1.00 33.20 142 LYS B CA 1
ATOM 5653 C C . LYS B 1 142 ? -29.277 51.803 27.476 1.00 34.22 142 LYS B C 1
ATOM 5654 O O . LYS B 1 142 ? -29.917 51.747 28.559 1.00 34.36 142 LYS B O 1
ATOM 5660 N N . LYS B 1 143 ? -28.968 50.688 26.761 1.00 33.34 143 LYS B N 1
ATOM 5661 C CA . LYS B 1 143 ? -29.775 49.501 27.019 1.00 30.89 143 LYS B CA 1
ATOM 5662 C C . LYS B 1 143 ? -29.007 48.266 27.447 1.00 29.76 143 LYS B C 1
ATOM 5663 O O . LYS B 1 143 ? -28.122 47.760 26.755 1.00 29.90 143 LYS B O 1
ATOM 5669 N N . LYS B 1 144 ? -29.418 47.661 28.536 1.00 27.92 144 LYS B N 1
ATOM 5670 C CA . LYS B 1 144 ? -28.908 46.390 29.008 1.00 27.84 144 LYS B CA 1
ATOM 5671 C C . LYS B 1 144 ? -29.841 45.275 28.511 1.00 27.58 144 LYS B C 1
ATOM 5672 O O . LYS B 1 144 ? -30.995 45.186 28.924 1.00 27.10 144 LYS B O 1
ATOM 5678 N N . PHE B 1 145 ? -29.375 44.389 27.645 1.00 26.20 145 PHE B N 1
ATOM 5679 C CA . PHE B 1 145 ? -30.177 43.400 27.005 1.00 27.03 145 PHE B CA 1
ATOM 5680 C C . PHE B 1 145 ? -30.122 42.029 27.613 1.00 27.03 145 PHE B C 1
ATOM 5681 O O . PHE B 1 145 ? -30.850 41.215 27.049 1.00 28.16 145 PHE B O 1
ATOM 5689 N N . ALA B 1 146 ? -29.391 41.661 28.635 1.00 27.00 146 ALA B N 1
ATOM 5690 C CA . ALA B 1 146 ? -29.303 40.288 29.068 1.00 27.98 146 ALA B CA 1
ATOM 5691 C C . ALA B 1 146 ? -28.710 40.240 30.475 1.00 30.52 146 ALA B C 1
ATOM 5692 O O . ALA B 1 146 ? -27.816 41.011 30.796 1.00 31.46 146 ALA B O 1
ATOM 5694 N N . ASP B 1 147 ? -28.989 39.089 31.092 1.00 31.82 147 ASP B N 1
ATOM 5695 C CA . ASP B 1 147 ? -28.466 38.870 32.436 1.00 31.46 147 ASP B CA 1
ATOM 5696 C C . ASP B 1 147 ? -27.028 38.362 32.330 1.00 31.60 147 ASP B C 1
ATOM 5697 O O . ASP B 1 147 ? -26.756 37.265 31.824 1.00 28.13 147 ASP B O 1
ATOM 5702 N N . HIS B 1 148 ? -26.139 39.214 32.893 1.00 30.21 148 HIS B N 1
ATOM 5703 C CA . HIS B 1 148 ? -24.703 38.908 32.872 1.00 28.83 148 HIS B CA 1
ATOM 5704 C C . HIS B 1 148 ? -24.410 37.795 33.854 1.00 28.84 148 HIS B C 1
ATOM 5705 O O . HIS B 1 148 ? -23.536 36.941 33.664 1.00 26.95 148 HIS B O 1
ATOM 5712 N N . GLY B 1 149 ? -25.251 37.810 34.898 1.00 28.65 149 GLY B N 1
ATOM 5713 C CA . GLY B 1 149 ? -25.166 36.839 35.969 1.00 28.30 149 GLY B CA 1
ATOM 5714 C C . GLY B 1 149 ? -25.463 35.445 35.434 1.00 27.67 149 GLY B C 1
ATOM 5715 O O . GLY B 1 149 ? -25.053 34.518 36.136 1.00 29.74 149 GLY B O 1
ATOM 5716 N N . ALA B 1 150 ? -26.187 35.319 34.336 1.00 24.62 150 ALA B N 1
ATOM 5717 C CA . ALA B 1 150 ? -26.403 34.025 33.724 1.00 24.03 150 ALA B CA 1
ATOM 5718 C C . ALA B 1 150 ? -25.338 33.638 32.690 1.00 22.68 150 ALA B C 1
ATOM 5719 O O . ALA B 1 150 ? -25.423 32.526 32.132 1.00 24.30 150 ALA B O 1
ATOM 5721 N N . GLY B 1 151 ? -24.398 34.486 32.352 1.00 19.12 151 GLY B N 1
ATOM 5722 C CA . GLY B 1 151 ? -23.408 34.128 31.364 1.00 18.39 151 GLY B CA 1
ATOM 5723 C C . GLY B 1 151 ? -23.299 35.071 30.175 1.00 15.89 151 GLY B C 1
ATOM 5724 O O . GLY B 1 151 ? -22.292 34.969 29.475 1.00 14.97 151 GLY B O 1
ATOM 5725 N N . TYR B 1 152 ? -24.227 35.964 29.899 1.00 17.12 152 TYR B N 1
ATOM 5726 C CA . TYR B 1 152 ? -24.019 36.838 28.744 1.00 20.31 152 TYR B CA 1
ATOM 5727 C C . TYR B 1 152 ? -22.981 37.960 28.955 1.00 18.22 152 TYR B C 1
ATOM 5728 O O . TYR B 1 152 ? -22.862 38.613 29.979 1.00 16.64 152 TYR B O 1
ATOM 5737 N N . THR B 1 153 ? -22.263 38.240 27.884 1.00 18.08 153 THR B N 1
ATOM 5738 C CA . THR B 1 153 ? -21.578 39.517 27.717 1.00 19.46 153 THR B CA 1
ATOM 5739 C C . THR B 1 153 ? -21.667 39.932 26.195 1.00 17.72 153 THR B C 1
ATOM 5740 O O . THR B 1 153 ? -22.457 39.485 25.381 1.00 15.06 153 THR B O 1
ATOM 5744 N N . MET B 1 154 ? -20.823 40.900 25.908 1.00 16.69 154 MET B N 1
ATOM 5745 C CA . MET B 1 154 ? -20.634 41.514 24.613 1.00 15.17 154 MET B CA 1
ATOM 5746 C C . MET B 1 154 ? -19.167 41.932 24.492 1.00 12.38 154 MET B C 1
ATOM 5747 O O . MET B 1 154 ? -18.714 42.672 25.363 1.00 10.04 154 MET B O 1
ATOM 5752 N N . THR B 1 155 ? -18.477 41.493 23.453 1.00 9.66 155 THR B N 1
ATOM 5753 C CA . THR B 1 155 ? -17.088 41.760 23.201 1.00 9.91 155 THR B CA 1
ATOM 5754 C C . THR B 1 155 ? -16.753 42.297 21.788 1.00 12.57 155 THR B C 1
ATOM 5755 O O . THR B 1 155 ? -15.660 42.856 21.581 1.00 8.94 155 THR B O 1
ATOM 5759 N N . GLY B 1 156 ? -17.697 42.043 20.847 1.00 11.56 156 GLY B N 1
ATOM 5760 C CA . GLY B 1 156 ? -17.593 42.365 19.479 1.00 11.72 156 GLY B CA 1
ATOM 5761 C C . GLY B 1 156 ? -18.122 43.737 19.036 1.00 15.95 156 GLY B C 1
ATOM 5762 O O . GLY B 1 156 ? -19.009 44.315 19.702 1.00 14.76 156 GLY B O 1
ATOM 5763 N N . ALA B 1 157 ? -17.575 44.229 17.890 1.00 15.46 157 ALA B N 1
ATOM 5764 C CA . ALA B 1 157 ? -18.078 45.505 17.377 1.00 16.06 157 ALA B CA 1
ATOM 5765 C C . ALA B 1 157 ? -19.458 45.376 16.718 1.00 16.76 157 ALA B C 1
ATOM 5766 O O . ALA B 1 157 ? -19.767 44.447 16.006 1.00 13.28 157 ALA B O 1
ATOM 5768 N N . PRO B 1 158 ? -20.267 46.407 16.887 1.00 19.74 158 PRO B N 1
ATOM 5769 C CA . PRO B 1 158 ? -21.565 46.583 16.264 1.00 20.64 158 PRO B CA 1
ATOM 5770 C C . PRO B 1 158 ? -21.388 47.259 14.911 1.00 20.29 158 PRO B C 1
ATOM 5771 O O . PRO B 1 158 ? -20.314 47.818 14.641 1.00 20.90 158 PRO B O 1
ATOM 5775 N N . THR B 1 159 ? -22.309 47.155 13.992 1.00 19.01 159 THR B N 1
ATOM 5776 C CA . THR B 1 159 ? -22.221 47.780 12.676 1.00 18.77 159 THR B CA 1
ATOM 5777 C C . THR B 1 159 ? -23.557 48.497 12.409 1.00 19.35 159 THR B C 1
ATOM 5778 O O . THR B 1 159 ? -24.500 48.326 13.176 1.00 18.72 159 THR B O 1
ATOM 5782 N N . ILE B 1 160 ? -23.638 49.335 11.414 1.00 19.79 160 ILE B N 1
ATOM 5783 C CA . ILE B 1 160 ? -24.770 50.106 11.012 1.00 21.52 160 ILE B CA 1
ATOM 5784 C C . ILE B 1 160 ? -25.187 49.582 9.635 1.00 21.46 160 ILE B C 1
ATOM 5785 O O . ILE B 1 160 ? -24.313 49.371 8.796 1.00 15.33 160 ILE B O 1
ATOM 5790 N N . VAL B 1 161 ? -26.525 49.490 9.529 1.00 24.67 161 VAL B N 1
ATOM 5791 C CA . VAL B 1 161 ? -26.986 49.017 8.151 1.00 27.72 161 VAL B CA 1
ATOM 5792 C C . VAL B 1 161 ? -28.306 49.626 7.717 1.00 29.94 161 VAL B C 1
ATOM 5793 O O . VAL B 1 161 ? -29.187 50.025 8.507 1.00 27.69 161 VAL B O 1
ATOM 5797 N N . LYS B 1 162 ? -28.537 49.736 6.397 1.00 32.77 162 LYS B N 1
ATOM 5798 C CA . LYS B 1 162 ? -29.786 50.308 5.891 1.00 35.66 162 LYS B CA 1
ATOM 5799 C C . LYS B 1 162 ? -30.646 49.306 5.095 1.00 35.51 162 LYS B C 1
ATOM 5800 O O . LYS B 1 162 ? -30.303 48.828 4.025 1.00 31.26 162 LYS B O 1
ATOM 5806 N N . ASP B 1 163 ? -31.851 49.086 5.660 1.00 37.85 163 ASP B N 1
ATOM 5807 C CA . ASP B 1 163 ? -32.923 48.304 5.069 1.00 38.40 163 ASP B CA 1
ATOM 5808 C C . ASP B 1 163 ? -33.295 48.896 3.727 1.00 38.51 163 ASP B C 1
ATOM 5809 O O . ASP B 1 163 ? -33.912 49.944 3.634 1.00 37.51 163 ASP B O 1
ATOM 5814 N N . GLY B 1 164 ? -33.063 48.178 2.671 1.00 40.35 164 GLY B N 1
ATOM 5815 C CA . GLY B 1 164 ? -33.308 48.721 1.328 1.00 43.00 164 GLY B CA 1
ATOM 5816 C C . GLY B 1 164 ? -34.776 48.619 0.969 1.00 44.27 164 GLY B C 1
ATOM 5817 O O . GLY B 1 164 ? -35.142 49.016 -0.105 1.00 43.73 164 GLY B O 1
ATOM 5818 N N . LYS B 1 165 ? -35.557 47.985 1.802 1.00 46.29 165 LYS B N 1
ATOM 5819 C CA . LYS B 1 165 ? -36.955 47.731 1.715 1.00 48.23 165 LYS B CA 1
ATOM 5820 C C . LYS B 1 165 ? -37.788 48.793 2.454 1.00 48.07 165 LYS B C 1
ATOM 5821 O O . LYS B 1 165 ? -38.625 49.474 1.849 1.00 49.59 165 LYS B O 1
ATOM 5827 N N . THR B 1 166 ? -37.595 48.903 3.732 1.00 45.25 166 THR B N 1
ATOM 5828 C CA . THR B 1 166 ? -38.354 49.818 4.549 1.00 43.49 166 THR B CA 1
ATOM 5829 C C . THR B 1 166 ? -37.782 51.209 4.637 1.00 43.16 166 THR B C 1
ATOM 5830 O O . THR B 1 166 ? -38.390 52.127 5.207 1.00 42.22 166 THR B O 1
ATOM 5834 N N . GLY B 1 167 ? -36.544 51.341 4.203 1.00 42.70 167 GLY B N 1
ATOM 5835 C CA . GLY B 1 167 ? -35.797 52.578 4.235 1.00 43.33 167 GLY B CA 1
ATOM 5836 C C . GLY B 1 167 ? -35.016 52.851 5.514 1.00 43.42 167 GLY B C 1
ATOM 5837 O O . GLY B 1 167 ? -34.219 53.790 5.556 1.00 42.90 167 GLY B O 1
ATOM 5838 N N . LYS B 1 168 ? -35.231 52.110 6.585 1.00 43.84 168 LYS B N 1
ATOM 5839 C CA . LYS B 1 168 ? -34.650 52.387 7.875 1.00 44.51 168 LYS B CA 1
ATOM 5840 C C . LYS B 1 168 ? -33.167 52.046 8.016 1.00 43.59 168 LYS B C 1
ATOM 5841 O O . LYS B 1 168 ? -32.579 51.110 7.433 1.00 42.51 168 LYS B O 1
ATOM 5847 N N . VAL B 1 169 ? -32.539 52.854 8.889 1.00 39.88 169 VAL B N 1
ATOM 5848 C CA . VAL B 1 169 ? -31.135 52.667 9.282 1.00 35.54 169 VAL B CA 1
ATOM 5849 C C . VAL B 1 169 ? -31.128 51.916 10.608 1.00 32.78 169 VAL B C 1
ATOM 5850 O O . VAL B 1 169 ? -31.849 52.213 11.548 1.00 29.97 169 VAL B O 1
ATOM 5854 N N . LEU B 1 170 ? -30.372 50.827 10.711 1.00 30.74 170 LEU B N 1
ATOM 5855 C CA . LEU B 1 170 ? -30.376 50.043 11.942 1.00 28.61 170 LEU B CA 1
ATOM 5856 C C . LEU B 1 170 ? -29.008 49.951 12.586 1.00 27.44 170 LEU B C 1
ATOM 5857 O O . LEU B 1 170 ? -27.973 50.193 11.954 1.00 24.39 170 LEU B O 1
ATOM 5862 N N . LEU B 1 171 ? -29.040 49.629 13.894 1.00 26.11 171 LEU B N 1
ATOM 5863 C CA . LEU B 1 171 ? -27.752 49.323 14.548 1.00 23.67 171 LEU B CA 1
ATOM 5864 C C . LEU B 1 171 ? -27.759 47.796 14.735 1.00 22.61 171 LEU B C 1
ATOM 5865 O O . LEU B 1 171 ? -28.660 47.228 15.389 1.00 19.70 171 LEU B O 1
ATOM 5870 N N . ILE B 1 172 ? -26.777 47.125 14.173 1.00 21.57 172 ILE B N 1
ATOM 5871 C CA . ILE B 1 172 ? -26.662 45.671 14.337 1.00 22.90 172 ILE B CA 1
ATOM 5872 C C . ILE B 1 172 ? -25.622 45.196 15.343 1.00 21.83 172 ILE B C 1
ATOM 5873 O O . ILE B 1 172 ? -24.396 45.317 15.249 1.00 19.86 172 ILE B O 1
ATOM 5878 N N . HIS B 1 173 ? -26.088 44.438 16.357 1.00 21.27 173 HIS B N 1
ATOM 5879 C CA . HIS B 1 173 ? -25.169 43.850 17.307 1.00 20.28 173 HIS B CA 1
ATOM 5880 C C . HIS B 1 173 ? -25.520 42.436 17.717 1.00 20.29 173 HIS B C 1
ATOM 5881 O O . HIS B 1 173 ? -26.711 42.139 17.717 1.00 21.84 173 HIS B O 1
ATOM 5888 N N . GLY B 1 174 ? -24.573 41.641 18.191 1.00 18.33 174 GLY B N 1
ATOM 5889 C CA . GLY B 1 174 ? -24.659 40.296 18.671 1.00 14.16 174 GLY B CA 1
ATOM 5890 C C . GLY B 1 174 ? -24.595 40.077 20.173 1.00 12.34 174 GLY B C 1
ATOM 5891 O O . GLY B 1 174 ? -24.967 40.917 20.927 1.00 10.14 174 GLY B O 1
ATOM 5892 N N . SER B 1 175 ? -24.181 38.930 20.708 1.00 14.65 175 SER B N 1
ATOM 5893 C CA . SER B 1 175 ? -24.095 38.548 22.097 1.00 14.79 175 SER B CA 1
ATOM 5894 C C . SER B 1 175 ? -23.013 37.469 22.335 1.00 13.61 175 SER B C 1
ATOM 5895 O O . SER B 1 175 ? -22.484 36.923 21.388 1.00 12.04 175 SER B O 1
ATOM 5898 N N . SER B 1 176 ? -22.729 37.157 23.601 1.00 11.26 176 SER B N 1
ATOM 5899 C CA . SER B 1 176 ? -21.646 36.260 23.883 1.00 10.73 176 SER B CA 1
ATOM 5900 C C . SER B 1 176 ? -21.885 35.359 25.105 1.00 10.02 176 SER B C 1
ATOM 5901 O O . SER B 1 176 ? -22.603 35.867 25.926 1.00 6.02 176 SER B O 1
ATOM 5904 N N . GLY B 1 177 ? -21.272 34.160 25.118 1.00 9.02 177 GLY B N 1
ATOM 5905 C CA . GLY B 1 177 ? -21.406 33.203 26.160 1.00 11.87 177 GLY B CA 1
ATOM 5906 C C . GLY B 1 177 ? -21.717 31.757 25.812 1.00 14.41 177 GLY B C 1
ATOM 5907 O O . GLY B 1 177 ? -22.174 30.935 26.644 1.00 12.73 177 GLY B O 1
ATOM 5908 N N . ASP B 1 178 ? -21.265 31.230 24.667 1.00 16.07 178 ASP B N 1
ATOM 5909 C CA . ASP B 1 178 ? -21.456 29.803 24.404 1.00 17.78 178 ASP B CA 1
ATOM 5910 C C . ASP B 1 178 ? -21.012 28.874 25.544 1.00 19.41 178 ASP B C 1
ATOM 5911 O O . ASP B 1 178 ? -21.711 27.923 25.984 1.00 14.17 178 ASP B O 1
ATOM 5916 N N . GLU B 1 179 ? -19.893 29.196 26.206 1.00 19.41 179 GLU B N 1
ATOM 5917 C CA . GLU B 1 179 ? -19.258 28.502 27.281 1.00 20.33 179 GLU B CA 1
ATOM 5918 C C . GLU B 1 179 ? -20.058 28.479 28.581 1.00 19.86 179 GLU B C 1
ATOM 5919 O O . GLU B 1 179 ? -19.837 27.621 29.427 1.00 17.12 179 GLU B O 1
ATOM 5925 N N . PHE B 1 180 ? -20.977 29.406 28.651 1.00 20.36 180 PHE B N 1
ATOM 5926 C CA . PHE B 1 180 ? -21.859 29.482 29.810 1.00 22.97 180 PHE B CA 1
ATOM 5927 C C . PHE B 1 180 ? -23.246 28.913 29.565 1.00 24.01 180 PHE B C 1
ATOM 5928 O O . PHE B 1 180 ? -24.071 28.853 30.491 1.00 24.58 180 PHE B O 1
ATOM 5936 N N . GLY B 1 181 ? -23.531 28.414 28.362 1.00 24.37 181 GLY B N 1
ATOM 5937 C CA . GLY B 1 181 ? -24.759 27.700 28.115 1.00 23.81 181 GLY B CA 1
ATOM 5938 C C . GLY B 1 181 ? -25.948 28.640 27.947 1.00 24.53 181 GLY B C 1
ATOM 5939 O O . GLY B 1 181 ? -27.085 28.387 28.319 1.00 22.69 181 GLY B O 1
ATOM 5940 N N . VAL B 1 182 ? -25.644 29.720 27.275 1.00 24.49 182 VAL B N 1
ATOM 5941 C CA . VAL B 1 182 ? -26.625 30.734 26.902 1.00 26.06 182 VAL B CA 1
ATOM 5942 C C . VAL B 1 182 ? -27.204 30.440 25.509 1.00 26.39 182 VAL B C 1
ATOM 5943 O O . VAL B 1 182 ? -26.553 29.763 24.712 1.00 24.88 182 VAL B O 1
ATOM 5947 N N . VAL B 1 183 ? -28.393 30.961 25.218 1.00 24.71 183 VAL B N 1
ATOM 5948 C CA . VAL B 1 183 ? -29.077 30.887 23.962 1.00 23.75 183 VAL B CA 1
ATOM 5949 C C . VAL B 1 183 ? -28.578 32.110 23.193 1.00 23.40 183 VAL B C 1
ATOM 5950 O O . VAL B 1 183 ? -28.910 33.228 23.656 1.00 24.87 183 VAL B O 1
ATOM 5954 N N . GLY B 1 184 ? -27.776 31.968 22.155 1.00 21.74 184 GLY B N 1
ATOM 5955 C CA . GLY B 1 184 ? -27.259 33.135 21.452 1.00 22.88 184 GLY B CA 1
ATOM 5956 C C . GLY B 1 184 ? -28.329 33.893 20.671 1.00 23.90 184 GLY B C 1
ATOM 5957 O O . GLY B 1 184 ? -29.345 33.384 20.183 1.00 21.92 184 GLY B O 1
ATOM 5958 N N . ARG B 1 185 ? -28.199 35.219 20.579 1.00 23.34 185 ARG B N 1
ATOM 5959 C CA . ARG B 1 185 ? -29.103 36.126 19.896 1.00 21.24 185 ARG B CA 1
ATOM 5960 C C . ARG B 1 185 ? -28.448 37.298 19.139 1.00 21.17 185 ARG B C 1
ATOM 5961 O O . ARG B 1 185 ? -27.346 37.823 19.328 1.00 19.74 185 ARG B O 1
ATOM 5969 N N . LEU B 1 186 ? -29.117 37.659 18.050 1.00 17.86 186 LEU B N 1
ATOM 5970 C CA . LEU B 1 186 ? -28.830 38.725 17.148 1.00 14.92 186 LEU B CA 1
ATOM 5971 C C . LEU B 1 186 ? -29.896 39.813 17.328 1.00 15.24 186 LEU B C 1
ATOM 5972 O O . LEU B 1 186 ? -31.017 39.570 17.791 1.00 13.79 186 LEU B O 1
ATOM 5977 N N . PHE B 1 187 ? -29.415 41.044 17.197 1.00 15.63 187 PHE B N 1
ATOM 5978 C CA . PHE B 1 187 ? -30.304 42.187 17.429 1.00 17.41 187 PHE B CA 1
ATOM 5979 C C . PHE B 1 187 ? -30.176 43.351 16.438 1.00 18.97 187 PHE B C 1
ATOM 5980 O O . PHE B 1 187 ? -29.212 43.717 15.740 1.00 18.26 187 PHE B O 1
ATOM 5988 N N . ALA B 1 188 ? -31.275 44.075 16.291 1.00 21.56 188 ALA B N 1
ATOM 5989 C CA . ALA B 1 188 ? -31.411 45.298 15.510 1.00 24.08 188 ALA B CA 1
ATOM 5990 C C . ALA B 1 188 ? -32.012 46.359 16.457 1.00 28.31 188 ALA B C 1
ATOM 5991 O O . ALA B 1 188 ? -32.860 46.144 17.359 1.00 26.73 188 ALA B O 1
ATOM 5993 N N . ARG B 1 189 ? -31.435 47.562 16.333 1.00 31.41 189 ARG B N 1
ATOM 5994 C CA . ARG B 1 189 ? -31.918 48.665 17.171 1.00 33.45 189 ARG B CA 1
ATOM 5995 C C . ARG B 1 189 ? -31.986 49.961 16.369 1.00 34.06 189 ARG B C 1
ATOM 5996 O O . ARG B 1 189 ? -31.324 50.038 15.322 1.00 33.81 189 ARG B O 1
ATOM 6004 N N . ASP B 1 190 ? -32.765 50.874 16.922 1.00 35.10 190 ASP B N 1
ATOM 6005 C CA . ASP B 1 190 ? -32.903 52.243 16.483 1.00 37.42 190 ASP B CA 1
ATOM 6006 C C . ASP B 1 190 ? -31.740 53.092 17.053 1.00 37.71 190 ASP B C 1
ATOM 6007 O O . ASP B 1 190 ? -31.552 53.167 18.275 1.00 35.10 190 ASP B O 1
ATOM 6012 N N . PRO B 1 191 ? -30.953 53.673 16.154 1.00 37.87 191 PRO B N 1
ATOM 6013 C CA . PRO B 1 191 ? -29.767 54.423 16.478 1.00 40.31 191 PRO B CA 1
ATOM 6014 C C . PRO B 1 191 ? -29.936 55.547 17.492 1.00 41.70 191 PRO B C 1
ATOM 6015 O O . PRO B 1 191 ? -29.110 55.761 18.397 1.00 41.96 191 PRO B O 1
ATOM 6019 N N . ASP B 1 192 ? -31.006 56.310 17.468 1.00 42.07 192 ASP B N 1
ATOM 6020 C CA . ASP B 1 192 ? -31.327 57.427 18.304 1.00 40.61 192 ASP B CA 1
ATOM 6021 C C . ASP B 1 192 ? -32.063 57.035 19.536 1.00 39.65 192 ASP B C 1
ATOM 6022 O O . ASP B 1 192 ? -32.233 57.928 20.398 1.00 42.15 192 ASP B O 1
ATOM 6027 N N . THR B 1 193 ? -32.533 55.804 19.741 1.00 36.17 193 THR B N 1
ATOM 6028 C CA . THR B 1 193 ? -33.245 55.536 21.007 1.00 33.75 193 THR B CA 1
ATOM 6029 C C . THR B 1 193 ? -32.792 54.222 21.616 1.00 31.99 193 THR B C 1
ATOM 6030 O O . THR B 1 193 ? -33.127 53.855 22.738 1.00 27.17 193 THR B O 1
ATOM 6034 N N . GLY B 1 194 ? -32.120 53.456 20.750 1.00 32.80 194 GLY B N 1
ATOM 6035 C CA . GLY B 1 194 ? -31.702 52.115 21.098 1.00 35.33 194 GLY B CA 1
ATOM 6036 C C . GLY B 1 194 ? -32.867 51.215 21.474 1.00 36.08 194 GLY B C 1
ATOM 6037 O O . GLY B 1 194 ? -32.831 50.429 22.408 1.00 35.41 194 GLY B O 1
ATOM 6038 N N . GLU B 1 195 ? -33.950 51.313 20.735 1.00 38.15 195 GLU B N 1
ATOM 6039 C CA . GLU B 1 195 ? -35.182 50.567 20.977 1.00 38.93 195 GLU B CA 1
ATOM 6040 C C . GLU B 1 195 ? -35.152 49.311 20.109 1.00 36.98 195 GLU B C 1
ATOM 6041 O O . GLU B 1 195 ? -34.620 49.307 18.993 1.00 34.56 195 GLU B O 1
ATOM 6047 N N . GLU B 1 196 ? -35.546 48.189 20.712 1.00 34.09 196 GLU B N 1
ATOM 6048 C CA . GLU B 1 196 ? -35.426 46.931 19.977 1.00 32.54 196 GLU B CA 1
ATOM 6049 C C . GLU B 1 196 ? -36.384 46.804 18.806 1.00 30.44 196 GLU B C 1
ATOM 6050 O O . GLU B 1 196 ? -37.563 46.648 19.027 1.00 28.76 196 GLU B O 1
ATOM 6056 N N . ILE B 1 197 ? -35.934 46.940 17.580 1.00 29.76 197 ILE B N 1
ATOM 6057 C CA . ILE B 1 197 ? -36.710 46.676 16.394 1.00 31.20 197 ILE B CA 1
ATOM 6058 C C . ILE B 1 197 ? -36.944 45.158 16.231 1.00 30.72 197 ILE B C 1
ATOM 6059 O O . ILE B 1 197 ? -38.109 44.787 16.070 1.00 30.23 197 ILE B O 1
ATOM 6064 N N . TRP B 1 198 ? -35.847 44.376 16.232 1.00 27.75 198 TRP B N 1
ATOM 6065 C CA . TRP B 1 198 ? -35.958 42.939 16.173 1.00 26.24 198 TRP B CA 1
ATOM 6066 C C . TRP B 1 198 ? -34.862 42.148 16.879 1.00 26.64 198 TRP B C 1
ATOM 6067 O O . TRP B 1 198 ? -33.791 42.630 17.212 1.00 26.34 198 TRP B O 1
ATOM 6078 N N . MET B 1 199 ? -35.216 40.973 17.402 1.00 26.18 199 MET B N 1
ATOM 6079 C CA . MET B 1 199 ? -34.425 40.028 18.155 1.00 24.97 199 MET B CA 1
ATOM 6080 C C . MET B 1 199 ? -34.512 38.616 17.536 1.00 24.57 199 MET B C 1
ATOM 6081 O O . MET B 1 199 ? -35.602 38.118 17.426 1.00 21.94 199 MET B O 1
ATOM 6086 N N . ARG B 1 200 ? -33.422 37.911 17.291 1.00 26.53 200 ARG B N 1
ATOM 6087 C CA . ARG B 1 200 ? -33.501 36.599 16.660 1.00 28.59 200 ARG B CA 1
ATOM 6088 C C . ARG B 1 200 ? -32.590 35.563 17.274 1.00 26.97 200 ARG B C 1
ATOM 6089 O O . ARG B 1 200 ? -31.384 35.635 17.141 1.00 24.53 200 ARG B O 1
ATOM 6097 N N . PRO B 1 201 ? -33.145 34.509 17.868 1.00 28.01 201 PRO B N 1
ATOM 6098 C CA . PRO B 1 201 ? -32.349 33.429 18.428 1.00 27.32 201 PRO B CA 1
ATOM 6099 C C . PRO B 1 201 ? -31.785 32.606 17.266 1.00 27.74 201 PRO B C 1
ATOM 6100 O O . PRO B 1 201 ? -32.277 32.642 16.164 1.00 26.31 201 PRO B O 1
ATOM 6104 N N . PHE B 1 202 ? -30.718 31.876 17.451 1.00 27.20 202 PHE B N 1
ATOM 6105 C CA . PHE B 1 202 ? -30.012 31.086 16.513 1.00 28.99 202 PHE B CA 1
ATOM 6106 C C . PHE B 1 202 ? -29.937 29.617 16.942 1.00 28.28 202 PHE B C 1
ATOM 6107 O O . PHE B 1 202 ? -29.434 28.806 16.144 1.00 26.08 202 PHE B O 1
ATOM 6115 N N . VAL B 1 203 ? -30.609 29.225 18.034 1.00 26.67 203 VAL B N 1
ATOM 6116 C CA . VAL B 1 203 ? -30.775 27.766 18.169 1.00 27.76 203 VAL B CA 1
ATOM 6117 C C . VAL B 1 203 ? -32.188 27.419 17.645 1.00 26.13 203 VAL B C 1
ATOM 6118 O O . VAL B 1 203 ? -33.184 28.070 17.944 1.00 25.27 203 VAL B O 1
ATOM 6122 N N . GLU B 1 204 ? -32.327 26.429 16.794 1.00 26.12 204 GLU B N 1
ATOM 6123 C CA . GLU B 1 204 ? -33.536 25.956 16.138 1.00 26.59 204 GLU B CA 1
ATOM 6124 C C . GLU B 1 204 ? -34.695 25.690 17.089 1.00 25.74 204 GLU B C 1
ATOM 6125 O O . GLU B 1 204 ? -34.521 25.111 18.144 1.00 26.66 204 GLU B O 1
ATOM 6131 N N . GLY B 1 205 ? -35.874 26.258 16.795 1.00 23.84 205 GLY B N 1
ATOM 6132 C CA . GLY B 1 205 ? -37.069 26.162 17.594 1.00 23.15 205 GLY B CA 1
ATOM 6133 C C . GLY B 1 205 ? -37.286 27.283 18.579 1.00 24.16 205 GLY B C 1
ATOM 6134 O O . GLY B 1 205 ? -38.350 27.395 19.185 1.00 24.43 205 GLY B O 1
ATOM 6135 N N . HIS B 1 206 ? -36.351 28.211 18.746 1.00 24.87 206 HIS B N 1
ATOM 6136 C CA . HIS B 1 206 ? -36.555 29.358 19.660 1.00 23.44 206 HIS B CA 1
ATOM 6137 C C . HIS B 1 206 ? -37.292 30.534 19.007 1.00 20.34 206 HIS B C 1
ATOM 6138 O O . HIS B 1 206 ? -37.239 30.795 17.801 1.00 16.72 206 HIS B O 1
ATOM 6145 N N . MET B 1 207 ? -38.037 31.271 19.801 1.00 18.86 207 MET B N 1
ATOM 6146 C CA . MET B 1 207 ? -38.922 32.362 19.563 1.00 20.10 207 MET B CA 1
ATOM 6147 C C . MET B 1 207 ? -38.217 33.695 19.471 1.00 22.77 207 MET B C 1
ATOM 6148 O O . MET B 1 207 ? -37.377 34.046 20.315 1.00 21.75 207 MET B O 1
ATOM 6153 N N . GLY B 1 208 ? -38.393 34.319 18.314 1.00 25.34 208 GLY B N 1
ATOM 6154 C CA . GLY B 1 208 ? -37.745 35.549 17.896 1.00 27.39 208 GLY B CA 1
ATOM 6155 C C . GLY B 1 208 ? -38.575 36.777 18.168 1.00 28.81 208 GLY B C 1
ATOM 6156 O O . GLY B 1 208 ? -39.718 36.521 18.572 1.00 31.91 208 GLY B O 1
ATOM 6157 N N . ARG B 1 209 ? -38.090 38.009 18.170 1.00 29.41 209 ARG B N 1
ATOM 6158 C CA . ARG B 1 209 ? -39.029 39.107 18.424 1.00 31.98 209 ARG B CA 1
ATOM 6159 C C . ARG B 1 209 ? -39.078 40.045 17.222 1.00 30.80 209 ARG B C 1
ATOM 6160 O O . ARG B 1 209 ? -38.179 39.975 16.420 1.00 28.84 209 ARG B O 1
ATOM 6168 N N . LEU B 1 210 ? -40.133 40.824 17.123 1.00 31.90 210 LEU B N 1
ATOM 6169 C CA . LEU B 1 210 ? -40.464 41.788 16.109 1.00 32.74 210 LEU B CA 1
ATOM 6170 C C . LEU B 1 210 ? -41.306 42.939 16.650 1.00 33.44 210 LEU B C 1
ATOM 6171 O O . LEU B 1 210 ? -42.195 42.846 17.482 1.00 32.23 210 LEU B O 1
ATOM 6176 N N . ASN B 1 211 ? -40.935 44.166 16.320 1.00 36.84 211 ASN B N 1
ATOM 6177 C CA . ASN B 1 211 ? -41.533 45.382 16.811 1.00 39.71 211 ASN B CA 1
ATOM 6178 C C . ASN B 1 211 ? -42.103 45.280 18.215 1.00 40.31 211 ASN B C 1
ATOM 6179 O O . ASN B 1 211 ? -43.200 45.727 18.501 1.00 40.74 211 ASN B O 1
ATOM 6184 N N . GLY B 1 212 ? -41.421 44.721 19.176 1.00 42.52 212 GLY B N 1
ATOM 6185 C CA . GLY B 1 212 ? -41.842 44.642 20.530 1.00 44.79 212 GLY B CA 1
ATOM 6186 C C . GLY B 1 212 ? -42.525 43.407 21.011 1.00 46.11 212 GLY B C 1
ATOM 6187 O O . GLY B 1 212 ? -42.557 43.255 22.231 1.00 44.07 212 GLY B O 1
ATOM 6188 N N . LYS B 1 213 ? -43.212 42.690 20.135 1.00 49.13 213 LYS B N 1
ATOM 6189 C CA . LYS B 1 213 ? -43.827 41.462 20.687 1.00 51.97 213 LYS B CA 1
ATOM 6190 C C . LYS B 1 213 ? -43.326 40.252 19.897 1.00 50.73 213 LYS B C 1
ATOM 6191 O O . LYS B 1 213 ? -42.545 40.360 18.938 1.00 50.15 213 LYS B O 1
ATOM 6197 N N . ASP B 1 214 ? -43.516 39.054 20.456 1.00 47.48 214 ASP B N 1
ATOM 6198 C CA . ASP B 1 214 ? -43.075 37.876 19.743 1.00 45.76 214 ASP B CA 1
ATOM 6199 C C . ASP B 1 214 ? -43.449 37.933 18.274 1.00 43.71 214 ASP B C 1
ATOM 6200 O O . ASP B 1 214 ? -44.343 38.594 17.746 1.00 42.31 214 ASP B O 1
ATOM 6205 N N . SER B 1 215 ? -42.704 37.159 17.502 1.00 42.13 215 SER B N 1
ATOM 6206 C CA . SER B 1 215 ? -42.983 37.067 16.080 1.00 40.19 215 SER B CA 1
ATOM 6207 C C . SER B 1 215 ? -43.055 35.598 15.677 1.00 40.93 215 SER B C 1
ATOM 6208 O O . SER B 1 215 ? -44.117 34.982 15.803 1.00 38.61 215 SER B O 1
ATOM 6211 N N . THR B 1 216 ? -41.939 35.010 15.211 1.00 42.81 216 THR B N 1
ATOM 6212 C CA . THR B 1 216 ? -42.009 33.734 14.563 1.00 42.78 216 THR B CA 1
ATOM 6213 C C . THR B 1 216 ? -41.312 32.482 15.004 1.00 42.67 216 THR B C 1
ATOM 6214 O O . THR B 1 216 ? -42.090 31.452 14.941 1.00 47.11 216 THR B O 1
ATOM 6218 N N . VAL B 1 217 ? -40.067 32.323 15.328 1.00 37.52 217 VAL B N 1
ATOM 6219 C CA . VAL B 1 217 ? -39.499 30.977 15.647 1.00 32.18 217 VAL B CA 1
ATOM 6220 C C . VAL B 1 217 ? -38.509 30.603 14.522 1.00 28.06 217 VAL B C 1
ATOM 6221 O O . VAL B 1 217 ? -38.846 30.753 13.362 1.00 25.68 217 VAL B O 1
ATOM 6225 N N . THR B 1 218 ? -37.312 30.200 14.938 1.00 23.44 218 THR B N 1
ATOM 6226 C CA . THR B 1 218 ? -36.230 29.919 13.999 1.00 22.38 218 THR B CA 1
ATOM 6227 C C . THR B 1 218 ? -36.316 28.494 13.482 1.00 22.86 218 THR B C 1
ATOM 6228 O O . THR B 1 218 ? -36.270 27.592 14.330 1.00 22.27 218 THR B O 1
ATOM 6232 N N . GLY B 1 219 ? -36.782 28.287 12.265 1.00 22.94 219 GLY B N 1
ATOM 6233 C CA . GLY B 1 219 ? -37.020 26.940 11.716 1.00 22.08 219 GLY B CA 1
ATOM 6234 C C . GLY B 1 219 ? -38.265 26.242 12.239 1.00 23.21 219 GLY B C 1
ATOM 6235 O O . GLY B 1 219 ? -39.309 26.857 12.517 1.00 24.49 219 GLY B O 1
ATOM 6236 N N . ASP B 1 220 ? -38.270 24.906 12.316 1.00 21.59 220 ASP B N 1
ATOM 6237 C CA . ASP B 1 220 ? -39.308 24.084 12.855 1.00 20.25 220 ASP B CA 1
ATOM 6238 C C . ASP B 1 220 ? -39.441 24.091 14.378 1.00 20.66 220 ASP B C 1
ATOM 6239 O O . ASP B 1 220 ? -38.385 23.963 15.003 1.00 17.51 220 ASP B O 1
ATOM 6244 N N . VAL B 1 221 ? -40.631 24.155 14.943 1.00 22.88 221 VAL B N 1
ATOM 6245 C CA . VAL B 1 221 ? -40.815 24.187 16.384 1.00 30.38 221 VAL B CA 1
ATOM 6246 C C . VAL B 1 221 ? -40.408 22.949 17.161 1.00 32.35 221 VAL B C 1
ATOM 6247 O O . VAL B 1 221 ? -39.857 22.951 18.238 1.00 35.32 221 VAL B O 1
ATOM 6251 N N . LYS B 1 222 ? -40.753 21.777 16.688 1.00 33.93 222 LYS B N 1
ATOM 6252 C CA . LYS B 1 222 ? -40.371 20.467 17.134 1.00 34.70 222 LYS B CA 1
ATOM 6253 C C . LYS B 1 222 ? -38.843 20.423 17.163 1.00 33.31 222 LYS B C 1
ATOM 6254 O O . LYS B 1 222 ? -38.345 19.675 18.005 1.00 33.84 222 LYS B O 1
ATOM 6260 N N . ALA B 1 223 ? -38.066 21.157 16.392 1.00 30.59 223 ALA B N 1
ATOM 6261 C CA . ALA B 1 223 ? -36.625 21.264 16.449 1.00 30.54 223 ALA B CA 1
ATOM 6262 C C . ALA B 1 223 ? -35.997 19.919 16.176 1.00 28.28 223 ALA B C 1
ATOM 6263 O O . ALA B 1 223 ? -35.231 19.264 16.849 1.00 27.10 223 ALA B O 1
ATOM 6265 N N . PRO B 1 224 ? -36.295 19.400 14.990 1.00 27.97 224 PRO B N 1
ATOM 6266 C CA . PRO B 1 224 ? -35.737 18.072 14.659 1.00 27.20 224 PRO B CA 1
ATOM 6267 C C . PRO B 1 224 ? -34.235 17.955 14.814 1.00 26.04 224 PRO B C 1
ATOM 6268 O O . PRO B 1 224 ? -33.767 16.808 14.914 1.00 22.99 224 PRO B O 1
ATOM 6272 N N . SER B 1 225 ? -33.398 18.981 14.703 1.00 25.40 225 SER B N 1
ATOM 6273 C CA . SER B 1 225 ? -31.949 18.758 14.794 1.00 24.87 225 SER B CA 1
ATOM 6274 C C . SER B 1 225 ? -31.412 18.517 16.197 1.00 25.85 225 SER B C 1
ATOM 6275 O O . SER B 1 225 ? -30.289 18.052 16.327 1.00 26.50 225 SER B O 1
ATOM 6278 N N . TRP B 1 226 ? -32.024 18.704 17.323 1.00 27.23 226 TRP B N 1
ATOM 6279 C CA . TRP B 1 226 ? -31.646 18.422 18.680 1.00 31.52 226 TRP B CA 1
ATOM 6280 C C . TRP B 1 226 ? -32.419 17.211 19.220 1.00 32.92 226 TRP B C 1
ATOM 6281 O O . TRP B 1 226 ? -33.627 17.227 19.064 1.00 30.31 226 TRP B O 1
ATOM 6292 N N . PRO B 1 227 ? -31.834 16.354 20.038 1.00 37.33 227 PRO B N 1
ATOM 6293 C CA . PRO B 1 227 ? -32.491 15.192 20.575 1.00 39.57 227 PRO B CA 1
ATOM 6294 C C . PRO B 1 227 ? -33.598 15.421 21.568 1.00 41.64 227 PRO B C 1
ATOM 6295 O O . PRO B 1 227 ? -33.490 16.130 22.537 1.00 39.16 227 PRO B O 1
ATOM 6299 N N . ASP B 1 228 ? -34.679 14.692 21.333 1.00 45.43 228 ASP B N 1
ATOM 6300 C CA . ASP B 1 228 ? -35.868 14.808 22.161 1.00 50.03 228 ASP B CA 1
ATOM 6301 C C . ASP B 1 228 ? -35.778 14.087 23.494 1.00 51.85 228 ASP B C 1
ATOM 6302 O O . ASP B 1 228 ? -34.978 13.204 23.750 1.00 50.86 228 ASP B O 1
ATOM 6307 N N . ASP B 1 229 ? -36.657 14.448 24.395 1.00 55.50 229 ASP B N 1
ATOM 6308 C CA . ASP B 1 229 ? -36.762 13.854 25.706 1.00 62.21 229 ASP B CA 1
ATOM 6309 C C . ASP B 1 229 ? -38.231 13.918 26.119 1.00 66.11 229 ASP B C 1
ATOM 6310 O O . ASP B 1 229 ? -38.686 15.014 26.481 1.00 66.56 229 ASP B O 1
ATOM 6315 N N . ARG B 1 230 ? -38.930 12.786 26.221 1.00 69.28 230 ARG B N 1
ATOM 6316 C CA . ARG B 1 230 ? -40.347 12.870 26.580 1.00 72.38 230 ARG B CA 1
ATOM 6317 C C . ARG B 1 230 ? -40.592 12.949 28.077 1.00 72.34 230 ARG B C 1
ATOM 6318 O O . ARG B 1 230 ? -41.728 12.873 28.544 1.00 72.67 230 ARG B O 1
ATOM 6326 N N . ASN B 1 231 ? -39.583 13.274 28.877 1.00 71.81 231 ASN B N 1
ATOM 6327 C CA . ASN B 1 231 ? -39.713 13.538 30.293 1.00 70.03 231 ASN B CA 1
ATOM 6328 C C . ASN B 1 231 ? -39.633 15.024 30.595 1.00 67.20 231 ASN B C 1
ATOM 6329 O O . ASN B 1 231 ? -40.533 15.533 31.283 1.00 67.53 231 ASN B O 1
ATOM 6334 N N . SER B 1 232 ? -38.707 15.800 30.061 1.00 62.66 232 SER B N 1
ATOM 6335 C CA . SER B 1 232 ? -38.684 17.235 30.346 1.00 57.97 232 SER B CA 1
ATOM 6336 C C . SER B 1 232 ? -39.799 18.025 29.668 1.00 55.12 232 SER B C 1
ATOM 6337 O O . SER B 1 232 ? -40.309 17.741 28.583 1.00 52.79 232 SER B O 1
ATOM 6340 N N . PRO B 1 233 ? -40.147 19.166 30.270 1.00 52.41 233 PRO B N 1
ATOM 6341 C CA . PRO B 1 233 ? -41.145 20.131 29.898 1.00 49.71 233 PRO B CA 1
ATOM 6342 C C . PRO B 1 233 ? -41.235 20.628 28.462 1.00 45.83 233 PRO B C 1
ATOM 6343 O O . PRO B 1 233 ? -42.277 20.934 27.851 1.00 46.45 233 PRO B O 1
ATOM 6347 N N . THR B 1 234 ? -40.071 20.708 27.848 1.00 39.73 234 THR B N 1
ATOM 6348 C CA . THR B 1 234 ? -39.903 21.173 26.489 1.00 32.93 234 THR B CA 1
ATOM 6349 C C . THR B 1 234 ? -40.001 19.980 25.594 1.00 28.97 234 THR B C 1
ATOM 6350 O O . THR B 1 234 ? -39.703 20.127 24.408 1.00 29.90 234 THR B O 1
ATOM 6354 N N . GLY B 1 235 ? -39.937 18.724 26.036 1.00 23.39 235 GLY B N 1
ATOM 6355 C CA . GLY B 1 235 ? -39.771 17.621 25.105 1.00 20.94 235 GLY B CA 1
ATOM 6356 C C . GLY B 1 235 ? -38.372 17.563 24.489 1.00 19.50 235 GLY B C 1
ATOM 6357 O O . GLY B 1 235 ? -37.971 16.621 23.796 1.00 11.71 235 GLY B O 1
ATOM 6358 N N . LYS B 1 236 ? -37.488 18.521 24.857 1.00 22.79 236 LYS B N 1
ATOM 6359 C CA . LYS B 1 236 ? -36.199 18.455 24.137 1.00 26.49 236 LYS B CA 1
ATOM 6360 C C . LYS B 1 236 ? -35.123 18.138 25.136 1.00 26.57 236 LYS B C 1
ATOM 6361 O O . LYS B 1 236 ? -35.631 18.038 26.247 1.00 28.16 236 LYS B O 1
ATOM 6367 N N . VAL B 1 237 ? -33.861 17.906 24.883 1.00 26.98 237 VAL B N 1
ATOM 6368 C CA . VAL B 1 237 ? -32.888 17.677 25.950 1.00 26.48 237 VAL B CA 1
ATOM 6369 C C . VAL B 1 237 ? -32.475 18.998 26.583 1.00 27.28 237 VAL B C 1
ATOM 6370 O O . VAL B 1 237 ? -32.873 20.107 26.126 1.00 23.29 237 VAL B O 1
ATOM 6374 N N . GLU B 1 238 ? -31.796 18.891 27.742 1.00 27.21 238 GLU B N 1
ATOM 6375 C CA . GLU B 1 238 ? -31.429 20.112 28.475 1.00 27.85 238 GLU B CA 1
ATOM 6376 C C . GLU B 1 238 ? -30.624 21.088 27.644 1.00 26.17 238 GLU B C 1
ATOM 6377 O O . GLU B 1 238 ? -30.914 22.286 27.498 1.00 25.15 238 GLU B O 1
ATOM 6383 N N . SER B 1 239 ? -29.632 20.598 26.909 1.00 24.22 239 SER B N 1
ATOM 6384 C CA . SER B 1 239 ? -28.832 21.403 26.020 1.00 23.20 239 SER B CA 1
ATOM 6385 C C . SER B 1 239 ? -29.653 22.322 25.137 1.00 23.37 239 SER B C 1
ATOM 6386 O O . SER B 1 239 ? -29.215 23.423 24.865 1.00 18.95 239 SER B O 1
ATOM 6389 N N . TRP B 1 240 ? -30.766 21.874 24.552 1.00 25.10 240 TRP B N 1
ATOM 6390 C CA . TRP B 1 240 ? -31.714 22.670 23.813 1.00 26.16 240 TRP B CA 1
ATOM 6391 C C . TRP B 1 240 ? -31.997 24.003 24.526 1.00 26.57 240 TRP B C 1
ATOM 6392 O O . TRP B 1 240 ? -31.900 25.048 23.826 1.00 25.91 240 TRP B O 1
ATOM 6403 N N . SER B 1 241 ? -32.145 24.106 25.852 1.00 25.31 241 SER B N 1
ATOM 6404 C CA . SER B 1 241 ? -32.368 25.461 26.390 1.00 25.45 241 SER B CA 1
ATOM 6405 C C . SER B 1 241 ? -31.095 26.280 26.613 1.00 23.39 241 SER B C 1
ATOM 6406 O O . SER B 1 241 ? -31.016 27.461 26.949 1.00 22.07 241 SER B O 1
ATOM 6409 N N . HIS B 1 242 ? -29.915 25.731 26.487 1.00 21.11 242 HIS B N 1
ATOM 6410 C CA . HIS B 1 242 ? -28.604 26.267 26.735 1.00 20.49 242 HIS B CA 1
ATOM 6411 C C . HIS B 1 242 ? -27.730 26.116 25.517 1.00 20.76 242 HIS B C 1
ATOM 6412 O O . HIS B 1 242 ? -26.493 25.903 25.485 1.00 20.99 242 HIS B O 1
ATOM 6419 N N . GLY B 1 243 ? -28.419 26.081 24.373 1.00 19.28 243 GLY B N 1
ATOM 6420 C CA . GLY B 1 243 ? -27.849 25.801 23.088 1.00 17.02 243 GLY B CA 1
ATOM 6421 C C . GLY B 1 243 ? -26.701 26.593 22.513 1.00 17.32 243 GLY B C 1
ATOM 6422 O O . GLY B 1 243 ? -26.033 25.968 21.643 1.00 17.16 243 GLY B O 1
ATOM 6423 N N . GLY B 1 244 ? -26.539 27.921 22.736 1.00 12.98 244 GLY B N 1
ATOM 6424 C CA . GLY B 1 244 ? -25.426 28.538 22.082 1.00 12.14 244 GLY B CA 1
ATOM 6425 C C . GLY B 1 244 ? -25.664 29.184 20.747 1.00 12.69 244 GLY B C 1
ATOM 6426 O O . GLY B 1 244 ? -26.698 29.832 20.596 1.00 13.27 244 GLY B O 1
ATOM 6427 N N . GLY B 1 245 ? -24.774 29.105 19.781 1.00 12.38 245 GLY B N 1
ATOM 6428 C CA . GLY B 1 245 ? -24.845 29.769 18.501 1.00 17.15 245 GLY B CA 1
ATOM 6429 C C . GLY B 1 245 ? -24.697 31.302 18.596 1.00 20.93 245 GLY B C 1
ATOM 6430 O O . GLY B 1 245 ? -25.199 32.016 17.684 1.00 21.34 245 GLY B O 1
ATOM 6431 N N . ALA B 1 246 ? -24.222 31.912 19.698 1.00 20.31 246 ALA B N 1
ATOM 6432 C CA . ALA B 1 246 ? -24.001 33.355 19.837 1.00 19.61 246 ALA B CA 1
ATOM 6433 C C . ALA B 1 246 ? -23.084 34.014 18.804 1.00 19.09 246 ALA B C 1
ATOM 6434 O O . ALA B 1 246 ? -21.949 33.574 18.501 1.00 20.43 246 ALA B O 1
ATOM 6436 N N . PRO B 1 247 ? -23.545 35.038 18.115 1.00 17.87 247 PRO B N 1
ATOM 6437 C CA . PRO B 1 247 ? -22.750 35.789 17.136 1.00 17.62 247 PRO B CA 1
ATOM 6438 C C . PRO B 1 247 ? -21.933 36.829 17.908 1.00 16.83 247 PRO B C 1
ATOM 6439 O O . PRO B 1 247 ? -22.429 37.905 18.287 1.00 18.14 247 PRO B O 1
ATOM 6443 N N . TRP B 1 248 ? -20.741 36.496 18.363 1.00 13.37 248 TRP B N 1
ATOM 6444 C CA . TRP B 1 248 ? -19.843 37.277 19.175 1.00 13.49 248 TRP B CA 1
ATOM 6445 C C . TRP B 1 248 ? -18.804 38.055 18.373 1.00 12.15 248 TRP B C 1
ATOM 6446 O O . TRP B 1 248 ? -18.023 38.765 18.996 1.00 11.27 248 TRP B O 1
ATOM 6457 N N . GLN B 1 249 ? -18.894 38.030 17.070 1.00 10.61 249 GLN B N 1
ATOM 6458 C CA . GLN B 1 249 ? -18.039 38.763 16.173 1.00 11.49 249 GLN B CA 1
ATOM 6459 C C . GLN B 1 249 ? -18.926 39.804 15.487 1.00 12.23 249 GLN B C 1
ATOM 6460 O O . GLN B 1 249 ? -19.720 40.407 16.203 1.00 11.92 249 GLN B O 1
ATOM 6466 N N . SER B 1 250 ? -18.820 40.216 14.234 1.00 12.09 250 SER B N 1
ATOM 6467 C CA . SER B 1 250 ? -19.585 41.322 13.710 1.00 10.03 250 SER B CA 1
ATOM 6468 C C . SER B 1 250 ? -20.260 40.995 12.411 1.00 6.49 250 SER B C 1
ATOM 6469 O O . SER B 1 250 ? -19.792 40.082 11.760 1.00 13.42 250 SER B O 1
ATOM 6472 N N . ALA B 1 251 ? -21.291 41.770 12.160 1.00 10.60 251 ALA B N 1
ATOM 6473 C CA . ALA B 1 251 ? -21.910 41.371 10.814 1.00 11.33 251 ALA B CA 1
ATOM 6474 C C . ALA B 1 251 ? -21.184 41.931 9.623 1.00 11.26 251 ALA B C 1
ATOM 6475 O O . ALA B 1 251 ? -20.508 42.964 9.748 1.00 12.55 251 ALA B O 1
ATOM 6477 N N . SER B 1 252 ? -21.438 41.527 8.421 1.00 14.76 252 SER B N 1
ATOM 6478 C CA . SER B 1 252 ? -21.006 42.113 7.120 1.00 17.43 252 SER B CA 1
ATOM 6479 C C . SER B 1 252 ? -22.262 42.425 6.201 1.00 20.24 252 SER B C 1
ATOM 6480 O O . SER B 1 252 ? -23.281 41.791 6.572 1.00 23.54 252 SER B O 1
ATOM 6483 N N . PHE B 1 253 ? -22.210 43.407 5.314 1.00 21.49 253 PHE B N 1
ATOM 6484 C CA . PHE B 1 253 ? -23.485 43.631 4.611 1.00 29.63 253 PHE B CA 1
ATOM 6485 C C . PHE B 1 253 ? -23.424 43.880 3.118 1.00 31.26 253 PHE B C 1
ATOM 6486 O O . PHE B 1 253 ? -22.515 44.462 2.542 1.00 32.35 253 PHE B O 1
ATOM 6494 N N . ASP B 1 254 ? -24.394 43.250 2.452 1.00 32.93 254 ASP B N 1
ATOM 6495 C CA . ASP B 1 254 ? -24.539 43.264 1.013 1.00 34.98 254 ASP B CA 1
ATOM 6496 C C . ASP B 1 254 ? -25.766 44.011 0.516 1.00 34.40 254 ASP B C 1
ATOM 6497 O O . ASP B 1 254 ? -26.878 43.533 0.585 1.00 33.10 254 ASP B O 1
ATOM 6502 N N . ALA B 1 255 ? -25.626 45.234 0.046 1.00 35.68 255 ALA B N 1
ATOM 6503 C CA . ALA B 1 255 ? -26.707 46.081 -0.469 1.00 35.82 255 ALA B CA 1
ATOM 6504 C C . ALA B 1 255 ? -27.503 45.533 -1.678 1.00 35.12 255 ALA B C 1
ATOM 6505 O O . ALA B 1 255 ? -28.707 45.688 -1.788 1.00 32.68 255 ALA B O 1
ATOM 6507 N N . GLU B 1 256 ? -26.797 44.879 -2.554 1.00 36.71 256 GLU B N 1
ATOM 6508 C CA . GLU B 1 256 ? -27.288 44.226 -3.743 1.00 39.73 256 GLU B CA 1
ATOM 6509 C C . GLU B 1 256 ? -28.287 43.137 -3.402 1.00 37.15 256 GLU B C 1
ATOM 6510 O O . GLU B 1 256 ? -29.238 43.000 -4.183 1.00 37.10 256 GLU B O 1
ATOM 6516 N N . THR B 1 257 ? -28.358 42.470 -2.263 1.00 32.73 257 THR B N 1
ATOM 6517 C CA . THR B 1 257 ? -29.446 41.508 -2.047 1.00 29.07 257 THR B CA 1
ATOM 6518 C C . THR B 1 257 ? -30.315 41.856 -0.876 1.00 25.00 257 THR B C 1
ATOM 6519 O O . THR B 1 257 ? -31.193 41.124 -0.455 1.00 21.70 257 THR B O 1
ATOM 6523 N N . ASN B 1 258 ? -29.986 42.907 -0.170 1.00 24.99 258 ASN B N 1
ATOM 6524 C CA . ASN B 1 258 ? -30.592 43.334 1.059 1.00 25.93 258 ASN B CA 1
ATOM 6525 C C . ASN B 1 258 ? -30.482 42.237 2.185 1.00 26.65 258 ASN B C 1
ATOM 6526 O O . ASN B 1 258 ? -31.404 41.866 2.898 1.00 22.96 258 ASN B O 1
ATOM 6531 N N . THR B 1 259 ? -29.221 41.821 2.380 1.00 26.33 259 THR B N 1
ATOM 6532 C CA . THR B 1 259 ? -28.842 40.850 3.377 1.00 27.67 259 THR B CA 1
ATOM 6533 C C . THR B 1 259 ? -27.709 41.124 4.376 1.00 27.43 259 THR B C 1
ATOM 6534 O O . THR B 1 259 ? -26.528 41.415 4.057 1.00 25.53 259 THR B O 1
ATOM 6538 N N . ILE B 1 260 ? -28.030 40.864 5.647 1.00 26.27 260 ILE B N 1
ATOM 6539 C CA . ILE B 1 260 ? -27.016 40.942 6.704 1.00 26.12 260 ILE B CA 1
ATOM 6540 C C . ILE B 1 260 ? -26.205 39.653 6.714 1.00 26.28 260 ILE B C 1
ATOM 6541 O O . ILE B 1 260 ? -26.926 38.645 6.663 1.00 25.41 260 ILE B O 1
ATOM 6546 N N . ILE B 1 261 ? -24.868 39.633 6.673 1.00 25.47 261 ILE B N 1
ATOM 6547 C CA . ILE B 1 261 ? -24.176 38.333 6.727 1.00 27.67 261 ILE B CA 1
ATOM 6548 C C . ILE B 1 261 ? -23.338 38.260 8.000 1.00 29.25 261 ILE B C 1
ATOM 6549 O O . ILE B 1 261 ? -22.375 39.008 8.255 1.00 29.78 261 ILE B O 1
ATOM 6554 N N . VAL B 1 262 ? -23.712 37.397 8.939 1.00 28.85 262 VAL B N 1
ATOM 6555 C CA . VAL B 1 262 ? -23.214 37.095 10.236 1.00 27.17 262 VAL B CA 1
ATOM 6556 C C . VAL B 1 262 ? -22.954 35.592 10.571 1.00 26.57 262 VAL B C 1
ATOM 6557 O O . VAL B 1 262 ? -23.875 34.800 10.423 1.00 21.18 262 VAL B O 1
ATOM 6561 N N . GLY B 1 263 ? -21.878 35.365 11.371 1.00 25.75 263 GLY B N 1
ATOM 6562 C CA . GLY B 1 263 ? -21.546 34.044 11.846 1.00 23.07 263 GLY B CA 1
ATOM 6563 C C . GLY B 1 263 ? -22.286 33.596 13.097 1.00 22.74 263 GLY B C 1
ATOM 6564 O O . GLY B 1 263 ? -22.398 34.338 14.066 1.00 22.14 263 GLY B O 1
ATOM 6565 N N . ALA B 1 264 ? -22.635 32.308 13.230 1.00 21.70 264 ALA B N 1
ATOM 6566 C CA . ALA B 1 264 ? -23.177 31.789 14.482 1.00 18.73 264 ALA B CA 1
ATOM 6567 C C . ALA B 1 264 ? -22.082 31.020 15.229 1.00 16.62 264 ALA B C 1
ATOM 6568 O O . ALA B 1 264 ? -21.419 30.284 14.523 1.00 14.12 264 ALA B O 1
ATOM 6570 N N . GLY B 1 265 ? -21.968 31.156 16.550 1.00 14.96 265 GLY B N 1
ATOM 6571 C CA . GLY B 1 265 ? -21.008 30.478 17.356 1.00 14.10 265 GLY B CA 1
ATOM 6572 C C . GLY B 1 265 ? -21.298 29.041 17.781 1.00 13.19 265 GLY B C 1
ATOM 6573 O O . GLY B 1 265 ? -22.356 28.496 17.489 1.00 13.02 265 GLY B O 1
ATOM 6574 N N . ASN B 1 266 ? -20.360 28.369 18.401 1.00 12.42 266 ASN B N 1
ATOM 6575 C CA . ASN B 1 266 ? -20.452 26.979 18.767 1.00 14.76 266 ASN B CA 1
ATOM 6576 C C . ASN B 1 266 ? -21.677 26.733 19.626 1.00 14.61 266 ASN B C 1
ATOM 6577 O O . ASN B 1 266 ? -22.113 27.566 20.398 1.00 13.24 266 ASN B O 1
ATOM 6582 N N . PRO B 1 267 ? -22.206 25.523 19.564 1.00 15.06 267 PRO B N 1
ATOM 6583 C CA . PRO B 1 267 ? -23.349 25.150 20.402 1.00 15.22 267 PRO B CA 1
ATOM 6584 C C . PRO B 1 267 ? -22.857 24.772 21.812 1.00 15.75 267 PRO B C 1
ATOM 6585 O O . PRO B 1 267 ? -21.685 24.471 22.009 1.00 9.24 267 PRO B O 1
ATOM 6589 N N . GLY B 1 268 ? -23.730 24.752 22.799 1.00 17.53 268 GLY B N 1
ATOM 6590 C CA . GLY B 1 268 ? -23.456 24.388 24.179 1.00 22.20 268 GLY B CA 1
ATOM 6591 C C . GLY B 1 268 ? -23.754 22.910 24.433 1.00 25.23 268 GLY B C 1
ATOM 6592 O O . GLY B 1 268 ? -24.943 22.937 24.048 1.00 24.55 268 GLY B O 1
ATOM 6593 N N . PRO B 1 269 ? -23.450 22.322 25.569 1.00 25.06 269 PRO B N 1
ATOM 6594 C CA . PRO B 1 269 ? -22.102 22.146 26.069 1.00 26.08 269 PRO B CA 1
ATOM 6595 C C . PRO B 1 269 ? -21.079 21.653 25.063 1.00 25.39 269 PRO B C 1
ATOM 6596 O O . PRO B 1 269 ? -21.449 21.353 23.918 1.00 23.68 269 PRO B O 1
ATOM 6600 N N . TRP B 1 270 ? -19.763 21.668 25.391 1.00 24.95 270 TRP B N 1
ATOM 6601 C CA . TRP B 1 270 ? -18.856 21.295 24.284 1.00 25.88 270 TRP B CA 1
ATOM 6602 C C . TRP B 1 270 ? -19.181 19.885 23.807 1.00 23.52 270 TRP B C 1
ATOM 6603 O O . TRP B 1 270 ? -19.379 19.629 22.662 1.00 20.50 270 TRP B O 1
ATOM 6614 N N . ASN B 1 271 ? -19.335 18.956 24.697 1.00 23.92 271 ASN B N 1
ATOM 6615 C CA . ASN B 1 271 ? -19.651 17.563 24.527 1.00 23.60 271 ASN B CA 1
ATOM 6616 C C . ASN B 1 271 ? -20.777 17.211 23.572 1.00 23.51 271 ASN B C 1
ATOM 6617 O O . ASN B 1 271 ? -21.966 17.517 23.643 1.00 22.35 271 ASN B O 1
ATOM 6622 N N . THR B 1 272 ? -20.391 16.433 22.565 1.00 24.24 272 THR B N 1
ATOM 6623 C CA . THR B 1 272 ? -21.248 15.909 21.520 1.00 23.42 272 THR B CA 1
ATOM 6624 C C . THR B 1 272 ? -22.353 15.024 22.056 1.00 24.17 272 THR B C 1
ATOM 6625 O O . THR B 1 272 ? -23.490 15.212 21.560 1.00 23.19 272 THR B O 1
ATOM 6629 N N . TRP B 1 273 ? -22.125 14.227 23.074 1.00 24.87 273 TRP B N 1
ATOM 6630 C CA . TRP B 1 273 ? -23.175 13.420 23.708 1.00 29.11 273 TRP B CA 1
ATOM 6631 C C . TRP B 1 273 ? -24.249 14.112 24.470 1.00 27.87 273 TRP B C 1
ATOM 6632 O O . TRP B 1 273 ? -25.361 13.639 24.664 1.00 27.03 273 TRP B O 1
ATOM 6643 N N . ALA B 1 274 ? -24.033 15.352 24.903 1.00 29.04 274 ALA B N 1
ATOM 6644 C CA . ALA B 1 274 ? -25.148 16.080 25.498 1.00 27.86 274 ALA B CA 1
ATOM 6645 C C . ALA B 1 274 ? -26.050 16.433 24.324 1.00 29.40 274 ALA B C 1
ATOM 6646 O O . ALA B 1 274 ? -27.278 16.486 24.514 1.00 30.59 274 ALA B O 1
ATOM 6648 N N . ARG B 1 275 ? -25.581 16.571 23.086 1.00 28.94 275 ARG B N 1
ATOM 6649 C CA . ARG B 1 275 ? -26.469 16.883 21.976 1.00 30.37 275 ARG B CA 1
ATOM 6650 C C . ARG B 1 275 ? -26.768 15.760 20.999 1.00 32.64 275 ARG B C 1
ATOM 6651 O O . ARG B 1 275 ? -26.996 16.047 19.810 1.00 32.63 275 ARG B O 1
ATOM 6659 N N . THR B 1 276 ? -26.715 14.507 21.407 1.00 32.75 276 THR B N 1
ATOM 6660 C CA . THR B 1 276 ? -27.015 13.317 20.660 1.00 34.05 276 THR B CA 1
ATOM 6661 C C . THR B 1 276 ? -27.882 12.327 21.462 1.00 36.70 276 THR B C 1
ATOM 6662 O O . THR B 1 276 ? -27.924 12.233 22.723 1.00 36.41 276 THR B O 1
ATOM 6666 N N . ALA B 1 277 ? -28.841 11.737 20.728 1.00 37.94 277 ALA B N 1
ATOM 6667 C CA . ALA B 1 277 ? -29.736 10.785 21.423 1.00 41.82 277 ALA B CA 1
ATOM 6668 C C . ALA B 1 277 ? -28.942 9.691 22.135 1.00 43.68 277 ALA B C 1
ATOM 6669 O O . ALA B 1 277 ? -27.920 9.224 21.605 1.00 41.85 277 ALA B O 1
ATOM 6671 N N . LYS B 1 278 ? -29.369 9.240 23.317 1.00 47.39 278 LYS B N 1
ATOM 6672 C CA . LYS B 1 278 ? -28.604 8.156 23.977 1.00 52.06 278 LYS B CA 1
ATOM 6673 C C . LYS B 1 278 ? -28.451 7.038 22.953 1.00 53.65 278 LYS B C 1
ATOM 6674 O O . LYS B 1 278 ? -29.345 6.882 22.103 1.00 55.22 278 LYS B O 1
ATOM 6680 N N . GLY B 1 279 ? -27.403 6.237 22.981 1.00 55.10 279 GLY B N 1
ATOM 6681 C CA . GLY B 1 279 ? -27.295 5.194 21.904 1.00 56.70 279 GLY B CA 1
ATOM 6682 C C . GLY B 1 279 ? -26.853 6.098 20.752 1.00 57.83 279 GLY B C 1
ATOM 6683 O O . GLY B 1 279 ? -25.862 6.813 20.990 1.00 60.26 279 GLY B O 1
ATOM 6684 N N . GLY B 1 280 ? -27.668 6.304 19.752 1.00 57.95 280 GLY B N 1
ATOM 6685 C CA . GLY B 1 280 ? -27.495 7.361 18.801 1.00 57.83 280 GLY B CA 1
ATOM 6686 C C . GLY B 1 280 ? -26.209 7.733 18.123 1.00 57.04 280 GLY B C 1
ATOM 6687 O O . GLY B 1 280 ? -25.076 7.504 18.498 1.00 55.63 280 GLY B O 1
ATOM 6688 N N . ASN B 1 281 ? -26.385 8.395 16.971 1.00 58.34 281 ASN B N 1
ATOM 6689 C CA . ASN B 1 281 ? -25.253 8.817 16.155 1.00 59.37 281 ASN B CA 1
ATOM 6690 C C . ASN B 1 281 ? -25.242 10.312 15.901 1.00 58.40 281 ASN B C 1
ATOM 6691 O O . ASN B 1 281 ? -26.200 10.964 15.515 1.00 55.80 281 ASN B O 1
ATOM 6696 N N . PRO B 1 282 ? -24.076 10.891 16.191 1.00 58.96 282 PRO B N 1
ATOM 6697 C CA . PRO B 1 282 ? -23.826 12.304 15.947 1.00 59.05 282 PRO B CA 1
ATOM 6698 C C . PRO B 1 282 ? -23.387 12.397 14.507 1.00 58.85 282 PRO B C 1
ATOM 6699 O O . PRO B 1 282 ? -22.183 12.335 14.248 1.00 59.65 282 PRO B O 1
ATOM 6703 N N . HIS B 1 283 ? -24.305 12.357 13.581 1.00 57.27 283 HIS B N 1
ATOM 6704 C CA . HIS B 1 283 ? -24.266 12.460 12.137 1.00 55.24 283 HIS B CA 1
ATOM 6705 C C . HIS B 1 283 ? -25.764 12.711 11.891 1.00 53.41 283 HIS B C 1
ATOM 6706 O O . HIS B 1 283 ? -26.614 11.960 12.415 1.00 52.01 283 HIS B O 1
ATOM 6713 N N . ASP B 1 284 ? -26.032 13.910 11.381 1.00 53.19 284 ASP B N 1
ATOM 6714 C CA . ASP B 1 284 ? -27.473 14.276 11.387 1.00 52.92 284 ASP B CA 1
ATOM 6715 C C . ASP B 1 284 ? -28.043 14.022 12.834 1.00 48.66 284 ASP B C 1
ATOM 6716 O O . ASP B 1 284 ? -28.878 13.281 13.329 1.00 45.58 284 ASP B O 1
ATOM 6721 N N . TYR B 1 285 ? -27.518 14.873 13.708 1.00 43.12 285 TYR B N 1
ATOM 6722 C CA . TYR B 1 285 ? -28.077 15.643 14.768 1.00 40.29 285 TYR B CA 1
ATOM 6723 C C . TYR B 1 285 ? -27.283 16.972 14.679 1.00 37.64 285 TYR B C 1
ATOM 6724 O O . TYR B 1 285 ? -26.255 17.097 15.311 1.00 36.05 285 TYR B O 1
ATOM 6733 N N . ASP B 1 286 ? -27.562 17.741 13.626 1.00 35.93 286 ASP B N 1
ATOM 6734 C CA . ASP B 1 286 ? -26.813 18.991 13.385 1.00 35.05 286 ASP B CA 1
ATOM 6735 C C . ASP B 1 286 ? -27.229 19.908 14.521 1.00 34.31 286 ASP B C 1
ATOM 6736 O O . ASP B 1 286 ? -28.314 19.609 15.094 1.00 34.81 286 ASP B O 1
ATOM 6741 N N . SER B 1 287 ? -26.474 20.823 15.095 1.00 30.53 287 SER B N 1
ATOM 6742 C CA . SER B 1 287 ? -27.244 21.506 16.205 1.00 28.12 287 SER B CA 1
ATOM 6743 C C . SER B 1 287 ? -27.750 22.786 15.561 1.00 28.60 287 SER B C 1
ATOM 6744 O O . SER B 1 287 ? -26.963 23.710 15.494 1.00 27.28 287 SER B O 1
ATOM 6747 N N . LEU B 1 288 ? -28.825 22.764 14.778 1.00 29.39 288 LEU B N 1
ATOM 6748 C CA . LEU B 1 288 ? -29.262 23.873 13.987 1.00 30.67 288 LEU B CA 1
ATOM 6749 C C . LEU B 1 288 ? -29.342 25.200 14.760 1.00 29.68 288 LEU B C 1
ATOM 6750 O O . LEU B 1 288 ? -29.804 25.570 15.763 1.00 27.20 288 LEU B O 1
ATOM 6755 N N . TYR B 1 289 ? -28.885 26.240 14.126 1.00 28.26 289 TYR B N 1
ATOM 6756 C CA . TYR B 1 289 ? -28.216 27.319 13.614 1.00 27.63 289 TYR B CA 1
ATOM 6757 C C . TYR B 1 289 ? -26.867 27.629 14.174 1.00 26.54 289 TYR B C 1
ATOM 6758 O O . TYR B 1 289 ? -26.278 28.656 13.840 1.00 27.72 289 TYR B O 1
ATOM 6767 N N . THR B 1 290 ? -26.148 26.656 14.711 1.00 24.07 290 THR B N 1
ATOM 6768 C CA . THR B 1 290 ? -24.853 26.844 15.332 1.00 24.36 290 THR B CA 1
ATOM 6769 C C . THR B 1 290 ? -23.644 26.500 14.504 1.00 23.51 290 THR B C 1
ATOM 6770 O O . THR B 1 290 ? -23.684 25.678 13.613 1.00 21.94 290 THR B O 1
ATOM 6774 N N . SER B 1 291 ? -22.577 27.279 14.674 1.00 24.67 291 SER B N 1
ATOM 6775 C CA . SER B 1 291 ? -21.297 27.152 13.979 1.00 23.15 291 SER B CA 1
ATOM 6776 C C . SER B 1 291 ? -21.414 27.159 12.477 1.00 21.01 291 SER B C 1
ATOM 6777 O O . SER B 1 291 ? -20.888 26.297 11.792 1.00 21.60 291 SER B O 1
ATOM 6780 N N . GLY B 1 292 ? -21.993 28.177 11.900 1.00 21.65 292 GLY B N 1
ATOM 6781 C CA . GLY B 1 292 ? -22.178 28.441 10.482 1.00 20.37 292 GLY B CA 1
ATOM 6782 C C . GLY B 1 292 ? -22.437 29.924 10.199 1.00 22.20 292 GLY B C 1
ATOM 6783 O O . GLY B 1 292 ? -22.537 30.785 11.101 1.00 21.22 292 GLY B O 1
ATOM 6784 N N . GLN B 1 293 ? -22.415 30.297 8.918 1.00 22.58 293 GLN B N 1
ATOM 6785 C CA . GLN B 1 293 ? -22.751 31.631 8.443 1.00 22.86 293 GLN B CA 1
ATOM 6786 C C . GLN B 1 293 ? -24.234 31.652 8.019 1.00 24.94 293 GLN B C 1
ATOM 6787 O O . GLN B 1 293 ? -24.757 30.749 7.340 1.00 20.20 293 GLN B O 1
ATOM 6793 N N . VAL B 1 294 ? -24.921 32.662 8.581 1.00 27.30 294 VAL B N 1
ATOM 6794 C CA . VAL B 1 294 ? -26.335 32.915 8.474 1.00 30.21 294 VAL B CA 1
ATOM 6795 C C . VAL B 1 294 ? -26.665 34.145 7.620 1.00 33.09 294 VAL B C 1
ATOM 6796 O O . VAL B 1 294 ? -26.000 35.191 7.737 1.00 34.55 294 VAL B O 1
ATOM 6800 N N . GLY B 1 295 ? -27.633 34.057 6.698 1.00 32.31 295 GLY B N 1
ATOM 6801 C CA . GLY B 1 295 ? -27.963 35.228 5.875 1.00 32.24 295 GLY B CA 1
ATOM 6802 C C . GLY B 1 295 ? -29.190 35.854 6.521 1.00 34.90 295 GLY B C 1
ATOM 6803 O O . GLY B 1 295 ? -30.038 35.048 6.919 1.00 34.45 295 GLY B O 1
ATOM 6804 N N . VAL B 1 296 ? -29.278 37.167 6.791 1.00 36.76 296 VAL B N 1
ATOM 6805 C CA . VAL B 1 296 ? -30.439 37.648 7.538 1.00 37.63 296 VAL B CA 1
ATOM 6806 C C . VAL B 1 296 ? -31.166 38.781 6.846 1.00 38.68 296 VAL B C 1
ATOM 6807 O O . VAL B 1 296 ? -30.651 39.625 6.135 1.00 38.21 296 VAL B O 1
ATOM 6811 N N . ASP B 1 297 ? -32.491 38.728 6.985 1.00 39.69 297 ASP B N 1
ATOM 6812 C CA . ASP B 1 297 ? -33.378 39.733 6.419 1.00 40.48 297 ASP B CA 1
ATOM 6813 C C . ASP B 1 297 ? -33.405 40.915 7.398 1.00 38.40 297 ASP B C 1
ATOM 6814 O O . ASP B 1 297 ? -33.868 40.762 8.528 1.00 34.33 297 ASP B O 1
ATOM 6819 N N . PRO B 1 298 ? -32.998 42.073 6.883 1.00 37.82 298 PRO B N 1
ATOM 6820 C CA . PRO B 1 298 ? -32.931 43.321 7.629 1.00 36.45 298 PRO B CA 1
ATOM 6821 C C . PRO B 1 298 ? -34.251 43.848 8.171 1.00 33.63 298 PRO B C 1
ATOM 6822 O O . PRO B 1 298 ? -34.318 44.419 9.260 1.00 30.29 298 PRO B O 1
ATOM 6826 N N . SER B 1 299 ? -35.313 43.620 7.411 1.00 32.74 299 SER B N 1
ATOM 6827 C CA . SER B 1 299 ? -36.627 44.127 7.782 1.00 33.08 299 SER B CA 1
ATOM 6828 C C . SER B 1 299 ? -37.313 43.373 8.895 1.00 30.93 299 SER B C 1
ATOM 6829 O O . SER B 1 299 ? -37.958 44.006 9.744 1.00 29.81 299 SER B O 1
ATOM 6832 N N . SER B 1 300 ? -37.146 42.070 8.957 1.00 28.61 300 SER B N 1
ATOM 6833 C CA . SER B 1 300 ? -37.808 41.305 9.986 1.00 28.28 300 SER B CA 1
ATOM 6834 C C . SER B 1 300 ? -36.921 40.467 10.888 1.00 32.06 300 SER B C 1
ATOM 6835 O O . SER B 1 300 ? -37.466 39.935 11.859 1.00 34.80 300 SER B O 1
ATOM 6838 N N . GLY B 1 301 ? -35.656 40.260 10.569 1.00 34.05 301 GLY B N 1
ATOM 6839 C CA . GLY B 1 301 ? -34.776 39.409 11.336 1.00 35.61 301 GLY B CA 1
ATOM 6840 C C . GLY B 1 301 ? -35.094 37.926 11.125 1.00 36.28 301 GLY B C 1
ATOM 6841 O O . GLY B 1 301 ? -34.921 37.101 12.049 1.00 36.54 301 GLY B O 1
ATOM 6842 N N . GLU B 1 302 ? -35.665 37.574 9.981 1.00 35.03 302 GLU B N 1
ATOM 6843 C CA . GLU B 1 302 ? -35.874 36.137 9.748 1.00 36.46 302 GLU B CA 1
ATOM 6844 C C . GLU B 1 302 ? -34.658 35.623 8.967 1.00 33.99 302 GLU B C 1
ATOM 6845 O O . GLU B 1 302 ? -33.921 36.331 8.307 1.00 32.57 302 GLU B O 1
ATOM 6851 N N . VAL B 1 303 ? -34.408 34.344 9.127 1.00 32.42 303 VAL B N 1
ATOM 6852 C CA . VAL B 1 303 ? -33.251 33.774 8.470 1.00 32.79 303 VAL B CA 1
ATOM 6853 C C . VAL B 1 303 ? -33.459 33.609 6.990 1.00 34.65 303 VAL B C 1
ATOM 6854 O O . VAL B 1 303 ? -34.348 32.876 6.583 1.00 33.74 303 VAL B O 1
ATOM 6858 N N . LYS B 1 304 ? -32.591 34.224 6.181 1.00 35.26 304 LYS B N 1
ATOM 6859 C CA . LYS B 1 304 ? -32.688 34.089 4.741 1.00 35.22 304 LYS B CA 1
ATOM 6860 C C . LYS B 1 304 ? -32.074 32.741 4.366 1.00 36.02 304 LYS B C 1
ATOM 6861 O O . LYS B 1 304 ? -32.730 31.878 3.787 1.00 35.30 304 LYS B O 1
ATOM 6867 N N . TRP B 1 305 ? -30.803 32.490 4.624 1.00 36.08 305 TRP B N 1
ATOM 6868 C CA . TRP B 1 305 ? -30.159 31.227 4.252 1.00 35.76 305 TRP B CA 1
ATOM 6869 C C . TRP B 1 305 ? -29.094 30.892 5.291 1.00 34.84 305 TRP B C 1
ATOM 6870 O O . TRP B 1 305 ? -28.754 31.761 6.092 1.00 35.08 305 TRP B O 1
ATOM 6881 N N . PHE B 1 306 ? -28.487 29.729 5.216 1.00 33.44 306 PHE B N 1
ATOM 6882 C CA . PHE B 1 306 ? -27.495 29.338 6.215 1.00 33.30 306 PHE B CA 1
ATOM 6883 C C . PHE B 1 306 ? -26.527 28.297 5.722 1.00 31.20 306 PHE B C 1
ATOM 6884 O O . PHE B 1 306 ? -26.952 27.301 5.144 1.00 34.65 306 PHE B O 1
ATOM 6892 N N . TYR B 1 307 ? -25.236 28.389 5.892 1.00 28.56 307 TYR B N 1
ATOM 6893 C CA . TYR B 1 307 ? -24.289 27.368 5.453 1.00 24.43 307 TYR B CA 1
ATOM 6894 C C . TYR B 1 307 ? -23.547 26.957 6.739 1.00 25.99 307 TYR B C 1
ATOM 6895 O O . TYR B 1 307 ? -22.822 27.813 7.299 1.00 25.05 307 TYR B O 1
ATOM 6904 N N . GLN B 1 308 ? -23.702 25.720 7.198 1.00 25.46 308 GLN B N 1
ATOM 6905 C CA . GLN B 1 308 ? -23.094 25.393 8.488 1.00 28.84 308 GLN B CA 1
ATOM 6906 C C . GLN B 1 308 ? -21.643 24.972 8.311 1.00 31.06 308 GLN B C 1
ATOM 6907 O O . GLN B 1 308 ? -21.471 24.331 7.278 1.00 30.61 308 GLN B O 1
ATOM 6913 N N . HIS B 1 309 ? -20.683 25.313 9.204 1.00 31.73 309 HIS B N 1
ATOM 6914 C CA . HIS B 1 309 ? -19.319 24.818 8.924 1.00 32.53 309 HIS B CA 1
ATOM 6915 C C . HIS B 1 309 ? -18.939 23.565 9.720 1.00 30.05 309 HIS B C 1
ATOM 6916 O O . HIS B 1 309 ? -18.208 22.665 9.305 1.00 28.53 309 HIS B O 1
ATOM 6923 N N . THR B 1 310 ? -19.430 23.326 10.903 1.00 31.29 310 THR B N 1
ATOM 6924 C CA . THR B 1 310 ? -19.143 22.082 11.617 1.00 33.28 310 THR B CA 1
ATOM 6925 C C . THR B 1 310 ? -20.517 21.577 12.055 1.00 33.80 310 THR B C 1
ATOM 6926 O O . THR B 1 310 ? -20.973 21.860 13.164 1.00 33.62 310 THR B O 1
ATOM 6930 N N . PRO B 1 311 ? -21.126 20.783 11.182 1.00 34.16 311 PRO B N 1
ATOM 6931 C CA . PRO B 1 311 ? -22.401 20.128 11.512 1.00 34.35 311 PRO B CA 1
ATOM 6932 C C . PRO B 1 311 ? -22.422 19.569 12.898 1.00 33.79 311 PRO B C 1
ATOM 6933 O O . PRO B 1 311 ? -23.550 19.886 13.378 1.00 37.78 311 PRO B O 1
ATOM 6937 N N . ASN B 1 312 ? -21.573 18.920 13.660 1.00 32.27 312 ASN B N 1
ATOM 6938 C CA . ASN B 1 312 ? -22.043 18.704 15.072 1.00 33.79 312 ASN B CA 1
ATOM 6939 C C . ASN B 1 312 ? -20.772 18.961 15.900 1.00 33.23 312 ASN B C 1
ATOM 6940 O O . ASN B 1 312 ? -19.978 18.091 16.219 1.00 30.74 312 ASN B O 1
ATOM 6945 N N . ASP B 1 313 ? -20.581 20.272 16.141 1.00 31.50 313 ASP B N 1
ATOM 6946 C CA . ASP B 1 313 ? -19.375 20.767 16.761 1.00 28.78 313 ASP B CA 1
ATOM 6947 C C . ASP B 1 313 ? -19.100 20.101 18.108 1.00 27.20 313 ASP B C 1
ATOM 6948 O O . ASP B 1 313 ? -19.640 20.492 19.127 1.00 24.69 313 ASP B O 1
ATOM 6953 N N . ALA B 1 314 ? -18.237 19.121 18.019 1.00 26.89 314 ALA B N 1
ATOM 6954 C CA . ALA B 1 314 ? -17.802 18.355 19.190 1.00 27.43 314 ALA B CA 1
ATOM 6955 C C . ALA B 1 314 ? -16.621 19.028 19.903 1.00 26.26 314 ALA B C 1
ATOM 6956 O O . ALA B 1 314 ? -16.486 19.098 21.106 1.00 23.90 314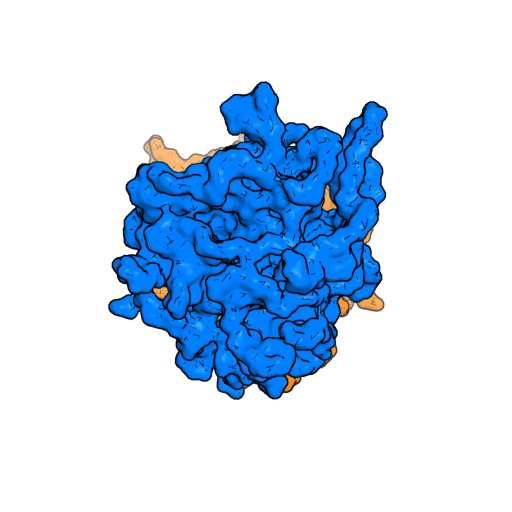 ALA B O 1
ATOM 6958 N N . TRP B 1 315 ? -15.773 19.731 19.195 1.00 27.37 315 TRP B N 1
ATOM 6959 C CA . TRP B 1 315 ? -14.555 20.420 19.412 1.00 28.81 315 TRP B CA 1
ATOM 6960 C C . TRP B 1 315 ? -14.526 21.898 19.752 1.00 27.79 315 TRP B C 1
ATOM 6961 O O . TRP B 1 315 ? -13.426 22.447 19.805 1.00 26.37 315 TRP B O 1
ATOM 6972 N N . ASP B 1 316 ? -15.619 22.607 19.887 1.00 27.51 316 ASP B N 1
ATOM 6973 C CA . ASP B 1 316 ? -15.639 24.057 20.063 1.00 28.28 316 ASP B CA 1
ATOM 6974 C C . ASP B 1 316 ? -14.852 24.769 18.963 1.00 29.12 316 ASP B C 1
ATOM 6975 O O . ASP B 1 316 ? -14.142 25.775 19.047 1.00 29.82 316 ASP B O 1
ATOM 6980 N N . PHE B 1 317 ? -15.246 24.526 17.724 1.00 29.86 317 PHE B N 1
ATOM 6981 C CA . PHE B 1 317 ? -14.734 25.107 16.492 1.00 29.62 317 PHE B CA 1
ATOM 6982 C C . PHE B 1 317 ? -15.659 26.271 16.151 1.00 29.74 317 PHE B C 1
ATOM 6983 O O . PHE B 1 317 ? -16.208 26.340 15.069 1.00 29.82 317 PHE B O 1
ATOM 6991 N N . SER B 1 318 ? -15.918 27.150 17.122 1.00 28.73 318 SER B N 1
ATOM 6992 C CA . SER B 1 318 ? -16.839 28.264 17.023 1.00 27.51 318 SER B CA 1
ATOM 6993 C C . SER B 1 318 ? -16.849 28.784 15.595 1.00 25.18 318 SER B C 1
ATOM 6994 O O . SER B 1 318 ? -15.743 29.093 15.207 1.00 25.28 318 SER B O 1
ATOM 6997 N N . GLY B 1 319 ? -17.895 28.667 14.803 1.00 23.55 319 GLY B N 1
ATOM 6998 C CA . GLY B 1 319 ? -17.831 28.914 13.375 1.00 21.66 319 GLY B CA 1
ATOM 6999 C C . GLY B 1 319 ? -18.333 30.242 12.862 1.00 20.57 319 GLY B C 1
ATOM 7000 O O . GLY B 1 319 ? -18.748 30.299 11.712 1.00 20.96 319 GLY B O 1
ATOM 7001 N N . ASN B 1 320 ? -18.097 31.359 13.529 1.00 16.93 320 ASN B N 1
ATOM 7002 C CA . ASN B 1 320 ? -18.468 32.712 13.356 1.00 13.09 320 ASN B CA 1
ATOM 7003 C C . ASN B 1 320 ? -17.317 33.710 13.078 1.00 14.03 320 ASN B C 1
ATOM 7004 O O . ASN B 1 320 ? -17.494 34.927 13.229 1.00 13.00 320 ASN B O 1
ATOM 7009 N N . ASN B 1 321 ? -16.190 33.167 12.638 1.00 12.23 321 ASN B N 1
ATOM 7010 C CA . ASN B 1 321 ? -15.119 34.047 12.151 1.00 13.27 321 ASN B CA 1
ATOM 7011 C C . ASN B 1 321 ? -15.716 34.973 11.112 1.00 13.21 321 ASN B C 1
ATOM 7012 O O . ASN B 1 321 ? -16.759 34.654 10.548 1.00 9.97 321 ASN B O 1
ATOM 7017 N N . GLU B 1 322 ? -15.102 36.067 10.690 1.00 15.06 322 GLU B N 1
ATOM 7018 C CA . GLU B 1 322 ? -15.658 37.047 9.739 1.00 15.86 322 GLU B CA 1
ATOM 7019 C C . GLU B 1 322 ? -15.951 36.573 8.305 1.00 15.89 322 GLU B C 1
ATOM 7020 O O . GLU B 1 322 ? -15.462 35.504 7.905 1.00 16.91 322 GLU B O 1
ATOM 7026 N N . LEU B 1 323 ? -16.806 37.204 7.505 1.00 12.73 323 LEU B N 1
ATOM 7027 C CA . LEU B 1 323 ? -17.131 36.906 6.119 1.00 11.62 323 LEU B CA 1
ATOM 7028 C C . LEU B 1 323 ? -16.729 37.983 5.144 1.00 14.70 323 LEU B C 1
ATOM 7029 O O . LEU B 1 323 ? -17.235 39.124 5.283 1.00 14.59 323 LEU B O 1
ATOM 7034 N N . VAL B 1 324 ? -15.711 37.834 4.281 1.00 18.32 324 VAL B N 1
ATOM 7035 C CA . VAL B 1 324 ? -15.379 38.988 3.416 1.00 23.38 324 VAL B CA 1
ATOM 7036 C C . VAL B 1 324 ? -16.075 38.865 2.040 1.00 23.86 324 VAL B C 1
ATOM 7037 O O . VAL B 1 324 ? -15.969 37.766 1.524 1.00 21.76 324 VAL B O 1
ATOM 7041 N N . LEU B 1 325 ? -16.802 39.876 1.599 1.00 24.78 325 LEU B N 1
ATOM 7042 C CA . LEU B 1 325 ? -17.398 39.718 0.309 1.00 26.03 325 LEU B CA 1
ATOM 7043 C C . LEU B 1 325 ? -16.361 39.882 -0.784 1.00 25.83 325 LEU B C 1
ATOM 7044 O O . LEU B 1 325 ? -15.734 40.897 -0.885 1.00 25.01 325 LEU B O 1
ATOM 7049 N N . PHE B 1 326 ? -16.088 38.925 -1.659 1.00 28.68 326 PHE B N 1
ATOM 7050 C CA . PHE B 1 326 ? -15.252 39.085 -2.821 1.00 30.24 326 PHE B CA 1
ATOM 7051 C C . PHE B 1 326 ? -16.004 38.539 -4.058 1.00 31.29 326 PHE B C 1
ATOM 7052 O O . PHE B 1 326 ? -17.018 37.875 -3.935 1.00 29.40 326 PHE B O 1
ATOM 7060 N N . ASP B 1 327 ? -15.463 38.935 -5.198 1.00 33.04 327 ASP B N 1
ATOM 7061 C CA . ASP B 1 327 ? -15.855 38.398 -6.463 1.00 36.18 327 ASP B CA 1
ATOM 7062 C C . ASP B 1 327 ? -14.992 37.188 -6.815 1.00 39.26 327 ASP B C 1
ATOM 7063 O O . ASP B 1 327 ? -13.866 37.295 -7.266 1.00 38.51 327 ASP B O 1
ATOM 7068 N N . TYR B 1 328 ? -15.614 36.038 -6.675 1.00 44.93 328 TYR B N 1
ATOM 7069 C CA . TYR B 1 328 ? -15.014 34.759 -7.020 1.00 49.39 328 TYR B CA 1
ATOM 7070 C C . TYR B 1 328 ? -15.079 34.410 -8.516 1.00 52.25 328 TYR B C 1
ATOM 7071 O O . TYR B 1 328 ? -16.130 34.254 -9.137 1.00 51.26 328 TYR B O 1
ATOM 7080 N N . LYS B 1 329 ? -13.889 34.274 -9.088 1.00 54.80 329 LYS B N 1
ATOM 7081 C CA . LYS B 1 329 ? -13.743 33.895 -10.490 1.00 58.13 329 LYS B CA 1
ATOM 7082 C C . LYS B 1 329 ? -13.438 32.404 -10.461 1.00 59.95 329 LYS B C 1
ATOM 7083 O O . LYS B 1 329 ? -12.310 31.954 -10.450 1.00 58.88 329 LYS B O 1
ATOM 7089 N N . ALA B 1 330 ? -14.472 31.604 -10.338 1.00 63.95 330 ALA B N 1
ATOM 7090 C CA . ALA B 1 330 ? -14.530 30.177 -10.239 1.00 68.42 330 ALA B CA 1
ATOM 7091 C C . ALA B 1 330 ? -13.214 29.423 -10.341 1.00 72.47 330 ALA B C 1
ATOM 7092 O O . ALA B 1 330 ? -12.610 29.076 -9.320 1.00 72.58 330 ALA B O 1
ATOM 7094 N N . LYS B 1 331 ? -12.802 29.146 -11.574 1.00 75.94 331 LYS B N 1
ATOM 7095 C CA . LYS B 1 331 ? -11.576 28.426 -11.895 1.00 78.95 331 LYS B CA 1
ATOM 7096 C C . LYS B 1 331 ? -11.417 28.492 -13.425 1.00 79.74 331 LYS B C 1
ATOM 7097 O O . LYS B 1 331 ? -10.458 28.018 -14.040 1.00 79.74 331 LYS B O 1
ATOM 7103 N N . ASP B 1 332 ? -12.439 29.101 -14.032 1.00 79.74 332 ASP B N 1
ATOM 7104 C CA . ASP B 1 332 ? -12.554 29.294 -15.460 1.00 79.74 332 ASP B CA 1
ATOM 7105 C C . ASP B 1 332 ? -13.921 29.870 -15.863 1.00 79.74 332 ASP B C 1
ATOM 7106 O O . ASP B 1 332 ? -14.903 29.146 -16.061 1.00 79.74 332 ASP B O 1
ATOM 7111 N N . GLY B 1 333 ? -13.943 31.201 -15.955 1.00 79.74 333 GLY B N 1
ATOM 7112 C CA . GLY B 1 333 ? -15.072 31.918 -16.447 1.00 79.19 333 GLY B CA 1
ATOM 7113 C C . GLY B 1 333 ? -16.096 32.649 -15.644 1.00 77.76 333 GLY B C 1
ATOM 7114 O O . GLY B 1 333 ? -16.254 33.871 -15.798 1.00 78.06 333 GLY B O 1
ATOM 7115 N N . LYS B 1 334 ? -16.896 31.936 -14.869 1.00 76.20 334 LYS B N 1
ATOM 7116 C CA . LYS B 1 334 ? -18.019 32.501 -14.139 1.00 74.30 334 LYS B CA 1
ATOM 7117 C C . LYS B 1 334 ? -17.700 33.294 -12.876 1.00 70.21 334 LYS B C 1
ATOM 7118 O O . LYS B 1 334 ? -17.529 32.672 -11.823 1.00 70.07 334 LYS B O 1
ATOM 7124 N N . ILE B 1 335 ? -17.771 34.626 -12.912 1.00 64.45 335 ILE B N 1
ATOM 7125 C CA . ILE B 1 335 ? -17.624 35.377 -11.678 1.00 60.00 335 ILE B CA 1
ATOM 7126 C C . ILE B 1 335 ? -18.852 35.158 -10.775 1.00 55.62 335 ILE B C 1
ATOM 7127 O O . ILE B 1 335 ? -20.017 35.334 -11.111 1.00 53.32 335 ILE B O 1
ATOM 7132 N N . VAL B 1 336 ? -18.551 34.692 -9.559 1.00 50.60 336 VAL B N 1
ATOM 7133 C CA . VAL B 1 336 ? -19.563 34.473 -8.538 1.00 48.29 336 VAL B CA 1
ATOM 7134 C C . VAL B 1 336 ? -19.425 35.464 -7.370 1.00 47.07 336 VAL B C 1
ATOM 7135 O O . VAL B 1 336 ? -18.351 35.832 -6.901 1.00 45.18 336 VAL B O 1
ATOM 7139 N N . LYS B 1 337 ? -20.530 36.072 -6.943 1.00 45.81 337 LYS B N 1
ATOM 7140 C CA . LYS B 1 337 ? -20.507 37.014 -5.822 1.00 45.37 337 LYS B CA 1
ATOM 7141 C C . LYS B 1 337 ? -20.504 36.157 -4.541 1.00 43.65 337 LYS B C 1
ATOM 7142 O O . LYS B 1 337 ? -21.541 35.602 -4.204 1.00 41.98 337 LYS B O 1
ATOM 7148 N N . ALA B 1 338 ? -19.355 36.141 -3.874 1.00 40.89 338 ALA B N 1
ATOM 7149 C CA . ALA B 1 338 ? -19.148 35.227 -2.778 1.00 38.17 338 ALA B CA 1
ATOM 7150 C C . ALA B 1 338 ? -18.722 35.829 -1.453 1.00 36.40 338 ALA B C 1
ATOM 7151 O O . ALA B 1 338 ? -18.037 36.829 -1.329 1.00 36.94 338 ALA B O 1
ATOM 7153 N N . THR B 1 339 ? -18.840 34.995 -0.448 1.00 33.26 339 THR B N 1
ATOM 7154 C CA . THR B 1 339 ? -18.291 34.966 0.905 1.00 27.69 339 THR B CA 1
ATOM 7155 C C . THR B 1 339 ? -17.032 34.121 0.980 1.00 24.38 339 THR B C 1
ATOM 7156 O O . THR B 1 339 ? -16.900 33.028 0.439 1.00 21.81 339 THR B O 1
ATOM 7160 N N . ALA B 1 340 ? -16.090 34.608 1.787 1.00 21.51 340 ALA B N 1
ATOM 7161 C CA . ALA B 1 340 ? -14.843 33.909 2.064 1.00 19.42 340 ALA B CA 1
ATOM 7162 C C . ALA B 1 340 ? -14.632 33.877 3.595 1.00 19.04 340 ALA B C 1
ATOM 7163 O O . ALA B 1 340 ? -14.919 34.793 4.366 1.00 16.13 340 ALA B O 1
ATOM 7165 N N . HIS B 1 341 ? -14.108 32.750 4.045 1.00 18.95 341 HIS B N 1
ATOM 7166 C CA . HIS B 1 341 ? -14.019 32.482 5.466 1.00 18.30 341 HIS B CA 1
ATOM 7167 C C . HIS B 1 341 ? -12.952 31.444 5.722 1.00 17.80 341 HIS B C 1
ATOM 7168 O O . HIS B 1 341 ? -12.767 30.428 5.051 1.00 16.21 341 HIS B O 1
ATOM 7175 N N . ALA B 1 342 ? -12.133 31.811 6.690 1.00 17.03 342 ALA B N 1
ATOM 7176 C CA . ALA B 1 342 ? -11.028 30.997 7.210 1.00 19.35 342 ALA B CA 1
ATOM 7177 C C . ALA B 1 342 ? -11.461 30.532 8.599 1.00 17.93 342 ALA B C 1
ATOM 7178 O O . ALA B 1 342 ? -11.420 31.395 9.468 1.00 16.32 342 ALA B O 1
ATOM 7180 N N . ASP B 1 343 ? -12.059 29.369 8.732 1.00 19.25 343 ASP B N 1
ATOM 7181 C CA . ASP B 1 343 ? -12.633 28.929 10.001 1.00 19.60 343 ASP B CA 1
ATOM 7182 C C . ASP B 1 343 ? -11.715 28.399 11.102 1.00 18.48 343 ASP B C 1
ATOM 7183 O O . ASP B 1 343 ? -10.553 27.981 10.960 1.00 13.88 343 ASP B O 1
ATOM 7188 N N . ARG B 1 344 ? -12.265 28.294 12.308 1.00 19.16 344 ARG B N 1
ATOM 7189 C CA . ARG B 1 344 ? -11.550 27.687 13.452 1.00 20.17 344 ARG B CA 1
ATOM 7190 C C . ARG B 1 344 ? -11.143 26.236 13.161 1.00 21.18 344 ARG B C 1
ATOM 7191 O O . ARG B 1 344 ? -10.068 25.793 13.550 1.00 18.75 344 ARG B O 1
ATOM 7199 N N . ASN B 1 345 ? -12.006 25.518 12.430 1.00 22.29 345 ASN B N 1
ATOM 7200 C CA . ASN B 1 345 ? -11.783 24.118 12.126 1.00 24.45 345 ASN B CA 1
ATOM 7201 C C . ASN B 1 345 ? -10.789 23.976 10.960 1.00 24.47 345 ASN B C 1
ATOM 7202 O O . ASN B 1 345 ? -10.860 22.939 10.297 1.00 22.93 345 ASN B O 1
ATOM 7207 N N . GLY B 1 346 ? -9.843 24.819 10.633 1.00 21.82 346 GLY B N 1
ATOM 7208 C CA . GLY B 1 346 ? -8.824 24.593 9.670 1.00 20.44 346 GLY B CA 1
ATOM 7209 C C . GLY B 1 346 ? -9.047 24.718 8.193 1.00 20.82 346 GLY B C 1
ATOM 7210 O O . GLY B 1 346 ? -8.064 24.818 7.431 1.00 16.84 346 GLY B O 1
ATOM 7211 N N . PHE B 1 347 ? -10.287 24.853 7.720 1.00 24.11 347 PHE B N 1
ATOM 7212 C CA . PHE B 1 347 ? -10.626 24.967 6.311 1.00 25.62 347 PHE B CA 1
ATOM 7213 C C . PHE B 1 347 ? -11.118 26.354 5.917 1.00 27.73 347 PHE B C 1
ATOM 7214 O O . PHE B 1 347 ? -11.600 27.191 6.688 1.00 28.08 347 PHE B O 1
ATOM 7222 N N . PHE B 1 348 ? -10.911 26.614 4.635 1.00 28.68 348 PHE B N 1
ATOM 7223 C CA . PHE B 1 348 ? -11.297 27.821 3.934 1.00 30.01 348 PHE B CA 1
ATOM 7224 C C . PHE B 1 348 ? -12.510 27.580 3.031 1.00 27.67 348 PHE B C 1
ATOM 7225 O O . PHE B 1 348 ? -12.505 26.612 2.305 1.00 26.02 348 PHE B O 1
ATOM 7233 N N . TYR B 1 349 ? -13.572 28.339 3.213 1.00 26.35 349 TYR B N 1
ATOM 7234 C CA . TYR B 1 349 ? -14.845 28.193 2.550 1.00 24.30 349 TYR B CA 1
ATOM 7235 C C . TYR B 1 349 ? -15.164 29.259 1.502 1.00 22.89 349 TYR B C 1
ATOM 7236 O O . TYR B 1 349 ? -15.005 30.445 1.815 1.00 16.89 349 TYR B O 1
ATOM 7245 N N . VAL B 1 350 ? -15.565 28.876 0.274 1.00 21.92 350 VAL B N 1
ATOM 7246 C CA . VAL B 1 350 ? -16.040 29.876 -0.702 1.00 23.41 350 VAL B CA 1
ATOM 7247 C C . VAL B 1 350 ? -17.532 29.643 -0.869 1.00 23.02 350 VAL B C 1
ATOM 7248 O O . VAL B 1 350 ? -17.970 28.585 -1.267 1.00 22.60 350 VAL B O 1
ATOM 7252 N N . VAL B 1 351 ? -18.393 30.501 -0.366 1.00 23.79 351 VAL B N 1
ATOM 7253 C CA . VAL B 1 351 ? -19.843 30.355 -0.317 1.00 24.07 351 VAL B CA 1
ATOM 7254 C C . VAL B 1 351 ? -20.539 31.380 -1.213 1.00 27.64 351 VAL B C 1
ATOM 7255 O O . VAL B 1 351 ? -19.975 32.405 -1.560 1.00 29.01 351 VAL B O 1
ATOM 7259 N N . ASP B 1 352 ? -21.592 30.962 -1.919 1.00 30.59 352 ASP B N 1
ATOM 7260 C CA . ASP B 1 352 ? -22.355 31.751 -2.857 1.00 33.44 352 ASP B CA 1
ATOM 7261 C C . ASP B 1 352 ? -23.228 32.582 -1.929 1.00 35.15 352 ASP B C 1
ATOM 7262 O O . ASP B 1 352 ? -24.042 32.039 -1.170 1.00 35.97 352 ASP B O 1
ATOM 7267 N N . ARG B 1 353 ? -23.057 33.888 -2.014 1.00 35.73 353 ARG B N 1
ATOM 7268 C CA . ARG B 1 353 ? -23.760 34.761 -1.085 1.00 35.67 353 ARG B CA 1
ATOM 7269 C C . ARG B 1 353 ? -25.153 34.985 -1.599 1.00 37.52 353 ARG B C 1
ATOM 7270 O O . ARG B 1 353 ? -25.895 35.571 -0.817 1.00 38.64 353 ARG B O 1
ATOM 7278 N N . SER B 1 354 ? -25.486 34.479 -2.790 1.00 40.10 354 SER B N 1
ATOM 7279 C CA . SER B 1 354 ? -26.863 34.680 -3.226 1.00 43.31 354 SER B CA 1
ATOM 7280 C C . SER B 1 354 ? -27.780 33.688 -2.516 1.00 42.58 354 SER B C 1
ATOM 7281 O O . SER B 1 354 ? -28.943 34.056 -2.325 1.00 41.61 354 SER B O 1
ATOM 7284 N N . ASN B 1 355 ? -27.260 32.563 -2.037 1.00 41.54 355 ASN B N 1
ATOM 7285 C CA . ASN B 1 355 ? -28.126 31.598 -1.365 1.00 41.29 355 ASN B CA 1
ATOM 7286 C C . ASN B 1 355 ? -27.484 30.642 -0.367 1.00 41.94 355 ASN B C 1
ATOM 7287 O O . ASN B 1 355 ? -28.127 29.681 0.063 1.00 40.88 355 ASN B O 1
ATOM 7292 N N . GLY B 1 356 ? -26.226 30.825 -0.003 1.00 41.65 356 GLY B N 1
ATOM 7293 C CA . GLY B 1 356 ? -25.427 29.983 0.833 1.00 41.13 356 GLY B CA 1
ATOM 7294 C C . GLY B 1 356 ? -25.151 28.621 0.237 1.00 39.77 356 GLY B C 1
ATOM 7295 O O . GLY B 1 356 ? -25.738 27.744 0.831 1.00 40.36 356 GLY B O 1
ATOM 7296 N N . LYS B 1 357 ? -24.698 28.581 -1.005 1.00 40.32 357 LYS B N 1
ATOM 7297 C CA . LYS B 1 357 ? -24.328 27.364 -1.697 1.00 40.75 357 LYS B CA 1
ATOM 7298 C C . LYS B 1 357 ? -22.798 27.298 -1.855 1.00 39.10 357 LYS B C 1
ATOM 7299 O O . LYS B 1 357 ? -22.166 28.147 -2.455 1.00 35.69 357 LYS B O 1
ATOM 7305 N N . LEU B 1 358 ? -22.222 26.260 -1.262 1.00 38.29 358 LEU B N 1
ATOM 7306 C CA . LEU B 1 358 ? -20.791 26.065 -1.208 1.00 37.76 358 LEU B CA 1
ATOM 7307 C C . LEU B 1 358 ? -20.170 25.981 -2.583 1.00 37.18 358 LEU B C 1
ATOM 7308 O O . LEU B 1 358 ? -20.754 25.310 -3.418 1.00 39.25 358 LEU B O 1
ATOM 7313 N N . GLN B 1 359 ? -19.095 26.684 -2.855 1.00 34.09 359 GLN B N 1
ATOM 7314 C CA . GLN B 1 359 ? -18.418 26.709 -4.110 1.00 32.62 359 GLN B CA 1
ATOM 7315 C C . GLN B 1 359 ? -17.026 26.080 -4.045 1.00 32.74 359 GLN B C 1
ATOM 7316 O O . GLN B 1 359 ? -16.666 25.404 -5.006 1.00 33.65 359 GLN B O 1
ATOM 7322 N N . ASN B 1 360 ? -16.219 26.324 -3.022 1.00 30.00 360 ASN B N 1
ATOM 7323 C CA . ASN B 1 360 ? -14.895 25.754 -2.906 1.00 26.85 360 ASN B CA 1
ATOM 7324 C C . ASN B 1 360 ? -14.600 25.635 -1.425 1.00 26.18 360 ASN B C 1
ATOM 7325 O O . ASN B 1 360 ? -15.108 26.452 -0.684 1.00 27.48 360 ASN B O 1
ATOM 7330 N N . ALA B 1 361 ? -13.842 24.684 -0.979 1.00 25.26 361 ALA B N 1
ATOM 7331 C CA . ALA B 1 361 ? -13.488 24.476 0.394 1.00 25.87 361 ALA B CA 1
ATOM 7332 C C . ALA B 1 361 ? -12.141 23.771 0.464 1.00 25.97 361 ALA B C 1
ATOM 7333 O O . ALA B 1 361 ? -11.933 22.955 -0.439 1.00 27.20 361 ALA B O 1
ATOM 7335 N N . PHE B 1 362 ? -11.261 24.190 1.369 1.00 24.73 362 PHE B N 1
ATOM 7336 C CA . PHE B 1 362 ? -9.931 23.575 1.363 1.00 27.17 362 PHE B CA 1
ATOM 7337 C C . PHE B 1 362 ? -9.221 23.985 2.649 1.00 28.04 362 PHE B C 1
ATOM 7338 O O . PHE B 1 362 ? -9.636 24.905 3.349 1.00 25.70 362 PHE B O 1
ATOM 7346 N N . PRO B 1 363 ? -8.157 23.256 2.994 1.00 28.92 363 PRO B N 1
ATOM 7347 C CA . PRO B 1 363 ? -7.403 23.471 4.205 1.00 27.94 363 PRO B CA 1
ATOM 7348 C C . PRO B 1 363 ? -6.558 24.728 4.205 1.00 26.12 363 PRO B C 1
ATOM 7349 O O . PRO B 1 363 ? -5.995 24.937 3.141 1.00 24.72 363 PRO B O 1
ATOM 7353 N N . PHE B 1 364 ? -6.330 25.387 5.330 1.00 24.45 364 PHE B N 1
ATOM 7354 C CA . PHE B 1 364 ? -5.362 26.478 5.288 1.00 24.77 364 PHE B CA 1
ATOM 7355 C C . PHE B 1 364 ? -4.297 26.176 6.332 1.00 25.22 364 PHE B C 1
ATOM 7356 O O . PHE B 1 364 ? -3.358 26.935 6.483 1.00 24.93 364 PHE B O 1
ATOM 7364 N N . VAL B 1 365 ? -4.479 25.157 7.155 1.00 27.28 365 VAL B N 1
ATOM 7365 C CA . VAL B 1 365 ? -3.461 24.843 8.168 1.00 29.76 365 VAL B CA 1
ATOM 7366 C C . VAL B 1 365 ? -3.007 23.404 7.950 1.00 31.22 365 VAL B C 1
ATOM 7367 O O . VAL B 1 365 ? -3.889 22.592 7.688 1.00 30.88 365 VAL B O 1
ATOM 7371 N N . ASP B 1 366 ? -1.717 23.181 8.105 1.00 32.48 366 ASP B N 1
ATOM 7372 C CA . ASP B 1 366 ? -1.184 21.850 7.957 1.00 34.35 366 ASP B CA 1
ATOM 7373 C C . ASP B 1 366 ? -1.916 20.697 8.602 1.00 35.02 366 ASP B C 1
ATOM 7374 O O . ASP B 1 366 ? -2.844 20.231 7.886 1.00 38.05 366 ASP B O 1
ATOM 7379 N N . ASN B 1 367 ? -1.396 19.920 9.535 1.00 34.85 367 ASN B N 1
ATOM 7380 C CA . ASN B 1 367 ? -1.861 18.528 9.722 1.00 33.56 367 ASN B CA 1
ATOM 7381 C C . ASN B 1 367 ? -3.210 18.235 10.302 1.00 32.33 367 ASN B C 1
ATOM 7382 O O . ASN B 1 367 ? -3.278 17.745 11.426 1.00 31.49 367 ASN B O 1
ATOM 7387 N N . ILE B 1 368 ? -4.315 18.522 9.611 1.00 31.71 368 ILE B N 1
ATOM 7388 C CA . ILE B 1 368 ? -5.656 18.314 10.156 1.00 32.25 368 ILE B CA 1
ATOM 7389 C C . ILE B 1 368 ? -6.059 16.847 10.289 1.00 31.74 368 ILE B C 1
ATOM 7390 O O . ILE B 1 368 ? -5.961 16.049 9.336 1.00 31.47 368 ILE B O 1
ATOM 7395 N N . THR B 1 369 ? -6.707 16.443 11.368 1.00 29.43 369 THR B N 1
ATOM 7396 C CA . THR B 1 369 ? -7.188 15.167 11.792 1.00 26.69 369 THR B CA 1
ATOM 7397 C C . THR B 1 369 ? -8.656 14.942 12.080 1.00 26.94 369 THR B C 1
ATOM 7398 O O . THR B 1 369 ? -8.954 13.737 12.278 1.00 26.17 369 THR B O 1
ATOM 7402 N N . TRP B 1 370 ? -9.499 15.945 12.272 1.00 27.54 370 TRP B N 1
ATOM 7403 C CA . TRP B 1 370 ? -10.888 15.580 12.633 1.00 25.11 370 TRP B CA 1
ATOM 7404 C C . TRP B 1 370 ? -11.636 15.307 11.315 1.00 25.96 370 TRP B C 1
ATOM 7405 O O . TRP B 1 370 ? -12.698 14.680 11.340 1.00 24.47 370 TRP B O 1
ATOM 7416 N N . ALA B 1 371 ? -11.071 15.796 10.217 1.00 25.31 371 ALA B N 1
ATOM 7417 C CA . ALA B 1 371 ? -11.766 15.657 8.952 1.00 29.10 371 ALA B CA 1
ATOM 7418 C C . ALA B 1 371 ? -10.764 15.613 7.803 1.00 30.45 371 ALA B C 1
ATOM 7419 O O . ALA B 1 371 ? -9.673 16.185 7.937 1.00 28.47 371 ALA B O 1
ATOM 7421 N N . SER B 1 372 ? -11.050 14.793 6.784 1.00 31.58 372 SER B N 1
ATOM 7422 C CA . SER B 1 372 ? -10.069 14.604 5.721 1.00 34.67 372 SER B CA 1
ATOM 7423 C C . SER B 1 372 ? -10.246 15.649 4.638 1.00 34.00 372 SER B C 1
ATOM 7424 O O . SER B 1 372 ? -9.287 16.019 3.977 1.00 32.66 372 SER B O 1
ATOM 7427 N N . HIS B 1 373 ? -11.497 16.068 4.463 1.00 34.91 373 HIS B N 1
ATOM 7428 C CA . HIS B 1 373 ? -11.790 17.102 3.461 1.00 34.48 373 HIS B CA 1
ATOM 7429 C C . HIS B 1 373 ? -13.259 17.481 3.602 1.00 33.14 373 HIS B C 1
ATOM 7430 O O . HIS B 1 373 ? -14.036 16.994 4.411 1.00 33.11 373 HIS B O 1
ATOM 7437 N N . ILE B 1 374 ? -13.677 18.398 2.755 1.00 32.91 374 ILE B N 1
ATOM 7438 C CA . ILE B 1 374 ? -15.067 18.786 2.652 1.00 32.35 374 ILE B CA 1
ATOM 7439 C C . ILE B 1 374 ? -15.469 18.350 1.203 1.00 32.83 374 ILE B C 1
ATOM 7440 O O . ILE B 1 374 ? -14.907 18.703 0.186 1.00 30.32 374 ILE B O 1
ATOM 7445 N N . ASP B 1 375 ? -16.211 17.257 1.200 1.00 33.01 375 ASP B N 1
ATOM 7446 C CA . ASP B 1 375 ? -17.108 16.764 0.228 1.00 33.86 375 ASP B CA 1
ATOM 7447 C C . ASP B 1 375 ? -18.071 17.855 -0.266 1.00 34.47 375 ASP B C 1
ATOM 7448 O O . ASP B 1 375 ? -19.089 18.290 0.267 1.00 32.54 375 ASP B O 1
ATOM 7453 N N . LEU B 1 376 ? -17.687 18.267 -1.457 1.00 37.29 376 LEU B N 1
ATOM 7454 C CA . LEU B 1 376 ? -18.278 19.299 -2.263 1.00 40.76 376 LEU B CA 1
ATOM 7455 C C . LEU B 1 376 ? -19.663 19.052 -2.802 1.00 41.53 376 LEU B C 1
ATOM 7456 O O . LEU B 1 376 ? -20.320 20.093 -2.894 1.00 40.33 376 LEU B O 1
ATOM 7461 N N . LYS B 1 377 ? -20.170 17.844 -3.090 1.00 42.97 377 LYS B N 1
ATOM 7462 C CA . LYS B 1 377 ? -21.543 17.851 -3.633 1.00 45.02 377 LYS B CA 1
ATOM 7463 C C . LYS B 1 377 ? -22.530 17.874 -2.489 1.00 43.83 377 LYS B C 1
ATOM 7464 O O . LYS B 1 377 ? -23.683 18.225 -2.631 1.00 43.36 377 LYS B O 1
ATOM 7470 N N . THR B 1 378 ? -22.032 17.527 -1.332 1.00 45.29 378 THR B N 1
ATOM 7471 C CA . THR B 1 378 ? -22.828 17.490 -0.131 1.00 46.05 378 THR B CA 1
ATOM 7472 C C . THR B 1 378 ? -22.606 18.607 0.864 1.00 46.28 378 THR B C 1
ATOM 7473 O O . THR B 1 378 ? -23.424 18.546 1.817 1.00 46.60 378 THR B O 1
ATOM 7477 N N . GLY B 1 379 ? -21.593 19.476 0.766 1.00 44.03 379 GLY B N 1
ATOM 7478 C CA . GLY B 1 379 ? -21.398 20.503 1.782 1.00 41.96 379 GLY B CA 1
ATOM 7479 C C . GLY B 1 379 ? -21.119 20.118 3.226 1.00 38.90 379 GLY B C 1
ATOM 7480 O O . GLY B 1 379 ? -21.238 20.891 4.180 1.00 36.99 379 GLY B O 1
ATOM 7481 N N . ARG B 1 380 ? -20.778 18.872 3.464 1.00 36.64 380 ARG B N 1
ATOM 7482 C CA . ARG B 1 380 ? -20.485 18.227 4.699 1.00 35.10 380 ARG B CA 1
ATOM 7483 C C . ARG B 1 380 ? -19.049 17.707 4.800 1.00 33.43 380 ARG B C 1
ATOM 7484 O O . ARG B 1 380 ? -18.458 17.133 3.881 1.00 31.47 380 ARG B O 1
ATOM 7492 N N . PRO B 1 381 ? -18.419 17.943 5.957 1.00 31.64 381 PRO B N 1
ATOM 7493 C CA . PRO B 1 381 ? -17.054 17.479 6.179 1.00 32.49 381 PRO B CA 1
ATOM 7494 C C . PRO B 1 381 ? -17.078 15.955 6.270 1.00 33.52 381 PRO B C 1
ATOM 7495 O O . PRO B 1 381 ? -18.066 15.409 6.780 1.00 33.15 381 PRO B O 1
ATOM 7499 N N . VAL B 1 382 ? -16.029 15.312 5.805 1.00 33.89 382 VAL B N 1
ATOM 7500 C CA . VAL B 1 382 ? -15.969 13.840 5.901 1.00 36.09 382 VAL B CA 1
ATOM 7501 C C . VAL B 1 382 ? -15.117 13.523 7.117 1.00 35.01 382 VAL B C 1
ATOM 7502 O O . VAL B 1 382 ? -13.906 13.625 6.953 1.00 33.81 382 VAL B O 1
ATOM 7506 N N . GLU B 1 383 ? -15.650 13.254 8.287 1.00 35.70 383 GLU B N 1
ATOM 7507 C CA . GLU B 1 383 ? -14.864 13.073 9.506 1.00 37.58 383 GLU B CA 1
ATOM 7508 C C . GLU B 1 383 ? -13.942 11.865 9.546 1.00 38.25 383 GLU B C 1
ATOM 7509 O O . GLU B 1 383 ? -13.959 11.002 8.680 1.00 38.01 383 GLU B O 1
ATOM 7515 N N . ARG B 1 384 ? -13.133 11.723 10.579 1.00 40.48 384 ARG B N 1
ATOM 7516 C CA . ARG B 1 384 ? -12.296 10.617 10.933 1.00 42.20 384 ARG B CA 1
ATOM 7517 C C . ARG B 1 384 ? -12.821 9.942 12.215 1.00 45.52 384 ARG B C 1
ATOM 7518 O O . ARG B 1 384 ? -13.289 10.473 13.216 1.00 44.62 384 ARG B O 1
ATOM 7526 N N . GLU B 1 385 ? -12.800 8.627 12.167 1.00 49.04 385 GLU B N 1
ATOM 7527 C CA . GLU B 1 385 ? -13.100 7.618 13.126 1.00 51.62 385 GLU B CA 1
ATOM 7528 C C . GLU B 1 385 ? -13.057 8.044 14.566 1.00 49.89 385 GLU B C 1
ATOM 7529 O O . GLU B 1 385 ? -14.159 8.445 15.032 1.00 54.22 385 GLU B O 1
ATOM 7535 N N . GLY B 1 386 ? -11.994 7.992 15.350 1.00 44.76 386 GLY B N 1
ATOM 7536 C CA . GLY B 1 386 ? -12.159 8.363 16.752 1.00 38.03 386 GLY B CA 1
ATOM 7537 C C . GLY B 1 386 ? -12.253 9.801 17.171 1.00 34.57 386 GLY B C 1
ATOM 7538 O O . GLY B 1 386 ? -12.193 10.123 18.364 1.00 30.72 386 GLY B O 1
ATOM 7539 N N . GLN B 1 387 ? -12.499 10.737 16.254 1.00 32.94 387 GLN B N 1
ATOM 7540 C CA . GLN B 1 387 ? -12.355 12.164 16.534 1.00 30.67 387 GLN B CA 1
ATOM 7541 C C . GLN B 1 387 ? -13.400 12.778 17.423 1.00 29.84 387 GLN B C 1
ATOM 7542 O O . GLN B 1 387 ? -13.120 13.735 18.131 1.00 28.55 387 GLN B O 1
ATOM 7548 N N . ARG B 1 388 ? -14.603 12.272 17.544 1.00 30.36 388 ARG B N 1
ATOM 7549 C CA . ARG B 1 388 ? -15.520 12.668 18.613 1.00 32.64 388 ARG B CA 1
ATOM 7550 C C . ARG B 1 388 ? -15.121 11.740 19.763 1.00 32.78 388 ARG B C 1
ATOM 7551 O O . ARG B 1 388 ? -15.091 10.543 19.540 1.00 33.27 388 ARG B O 1
ATOM 7559 N N . PRO B 1 389 ? -14.512 12.273 20.791 1.00 33.08 389 PRO B N 1
ATOM 7560 C CA . PRO B 1 389 ? -13.906 11.454 21.840 1.00 33.17 389 PRO B CA 1
ATOM 7561 C C . PRO B 1 389 ? -14.960 10.710 22.639 1.00 32.74 389 PRO B C 1
ATOM 7562 O O . PRO B 1 389 ? -16.009 11.234 22.953 1.00 30.51 389 PRO B O 1
ATOM 7566 N N . PRO B 1 390 ? -14.657 9.464 22.964 1.00 32.98 390 PRO B N 1
ATOM 7567 C CA . PRO B 1 390 ? -15.548 8.570 23.664 1.00 34.42 390 PRO B CA 1
ATOM 7568 C C . PRO B 1 390 ? -15.758 8.823 25.137 1.00 33.54 390 PRO B C 1
ATOM 7569 O O . PRO B 1 390 ? -14.934 9.429 25.788 1.00 32.51 390 PRO B O 1
ATOM 7573 N N . LEU B 1 391 ? -17.018 8.719 25.482 1.00 36.41 391 LEU B N 1
ATOM 7574 C CA . LEU B 1 391 ? -17.605 8.677 26.790 1.00 41.34 391 LEU B CA 1
ATOM 7575 C C . LEU B 1 391 ? -16.777 7.824 27.754 1.00 45.88 391 LEU B C 1
ATOM 7576 O O . LEU B 1 391 ? -16.037 6.920 27.340 1.00 47.24 391 LEU B O 1
ATOM 7581 N N . PRO B 1 392 ? -16.844 8.093 29.056 1.00 48.85 392 PRO B N 1
ATOM 7582 C CA . PRO B 1 392 ? -16.056 7.298 29.959 1.00 52.41 392 PRO B CA 1
ATOM 7583 C C . PRO B 1 392 ? -16.535 5.865 29.959 1.00 57.01 392 PRO B C 1
ATOM 7584 O O . PRO B 1 392 ? -17.668 5.565 29.667 1.00 56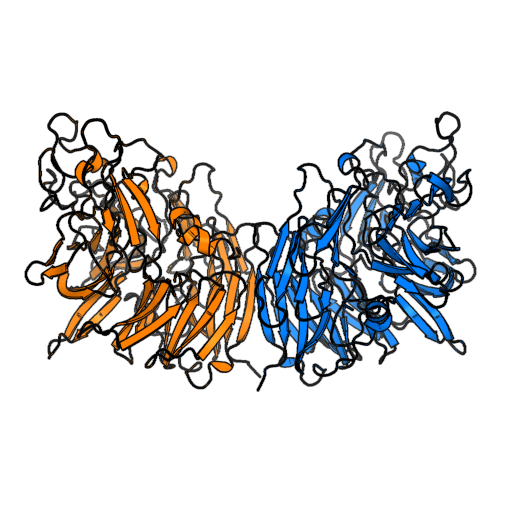.66 392 PRO B O 1
ATOM 7588 N N . GLU B 1 393 ? -15.627 4.986 30.342 1.00 64.49 393 GLU B N 1
ATOM 7589 C CA . GLU B 1 393 ? -15.892 3.573 30.545 1.00 71.25 393 GLU B CA 1
ATOM 7590 C C . GLU B 1 393 ? -16.760 3.597 31.813 1.00 74.33 393 GLU B C 1
ATOM 7591 O O . GLU B 1 393 ? -16.986 4.632 32.448 1.00 74.52 393 GLU B O 1
ATOM 7597 N N . PRO B 1 394 ? -17.450 2.502 32.054 1.00 77.44 394 PRO B N 1
ATOM 7598 C CA . PRO B 1 394 ? -18.258 2.341 33.262 1.00 78.96 394 PRO B CA 1
ATOM 7599 C C . PRO B 1 394 ? -17.344 2.511 34.464 1.00 79.37 394 PRO B C 1
ATOM 7600 O O . PRO B 1 394 ? -16.307 1.862 34.592 1.00 79.45 394 PRO B O 1
ATOM 7604 N N . GLY B 1 395 ? -17.674 3.449 35.335 1.00 79.74 395 GLY B N 1
ATOM 7605 C CA . GLY B 1 395 ? -16.922 3.741 36.540 1.00 79.74 395 GLY B CA 1
ATOM 7606 C C . GLY B 1 395 ? -15.948 4.908 36.428 1.00 79.74 395 GLY B C 1
ATOM 7607 O O . GLY B 1 395 ? -15.298 5.283 37.424 1.00 79.74 395 GLY B O 1
ATOM 7608 N N . GLN B 1 396 ? -15.750 5.422 35.205 1.00 79.74 396 GLN B N 1
ATOM 7609 C CA . GLN B 1 396 ? -14.736 6.463 35.032 1.00 79.74 396 GLN B CA 1
ATOM 7610 C C . GLN B 1 396 ? -15.368 7.824 34.814 1.00 79.74 396 GLN B C 1
ATOM 7611 O O . GLN B 1 396 ? -16.282 7.883 33.983 1.00 79.74 396 GLN B O 1
ATOM 7617 N N . LYS B 1 397 ? -14.935 8.886 35.489 1.00 79.74 397 LYS B N 1
ATOM 7618 C CA . LYS B 1 397 ? -15.587 10.183 35.264 1.00 79.74 397 LYS B CA 1
ATOM 7619 C C . LYS B 1 397 ? -14.871 11.044 34.238 1.00 78.42 397 LYS B C 1
ATOM 7620 O O . LYS B 1 397 ? -15.089 12.255 34.172 1.00 78.18 397 LYS B O 1
ATOM 7626 N N . HIS B 1 398 ? -13.899 10.487 33.536 1.00 76.71 398 HIS B N 1
ATOM 7627 C CA . HIS B 1 398 ? -13.110 11.052 32.457 1.00 73.78 398 HIS B CA 1
ATOM 7628 C C . HIS B 1 398 ? -13.016 9.913 31.426 1.00 69.68 398 HIS B C 1
ATOM 7629 O O . HIS B 1 398 ? -13.122 8.779 31.887 1.00 68.86 398 HIS B O 1
ATOM 7636 N N . GLY B 1 399 ? -13.089 10.148 30.135 1.00 65.43 399 GLY B N 1
ATOM 7637 C CA . GLY B 1 399 ? -13.032 9.085 29.127 1.00 59.96 399 GLY B CA 1
ATOM 7638 C C . GLY B 1 399 ? -11.638 8.954 28.524 1.00 55.14 399 GLY B C 1
ATOM 7639 O O . GLY B 1 399 ? -10.703 9.474 29.138 1.00 55.33 399 GLY B O 1
ATOM 7640 N N . LYS B 1 400 ? -11.453 8.330 27.379 1.00 50.97 400 LYS B N 1
ATOM 7641 C CA . LYS B 1 400 ? -10.151 8.171 26.728 1.00 47.47 400 LYS B CA 1
ATOM 7642 C C . LYS B 1 400 ? -9.686 9.375 25.916 1.00 43.19 400 LYS B C 1
ATOM 7643 O O . LYS B 1 400 ? -10.354 9.744 24.956 1.00 38.68 400 LYS B O 1
ATOM 7649 N N . ALA B 1 401 ? -8.497 9.927 26.148 1.00 40.99 401 ALA B N 1
ATOM 7650 C CA . ALA B 1 401 ? -8.037 11.073 25.378 1.00 38.45 401 ALA B CA 1
ATOM 7651 C C . ALA B 1 401 ? -7.593 10.713 23.973 1.00 37.40 401 ALA B C 1
ATOM 7652 O O . ALA B 1 401 ? -6.904 9.751 23.697 1.00 36.97 401 ALA B O 1
ATOM 7654 N N . VAL B 1 402 ? -7.982 11.544 23.025 1.00 36.82 402 VAL B N 1
ATOM 7655 C CA . VAL B 1 402 ? -7.654 11.518 21.607 1.00 34.35 402 VAL B CA 1
ATOM 7656 C C . VAL B 1 402 ? -7.006 12.871 21.261 1.00 33.39 402 VAL B C 1
ATOM 7657 O O . VAL B 1 402 ? -7.225 13.908 21.867 1.00 31.62 402 VAL B O 1
ATOM 7661 N N . GLU B 1 403 ? -5.990 12.750 20.428 1.00 32.41 403 GLU B N 1
ATOM 7662 C CA . GLU B 1 403 ? -5.144 13.827 19.931 1.00 33.07 403 GLU B CA 1
ATOM 7663 C C . GLU B 1 403 ? -5.878 14.456 18.752 1.00 33.11 403 GLU B C 1
ATOM 7664 O O . GLU B 1 403 ? -6.197 13.714 17.819 1.00 35.11 403 GLU B O 1
ATOM 7670 N N . VAL B 1 404 ? -6.353 15.687 18.849 1.00 30.84 404 VAL B N 1
ATOM 7671 C CA . VAL B 1 404 ? -7.022 16.469 17.851 1.00 28.65 404 VAL B CA 1
ATOM 7672 C C . VAL B 1 404 ? -6.218 17.695 17.364 1.00 26.02 404 VAL B C 1
ATOM 7673 O O . VAL B 1 404 ? -5.635 18.427 18.147 1.00 25.77 404 VAL B O 1
ATOM 7677 N N . SER B 1 405 ? -6.366 18.085 16.121 1.00 24.39 405 SER B N 1
ATOM 7678 C CA . SER B 1 405 ? -5.849 19.302 15.525 1.00 24.69 405 SER B CA 1
ATOM 7679 C C . SER B 1 405 ? -6.734 19.728 14.340 1.00 25.60 405 SER B C 1
ATOM 7680 O O . SER B 1 405 ? -7.135 18.954 13.472 1.00 24.96 405 SER B O 1
ATOM 7683 N N . PRO B 1 406 ? -7.138 21.008 14.339 1.00 25.15 406 PRO B N 1
ATOM 7684 C CA . PRO B 1 406 ? -6.591 21.929 15.320 1.00 24.42 406 PRO B CA 1
ATOM 7685 C C . PRO B 1 406 ? -7.360 21.821 16.624 1.00 22.05 406 PRO B C 1
ATOM 7686 O O . PRO B 1 406 ? -8.324 21.060 16.793 1.00 19.49 406 PRO B O 1
ATOM 7690 N N . PRO B 1 407 ? -6.731 22.411 17.634 1.00 19.78 407 PRO B N 1
ATOM 7691 C CA . PRO B 1 407 ? -7.391 22.508 18.942 1.00 18.80 407 PRO B CA 1
ATOM 7692 C C . PRO B 1 407 ? -8.582 23.453 18.951 1.00 17.23 407 PRO B C 1
ATOM 7693 O O . PRO B 1 407 ? -8.850 24.175 17.940 1.00 16.97 407 PRO B O 1
ATOM 7697 N N . PHE B 1 408 ? -9.272 23.552 20.071 1.00 15.30 408 PHE B N 1
ATOM 7698 C CA . PHE B 1 408 ? -10.388 24.487 20.194 1.00 16.83 408 PHE B CA 1
ATOM 7699 C C . PHE B 1 408 ? -9.950 25.907 19.860 1.00 19.30 408 PHE B C 1
ATOM 7700 O O . PHE B 1 408 ? -10.595 26.531 19.000 1.00 21.16 408 PHE B O 1
ATOM 7708 N N . LEU B 1 409 ? -8.735 26.371 20.201 1.00 19.28 409 LEU B N 1
ATOM 7709 C CA . LEU B 1 409 ? -8.325 27.715 19.812 1.00 17.49 409 LEU B CA 1
ATOM 7710 C C . LEU B 1 409 ? -8.234 27.917 18.314 1.00 17.39 409 LEU B C 1
ATOM 7711 O O . LEU B 1 409 ? -8.275 29.049 17.824 1.00 13.81 409 LEU B O 1
ATOM 7716 N N . GLY B 1 410 ? -8.276 26.840 17.512 1.00 18.59 410 GLY B N 1
ATOM 7717 C CA . GLY B 1 410 ? -8.471 26.888 16.105 1.00 17.72 410 GLY B CA 1
ATOM 7718 C C . GLY B 1 410 ? -7.337 27.111 15.171 1.00 15.49 410 GLY B C 1
ATOM 7719 O O . GLY B 1 410 ? -6.220 27.256 15.608 1.00 12.09 410 GLY B O 1
ATOM 7720 N N . GLY B 1 411 ? -7.692 27.128 13.883 1.00 18.20 411 GLY B N 1
ATOM 7721 C CA . GLY B 1 411 ? -6.694 27.299 12.777 1.00 17.81 411 GLY B CA 1
ATOM 7722 C C . GLY B 1 411 ? -6.386 28.793 12.655 1.00 18.28 411 GLY B C 1
ATOM 7723 O O . GLY B 1 411 ? -5.297 29.248 12.343 1.00 15.43 411 GLY B O 1
ATOM 7724 N N . LYS B 1 412 ? -7.447 29.547 12.940 1.00 17.81 412 LYS B N 1
ATOM 7725 C CA . LYS B 1 412 ? -7.486 30.973 13.046 1.00 19.88 412 LYS B CA 1
ATOM 7726 C C . LYS B 1 412 ? -8.606 31.292 14.048 1.00 20.09 412 LYS B C 1
ATOM 7727 O O . LYS B 1 412 ? -9.588 30.557 14.118 1.00 21.26 412 LYS B O 1
ATOM 7733 N N . ASN B 1 413 ? -8.486 32.334 14.850 1.00 18.23 413 ASN B N 1
ATOM 7734 C CA . ASN B 1 413 ? -9.531 32.610 15.856 1.00 16.33 413 ASN B CA 1
ATOM 7735 C C . ASN B 1 413 ? -10.233 33.853 15.378 1.00 15.58 413 ASN B C 1
ATOM 7736 O O . ASN B 1 413 ? -10.169 34.002 14.149 1.00 17.47 413 ASN B O 1
ATOM 7741 N N . TRP B 1 414 ? -10.796 34.744 16.135 1.00 15.87 414 TRP B N 1
ATOM 7742 C CA . TRP B 1 414 ? -11.400 35.983 15.708 1.00 17.53 414 TRP B CA 1
ATOM 7743 C C . TRP B 1 414 ? -10.382 36.885 14.965 1.00 19.11 414 TRP B C 1
ATOM 7744 O O . TRP B 1 414 ? -10.821 37.551 14.028 1.00 14.96 414 TRP B O 1
ATOM 7755 N N . ASN B 1 415 ? -9.096 37.017 15.376 1.00 18.80 415 ASN B N 1
ATOM 7756 C CA . ASN B 1 415 ? -8.235 37.969 14.694 1.00 19.80 415 ASN B CA 1
ATOM 7757 C C . ASN B 1 415 ? -8.438 37.828 13.165 1.00 20.01 415 ASN B C 1
ATOM 7758 O O . ASN B 1 415 ? -8.157 36.762 12.612 1.00 18.81 415 ASN B O 1
ATOM 7763 N N . PRO B 1 416 ? -8.661 38.938 12.457 1.00 18.75 416 PRO B N 1
ATOM 7764 C CA . PRO B 1 416 ? -9.009 38.923 11.060 1.00 17.46 416 PRO B CA 1
ATOM 7765 C C . PRO B 1 416 ? -8.031 39.176 9.933 1.00 16.68 416 PRO B C 1
ATOM 7766 O O . PRO B 1 416 ? -7.008 39.862 9.911 1.00 16.30 416 PRO B O 1
ATOM 7770 N N . MET B 1 417 ? -8.307 38.562 8.792 1.00 15.27 417 MET B N 1
ATOM 7771 C CA . MET B 1 417 ? -7.685 38.390 7.519 1.00 13.39 417 MET B CA 1
ATOM 7772 C C . MET B 1 417 ? -8.063 39.552 6.601 1.00 12.26 417 MET B C 1
ATOM 7773 O O . MET B 1 417 ? -9.081 40.207 6.737 1.00 5.42 417 MET B O 1
ATOM 7778 N N . ALA B 1 418 ? -7.198 39.876 5.668 1.00 16.40 418 ALA B N 1
ATOM 7779 C CA . ALA B 1 418 ? -7.349 40.943 4.705 1.00 20.07 418 ALA B CA 1
ATOM 7780 C C . ALA B 1 418 ? -7.386 40.373 3.276 1.00 22.38 418 ALA B C 1
ATOM 7781 O O . ALA B 1 418 ? -6.841 39.321 2.913 1.00 20.78 418 ALA B O 1
ATOM 7783 N N . TYR B 1 419 ? -8.041 41.186 2.451 1.00 23.36 419 TYR B N 1
ATOM 7784 C CA . TYR B 1 419 ? -8.127 40.816 1.046 1.00 24.57 419 TYR B CA 1
ATOM 7785 C C . TYR B 1 419 ? -7.415 41.969 0.353 1.00 22.26 419 TYR B C 1
ATOM 7786 O O . TYR B 1 419 ? -7.587 43.100 0.747 1.00 20.12 419 TYR B O 1
ATOM 7795 N N . SER B 1 420 ? -6.582 41.640 -0.556 1.00 21.92 420 SER B N 1
ATOM 7796 C CA . SER B 1 420 ? -5.891 42.428 -1.548 1.00 25.33 420 SER B CA 1
ATOM 7797 C C . SER B 1 420 ? -6.552 42.540 -2.935 1.00 26.06 420 SER B C 1
ATOM 7798 O O . SER B 1 420 ? -6.681 41.590 -3.751 1.00 23.49 420 SER B O 1
ATOM 7801 N N . GLN B 1 421 ? -6.973 43.754 -3.284 1.00 26.94 421 GLN B N 1
ATOM 7802 C CA . GLN B 1 421 ? -7.576 44.031 -4.612 1.00 27.36 421 GLN B CA 1
ATOM 7803 C C . GLN B 1 421 ? -6.565 43.838 -5.739 1.00 27.52 421 GLN B C 1
ATOM 7804 O O . GLN B 1 421 ? -6.923 43.188 -6.696 1.00 26.73 421 GLN B O 1
ATOM 7810 N N . ASP B 1 422 ? -5.318 44.212 -5.680 1.00 28.59 422 ASP B N 1
ATOM 7811 C CA . ASP B 1 422 ? -4.263 43.967 -6.597 1.00 29.90 422 ASP B CA 1
ATOM 7812 C C . ASP B 1 422 ? -3.820 42.511 -6.693 1.00 30.31 422 ASP B C 1
ATOM 7813 O O . ASP B 1 422 ? -3.529 42.155 -7.842 1.00 31.16 422 ASP B O 1
ATOM 7818 N N . THR B 1 423 ? -3.496 41.777 -5.636 1.00 30.25 423 THR B N 1
ATOM 7819 C CA . THR B 1 423 ? -2.982 40.442 -5.895 1.00 30.48 423 THR B CA 1
ATOM 7820 C C . THR B 1 423 ? -4.014 39.336 -5.940 1.00 28.77 423 THR B C 1
ATOM 7821 O O . THR B 1 423 ? -3.567 38.216 -6.209 1.00 28.51 423 THR B O 1
ATOM 7825 N N . GLY B 1 424 ? -5.253 39.488 -5.558 1.00 28.57 424 GLY B N 1
ATOM 7826 C CA . GLY B 1 424 ? -6.209 38.399 -5.521 1.00 27.74 424 GLY B CA 1
ATOM 7827 C C . GLY B 1 424 ? -6.136 37.458 -4.351 1.00 27.96 424 GLY B C 1
ATOM 7828 O O . GLY B 1 424 ? -7.061 36.696 -4.137 1.00 27.55 424 GLY B O 1
ATOM 7829 N N . LEU B 1 425 ? -5.179 37.544 -3.445 1.00 28.85 425 LEU B N 1
ATOM 7830 C CA . LEU B 1 425 ? -4.924 36.710 -2.299 1.00 27.55 425 LEU B CA 1
ATOM 7831 C C . LEU B 1 425 ? -5.537 37.155 -0.971 1.00 27.10 425 LEU B C 1
ATOM 7832 O O . LEU B 1 425 ? -5.858 38.316 -0.762 1.00 24.87 425 LEU B O 1
ATOM 7837 N N . PHE B 1 426 ? -5.894 36.188 -0.105 1.00 26.73 426 PHE B N 1
ATOM 7838 C CA . PHE B 1 426 ? -6.339 36.447 1.252 1.00 26.45 426 PHE B CA 1
ATOM 7839 C C . PHE B 1 426 ? -5.140 36.179 2.177 1.00 23.70 426 PHE B C 1
ATOM 7840 O O . PHE B 1 426 ? -4.448 35.186 1.991 1.00 23.64 426 PHE B O 1
ATOM 7848 N N . TYR B 1 427 ? -4.823 37.113 3.041 1.00 19.93 427 TYR B N 1
ATOM 7849 C CA . TYR B 1 427 ? -3.721 37.060 3.995 1.00 19.30 427 TYR B CA 1
ATOM 7850 C C . TYR B 1 427 ? -4.214 36.680 5.390 1.00 18.76 427 TYR B C 1
ATOM 7851 O O . TYR B 1 427 ? -4.952 37.440 6.043 1.00 15.68 427 TYR B O 1
ATOM 7860 N N . VAL B 1 428 ? -3.974 35.412 5.748 1.00 17.53 428 VAL B N 1
ATOM 7861 C CA . VAL B 1 428 ? -4.531 34.778 6.939 1.00 18.07 428 VAL B CA 1
ATOM 7862 C C . VAL B 1 428 ? -3.620 34.610 8.130 1.00 17.97 428 VAL B C 1
ATOM 7863 O O . VAL B 1 428 ? -2.627 33.852 8.040 1.00 16.01 428 VAL B O 1
ATOM 7867 N N . PRO B 1 429 ? -3.887 35.247 9.269 1.00 18.67 429 PRO B N 1
ATOM 7868 C CA . PRO B 1 429 ? -3.092 35.101 10.487 1.00 19.19 429 PRO B CA 1
ATOM 7869 C C . PRO B 1 429 ? -3.323 33.741 11.157 1.00 18.20 429 PRO B C 1
ATOM 7870 O O . PRO B 1 429 ? -4.118 33.678 12.118 1.00 17.34 429 PRO B O 1
ATOM 7874 N N . ALA B 1 430 ? -2.699 32.654 10.694 1.00 16.20 430 ALA B N 1
ATOM 7875 C CA . ALA B 1 430 ? -3.036 31.365 11.327 1.00 16.64 430 ALA B CA 1
ATOM 7876 C C . ALA B 1 430 ? -2.019 30.845 12.323 1.00 18.99 430 ALA B C 1
ATOM 7877 O O . ALA B 1 430 ? -0.953 31.421 12.651 1.00 18.13 430 ALA B O 1
ATOM 7879 N N . ASN B 1 431 ? -2.417 29.771 13.015 1.00 21.30 431 ASN B N 1
ATOM 7880 C CA . ASN B 1 431 ? -1.488 29.101 13.948 1.00 24.92 431 ASN B CA 1
ATOM 7881 C C . ASN B 1 431 ? -1.359 27.590 13.727 1.00 25.85 431 ASN B C 1
ATOM 7882 O O . ASN B 1 431 ? -2.298 26.931 13.273 1.00 27.08 431 ASN B O 1
ATOM 7887 N N . HIS B 1 432 ? -0.270 26.938 14.098 1.00 24.36 432 HIS B N 1
ATOM 7888 C CA . HIS B 1 432 ? -0.097 25.499 14.026 1.00 22.58 432 HIS B CA 1
ATOM 7889 C C . HIS B 1 432 ? 0.055 24.876 15.398 1.00 21.76 432 HIS B C 1
ATOM 7890 O O . HIS B 1 432 ? 1.120 25.114 15.942 1.00 22.79 432 HIS B O 1
ATOM 7897 N N . TRP B 1 433 ? -0.815 24.074 15.976 1.00 20.92 433 TRP B N 1
ATOM 7898 C CA . TRP B 1 433 ? -0.730 23.566 17.349 1.00 19.93 433 TRP B CA 1
ATOM 7899 C C . TRP B 1 433 ? -1.798 22.468 17.493 1.00 21.60 433 TRP B C 1
ATOM 7900 O O . TRP B 1 433 ? -2.484 22.264 16.489 1.00 17.00 433 TRP B O 1
ATOM 7911 N N . LYS B 1 434 ? -1.886 21.694 18.583 1.00 24.55 434 LYS B N 1
ATOM 7912 C CA . LYS B 1 434 ? -2.936 20.707 18.794 1.00 27.45 434 LYS B CA 1
ATOM 7913 C C . LYS B 1 434 ? -3.287 20.421 20.247 1.00 28.95 434 LYS B C 1
ATOM 7914 O O . LYS B 1 434 ? -2.963 21.234 21.147 1.00 29.90 434 LYS B O 1
ATOM 7920 N N . GLU B 1 435 ? -3.944 19.291 20.534 1.00 28.07 435 GLU B N 1
ATOM 7921 C CA . GLU B 1 435 ? -4.277 19.028 21.927 1.00 29.48 435 GLU B CA 1
ATOM 7922 C C . GLU B 1 435 ? -4.588 17.579 22.271 1.00 30.73 435 GLU B C 1
ATOM 7923 O O . GLU B 1 435 ? -4.966 16.768 21.439 1.00 27.70 435 GLU B O 1
ATOM 7929 N N . ASP B 1 436 ? -4.777 17.343 23.585 1.00 31.69 436 ASP B N 1
ATOM 7930 C CA . ASP B 1 436 ? -5.423 16.122 24.066 1.00 31.66 436 ASP B CA 1
ATOM 7931 C C . ASP B 1 436 ? -6.855 16.517 24.410 1.00 30.18 436 ASP B C 1
ATOM 7932 O O . ASP B 1 436 ? -7.056 17.523 25.108 1.00 29.42 436 ASP B O 1
ATOM 7937 N N . TYR B 1 437 ? -7.859 15.779 23.940 1.00 27.81 437 TYR B N 1
ATOM 7938 C CA . TYR B 1 437 ? -9.250 16.098 24.273 1.00 25.92 437 TYR B CA 1
ATOM 7939 C C . TYR B 1 437 ? -9.950 14.885 24.850 1.00 26.47 437 TYR B C 1
ATOM 7940 O O . TYR B 1 437 ? -9.572 13.807 24.392 1.00 26.77 437 TYR B O 1
ATOM 7949 N N . TRP B 1 438 ? -10.807 14.999 25.841 1.00 27.94 438 TRP B N 1
ATOM 7950 C CA . TRP B 1 438 ? -11.394 13.816 26.485 1.00 30.74 438 TRP B CA 1
ATOM 7951 C C . TRP B 1 438 ? -12.718 14.239 27.133 1.00 34.72 438 TRP B C 1
ATOM 7952 O O . TRP B 1 438 ? -12.918 15.382 27.532 1.00 36.63 438 TRP B O 1
ATOM 7963 N N . THR B 1 439 ? -13.611 13.288 27.229 1.00 36.26 439 THR B N 1
ATOM 7964 C CA . THR B 1 439 ? -14.948 13.463 27.765 1.00 38.02 439 THR B CA 1
ATOM 7965 C C . THR B 1 439 ? -14.990 13.485 29.273 1.00 38.28 439 THR B C 1
ATOM 7966 O O . THR B 1 439 ? -14.238 12.753 29.918 1.00 37.71 439 THR B O 1
ATOM 7970 N N . GLU B 1 440 ? -15.869 14.278 29.857 1.00 38.81 440 GLU B N 1
ATOM 7971 C CA . GLU B 1 440 ? -15.987 14.343 31.301 1.00 43.07 440 GLU B CA 1
ATOM 7972 C C . GLU B 1 440 ? -17.449 14.276 31.691 1.00 45.18 440 GLU B C 1
ATOM 7973 O O . GLU B 1 440 ? -18.203 13.723 30.900 1.00 46.06 440 GLU B O 1
ATOM 7979 N N . GLU B 1 441 ? -17.870 14.823 32.808 1.00 48.08 441 GLU B N 1
ATOM 7980 C CA . GLU B 1 441 ? -19.287 14.784 33.152 1.00 52.07 441 GLU B CA 1
ATOM 7981 C C . GLU B 1 441 ? -19.979 16.064 32.729 1.00 51.50 441 GLU B C 1
ATOM 7982 O O . GLU B 1 441 ? -19.429 17.147 32.924 1.00 51.66 441 GLU B O 1
ATOM 7988 N N . VAL B 1 442 ? -21.192 15.992 32.200 1.00 49.63 442 VAL B N 1
ATOM 7989 C CA . VAL B 1 442 ? -21.907 17.155 31.702 1.00 47.84 442 VAL B CA 1
ATOM 7990 C C . VAL B 1 442 ? -23.168 17.496 32.471 1.00 47.52 442 VAL B C 1
ATOM 7991 O O . VAL B 1 442 ? -24.078 16.667 32.577 1.00 48.97 442 VAL B O 1
ATOM 7995 N N . SER B 1 443 ? -23.333 18.714 32.965 1.00 45.75 443 SER B N 1
ATOM 7996 C CA . SER B 1 443 ? -24.533 19.169 33.643 1.00 45.88 443 SER B CA 1
ATOM 7997 C C . SER B 1 443 ? -24.586 20.690 33.739 1.00 44.56 443 SER B C 1
ATOM 7998 O O . SER B 1 443 ? -23.581 21.306 34.043 1.00 43.79 443 SER B O 1
ATOM 8001 N N . TYR B 1 444 ? -25.736 21.309 33.529 1.00 44.40 444 TYR B N 1
ATOM 8002 C CA . TYR B 1 444 ? -25.883 22.748 33.562 1.00 42.86 444 TYR B CA 1
ATOM 8003 C C . TYR B 1 444 ? -26.141 23.311 34.947 1.00 42.15 444 TYR B C 1
ATOM 8004 O O . TYR B 1 444 ? -26.986 22.829 35.662 1.00 42.05 444 TYR B O 1
ATOM 8013 N N . THR B 1 445 ? -25.431 24.370 35.301 1.00 42.43 445 THR B N 1
ATOM 8014 C CA . THR B 1 445 ? -25.626 25.193 36.478 1.00 41.84 445 THR B CA 1
ATOM 8015 C C . THR B 1 445 ? -25.428 26.691 36.188 1.00 39.46 445 THR B C 1
ATOM 8016 O O . THR B 1 445 ? -24.322 27.124 35.886 1.00 36.83 445 THR B O 1
ATOM 8020 N N . LYS B 1 446 ? -26.487 27.484 36.274 1.00 37.47 446 LYS B N 1
ATOM 8021 C CA . LYS B 1 446 ? -26.457 28.920 36.019 1.00 35.95 446 LYS B CA 1
ATOM 8022 C C . LYS B 1 446 ? -25.252 29.625 36.637 1.00 32.66 446 LYS B C 1
ATOM 8023 O O . LYS B 1 446 ? -24.848 29.338 37.747 1.00 28.70 446 LYS B O 1
ATOM 8029 N N . GLY B 1 447 ? -24.525 30.418 35.831 1.00 30.82 447 GLY B N 1
ATOM 8030 C CA . GLY B 1 447 ? -23.297 31.106 36.117 1.00 27.52 447 GLY B CA 1
ATOM 8031 C C . GLY B 1 447 ? -22.013 30.278 36.070 1.00 27.59 447 GLY B C 1
ATOM 8032 O O . GLY B 1 447 ? -20.915 30.789 36.309 1.00 25.64 447 GLY B O 1
ATOM 8033 N N . SER B 1 448 ? -22.068 28.976 35.815 1.00 28.07 448 SER B N 1
ATOM 8034 C CA . SER B 1 448 ? -20.922 28.098 35.724 1.00 28.53 448 SER B CA 1
ATOM 8035 C C . SER B 1 448 ? -20.614 27.742 34.275 1.00 28.63 448 SER B C 1
ATOM 8036 O O . SER B 1 448 ? -21.454 27.844 33.400 1.00 28.55 448 SER B O 1
ATOM 8039 N N . ALA B 1 449 ? -19.383 27.369 34.031 1.00 29.06 449 ALA B N 1
ATOM 8040 C CA . ALA B 1 449 ? -18.948 26.994 32.694 1.00 28.80 449 ALA B CA 1
ATOM 8041 C C . ALA B 1 449 ? -19.678 25.706 32.343 1.00 28.43 449 ALA B C 1
ATOM 8042 O O . ALA B 1 449 ? -20.167 25.091 33.300 1.00 28.62 449 ALA B O 1
ATOM 8044 N N . TYR B 1 450 ? -19.887 25.403 31.085 1.00 26.94 450 TYR B N 1
ATOM 8045 C CA . TYR B 1 450 ? -20.762 24.319 30.652 1.00 26.40 450 TYR B CA 1
ATOM 8046 C C . TYR B 1 450 ? -20.086 23.707 29.435 1.00 28.21 450 TYR B C 1
ATOM 8047 O O . TYR B 1 450 ? -20.447 23.765 28.255 1.00 30.49 450 TYR B O 1
ATOM 8056 N N . LEU B 1 451 ? -18.974 23.044 29.739 1.00 27.64 451 LEU B N 1
ATOM 8057 C CA . LEU B 1 451 ? -18.171 22.406 28.721 1.00 27.60 451 LEU B CA 1
ATOM 8058 C C . LEU B 1 451 ? -18.497 20.922 28.530 1.00 26.22 451 LEU B C 1
ATOM 8059 O O . LEU B 1 451 ? -18.671 20.436 27.414 1.00 23.65 451 LEU B O 1
ATOM 8064 N N . GLY B 1 452 ? -18.190 20.210 29.589 1.00 25.21 452 GLY B N 1
ATOM 8065 C CA . GLY B 1 452 ? -18.211 18.781 29.702 1.00 24.81 452 GLY B CA 1
ATOM 8066 C C . GLY B 1 452 ? -17.046 18.081 29.045 1.00 25.12 452 GLY B C 1
ATOM 8067 O O . GLY B 1 452 ? -17.289 16.972 28.568 1.00 25.41 452 GLY B O 1
ATOM 8068 N N . MET B 1 453 ? -15.885 18.713 28.842 1.00 24.83 453 MET B N 1
ATOM 8069 C CA . MET B 1 453 ? -14.728 18.019 28.308 1.00 22.97 453 MET B CA 1
ATOM 8070 C C . MET B 1 453 ? -13.498 18.547 29.060 1.00 23.64 453 MET B C 1
ATOM 8071 O O . MET B 1 453 ? -13.596 19.605 29.668 1.00 23.24 453 MET B O 1
ATOM 8076 N N . GLY B 1 454 ? -12.422 17.802 28.967 1.00 24.10 454 GLY B N 1
ATOM 8077 C CA . GLY B 1 454 ? -11.114 18.173 29.504 1.00 24.42 454 GLY B CA 1
ATOM 8078 C C . GLY B 1 454 ? -10.207 18.366 28.234 1.00 25.22 454 GLY B C 1
ATOM 8079 O O . GLY B 1 454 ? -10.467 17.833 27.155 1.00 21.89 454 GLY B O 1
ATOM 8080 N N . PHE B 1 455 ? -9.190 19.207 28.433 1.00 25.49 455 PHE B N 1
ATOM 8081 C CA . PHE B 1 455 ? -8.288 19.514 27.344 1.00 26.58 455 PHE B CA 1
ATOM 8082 C C . PHE B 1 455 ? -6.884 19.915 27.715 1.00 27.02 455 PHE B C 1
ATOM 8083 O O . PHE B 1 455 ? -6.727 20.420 28.802 1.00 25.23 455 PHE B O 1
ATOM 8091 N N . ARG B 1 456 ? -5.946 19.840 26.799 1.00 30.13 456 ARG B N 1
ATOM 8092 C CA . ARG B 1 456 ? -4.637 20.438 26.930 1.00 34.60 456 ARG B CA 1
ATOM 8093 C C . ARG B 1 456 ? -4.148 20.870 25.547 1.00 33.64 456 ARG B C 1
ATOM 8094 O O . ARG B 1 456 ? -3.998 20.015 24.690 1.00 33.51 456 ARG B O 1
ATOM 8102 N N . ILE B 1 457 ? -3.661 22.094 25.438 1.00 33.71 457 ILE B N 1
ATOM 8103 C CA . ILE B 1 457 ? -3.049 22.607 24.214 1.00 33.16 457 ILE B CA 1
ATOM 8104 C C . ILE B 1 457 ? -1.534 22.381 24.225 1.00 32.37 457 ILE B C 1
ATOM 8105 O O . ILE B 1 457 ? -0.892 22.530 25.253 1.00 29.66 457 ILE B O 1
ATOM 8110 N N . LYS B 1 458 ? -0.998 22.021 23.052 1.00 33.15 458 LYS B N 1
ATOM 8111 C CA . LYS B 1 458 ? 0.432 21.828 22.876 1.00 35.12 458 LYS B CA 1
ATOM 8112 C C . LYS B 1 458 ? 0.966 22.049 21.465 1.00 31.55 458 LYS B C 1
ATOM 8113 O O . LYS B 1 458 ? 0.226 22.177 20.523 1.00 30.66 458 LYS B O 1
ATOM 8119 N N . ARG B 1 459 ? 2.254 22.256 21.284 1.00 30.84 459 ARG B N 1
ATOM 8120 C CA . ARG B 1 459 ? 2.925 22.521 20.041 1.00 31.81 459 ARG B CA 1
ATOM 8121 C C . ARG B 1 459 ? 2.458 21.589 18.921 1.00 31.18 459 ARG B C 1
ATOM 8122 O O . ARG B 1 459 ? 2.269 20.415 19.185 1.00 30.20 459 ARG B O 1
ATOM 8130 N N . MET B 1 460 ? 2.699 22.004 17.678 1.00 31.93 460 MET B N 1
ATOM 8131 C CA . MET B 1 460 ? 2.600 21.033 16.573 1.00 32.44 460 MET B CA 1
ATOM 8132 C C . MET B 1 460 ? 4.027 20.797 16.067 1.00 31.91 460 MET B C 1
ATOM 8133 O O . MET B 1 460 ? 4.396 19.656 15.940 1.00 30.88 460 MET B O 1
ATOM 8138 N N . TYR B 1 461 ? 4.766 21.850 15.856 1.00 33.71 461 TYR B N 1
ATOM 8139 C CA . TYR B 1 461 ? 6.137 21.915 15.412 1.00 36.04 461 TYR B CA 1
ATOM 8140 C C . TYR B 1 461 ? 7.043 22.528 16.477 1.00 38.17 461 TYR B C 1
ATOM 8141 O O . TYR B 1 461 ? 6.577 23.126 17.448 1.00 39.54 461 TYR B O 1
ATOM 8150 N N . ASP B 1 462 ? 8.344 22.280 16.410 1.00 40.19 462 ASP B N 1
ATOM 8151 C CA . ASP B 1 462 ? 9.383 22.644 17.361 1.00 39.33 462 ASP B CA 1
ATOM 8152 C C . ASP B 1 462 ? 9.831 24.082 17.162 1.00 37.52 462 ASP B C 1
ATOM 8153 O O . ASP B 1 462 ? 10.073 24.721 18.172 1.00 36.64 462 ASP B O 1
ATOM 8158 N N . ASP B 1 463 ? 9.866 24.577 15.942 1.00 36.60 463 ASP B N 1
ATOM 8159 C CA . ASP B 1 463 ? 10.393 25.882 15.661 1.00 38.05 463 ASP B CA 1
ATOM 8160 C C . ASP B 1 463 ? 9.356 26.987 15.518 1.00 37.34 463 ASP B C 1
ATOM 8161 O O . ASP B 1 463 ? 9.777 28.115 15.249 1.00 35.39 463 ASP B O 1
ATOM 8166 N N . HIS B 1 464 ? 8.048 26.754 15.645 1.00 35.59 464 HIS B N 1
ATOM 8167 C CA . HIS B 1 464 ? 7.157 27.899 15.468 1.00 33.84 464 HIS B CA 1
ATOM 8168 C C . HIS B 1 464 ? 5.717 27.588 15.800 1.00 31.66 464 HIS B C 1
ATOM 8169 O O . HIS B 1 464 ? 5.384 26.415 15.949 1.00 31.16 464 HIS B O 1
ATOM 8176 N N . VAL B 1 465 ? 4.915 28.642 15.912 1.00 27.57 465 VAL B N 1
ATOM 8177 C CA . VAL B 1 465 ? 3.482 28.478 16.178 1.00 24.78 465 VAL B CA 1
ATOM 8178 C C . VAL B 1 465 ? 2.631 29.287 15.192 1.00 23.42 465 VAL B C 1
ATOM 8179 O O . VAL B 1 465 ? 1.682 28.809 14.552 1.00 22.32 465 VAL B O 1
ATOM 8183 N N . GLY B 1 466 ? 2.827 30.590 15.087 1.00 21.01 466 GLY B N 1
ATOM 8184 C CA . GLY B 1 466 ? 2.113 31.517 14.256 1.00 22.54 466 GLY B CA 1
ATOM 8185 C C . GLY B 1 466 ? 2.477 31.401 12.778 1.00 22.43 466 GLY B C 1
ATOM 8186 O O . GLY B 1 466 ? 3.645 31.201 12.462 1.00 21.70 466 GLY B O 1
ATOM 8187 N N . SER B 1 467 ? 1.507 31.526 11.871 1.00 22.85 467 SER B N 1
ATOM 8188 C CA . SER B 1 467 ? 1.934 31.289 10.489 1.00 25.97 467 SER B CA 1
ATOM 8189 C C . SER B 1 467 ? 1.272 32.239 9.531 1.00 24.48 467 SER B C 1
ATOM 8190 O O . SER B 1 467 ? 0.129 31.955 9.252 1.00 24.46 467 SER B O 1
ATOM 8193 N N . LEU B 1 468 ? 2.003 33.245 9.108 1.00 24.56 468 LEU B N 1
ATOM 8194 C CA . LEU B 1 468 ? 1.402 34.218 8.194 1.00 26.23 468 LEU B CA 1
ATOM 8195 C C . LEU B 1 468 ? 1.324 33.508 6.843 1.00 25.23 468 LEU B C 1
ATOM 8196 O O . LEU B 1 468 ? 2.327 32.983 6.382 1.00 23.09 468 LEU B O 1
ATOM 8201 N N . ARG B 1 469 ? 0.120 33.399 6.299 1.00 24.44 469 ARG B N 1
ATOM 8202 C CA . ARG B 1 469 ? -0.039 32.684 5.055 1.00 26.38 469 ARG B CA 1
ATOM 8203 C C . ARG B 1 469 ? -0.824 33.320 3.922 1.00 26.56 469 ARG B C 1
ATOM 8204 O O . ARG B 1 469 ? -1.997 33.682 4.093 1.00 25.59 469 ARG B O 1
ATOM 8212 N N . ALA B 1 470 ? -0.213 33.423 2.740 1.00 25.98 470 ALA B N 1
ATOM 8213 C CA . ALA B 1 470 ? -0.924 33.944 1.564 1.00 27.03 470 ALA B CA 1
ATOM 8214 C C . ALA B 1 470 ? -1.556 32.808 0.721 1.00 26.94 470 ALA B C 1
ATOM 8215 O O . ALA B 1 470 ? -0.855 31.937 0.238 1.00 25.65 470 ALA B O 1
ATOM 8217 N N . MET B 1 471 ? -2.851 32.627 0.773 1.00 27.38 471 MET B N 1
ATOM 8218 C CA . MET B 1 471 ? -3.759 31.707 0.218 1.00 29.37 471 MET B CA 1
ATOM 8219 C C . MET B 1 471 ? -4.440 32.308 -1.022 1.00 30.96 471 MET B C 1
ATOM 8220 O O . MET B 1 471 ? -4.959 33.405 -1.062 1.00 27.86 471 MET B O 1
ATOM 8225 N N . ASP B 1 472 ? -4.400 31.452 -2.040 1.00 36.27 472 ASP B N 1
ATOM 8226 C CA . ASP B 1 472 ? -5.062 31.778 -3.331 1.00 37.94 472 ASP B CA 1
ATOM 8227 C C . ASP B 1 472 ? -6.423 31.104 -3.215 1.00 36.98 472 ASP B C 1
ATOM 8228 O O . ASP B 1 472 ? -6.526 29.915 -2.933 1.00 36.95 472 ASP B O 1
ATOM 8233 N N . PRO B 1 473 ? -7.469 31.896 -3.330 1.00 37.06 473 PRO B N 1
ATOM 8234 C CA . PRO B 1 473 ? -8.835 31.435 -3.244 1.00 39.15 473 PRO B CA 1
ATOM 8235 C C . PRO B 1 473 ? -9.356 30.516 -4.353 1.00 41.47 473 PRO B C 1
ATOM 8236 O O . PRO B 1 473 ? -10.204 29.659 -4.059 1.00 40.63 473 PRO B O 1
ATOM 8240 N N . VAL B 1 474 ? -8.857 30.592 -5.592 1.00 42.71 474 VAL B N 1
ATOM 8241 C CA . VAL B 1 474 ? -9.291 29.679 -6.630 1.00 43.04 474 VAL B CA 1
ATOM 8242 C C . VAL B 1 474 ? -8.560 28.354 -6.570 1.00 42.06 474 VAL B C 1
ATOM 8243 O O . VAL B 1 474 ? -9.260 27.346 -6.549 1.00 41.67 474 VAL B O 1
ATOM 8247 N N . SER B 1 475 ? -7.240 28.263 -6.507 1.00 41.89 475 SER B N 1
ATOM 8248 C CA . SER B 1 475 ? -6.583 26.970 -6.463 1.00 39.70 475 SER B CA 1
ATOM 8249 C C . SER B 1 475 ? -6.457 26.362 -5.081 1.00 40.33 475 SER B C 1
ATOM 8250 O O . SER B 1 475 ? -6.072 25.181 -5.063 1.00 40.99 475 SER B O 1
ATOM 8253 N N . GLY B 1 476 ? -6.506 27.159 -4.006 1.00 38.73 476 GLY B N 1
ATOM 8254 C CA . GLY B 1 476 ? -6.435 26.616 -2.660 1.00 34.54 476 GLY B CA 1
ATOM 8255 C C . GLY B 1 476 ? -4.990 26.460 -2.227 1.00 33.47 476 GLY B C 1
ATOM 8256 O O . GLY B 1 476 ? -4.599 25.729 -1.337 1.00 29.86 476 GLY B O 1
ATOM 8257 N N . LYS B 1 477 ? -4.117 27.166 -2.935 1.00 36.10 477 LYS B N 1
ATOM 8258 C CA . LYS B 1 477 ? -2.699 27.190 -2.690 1.00 37.39 477 LYS B CA 1
ATOM 8259 C C . LYS B 1 477 ? -2.077 28.199 -1.732 1.00 35.78 477 LYS B C 1
ATOM 8260 O O . LYS B 1 477 ? -2.389 29.396 -1.800 1.00 34.72 477 LYS B O 1
ATOM 8266 N N . VAL B 1 478 ? -0.999 27.768 -1.068 1.00 33.52 478 VAL B N 1
ATOM 8267 C CA . VAL B 1 478 ? -0.184 28.678 -0.287 1.00 32.40 478 VAL B CA 1
ATOM 8268 C C . VAL B 1 478 ? 0.916 29.290 -1.172 1.00 32.28 478 VAL B C 1
ATOM 8269 O O . VAL B 1 478 ? 1.989 28.741 -1.447 1.00 31.25 478 VAL B O 1
ATOM 8273 N N . VAL B 1 479 ? 0.605 30.523 -1.598 1.00 30.39 479 VAL B N 1
ATOM 8274 C CA . VAL B 1 479 ? 1.546 31.356 -2.312 1.00 28.64 479 VAL B CA 1
ATOM 8275 C C . VAL B 1 479 ? 2.696 31.735 -1.389 1.00 27.82 479 VAL B C 1
ATOM 8276 O O . VAL B 1 479 ? 3.765 31.790 -2.011 1.00 29.57 479 VAL B O 1
ATOM 8280 N N . TRP B 1 480 ? 2.599 31.984 -0.085 1.00 26.96 480 TRP B N 1
ATOM 8281 C CA . TRP B 1 480 ? 3.792 32.270 0.710 1.00 27.77 480 TRP B CA 1
ATOM 8282 C C . TRP B 1 480 ? 3.506 32.160 2.203 1.00 28.26 480 TRP B C 1
ATOM 8283 O O . TRP B 1 480 ? 2.352 32.303 2.646 1.00 26.01 480 TRP B O 1
ATOM 8294 N N . GLU B 1 481 ? 4.578 31.879 2.955 1.00 29.03 481 GLU B N 1
ATOM 8295 C CA . GLU B 1 481 ? 4.459 31.711 4.395 1.00 32.53 481 GLU B CA 1
ATOM 8296 C C . GLU B 1 481 ? 5.547 32.382 5.218 1.00 30.71 481 GLU B C 1
ATOM 8297 O O . GLU B 1 481 ? 6.736 32.218 4.997 1.00 29.79 481 GLU B O 1
ATOM 8303 N N . HIS B 1 482 ? 5.157 33.142 6.230 1.00 29.58 482 HIS B N 1
ATOM 8304 C CA . HIS B 1 482 ? 6.021 33.826 7.185 1.00 27.44 482 HIS B CA 1
ATOM 8305 C C . HIS B 1 482 ? 5.801 33.158 8.534 1.00 24.70 482 HIS B C 1
ATOM 8306 O O . HIS B 1 482 ? 4.684 33.142 9.021 1.00 20.34 482 HIS B O 1
ATOM 8313 N N . LYS B 1 483 ? 6.849 32.642 9.141 1.00 27.86 483 LYS B N 1
ATOM 8314 C CA . LYS B 1 483 ? 6.629 31.900 10.424 1.00 29.71 483 LYS B CA 1
ATOM 8315 C C . LYS B 1 483 ? 7.113 32.591 11.683 1.00 28.66 483 LYS B C 1
ATOM 8316 O O . LYS B 1 483 ? 7.951 33.511 11.593 1.00 26.39 483 LYS B O 1
ATOM 8322 N N . GLU B 1 484 ? 6.419 32.442 12.832 1.00 27.43 484 GLU B N 1
ATOM 8323 C CA . GLU B 1 484 ? 6.842 33.153 14.059 1.00 29.15 484 GLU B CA 1
ATOM 8324 C C . GLU B 1 484 ? 6.810 32.214 15.269 1.00 28.87 484 GLU B C 1
ATOM 8325 O O . GLU B 1 484 ? 5.798 31.519 15.402 1.00 29.50 484 GLU B O 1
ATOM 8331 N N . HIS B 1 485 ? 7.746 32.303 16.178 1.00 27.89 485 HIS B N 1
ATOM 8332 C CA . HIS B 1 485 ? 7.872 31.592 17.423 1.00 26.79 485 HIS B CA 1
ATOM 8333 C C . HIS B 1 485 ? 6.665 31.796 18.342 1.00 25.28 485 HIS B C 1
ATOM 8334 O O . HIS B 1 485 ? 6.211 30.804 18.972 1.00 26.48 485 HIS B O 1
ATOM 8341 N N . LEU B 1 486 ? 6.087 32.982 18.443 1.00 20.05 486 LEU B N 1
ATOM 8342 C CA . LEU B 1 486 ? 4.859 33.003 19.239 1.00 21.33 486 LEU B CA 1
ATOM 8343 C C . LEU B 1 486 ? 3.638 32.808 18.352 1.00 20.89 486 LEU B C 1
ATOM 8344 O O . LEU B 1 486 ? 3.567 33.081 17.144 1.00 20.43 486 LEU B O 1
ATOM 8349 N N . PRO B 1 487 ? 2.494 32.498 18.968 1.00 19.72 487 PRO B N 1
ATOM 8350 C CA . PRO B 1 487 ? 1.228 32.466 18.230 1.00 18.69 487 PRO B CA 1
ATOM 8351 C C . PRO B 1 487 ? 0.978 33.858 17.630 1.00 16.28 487 PRO B C 1
ATOM 8352 O O . PRO B 1 487 ? 1.726 34.784 17.948 1.00 14.46 487 PRO B O 1
ATOM 8356 N N . LEU B 1 488 ? 0.032 33.973 16.705 1.00 11.79 488 LEU B N 1
ATOM 8357 C CA . LEU B 1 488 ? -0.423 35.147 16.020 1.00 6.69 488 LEU B CA 1
ATOM 8358 C C . LEU B 1 488 ? -1.852 35.439 16.489 1.00 6.47 488 LEU B C 1
ATOM 8359 O O . LEU B 1 488 ? -2.816 34.719 16.411 1.00 8.14 488 LEU B O 1
ATOM 8364 N N . TRP B 1 489 ? -2.034 36.720 16.876 1.00 6.94 489 TRP B N 1
ATOM 8365 C CA . TRP B 1 489 ? -3.347 37.150 17.388 1.00 3.05 489 TRP B CA 1
ATOM 8366 C C . TRP B 1 489 ? -3.711 38.504 16.967 1.00 6.94 489 TRP B C 1
ATOM 8367 O O . TRP B 1 489 ? -4.426 39.041 17.760 1.00 6.47 489 TRP B O 1
ATOM 8378 N N . ALA B 1 490 ? -3.182 39.107 15.902 1.00 9.34 490 ALA B N 1
ATOM 8379 C CA . ALA B 1 490 ? -3.523 40.448 15.489 1.00 10.69 490 ALA B CA 1
ATOM 8380 C C . ALA B 1 490 ? -4.225 40.349 14.088 1.00 13.48 490 ALA B C 1
ATOM 8381 O O . ALA B 1 490 ? -4.028 39.369 13.412 1.00 10.60 490 ALA B O 1
ATOM 8383 N N . GLY B 1 491 ? -5.027 41.387 13.755 1.00 14.42 491 GLY B N 1
ATOM 8384 C CA . GLY B 1 491 ? -5.609 41.448 12.437 1.00 14.68 491 GLY B CA 1
ATOM 8385 C C . GLY B 1 491 ? -4.518 41.763 11.403 1.00 14.74 491 GLY B C 1
ATOM 8386 O O . GLY B 1 491 ? -3.357 41.919 11.680 1.00 15.10 491 GLY B O 1
ATOM 8387 N N . VAL B 1 492 ? -4.829 41.698 10.136 1.00 15.83 492 VAL B N 1
ATOM 8388 C CA . VAL B 1 492 ? -3.952 42.003 9.037 1.00 16.78 492 VAL B CA 1
ATOM 8389 C C . VAL B 1 492 ? -4.574 43.153 8.227 1.00 16.48 492 VAL B C 1
ATOM 8390 O O . VAL B 1 492 ? -5.796 43.289 8.205 1.00 16.48 492 VAL B O 1
ATOM 8394 N N . LEU B 1 493 ? -3.767 43.980 7.620 1.00 15.09 493 LEU B N 1
ATOM 8395 C CA . LEU B 1 493 ? -4.241 45.051 6.756 1.00 17.37 493 LEU B CA 1
ATOM 8396 C C . LEU B 1 493 ? -3.458 45.019 5.432 1.00 17.36 493 LEU B C 1
ATOM 8397 O O . LEU B 1 493 ? -2.244 44.799 5.376 1.00 16.90 493 LEU B O 1
ATOM 8402 N N . ALA B 1 494 ? -4.195 45.145 4.314 1.00 17.62 494 ALA B N 1
ATOM 8403 C CA . ALA B 1 494 ? -3.520 45.106 3.008 1.00 18.09 494 ALA B CA 1
ATOM 8404 C C . ALA B 1 494 ? -3.706 46.406 2.283 1.00 14.53 494 ALA B C 1
ATOM 8405 O O . ALA B 1 494 ? -4.804 46.985 2.327 1.00 12.40 494 ALA B O 1
ATOM 8407 N N . THR B 1 495 ? -2.799 46.973 1.612 1.00 13.59 495 THR B N 1
ATOM 8408 C CA . THR B 1 495 ? -2.645 48.189 0.859 1.00 20.32 495 THR B CA 1
ATOM 8409 C C . THR B 1 495 ? -1.970 48.075 -0.552 1.00 22.35 495 THR B C 1
ATOM 8410 O O . THR B 1 495 ? -1.039 47.341 -0.929 1.00 24.62 495 THR B O 1
ATOM 8414 N N . ALA B 1 496 ? -2.451 49.011 -1.358 1.00 21.68 496 ALA B N 1
ATOM 8415 C CA . ALA B 1 496 ? -1.938 49.248 -2.676 1.00 21.30 496 ALA B CA 1
ATOM 8416 C C . ALA B 1 496 ? -0.529 49.828 -2.600 1.00 21.24 496 ALA B C 1
ATOM 8417 O O . ALA B 1 496 ? -0.109 50.078 -3.741 1.00 24.39 496 ALA B O 1
ATOM 8419 N N . GLY B 1 497 ? 0.330 49.706 -1.645 1.00 19.14 497 GLY B N 1
ATOM 8420 C CA . GLY B 1 497 ? 1.716 50.009 -1.524 1.00 15.18 497 GLY B CA 1
ATOM 8421 C C . GLY B 1 497 ? 2.493 48.702 -1.590 1.00 15.32 497 GLY B C 1
ATOM 8422 O O . GLY B 1 497 ? 3.738 48.674 -1.515 1.00 11.54 497 GLY B O 1
ATOM 8423 N N . ASN B 1 498 ? 1.688 47.632 -1.823 1.00 14.77 498 ASN B N 1
ATOM 8424 C CA . ASN B 1 498 ? 2.287 46.308 -1.977 1.00 15.94 498 ASN B CA 1
ATOM 8425 C C . ASN B 1 498 ? 2.862 45.886 -0.629 1.00 15.53 498 ASN B C 1
ATOM 8426 O O . ASN B 1 498 ? 3.960 45.400 -0.443 1.00 15.60 498 ASN B O 1
ATOM 8431 N N . LEU B 1 499 ? 2.005 46.156 0.334 1.00 18.88 499 LEU B N 1
ATOM 8432 C CA . LEU B 1 499 ? 2.371 45.896 1.751 1.00 18.60 499 LEU B CA 1
ATOM 8433 C C . LEU B 1 499 ? 1.330 45.120 2.539 1.00 18.96 499 LEU B C 1
ATOM 8434 O O . LEU B 1 499 ? 0.117 45.279 2.394 1.00 17.82 499 LEU B O 1
ATOM 8439 N N . VAL B 1 500 ? 1.894 44.285 3.417 1.00 18.01 500 VAL B N 1
ATOM 8440 C CA . VAL B 1 500 ? 0.976 43.585 4.342 1.00 17.47 500 VAL B CA 1
ATOM 8441 C C . VAL B 1 500 ? 1.434 43.933 5.750 1.00 14.82 500 VAL B C 1
ATOM 8442 O O . VAL B 1 500 ? 2.572 43.789 6.118 1.00 11.53 500 VAL B O 1
ATOM 8446 N N . PHE B 1 501 ? 0.539 44.352 6.636 1.00 17.15 501 PHE B N 1
ATOM 8447 C CA . PHE B 1 501 ? 0.862 44.682 8.025 1.00 17.09 501 PHE B CA 1
ATOM 8448 C C . PHE B 1 501 ? 0.216 43.763 9.050 1.00 16.87 501 PHE B C 1
ATOM 8449 O O . PHE B 1 501 ? -0.988 43.528 8.913 1.00 17.67 501 PHE B O 1
ATOM 8457 N N . THR B 1 502 ? 0.880 43.438 10.155 1.00 14.93 502 THR B N 1
ATOM 8458 C CA . THR B 1 502 ? 0.309 42.819 11.321 1.00 14.46 502 THR B CA 1
ATOM 8459 C C . THR B 1 502 ? 1.160 43.063 12.559 1.00 17.28 502 THR B C 1
ATOM 8460 O O . THR B 1 502 ? 2.280 43.597 12.472 1.00 18.09 502 THR B O 1
ATOM 8464 N N . GLY B 1 503 ? 0.738 42.644 13.763 1.00 16.59 503 GLY B N 1
ATOM 8465 C CA . GLY B 1 503 ? 1.611 42.738 14.922 1.00 16.79 503 GLY B CA 1
ATOM 8466 C C . GLY B 1 503 ? 1.962 41.350 15.457 1.00 15.91 503 GLY B C 1
ATOM 8467 O O . GLY B 1 503 ? 1.189 40.459 15.168 1.00 16.24 503 GLY B O 1
ATOM 8468 N N . THR B 1 504 ? 2.963 41.117 16.280 1.00 14.62 504 THR B N 1
ATOM 8469 C CA . THR B 1 504 ? 3.224 39.780 16.810 1.00 12.81 504 THR B CA 1
ATOM 8470 C C . THR B 1 504 ? 3.096 39.695 18.321 1.00 9.50 504 THR B C 1
ATOM 8471 O O . THR B 1 504 ? 3.058 40.707 19.012 1.00 8.65 504 THR B O 1
ATOM 8475 N N . GLY B 1 505 ? 3.304 38.549 18.942 1.00 8.03 505 GLY B N 1
ATOM 8476 C CA . GLY B 1 505 ? 3.153 38.271 20.355 1.00 9.96 505 GLY B CA 1
ATOM 8477 C C . GLY B 1 505 ? 4.241 38.888 21.265 1.00 12.34 505 GLY B C 1
ATOM 8478 O O . GLY B 1 505 ? 3.946 39.292 22.443 1.00 7.76 505 GLY B O 1
ATOM 8479 N N . ASP B 1 506 ? 5.403 39.020 20.659 1.00 10.06 506 ASP B N 1
ATOM 8480 C CA . ASP B 1 506 ? 6.489 39.606 21.345 1.00 14.75 506 ASP B CA 1
ATOM 8481 C C . ASP B 1 506 ? 6.619 41.094 21.063 1.00 15.85 506 ASP B C 1
ATOM 8482 O O . ASP B 1 506 ? 7.707 41.618 21.275 1.00 18.66 506 ASP B O 1
ATOM 8487 N N . GLY B 1 507 ? 5.569 41.796 20.749 1.00 13.63 507 GLY B N 1
ATOM 8488 C CA . GLY B 1 507 ? 5.452 43.167 20.510 1.00 15.59 507 GLY B CA 1
ATOM 8489 C C . GLY B 1 507 ? 5.826 44.010 19.315 1.00 14.95 507 GLY B C 1
ATOM 8490 O O . GLY B 1 507 ? 5.886 45.250 19.395 1.00 12.24 507 GLY B O 1
ATOM 8491 N N . TYR B 1 508 ? 6.272 43.380 18.225 1.00 15.76 508 TYR B N 1
ATOM 8492 C CA . TYR B 1 508 ? 6.636 44.173 17.048 1.00 14.56 508 TYR B CA 1
ATOM 8493 C C . TYR B 1 508 ? 5.432 44.487 16.151 1.00 13.10 508 TYR B C 1
ATOM 8494 O O . TYR B 1 508 ? 4.590 43.615 15.964 1.00 11.18 508 TYR B O 1
ATOM 8503 N N . PHE B 1 509 ? 5.475 45.697 15.627 1.00 11.71 509 PHE B N 1
ATOM 8504 C CA . PHE B 1 509 ? 4.569 45.980 14.486 1.00 11.56 509 PHE B CA 1
ATOM 8505 C C . PHE B 1 509 ? 5.374 45.702 13.223 1.00 10.19 509 PHE B C 1
ATOM 8506 O O . PHE B 1 509 ? 6.542 46.070 13.115 1.00 6.72 509 PHE B O 1
ATOM 8514 N N . LYS B 1 510 ? 4.889 44.934 12.265 1.00 11.36 510 LYS B N 1
ATOM 8515 C CA . LYS B 1 510 ? 5.656 44.524 11.101 1.00 9.59 510 LYS B CA 1
ATOM 8516 C C . LYS B 1 510 ? 5.002 44.802 9.777 1.00 12.18 510 LYS B C 1
ATOM 8517 O O . LYS B 1 510 ? 3.788 44.922 9.617 1.00 11.50 510 LYS B O 1
ATOM 8523 N N . ALA B 1 511 ? 5.853 45.002 8.763 1.00 15.04 511 ALA B N 1
ATOM 8524 C CA . ALA B 1 511 ? 5.410 45.137 7.359 1.00 16.43 511 ALA B CA 1
ATOM 8525 C C . ALA B 1 511 ? 6.045 44.063 6.424 1.00 13.64 511 ALA B C 1
ATOM 8526 O O . ALA B 1 511 ? 7.267 43.818 6.396 1.00 14.47 511 ALA B O 1
ATOM 8528 N N . PHE B 1 512 ? 5.185 43.397 5.672 1.00 10.10 512 PHE B N 1
ATOM 8529 C CA . PHE B 1 512 ? 5.591 42.377 4.734 1.00 14.92 512 PHE B CA 1
ATOM 8530 C C . PHE B 1 512 ? 5.298 42.744 3.275 1.00 13.51 512 PHE B C 1
ATOM 8531 O O . PHE B 1 512 ? 4.343 43.456 3.055 1.00 11.51 512 PHE B O 1
ATOM 8539 N N . ASP B 1 513 ? 6.161 42.252 2.416 1.00 15.88 513 ASP B N 1
ATOM 8540 C CA . ASP B 1 513 ? 5.967 42.505 1.002 1.00 23.05 513 ASP B CA 1
ATOM 8541 C C . ASP B 1 513 ? 4.741 41.686 0.509 1.00 23.52 513 ASP B C 1
ATOM 8542 O O . ASP B 1 513 ? 4.822 40.478 0.787 1.00 26.17 513 ASP B O 1
ATOM 8547 N N . ALA B 1 514 ? 3.767 42.333 -0.115 1.00 21.62 514 ALA B N 1
ATOM 8548 C CA . ALA B 1 514 ? 2.594 41.493 -0.425 1.00 26.41 514 ALA B CA 1
ATOM 8549 C C . ALA B 1 514 ? 2.702 40.425 -1.508 1.00 27.76 514 ALA B C 1
ATOM 8550 O O . ALA B 1 514 ? 1.737 39.671 -1.615 1.00 26.39 514 ALA B O 1
ATOM 8552 N N . LYS B 1 515 ? 3.709 40.247 -2.330 1.00 32.05 515 LYS B N 1
ATOM 8553 C CA . LYS B 1 515 ? 3.837 39.214 -3.333 1.00 35.56 515 LYS B CA 1
ATOM 8554 C C . LYS B 1 515 ? 4.796 38.113 -2.897 1.00 35.89 515 LYS B C 1
ATOM 8555 O O . LYS B 1 515 ? 4.630 36.944 -3.264 1.00 35.03 515 LYS B O 1
ATOM 8561 N N . SER B 1 516 ? 5.813 38.508 -2.122 1.00 36.72 516 SER B N 1
ATOM 8562 C CA . SER B 1 516 ? 6.772 37.493 -1.666 1.00 37.82 516 SER B CA 1
ATOM 8563 C C . SER B 1 516 ? 6.758 37.119 -0.196 1.00 38.60 516 SER B C 1
ATOM 8564 O O . SER B 1 516 ? 7.163 35.985 0.072 1.00 39.17 516 SER B O 1
ATOM 8567 N N . GLY B 1 517 ? 6.267 37.860 0.798 1.00 37.37 517 GLY B N 1
ATOM 8568 C CA . GLY B 1 517 ? 6.359 37.484 2.182 1.00 36.01 517 GLY B CA 1
ATOM 8569 C C . GLY B 1 517 ? 7.561 38.008 2.984 1.00 32.73 517 GLY B C 1
ATOM 8570 O O . GLY B 1 517 ? 7.685 37.897 4.210 1.00 29.86 517 GLY B O 1
ATOM 8571 N N . LYS B 1 518 ? 8.536 38.621 2.369 1.00 30.00 518 LYS B N 1
ATOM 8572 C CA . LYS B 1 518 ? 9.729 39.136 2.979 1.00 29.09 518 LYS B CA 1
ATOM 8573 C C . LYS B 1 518 ? 9.356 40.237 3.975 1.00 26.12 518 LYS B C 1
ATOM 8574 O O . LYS B 1 518 ? 8.525 41.094 3.751 1.00 22.36 518 LYS B O 1
ATOM 8580 N N . GLU B 1 519 ? 10.062 40.165 5.096 1.00 24.76 519 GLU B N 1
ATOM 8581 C CA . GLU B 1 519 ? 9.944 41.083 6.193 1.00 23.47 519 GLU B CA 1
ATOM 8582 C C . GLU B 1 519 ? 10.766 42.339 5.826 1.00 21.58 519 GLU B C 1
ATOM 8583 O O . GLU B 1 519 ? 11.936 42.146 5.509 1.00 19.05 519 GLU B O 1
ATOM 8589 N N . LEU B 1 520 ? 10.076 43.478 5.823 1.00 18.61 520 LEU B N 1
ATOM 8590 C CA . LEU B 1 520 ? 10.706 44.701 5.406 1.00 20.83 520 LEU B CA 1
ATOM 8591 C C . LEU B 1 520 ? 10.900 45.710 6.529 1.00 22.29 520 LEU B C 1
ATOM 8592 O O . LEU B 1 520 ? 11.655 46.672 6.343 1.00 23.40 520 LEU B O 1
ATOM 8597 N N . TRP B 1 521 ? 10.086 45.650 7.578 1.00 22.49 521 TRP B N 1
ATOM 8598 C CA . TRP B 1 521 ? 10.106 46.681 8.603 1.00 22.85 521 TRP B CA 1
ATOM 8599 C C . TRP B 1 521 ? 9.406 46.200 9.872 1.00 22.19 521 TRP B C 1
ATOM 8600 O O . TRP B 1 521 ? 8.311 45.640 9.817 1.00 20.65 521 TRP B O 1
ATOM 8611 N N . LYS B 1 522 ? 10.064 46.526 11.001 1.00 22.37 522 LYS B N 1
ATOM 8612 C CA . LYS B 1 522 ? 9.441 46.221 12.309 1.00 19.84 522 LYS B CA 1
ATOM 8613 C C . LYS B 1 522 ? 9.781 47.253 13.376 1.00 19.21 522 LYS B C 1
ATOM 8614 O O . LYS B 1 522 ? 10.762 47.994 13.258 1.00 20.79 522 LYS B O 1
ATOM 8620 N N . PHE B 1 523 ? 8.898 47.371 14.359 1.00 16.01 523 PHE B N 1
ATOM 8621 C CA . PHE B 1 523 ? 9.078 48.273 15.460 1.00 13.89 523 PHE B CA 1
ATOM 8622 C C . PHE B 1 523 ? 8.477 47.637 16.716 1.00 13.16 523 PHE B C 1
ATOM 8623 O O . PHE B 1 523 ? 7.283 47.252 16.676 1.00 12.71 523 PHE B O 1
ATOM 8631 N N . GLN B 1 524 ? 9.306 47.598 17.752 1.00 9.69 524 GLN B N 1
ATOM 8632 C CA . GLN B 1 524 ? 8.984 47.181 19.087 1.00 9.90 524 GLN B CA 1
ATOM 8633 C C . GLN B 1 524 ? 8.306 48.233 20.014 1.00 10.12 524 GLN B C 1
ATOM 8634 O O . GLN B 1 524 ? 8.909 49.145 20.621 1.00 8.46 524 GLN B O 1
ATOM 8640 N N . THR B 1 525 ? 7.013 48.078 20.129 1.00 9.32 525 THR B N 1
ATOM 8641 C CA . THR B 1 525 ? 6.054 48.846 20.869 1.00 11.47 525 THR B CA 1
ATOM 8642 C C . THR B 1 525 ? 6.082 48.581 22.379 1.00 11.98 525 THR B C 1
ATOM 8643 O O . THR B 1 525 ? 5.765 49.526 23.070 1.00 11.36 525 THR B O 1
ATOM 8647 N N . GLY B 1 526 ? 6.561 47.435 22.876 1.00 12.12 526 GLY B N 1
ATOM 8648 C CA . GLY B 1 526 ? 6.672 47.206 24.272 1.00 9.78 526 GLY B CA 1
ATOM 8649 C C . GLY B 1 526 ? 5.695 46.242 24.900 1.00 10.38 526 GLY B C 1
ATOM 8650 O O . GLY B 1 526 ? 6.054 45.745 25.966 1.00 10.68 526 GLY B O 1
ATOM 8651 N N . SER B 1 527 ? 4.619 45.804 24.276 1.00 9.49 527 SER B N 1
ATOM 8652 C CA . SER B 1 527 ? 3.697 44.779 24.673 1.00 8.44 527 SER B CA 1
ATOM 8653 C C . SER B 1 527 ? 3.239 43.947 23.460 1.00 10.38 527 SER B C 1
ATOM 8654 O O . SER B 1 527 ? 3.074 44.472 22.336 1.00 8.85 527 SER B O 1
ATOM 8657 N N . GLY B 1 528 ? 2.842 42.684 23.601 1.00 9.65 528 GLY B N 1
ATOM 8658 C CA . GLY B 1 528 ? 2.258 41.957 22.482 1.00 11.77 528 GLY B CA 1
ATOM 8659 C C . GLY B 1 528 ? 0.996 42.627 21.929 1.00 13.78 528 GLY B C 1
ATOM 8660 O O . GLY B 1 528 ? 0.128 43.184 22.597 1.00 12.87 528 GLY B O 1
ATOM 8661 N N . ILE B 1 529 ? 0.853 42.576 20.618 1.00 13.89 529 ILE B N 1
ATOM 8662 C CA . ILE B 1 529 ? -0.222 43.182 19.858 1.00 14.56 529 ILE B CA 1
ATOM 8663 C C . ILE B 1 529 ? -1.295 42.169 19.450 1.00 13.40 529 ILE B C 1
ATOM 8664 O O . ILE B 1 529 ? -1.015 41.129 18.815 1.00 9.85 529 ILE B O 1
ATOM 8669 N N . VAL B 1 530 ? -2.532 42.511 19.823 1.00 10.06 530 VAL B N 1
ATOM 8670 C CA . VAL B 1 530 ? -3.648 41.634 19.552 1.00 9.36 530 VAL B CA 1
ATOM 8671 C C . VAL B 1 530 ? -4.845 42.408 18.947 1.00 10.38 530 VAL B C 1
ATOM 8672 O O . VAL B 1 530 ? -6.033 42.184 19.304 1.00 8.69 530 VAL B O 1
ATOM 8676 N N . SER B 1 531 ? -4.521 43.301 18.022 1.00 9.07 531 SER B N 1
ATOM 8677 C CA . SER B 1 531 ? -5.625 43.996 17.342 1.00 11.86 531 SER B CA 1
ATOM 8678 C C . SER B 1 531 ? -5.361 44.119 15.852 1.00 11.90 531 SER B C 1
ATOM 8679 O O . SER B 1 531 ? -4.353 43.740 15.267 1.00 12.66 531 SER B O 1
ATOM 8682 N N . PRO B 1 532 ? -6.297 44.676 15.105 1.00 11.00 532 PRO B N 1
ATOM 8683 C CA . PRO B 1 532 ? -6.173 44.906 13.682 1.00 10.77 532 PRO B CA 1
ATOM 8684 C C . PRO B 1 532 ? -5.751 46.334 13.419 1.00 11.03 532 PRO B C 1
ATOM 8685 O O . PRO B 1 532 ? -6.527 47.234 13.779 1.00 10.46 532 PRO B O 1
ATOM 8689 N N . PRO B 1 533 ? -4.631 46.620 12.768 1.00 11.91 533 PRO B N 1
ATOM 8690 C CA . PRO B 1 533 ? -4.268 47.967 12.351 1.00 11.07 533 PRO B CA 1
ATOM 8691 C C . PRO B 1 533 ? -5.114 48.443 11.189 1.00 12.36 533 PRO B C 1
ATOM 8692 O O . PRO B 1 533 ? -5.707 47.700 10.394 1.00 12.15 533 PRO B O 1
ATOM 8696 N N . ILE B 1 534 ? -5.186 49.735 11.016 1.00 12.77 534 ILE B N 1
ATOM 8697 C CA . ILE B 1 534 ? -5.829 50.536 10.051 1.00 15.81 534 ILE B CA 1
ATOM 8698 C C . ILE B 1 534 ? -4.903 51.611 9.469 1.00 19.26 534 ILE B C 1
ATOM 8699 O O . ILE B 1 534 ? -3.951 52.021 10.107 1.00 17.84 534 ILE B O 1
ATOM 8704 N N . THR B 1 535 ? -5.281 52.179 8.307 1.00 22.07 535 THR B N 1
ATOM 8705 C CA . THR B 1 535 ? -4.529 53.260 7.708 1.00 24.81 535 THR B CA 1
ATOM 8706 C C . THR B 1 535 ? -5.431 54.346 7.126 1.00 26.64 535 THR B C 1
ATOM 8707 O O . THR B 1 535 ? -6.589 54.055 6.879 1.00 25.45 535 THR B O 1
ATOM 8711 N N . TRP B 1 536 ? -4.937 55.575 6.974 1.00 28.75 536 TRP B N 1
ATOM 8712 C CA . TRP B 1 536 ? -5.801 56.668 6.522 1.00 30.25 536 TRP B CA 1
ATOM 8713 C C . TRP B 1 536 ? -4.968 57.862 6.052 1.00 29.52 536 TRP B C 1
ATOM 8714 O O . TRP B 1 536 ? -3.763 57.928 6.194 1.00 23.81 536 TRP B O 1
ATOM 8725 N N . GLU B 1 537 ? -5.632 58.774 5.340 1.00 32.81 537 GLU B N 1
ATOM 8726 C CA . GLU B 1 537 ? -4.968 59.970 4.839 1.00 35.65 537 GLU B CA 1
ATOM 8727 C C . GLU B 1 537 ? -5.366 61.159 5.724 1.00 34.53 537 GLU B C 1
ATOM 8728 O O . GLU B 1 537 ? -6.476 61.210 6.219 1.00 30.85 537 GLU B O 1
ATOM 8734 N N . GLN B 1 538 ? -4.362 61.971 6.031 1.00 35.63 538 GLN B N 1
ATOM 8735 C CA . GLN B 1 538 ? -4.722 63.137 6.844 1.00 38.99 538 GLN B CA 1
ATOM 8736 C C . GLN B 1 538 ? -4.011 64.368 6.334 1.00 39.22 538 GLN B C 1
ATOM 8737 O O . GLN B 1 538 ? -2.801 64.341 6.154 1.00 38.61 538 GLN B O 1
ATOM 8743 N N . ASP B 1 539 ? -4.771 65.366 5.918 1.00 41.70 539 ASP B N 1
ATOM 8744 C CA . ASP B 1 539 ? -4.146 66.627 5.433 1.00 42.50 539 ASP B CA 1
ATOM 8745 C C . ASP B 1 539 ? -2.884 66.254 4.700 1.00 39.22 539 ASP B C 1
ATOM 8746 O O . ASP B 1 539 ? -1.797 66.580 5.124 1.00 38.17 539 ASP B O 1
ATOM 8751 N N . GLY B 1 540 ? -2.975 65.444 3.668 1.00 36.31 540 GLY B N 1
ATOM 8752 C CA . GLY B 1 540 ? -2.104 64.903 2.724 1.00 33.98 540 GLY B CA 1
ATOM 8753 C C . GLY B 1 540 ? -1.099 63.827 3.015 1.00 33.13 540 GLY B C 1
ATOM 8754 O O . GLY B 1 540 ? -0.215 63.483 2.234 1.00 29.54 540 GLY B O 1
ATOM 8755 N N . GLU B 1 541 ? -1.183 63.283 4.224 1.00 33.22 541 GLU B N 1
ATOM 8756 C CA . GLU B 1 541 ? -0.223 62.316 4.749 1.00 30.76 541 GLU B CA 1
ATOM 8757 C C . GLU B 1 541 ? -0.774 60.975 5.141 1.00 26.94 541 GLU B C 1
ATOM 8758 O O . GLU B 1 541 ? -1.834 60.976 5.814 1.00 27.08 541 GLU B O 1
ATOM 8764 N N . GLN B 1 542 ? -0.114 59.905 4.758 1.00 23.37 542 GLN B N 1
ATOM 8765 C CA . GLN B 1 542 ? -0.562 58.570 5.152 1.00 25.80 542 GLN B CA 1
ATOM 8766 C C . GLN B 1 542 ? -0.270 58.209 6.616 1.00 28.07 542 GLN B C 1
ATOM 8767 O O . GLN B 1 542 ? 0.902 58.117 7.034 1.00 29.94 542 GLN B O 1
ATOM 8773 N N . TYR B 1 543 ? -1.280 57.783 7.323 1.00 30.01 543 TYR B N 1
ATOM 8774 C CA . TYR B 1 543 ? -1.098 57.379 8.708 1.00 33.31 543 TYR B CA 1
ATOM 8775 C C . TYR B 1 543 ? -1.435 55.917 8.961 1.00 30.89 543 TYR B C 1
ATOM 8776 O O . TYR B 1 543 ? -2.431 55.488 8.375 1.00 30.39 543 TYR B O 1
ATOM 8785 N N . LEU B 1 544 ? -0.734 55.285 9.873 1.00 28.03 544 LEU B N 1
ATOM 8786 C CA . LEU B 1 544 ? -1.101 53.950 10.359 1.00 26.78 544 LEU B CA 1
ATOM 8787 C C . LEU B 1 544 ? -1.471 54.022 11.857 1.00 23.77 544 LEU B C 1
ATOM 8788 O O . LEU B 1 544 ? -0.712 54.521 12.702 1.00 23.31 544 LEU B O 1
ATOM 8793 N N . GLY B 1 545 ? -2.453 53.251 12.275 1.00 20.83 545 GLY B N 1
ATOM 8794 C CA . GLY B 1 545 ? -2.852 53.095 13.670 1.00 18.08 545 GLY B CA 1
ATOM 8795 C C . GLY B 1 545 ? -2.943 51.627 14.098 1.00 16.44 545 GLY B C 1
ATOM 8796 O O . GLY B 1 545 ? -3.342 50.761 13.334 1.00 12.70 545 GLY B O 1
ATOM 8797 N N . VAL B 1 546 ? -2.371 51.324 15.279 1.00 15.26 546 VAL B N 1
ATOM 8798 C CA . VAL B 1 546 ? -2.426 49.999 15.895 1.00 13.29 546 VAL B CA 1
ATOM 8799 C C . VAL B 1 546 ? -2.669 50.147 17.405 1.00 11.30 546 VAL B C 1
ATOM 8800 O O . VAL B 1 546 ? -2.037 51.013 18.012 1.00 6.57 546 VAL B O 1
ATOM 8804 N N . THR B 1 547 ? -3.505 49.340 18.038 1.00 8.26 547 THR B N 1
ATOM 8805 C CA . THR B 1 547 ? -3.802 49.329 19.426 1.00 11.15 547 THR B CA 1
ATOM 8806 C C . THR B 1 547 ? -2.889 48.286 20.122 1.00 13.49 547 THR B C 1
ATOM 8807 O O . THR B 1 547 ? -2.806 47.198 19.512 1.00 11.96 547 THR B O 1
ATOM 8811 N N . VAL B 1 548 ? -2.258 48.643 21.268 1.00 10.02 548 VAL B N 1
ATOM 8812 C CA . VAL B 1 548 ? -1.259 47.770 21.837 1.00 9.72 548 VAL B CA 1
ATOM 8813 C C . VAL B 1 548 ? -1.540 47.358 23.280 1.00 12.24 548 VAL B C 1
ATOM 8814 O O . VAL B 1 548 ? -1.914 48.141 24.179 1.00 9.02 548 VAL B O 1
ATOM 8818 N N . GLY B 1 549 ? -1.323 46.038 23.554 1.00 11.29 549 GLY B N 1
ATOM 8819 C CA . GLY B 1 549 ? -1.571 45.556 24.923 1.00 11.37 549 GLY B CA 1
ATOM 8820 C C . GLY B 1 549 ? -1.978 44.089 24.880 1.00 12.55 549 GLY B C 1
ATOM 8821 O O . GLY B 1 549 ? -3.126 43.860 24.520 1.00 10.87 549 GLY B O 1
ATOM 8822 N N . TYR B 1 550 ? -1.107 43.139 25.187 1.00 13.59 550 TYR B N 1
ATOM 8823 C CA . TYR B 1 550 ? -1.353 41.716 25.152 1.00 16.19 550 TYR B CA 1
ATOM 8824 C C . TYR B 1 550 ? -2.467 41.075 25.961 1.00 16.68 550 TYR B C 1
ATOM 8825 O O . TYR B 1 550 ? -2.821 41.455 27.067 1.00 17.18 550 TYR B O 1
ATOM 8834 N N . GLY B 1 551 ? -3.154 40.021 25.452 1.00 18.65 551 GLY B N 1
ATOM 8835 C CA . GLY B 1 551 ? -4.265 39.460 26.202 1.00 19.15 551 GLY B CA 1
ATOM 8836 C C . GLY B 1 551 ? -5.035 38.429 25.452 1.00 19.65 551 GLY B C 1
ATOM 8837 O O . GLY B 1 551 ? -4.365 37.710 24.716 1.00 21.97 551 GLY B O 1
ATOM 8838 N N . GLY B 1 552 ? -6.330 38.355 25.651 1.00 18.79 552 GLY B N 1
ATOM 8839 C CA . GLY B 1 552 ? -7.174 37.381 25.017 1.00 18.61 552 GLY B CA 1
ATOM 8840 C C . GLY B 1 552 ? -7.022 36.003 25.700 1.00 20.39 552 GLY B C 1
ATOM 8841 O O . GLY B 1 552 ? -6.555 35.841 26.820 1.00 15.28 552 GLY B O 1
ATOM 8842 N N . ALA B 1 553 ? -7.517 34.974 24.983 1.00 20.40 553 ALA B N 1
ATOM 8843 C CA . ALA B 1 553 ? -7.589 33.618 25.412 1.00 18.56 553 ALA B CA 1
ATOM 8844 C C . ALA B 1 553 ? -6.296 32.890 25.638 1.00 19.93 553 ALA B C 1
ATOM 8845 O O . ALA B 1 553 ? -6.322 31.981 26.509 1.00 21.20 553 ALA B O 1
ATOM 8847 N N . VAL B 1 554 ? -5.223 33.138 24.888 1.00 18.92 554 VAL B N 1
ATOM 8848 C CA . VAL B 1 554 ? -4.038 32.303 25.118 1.00 17.38 554 VAL B CA 1
ATOM 8849 C C . VAL B 1 554 ? -3.566 32.237 26.550 1.00 20.57 554 VAL B C 1
ATOM 8850 O O . VAL B 1 554 ? -3.548 31.164 27.175 1.00 21.39 554 VAL B O 1
ATOM 8854 N N . PRO B 1 555 ? -3.417 33.370 27.222 1.00 21.37 555 PRO B N 1
ATOM 8855 C CA . PRO B 1 555 ? -2.974 33.410 28.592 1.00 22.72 555 PRO B CA 1
ATOM 8856 C C . PRO B 1 555 ? -3.840 32.616 29.538 1.00 23.08 555 PRO B C 1
ATOM 8857 O O . PRO B 1 555 ? -3.337 32.257 30.595 1.00 22.61 555 PRO B O 1
ATOM 8861 N N . LEU B 1 556 ? -5.124 32.535 29.305 1.00 25.17 556 LEU B N 1
ATOM 8862 C CA . LEU B 1 556 ? -5.997 31.823 30.204 1.00 29.64 556 LEU B CA 1
ATOM 8863 C C . LEU B 1 556 ? -6.318 30.399 29.781 1.00 30.48 556 LEU B C 1
ATOM 8864 O O . LEU B 1 556 ? -6.904 29.756 30.646 1.00 30.12 556 LEU B O 1
ATOM 8869 N N . TRP B 1 557 ? -6.216 29.980 28.534 1.00 31.87 557 TRP B N 1
ATOM 8870 C CA . TRP B 1 557 ? -6.716 28.690 28.085 1.00 31.12 557 TRP B CA 1
ATOM 8871 C C . TRP B 1 557 ? -5.671 28.000 27.214 1.00 30.12 557 TRP B C 1
ATOM 8872 O O . TRP B 1 557 ? -5.888 26.913 26.710 1.00 28.95 557 TRP B O 1
ATOM 8883 N N . GLY B 1 558 ? -4.556 28.676 26.952 1.00 29.46 558 GLY B N 1
ATOM 8884 C CA . GLY B 1 558 ? -3.569 28.146 26.053 1.00 28.33 558 GLY B CA 1
ATOM 8885 C C . GLY B 1 558 ? -2.830 26.893 26.456 1.00 26.98 558 GLY B C 1
ATOM 8886 O O . GLY B 1 558 ? -2.171 26.385 25.550 1.00 26.78 558 GLY B O 1
ATOM 8887 N N . GLY B 1 559 ? -2.817 26.420 27.687 1.00 26.21 559 GLY B N 1
ATOM 8888 C CA . GLY B 1 559 ? -2.010 25.259 28.017 1.00 26.90 559 GLY B CA 1
ATOM 8889 C C . GLY B 1 559 ? -0.520 25.585 27.882 1.00 27.43 559 GLY B C 1
ATOM 8890 O O . GLY B 1 559 ? -0.038 26.606 28.373 1.00 26.07 559 GLY B O 1
ATOM 8891 N N . ASP B 1 560 ? 0.244 24.748 27.171 1.00 28.02 560 ASP B N 1
ATOM 8892 C CA . ASP B 1 560 ? 1.691 24.976 27.011 1.00 28.81 560 ASP B CA 1
ATOM 8893 C C . ASP B 1 560 ? 1.990 26.419 26.578 1.00 26.83 560 ASP B C 1
ATOM 8894 O O . ASP B 1 560 ? 2.731 27.207 27.139 1.00 22.36 560 ASP B O 1
ATOM 8899 N N . MET B 1 561 ? 1.206 26.859 25.598 1.00 24.44 561 MET B N 1
ATOM 8900 C CA . MET B 1 561 ? 1.027 28.136 25.035 1.00 23.91 561 MET B CA 1
ATOM 8901 C C . MET B 1 561 ? 0.724 29.255 26.029 1.00 23.86 561 MET B C 1
ATOM 8902 O O . MET B 1 561 ? 1.288 30.346 25.893 1.00 20.31 561 MET B O 1
ATOM 8907 N N . ALA B 1 562 ? 0.062 28.988 27.145 1.00 24.05 562 ALA B N 1
ATOM 8908 C CA . ALA B 1 562 ? 0.041 29.971 28.222 1.00 26.22 562 ALA B CA 1
ATOM 8909 C C . ALA B 1 562 ? 1.479 30.088 28.758 1.00 27.99 562 ALA B C 1
ATOM 8910 O O . ALA B 1 562 ? 1.903 31.255 28.923 1.00 29.13 562 ALA B O 1
ATOM 8912 N N . ASP B 1 563 ? 2.169 28.962 28.977 1.00 27.00 563 ASP B N 1
ATOM 8913 C CA . ASP B 1 563 ? 3.516 29.003 29.480 1.00 27.96 563 ASP B CA 1
ATOM 8914 C C . ASP B 1 563 ? 4.601 29.698 28.667 1.00 26.34 563 ASP B C 1
ATOM 8915 O O . ASP B 1 563 ? 5.367 30.515 29.172 1.00 21.92 563 ASP B O 1
ATOM 8920 N N . LEU B 1 564 ? 4.535 29.521 27.355 1.00 27.89 564 LEU B N 1
ATOM 8921 C CA . LEU B 1 564 ? 5.397 30.201 26.399 1.00 29.14 564 LEU B CA 1
ATOM 8922 C C . LEU B 1 564 ? 5.247 31.730 26.608 1.00 30.18 564 LEU B C 1
ATOM 8923 O O . LEU B 1 564 ? 6.165 32.550 26.810 1.00 26.96 564 LEU B O 1
ATOM 8928 N N . THR B 1 565 ? 3.982 32.127 26.667 1.00 28.62 565 THR B N 1
ATOM 8929 C CA . THR B 1 565 ? 3.531 33.496 26.726 1.00 28.82 565 THR B CA 1
ATOM 8930 C C . THR B 1 565 ? 3.577 34.181 28.071 1.00 29.72 565 THR B C 1
ATOM 8931 O O . THR B 1 565 ? 3.434 35.423 28.163 1.00 27.73 565 THR B O 1
ATOM 8935 N N . ARG B 1 566 ? 3.986 33.504 29.144 1.00 30.05 566 ARG B N 1
ATOM 8936 C CA . ARG B 1 566 ? 4.127 34.119 30.450 1.00 31.39 566 ARG B CA 1
ATOM 8937 C C . ARG B 1 566 ? 5.040 35.324 30.534 1.00 28.44 566 ARG B C 1
ATOM 8938 O O . ARG B 1 566 ? 4.585 36.242 31.211 1.00 23.10 566 ARG B O 1
ATOM 8946 N N . PRO B 1 567 ? 6.187 35.384 29.871 1.00 27.05 567 PRO B N 1
ATOM 8947 C CA . PRO B 1 567 ? 7.045 36.559 29.862 1.00 29.31 567 PRO B CA 1
ATOM 8948 C C . PRO B 1 567 ? 6.687 37.789 29.022 1.00 29.19 567 PRO B C 1
ATOM 8949 O O . PRO B 1 567 ? 7.479 38.755 29.008 1.00 32.30 567 PRO B O 1
ATOM 8953 N N . VAL B 1 568 ? 5.569 37.856 28.311 1.00 25.47 568 VAL B N 1
ATOM 8954 C CA . VAL B 1 568 ? 5.096 38.990 27.575 1.00 23.24 568 VAL B CA 1
ATOM 8955 C C . VAL B 1 568 ? 4.492 39.986 28.573 1.00 21.47 568 VAL B C 1
ATOM 8956 O O . VAL B 1 568 ? 3.745 39.500 29.423 1.00 20.42 568 VAL B O 1
ATOM 8960 N N . ALA B 1 569 ? 4.806 41.269 28.427 1.00 16.39 569 ALA B N 1
ATOM 8961 C CA . ALA B 1 569 ? 4.264 42.213 29.351 1.00 15.44 569 ALA B CA 1
ATOM 8962 C C . ALA B 1 569 ? 2.930 42.838 28.903 1.00 14.82 569 ALA B C 1
ATOM 8963 O O . ALA B 1 569 ? 2.594 42.987 27.743 1.00 14.30 569 ALA B O 1
ATOM 8965 N N . GLN B 1 570 ? 2.182 43.241 29.923 1.00 9.41 570 GLN B N 1
ATOM 8966 C CA . GLN B 1 570 ? 0.919 43.867 29.756 1.00 5.90 570 GLN B CA 1
ATOM 8967 C C . GLN B 1 570 ? 1.107 45.297 29.239 1.00 5.72 570 GLN B C 1
ATOM 8968 O O . GLN B 1 570 ? 2.240 45.823 29.224 1.00 6.73 570 GLN B O 1
ATOM 8974 N N . GLY B 1 571 ? 0.080 45.949 28.712 1.00 4.34 571 GLY B N 1
ATOM 8975 C CA . GLY B 1 571 ? 0.180 47.319 28.265 1.00 4.62 571 GLY B CA 1
ATOM 8976 C C . GLY B 1 571 ? -1.178 47.932 28.013 1.00 7.38 571 GLY B C 1
ATOM 8977 O O . GLY B 1 571 ? -2.158 47.355 28.516 1.00 8.65 571 GLY B O 1
ATOM 8978 N N . GLY B 1 572 ? -1.246 48.999 27.257 1.00 7.82 572 GLY B N 1
ATOM 8979 C CA . GLY B 1 572 ? -2.545 49.670 27.060 1.00 7.49 572 GLY B CA 1
ATOM 8980 C C . GLY B 1 572 ? -2.267 51.019 26.443 1.00 8.76 572 GLY B C 1
ATOM 8981 O O . GLY B 1 572 ? -1.837 52.017 27.017 1.00 5.92 572 GLY B O 1
ATOM 8982 N N . SER B 1 573 ? -2.264 51.029 25.098 1.00 10.88 573 SER B N 1
ATOM 8983 C CA . SER B 1 573 ? -1.988 52.265 24.389 1.00 13.00 573 SER B CA 1
ATOM 8984 C C . SER B 1 573 ? -2.483 52.197 22.967 1.00 11.97 573 SER B C 1
ATOM 8985 O O . SER B 1 573 ? -2.877 51.126 22.594 1.00 10.67 573 SER B O 1
ATOM 8988 N N . PHE B 1 574 ? -2.529 53.343 22.316 1.00 12.19 574 PHE B N 1
ATOM 8989 C CA . PHE B 1 574 ? -2.721 53.480 20.908 1.00 13.50 574 PHE B CA 1
ATOM 8990 C C . PHE B 1 574 ? -1.478 54.097 20.284 1.00 13.71 574 PHE B C 1
ATOM 8991 O O . PHE B 1 574 ? -0.975 55.113 20.788 1.00 13.04 574 PHE B O 1
ATOM 8999 N N . TRP B 1 575 ? -1.087 53.691 19.085 1.00 14.83 575 TRP B N 1
ATOM 9000 C CA . TRP B 1 575 ? 0.107 54.259 18.444 1.00 15.47 575 TRP B CA 1
ATOM 9001 C C . TRP B 1 575 ? -0.215 54.567 16.979 1.00 14.16 575 TRP B C 1
ATOM 9002 O O . TRP B 1 575 ? -0.969 53.909 16.327 1.00 11.27 575 TRP B O 1
ATOM 9013 N N . VAL B 1 576 ? 0.268 55.683 16.480 1.00 15.68 576 VAL B N 1
ATOM 9014 C CA . VAL B 1 576 ? 0.118 56.223 15.153 1.00 12.80 576 VAL B CA 1
ATOM 9015 C C . VAL B 1 576 ? 1.494 56.355 14.527 1.00 15.04 576 VAL B C 1
ATOM 9016 O O . VAL B 1 576 ? 2.570 56.671 15.069 1.00 11.32 576 VAL B O 1
ATOM 9020 N N . PHE B 1 577 ? 1.537 55.803 13.290 1.00 16.72 577 PHE B N 1
ATOM 9021 C CA . PHE B 1 577 ? 2.837 55.812 12.586 1.00 17.86 577 PHE B CA 1
ATOM 9022 C C . PHE B 1 577 ? 2.703 56.572 11.270 1.00 18.47 577 PHE B C 1
ATOM 9023 O O . PHE B 1 577 ? 1.613 56.602 10.690 1.00 15.64 577 PHE B O 1
ATOM 9031 N N . LYS B 1 578 ? 3.809 57.100 10.724 1.00 19.90 578 LYS B N 1
ATOM 9032 C CA . LYS B 1 578 ? 3.785 57.781 9.417 1.00 19.03 578 LYS B CA 1
ATOM 9033 C C . LYS B 1 578 ? 5.165 58.008 8.834 1.00 18.95 578 LYS B C 1
ATOM 9034 O O . LYS B 1 578 ? 6.144 57.469 9.362 1.00 20.52 578 LYS B O 1
ATOM 9040 N N . LEU B 1 579 ? 5.385 58.737 7.782 1.00 20.08 579 LEU B N 1
ATOM 9041 C CA . LEU B 1 579 ? 6.691 59.022 7.190 1.00 22.78 579 LEU B CA 1
ATOM 9042 C C . LEU B 1 579 ? 7.183 60.347 7.775 1.00 22.59 579 LEU B C 1
ATOM 9043 O O . LEU B 1 579 ? 6.354 61.190 8.091 1.00 17.74 579 LEU B O 1
ATOM 9048 N N . PRO B 1 580 ? 8.493 60.474 7.964 1.00 24.47 580 PRO B N 1
ATOM 9049 C CA . PRO B 1 580 ? 9.022 61.665 8.636 1.00 26.72 580 PRO B CA 1
ATOM 9050 C C . PRO B 1 580 ? 8.700 62.893 7.833 1.00 31.40 580 PRO B C 1
ATOM 9051 O O . PRO B 1 580 ? 8.818 62.886 6.616 1.00 31.75 580 PRO B O 1
ATOM 9055 N N . SER B 1 581 ? 8.150 63.906 8.494 1.00 36.14 581 SER B N 1
ATOM 9056 C CA . SER B 1 581 ? 7.734 65.098 7.756 1.00 40.53 581 SER B CA 1
ATOM 9057 C C . SER B 1 581 ? 8.914 65.842 7.168 1.00 40.90 581 SER B C 1
ATOM 9058 O O . SER B 1 581 ? 8.796 66.228 5.997 1.00 40.22 581 SER B O 1
ATOM 9061 N N . TRP B 1 582 ? 10.059 65.900 7.818 1.00 41.35 582 TRP B N 1
ATOM 9062 C CA . TRP B 1 582 ? 11.255 66.532 7.276 1.00 43.19 582 TRP B CA 1
ATOM 9063 C C . TRP B 1 582 ? 11.747 66.087 5.909 1.00 42.25 582 TRP B C 1
ATOM 9064 O O . TRP B 1 582 ? 11.774 64.947 5.414 1.00 42.22 582 TRP B O 1
#

B-factor: mean 20.24, std 14.32, range [2.51, 79.74]

Secondary structure (DSSP, 8-state):
--S-HHHHHTGGG-TT-B-STTSSTT---EE---SS-TTTGGG-EEEEEEE--TT--S------EEETTEEEEEETTTEEEEEESSS--EEEEEEPPPPTT---SS-S-----EEETTEEEEEETTTEEEEEESSS--EEEEEE-S-GGGT-B--S--EEEE-TTT--EEEEE--B-GGG--B-EEEEE-TTT--EEEEEESSTT-EEEETTEEEEESS-TT-TTS-B-TTSTTSB-GGGGG-B----S--EEETTTTEEEEEE-PBSSS-GGGGS-TTS-STT---TT-SEEEEE-TTT--EEEEEESSTT--S--------EEEEEE-SSS-EEEEEEEE-TTSEEEEEETTT--EEEEEESSS---SEEEE-TTT--EEE-TT-SPPPPPTT-SSPPPEEESS-TT-SS-SS--EE-TTT--EEEEEE-EEEEEEE------TTS----EEEEEEES-SS-SEEEEEE-TTT--EEEEEEESS---S--EEETTTEEEEE-TTSEEEEEETTT--EEEEEE-SS---S--EEEEETTEEEEEEEE---SHHHHH-THHHHHHTT-----EEEEEE----/--S-HHHHHHTTT-TT-B-STTSSTT---EE---SS-TTTGGG-EEEEEEE--TT--S---PBPEEETTEEEEEETTTEEEEEESSS--EEEEEE----S----SS-S---B-EEETTEEEEEETTTEEEEEESSS--EEEEEE-S-GGGT-B--SPPEEEE-TTT--EEEEE--B-GGGT-B-EEEEE-TTT--EEEEEE-STTPPPEETTEE---SS-TT-TTS-B-SSSTTSB-HHHHT-B----S--EEETTTTEEEEEEPPBSSS-GGGGS-SS--SSS---TTSSEEEEE-TTT--EEEEEESSTT-SS--------EEEEEE-SSS-EEEEEEEE-TTSEEEEEETTTTEEEEEEE-SS---SEEEEETTTTEEEE-GGGS---PPTT-SS---EEESS-TT-SS-SS--EE-TTT--EEEEEE-EEEEEEE------TTS----EEEEEEESSSS-SEEEEEE-TTT--EEEEEEESS---S--EEETTTEEEEE-TTSEEEEEETTT--EEEEEE-SS---S--EEEEETTEEEEEEEE---SSHHHH-THHHHHHTTPPP--EEEEEE----

InterPro domains:
  IPR001479 Quinoprotein dehydrogenase, conserved site [PS00363] (51-79)
  IPR001479 Quinoprotein dehydrogenase, conserved site [PS00364] (282-303)
  IPR002372 Pyrrolo-quinoline quinone repeat domain [PF01011] (54-391)
  IPR002372 Pyrrolo-quinoline quinone repeat domain [PF01011] (493-577)
  IPR011047 Quinoprotein alcohol dehydrogenase-like superfamily [SSF50998] (46-609)
  IPR017512 PQQ-dependent dehydrogenase, methanol/ethanol family [TIGR03075] (34-586)
  IPR018391 Pyrrolo-quinoline quinone beta-propeller repeat [SM00564] (97-129)
  IPR018391 Pyrrolo-quinoline quinone beta-propeller repeat [SM00564] (147-178)
  IPR018391 Pyrrolo-quinoline quinone beta-propeller repeat [SM00564] (192-235)
  IPR018391 Pyrrolo-quinoline quinone beta-propeller repeat [SM00564] (361-397)
  IPR018391 Pyrrolo-quinoline quinone beta-propeller repeat [SM00564] (452-517)
  IPR018391 Pyrrolo-quinoline quinone beta-propeller repeat [SM00564] (527-558)
  IPR034119 PQQ-dependent type I alcohol dehydrogenase [cd10277] (42-613)

Solvent-accessible surface area: 39164 Å² total; per-residue (Å²): 211,87,14,52,43,132,52,2,38,58,7,51,141,62,44,44,35,3,2,8,19,0,18,6,21,70,12,20,5,20,5,60,20,114,71,1,23,26,126,34,2,94,65,12,23,7,23,5,3,18,16,4,4,72,49,84,9,77,0,1,4,1,3,2,3,1,18,149,30,27,0,7,1,2,2,1,39,2,4,0,4,0,0,37,1,122,52,5,131,81,84,26,46,30,86,19,179,28,39,140,69,34,69,27,39,36,10,8,1,7,11,1,2,0,2,48,24,66,26,0,1,0,0,0,3,8,0,4,0,0,0,0,26,31,116,50,13,132,57,70,24,108,84,108,30,22,74,23,24,18,1,27,3,6,10,2,3,2,8,6,0,63,0,61,170,74,43,87,26,2,0,3,3,7,1,13,9,7,19,26,5,6,13,0,57,3,4,0,10,30,10,84,75,0,99,34,15,1,7,4,1,0,0,8,9,26,83,0,79,54,105,52,161,107,35,63,40,3,43,68,108,157,0,80,14,1,1,107,40,221,165,29,141,65,35,13,19,106,2,33,42,31,0,0,0,0,2,39,16,17,15,5,5,3,69,135,48,26,3,0,0,5,5,0,0,3,1,1,0,4,6,4,69,24,1,4,32,190,90,37,87,14,91,98,55,20,1,40,30,0,0,0,0,0,0,0,32,1,38,21,0,69,46,103,23,40,21,21,1,1,13,2,1,1,0,6,0,2,0,4,1,11,2,0,0,11,90,10,123,23,135,146,35,140,95,20,64,0,0,0,0,0,0,14,0,0,5,0,0,0,0,23,10,68,73,4,129,25,63,27,16,21,70,1,9,68,82,26,42,0,2,56,84,11,42,95,196,69,14,68,18,65,44,116,163,50,22,30,2,58,100,31,80,134,82,113,170,91,1,125,64,28,92,1,5,2,0,5,7,1,0,0,8,4,0,0,0,0,28,4,96,95,33,26,20,0,0,0,0,0,2,3,2,53,0,23,0,50,0,68,151,54,81,52,81,131,12,50,58,5,30,8,10,8,54,105,0,53,73,43,65,140,102,16,0,0,0,0,14,0,0,37,7,39,61,19,132,49,67,19,82,28,125,18,107,11,6,2,9,1,0,1,0,1,4,24,1,46,1,0,1,2,2,2,6,59,0,38,0,14,0,1,23,3,136,70,9,139,60,46,24,106,16,24,5,3,4,0,2,0,0,2,4,1,4,2,66,37,130,52,55,2,22,0,1,2,1,4,0,19,4,0,9,2,52,96,45,0,37,70,2,25,77,44,4,179,77,29,21,56,4,10,18,1,6,0,0,46,25,25,105,138,182,102,9,54,41,119,26,3,38,50,7,47,135,65,45,39,33,2,4,9,19,0,15,6,24,56,12,22,5,19,5,59,15,107,70,1,32,26,124,31,2,115,52,10,21,6,31,5,4,18,17,5,4,69,44,69,10,84,0,2,5,1,3,2,2,0,16,143,20,28,0,6,0,0,2,1,39,0,3,0,7,0,0,40,0,103,54,6,136,88,92,24,39,31,97,21,184,29,45,134,72,37,72,28,41,41,7,8,4,3,13,2,2,1,1,47,19,62,27,0,0,0,0,0,0,7,0,5,0,0,0,0,33,26,117,54,27,142,52,68,19,118,85,104,33,21,72,24,19,16,1,25,3,5,11,3,3,0,11,4,5,76,1,61,160,80,41,92,24,3,0,3,3,9,2,13,9,4,19,25,2,9,15,0,55,2,4,0,10,31,6,82,67,0,95,38,15,1,6,3,0,0,0,6,7,30,87,0,73,48,99,56,139,93,40,75,26,4,48,75,112,138,0,76,14,1,1,69,37,219,145,39,142,62,19,8,23,98,2,34,41,33,0,0,0,0,2,37,13,20,17,8,8,0,76,102,51,28,2,1,0,4,4,0,0,3,2,0,0,5,4,4,61,22,2,6,31,173,74,47,83,14,98,106,58,18,2,41,32,2,0,0,0,0,0,0,31,0,30,22,0,84,45,89,28,39,18,21,2,2,12,4,3,1,1,7,0,2,0,3,1,16,4,0,1,9,90,10,103,24,149,122,36,146,124,27,67,0,0,0,1,1,0,12,0,0,4,0,1,0,0,21,7,72,72,9,132,26,66,26,13,21,70,2,7,66,91,22,42,0,1,55,86,10,42,95,194,67,17,77,20,66,41,126,181,33,16,26,1,59,94,31,83,134,79,100,137,92,16,136,65,25,92,0,6,3,0,3,8,1,0,1,8,6,0,0,0,0,28,5,100,107,34,27,21,0,0,0,2,0,3,4,2,34,2,27,0,60,1,59,122,50,84,50,85,138,13,55,57,7,29,11,10,8,56,110,1,60,71,35,74,138,102,14,0,0,0,0,15,0,0,35,10,37,47,14,119,63,68,17,85,32,120,22,109,16,9,4,15,1,0,0,0,2,5,14,0,35,1,0,0,4,0,2,6,66,0,53,0,16,0,1,23,5,143,70,10,135,61,60,24,95,18,31,6,6,4,1,1,1,0,3,4,1,3,0,70,20,123,53,46,1,12,0,1,1,2,2,0,23,6,0,7,4,47,102,44,0,34,70,2,21,107,41,6,198,84,29,15,60,3,12,15,1,5,0,0,19,28,26,91,119

Foldseek 3Di:
DFAAPVCQQCQQAALFWQFFQLSHLQSFLEAADQPQFQVQVAQWFFQDWDFPDPVAFFDEAEDWTTDDQWIWGAGFQTKIWIAGNRYRDTDAIDHDDDDPQACDPWGRAAYDWGDHDQWIWGFFRQQKIWIAGNNYGDTQDMGRDDGRLQFKTAHAYWYWDAQPPVRAIWIKGWIDGLQRQAFTKIFIAHPRYRDTQWIDTQFFQDWIDGRHDTDGTAHDNQRQLFAADDVDPSRGQPQSSRFFQHQRYYWRADPVVQWIKWGTFHTPALQLVSRAPVVGDSPRSFRGPFQWMFIAHPNYRHTQEIQHDDGSRNFRQTRTADWGWDWCCQLDHDTAGWTWDQTLQFKIFIARVVHGAGRDIDGPAPDFQQFDTQDRVVSHTHGDPPNNADDDDPPDQKGDKDKGPPHNCGQAHRADWHADPVPQKIWGWGWAWIKIKIAGDADRDRSDTTHRIDMAIGGDDDAATIKTFIAHPNPGDGQEIDGHHAGFAHHWRHYSSQWIWGWAQQAWTWIAGNNYGDTSYIDGDQFGFHYYKHWHADPRWIKIKGWDFDHTRCCPPVHVSVVVSVPTDGGTMMIMMGRDPD/DFAAQVCQQCQCPAQFWQFFCQSHLLSFLEHADAPDFDVCVAQWFFQDWFFPDPVDFFDEAEEWTGDPQWIWTAGFQTKIWIAGNRHRDTQDMDHDDDDPQACDPWGRAAYYWGDHGQWIWGFHRQQKIWIAGNRYRDTQDIDRDDGRLQFKGAREYWYWDAQPVPGDIWIKDWMDGQQSLAFTKIFIADNRYRHTQWIDTFFFQDWIPHPPHTDDTAHDNCRQLFDADPPDPSRGAPLSRSWFQIQRYYWRDDPVQQKIKWGTFATPALALVSRADVVGDLPRSFRGRFQWIWIAHPNYGHTQAIQHQARRRNFRQTNTAYWRFDFDPAQDHDTAGWTWDQTQQFKIWTARNVHGQTRDMAGDAPDFAQFDTQDRVVSHTHGDDCNNPDDCDVPDQKHDKDKGPPHNCGQAHNAAWHADPPPQWIWGWGWAWIKIKIAGDADHDRSDGGHRIDMAIGGPDDQFTIKTFTAHVNPRDTQEIDTHRAGFAEHWHDYPSQWIWTWAQQAKTWIARNRYGDTRDIDHPQFGFHYYKDWRADPHWIKIKGWGFDHTRQCPPVHVNVVVNPPTDGGTMMIMMGRDPD

Organism: Pseudomonas aeruginosa (strain ATCC 15692 / DSM 22644 / CIP 104116 / JCM 14847 / LMG 12228 / 1C / PRS 101 / PAO1) (NCBI:txid208964)

GO terms:
  GO:0052934 alcohol dehydrogenase (cytochrome c) activity (F, EXP)

Nearest PDB structures (foldseek):
  1flg-assembly1_B  TM=1.001E+00  e=0.000E+00  Pseudomonas aeruginosa
  6zcw-assembly1_A  TM=9.796E-01  e=5.258E-76  Pseudomonas putida KT2440
  6zcv-assembly1_A  TM=9.753E-01  e=6.942E-75  Pseudomonas putida KT2440
  7cdl-assembly3_A  TM=8.821E-01  e=7.349E-53  Methylococcus capsulatus str. Bath
  1w6s-assembly1_A  TM=8.815E-01  e=3.907E-53  Methylorubrum extorquens